Protein AF-0000000086127915 (afdb_homodimer)

Organism: Cryphonectria parasitica (strain ATCC 38755 / EP155) (NCBI:txid660469)

Nearest PDB structures (foldseek):
  8khw-assembly1_A  TM=5.045E-01  e=7.176E-08  Bacteroides intestinalis
  8khv-assembly1_A  TM=4.597E-01  e=1.512E-07  Spirosoma fluviale
  8f6q-assembly1_A  TM=3.453E-01  e=1.208E+00  synthetic construct
  8f6q-assembly1_A  TM=3.223E-01  e=1.026E+00  synthetic construct
  5yfs-assembly1_A  TM=2.475E-01  e=8.303E+00  Pyrococcus horikoshii OT3

Foldseek 3Di:
DPDALLVVADPLLNVLLVQLLVLQVVQDDLVQLFGFDSVPPDPRFGFQLLSLLNLLSLLNRVPDCSLVSSLVNLVLFLVQAACPPVALRFLFGFRTSVDDDADPVHHDDEPPRTDLLSLLSSLLSLVCCCVVRVVSDDPVSNVSSLVSLLRSLLNSPPPPDDLLDLLSLLSQLLSLCLCLVPRPPNPPVSSVSSNVSSQVSLVVQVVQCVVFVEGLQAQAFARVLSNLLSLLVLCVRVDPVGPSNPCSLVNLASSLVVQLVQAQQLQLGGADFGQFALDDGQQAADHNNLLLLSSQPNNVLGSYDPDPHCSRRHPCSSSSSSSSCSSSVVSSVVSHDPVSNVSSRHPPAWDKDWTWHDRPPWFPDIKIKIKIDHDFKIKIAIWTATPWWAHPPGQLGGFGIKMWGQLPDPPRDIKMKTKGGGGNGWDWYDDDQKIKIKDQQDDQFDKTKIWIACDPVRDDDFDQVPSRNKRKDKDWQFAPPKGKWKADCVDIDQHHDGSNGITIMIMTGGDPPDDGRDIIMMMIGMDD/DPDALLVVADPLLNVLLVQLLVLQVVQDDLVQLFGFDSVPPDPRFGFQLLSLLNLLSLLNRVPDCSLVSSLVNLVLFLVQAACPPVALRFLFGFRTSVDDDADDVHHDDEPPRTDLLSLLSSLLSLVCCCPVRVVSDDPVSNVSSLVSLLRSLLNSPPPPDPCLALLSLLSQLLSLCLCLVPRPPNPPVSSVSSNVSSQVSLVVQVVQCVVFVEGLQAQAFASVLSNLLSLLVLCVRVDPVGPSNPCSLVNLASSLVVQLVQAQQLQLGGADFGQFALDDGQQAADHNNLLLLSSQPNNVLGSYDPDPHCSRRHPCSSSSSSSSCSSSVVSSVVSHDPVSNVSSRHPPAWDKDWTWHDRPPWFPDIKIKIKIDHDFKIKIAIWTATPWWAHPPGQLGGFRIKMWGQLPDPPRDIKMKTKGGGGNGWDWYDDDQKIKIKDQQDDQFDKTKIWIACDPVRDDDFDQVPSRNKRKDKDWQFAPPKGKWKADCVDIDQHHDGSPGITIMIMTGGDPPDDGRDIIMMMIGMDD

Radius of gyration: 30.48 Å; Cα contacts (8 Å, |Δi|>4): 2391; chains: 2; bounding box: 66×81×76 Å

Solvent-accessible surface area (backbone atoms only — not comparable to full-atom values): 52820 Å² total; per-residue (Å²): 130,82,79,44,58,52,79,77,47,56,73,32,27,38,50,47,35,51,53,32,46,55,57,50,58,45,32,50,36,80,89,81,39,35,23,34,33,74,74,19,66,46,49,62,34,47,30,35,69,60,29,53,35,47,26,51,37,27,50,37,53,42,51,92,62,21,43,62,49,21,50,48,26,54,53,50,52,56,70,42,39,36,77,50,80,87,42,94,52,28,32,26,52,48,64,22,73,46,55,54,65,67,42,91,25,31,58,84,36,88,77,54,57,35,44,75,56,53,33,27,51,53,45,47,53,51,48,47,45,57,74,75,38,49,91,72,47,54,73,65,52,53,52,51,52,52,53,47,47,47,44,32,53,68,44,65,71,62,64,78,71,76,71,64,40,62,39,46,29,37,26,39,15,41,47,24,43,51,40,52,74,72,38,83,75,38,44,70,63,57,21,48,48,29,27,51,49,12,51,50,38,36,46,51,54,51,50,46,28,71,71,38,72,34,58,60,59,37,70,14,43,60,55,44,49,40,47,48,50,34,31,38,47,22,38,72,72,48,27,80,80,36,71,56,15,56,43,17,50,58,53,50,22,51,53,42,47,51,50,33,71,41,40,36,35,82,75,32,35,69,42,32,33,18,49,44,29,81,57,91,48,50,39,37,38,49,35,37,46,39,52,50,34,15,39,76,64,20,66,88,51,18,33,49,65,93,56,97,41,68,69,31,36,12,55,47,60,50,45,44,52,31,38,59,50,43,74,39,38,70,64,44,54,73,39,50,52,68,68,31,57,50,29,50,71,37,62,88,65,71,47,73,47,76,52,36,30,60,41,66,96,32,45,77,46,75,27,43,34,23,24,21,39,42,93,63,34,31,26,7,6,31,21,44,36,37,83,46,54,14,55,89,75,43,46,76,25,22,31,43,22,27,38,36,30,47,31,77,50,74,92,67,34,72,38,37,38,32,35,58,36,83,48,32,37,36,47,25,46,26,40,88,50,33,42,35,40,30,26,70,77,45,53,83,85,39,68,53,40,35,38,28,52,58,44,77,82,8,64,66,66,81,51,58,90,50,41,66,51,41,49,58,48,76,48,65,62,34,29,84,79,55,49,56,11,26,6,28,92,55,41,38,68,35,50,59,44,49,64,43,36,48,26,33,29,35,40,28,39,49,33,94,82,65,52,92,78,44,60,44,30,42,34,42,38,46,50,114,130,83,78,45,59,52,79,77,47,55,72,33,28,38,51,48,35,51,53,34,48,55,58,52,58,47,31,50,35,80,88,79,39,33,23,34,33,75,74,17,68,43,48,61,36,46,29,36,68,58,28,53,36,47,25,50,37,27,52,36,54,42,52,92,60,21,42,61,50,22,49,49,24,53,52,48,53,56,70,41,40,35,77,50,80,88,44,95,51,27,32,26,51,49,64,21,73,46,55,53,67,68,40,90,25,30,59,83,35,85,77,55,58,36,43,76,56,53,33,26,51,52,46,46,54,52,49,46,46,58,73,76,38,50,93,70,47,54,73,65,54,52,52,52,51,51,54,46,47,46,42,31,53,68,42,67,69,62,62,80,68,74,64,70,38,66,39,44,30,38,27,38,14,39,45,24,43,50,40,49,74,72,39,83,75,39,45,70,63,55,21,48,47,30,26,53,49,13,49,50,38,34,46,52,55,50,49,46,28,70,72,36,72,34,58,58,61,38,70,14,43,60,53,44,49,40,47,49,50,33,31,39,48,22,39,70,74,48,27,80,81,37,70,54,15,55,42,17,51,58,53,51,24,51,51,43,47,51,49,32,71,41,38,37,35,81,76,32,35,69,41,31,32,20,49,43,30,79,56,92,50,52,39,37,39,49,36,38,46,40,50,51,34,17,40,77,63,20,66,88,50,17,33,48,66,92,57,96,42,67,70,30,34,13,57,48,59,50,47,48,53,31,37,60,50,45,76,40,39,70,65,44,55,73,38,48,52,69,68,30,55,49,28,49,69,36,61,88,65,70,48,74,46,76,50,36,31,61,41,67,96,33,45,77,46,73,28,44,34,24,25,21,39,43,94,63,34,30,26,7,5,31,22,43,35,36,82,45,54,14,55,88,76,41,44,77,24,22,30,41,22,27,39,34,31,47,30,77,49,75,92,67,34,71,39,38,37,32,35,59,36,84,48,32,38,36,47,25,46,26,41,88,49,32,44,36,43,29,27,70,76,46,53,82,85,41,68,54,38,35,40,28,53,59,45,76,82,8,65,67,65,80,51,59,90,48,39,65,51,41,50,57,49,76,50,66,62,33,28,85,78,55,50,56,13,26,6,29,92,53,40,37,68,34,50,60,44,49,64,42,36,49,26,32,29,35,41,27,39,49,31,94,82,66,51,92,77,45,58,44,28,44,33,42,36,45,50,114

Sequence (1056 aa):
ASRSLVSSWSPSTQDLFSQGMTFLDSFYDPRAGYLYDLSSAEGLRHESRQTVFYALGLLARNQGQDAVQAAKILYNIVGGQITDPDSGAYGDYQIYPEQPAFGPGYPAEAYGNYYPISRSIMGNAMVVALEEFPHLLSEDLVGTLKSSLELNLKSNFTPTQAPSGTAYSLTTSFLALWGGKNLPNLSNTTGINATAQGAALAKQVIDNFDEYGSIPEYNSAPYLTFTFWPLAMAAKYLGNDTELGQRAPDLIASTWTSLGEWYHADLKNLAAPISRGFGYDLTRYMHSFGLYLWDMAGHENSPFYQLEHVNPIPRVTDFANTMMTALYSSTMNQYVPADVLAEIKQFSGERSVNATAFVAAKDLVTQNLTAWLSDNITIGAVSFSQVAAGGPYTESIYIPGAIQWHTGGLDNEVGYINVYPNEASMHIVASANLLNVSLPDATAGSTIQFQVVAFADGHTFASWDDATGLLVQASGTADMNYTVGFAGSLGGTGGSPIEEFEFWNVTYSMPSDFEAGDVPWIALEVSTASRSLVSSWSPSTQDLFSQGMTFLDSFYDPRAGYLYDLSSAEGLRHESRQTVFYALGLLARNQGQDAVQAAKILYNIVGGQITDPDSGAYGDYQIYPEQPAFGPGYPAEAYGNYYPISRSIMGNAMVVALEEFPHLLSEDLVGTLKSSLELNLKSNFTPTQAPSGTAYSLTTSFLALWGGKNLPNLSNTTGINATAQGAALAKQVIDNFDEYGSIPEYNSAPYLTFTFWPLAMAAKYLGNDTELGQRAPDLIASTWTSLGEWYHADLKNLAAPISRGFGYDLTRYMHSFGLYLWDMAGHENSPFYQLEHVNPIPRVTDFANTMMTALYSSTMNQYVPADVLAEIKQFSGERSVNATAFVAAKDLVTQNLTAWLSDNITIGAVSFSQVAAGGPYTESIYIPGAIQWHTGGLDNEVGYINVYPNEASMHIVASANLLNVSLPDATAGSTIQFQVVAFADGHTFASWDDATGLLVQASGTADMNYTVGFAGSLGGTGGSPIEEFEFWNVTYSMPSDFEAGDVPWIALEVST

Structure (mmCIF, N/CA/C/O backbone):
data_AF-0000000086127915-model_v1
#
loop_
_entity.id
_entity.type
_entity.pdbx_description
1 polymer 'Uncharacterized protein'
#
loop_
_atom_site.group_PDB
_atom_site.id
_atom_site.type_symbol
_atom_site.label_atom_id
_atom_site.label_alt_id
_atom_site.label_comp_id
_atom_site.label_asym_id
_atom_site.label_entity_id
_atom_site.label_seq_id
_atom_site.pdbx_PDB_ins_code
_atom_site.Cartn_x
_atom_site.Cartn_y
_atom_site.Cartn_z
_atom_site.occupancy
_atom_site.B_iso_or_equiv
_atom_site.auth_seq_id
_atom_site.auth_comp_id
_atom_site.auth_asym_id
_atom_site.auth_atom_id
_atom_site.pdbx_PDB_model_num
ATOM 1 N N . ALA A 1 1 ? 13.281 -1.136 -39.688 1 40.72 1 ALA A N 1
ATOM 2 C CA . ALA A 1 1 ? 12.875 -1.293 -38.312 1 40.72 1 ALA A CA 1
ATOM 3 C C . ALA A 1 1 ? 12.094 -2.588 -38.094 1 40.72 1 ALA A C 1
ATOM 5 O O . ALA A 1 1 ? 11.094 -2.832 -38.781 1 40.72 1 ALA A O 1
ATOM 6 N N . SER A 1 2 ? 12.531 -3.744 -37.406 1 57.34 2 SER A N 1
ATOM 7 C CA . SER A 1 2 ? 11.844 -5.012 -37.188 1 57.34 2 SER A CA 1
ATOM 8 C C . SER A 1 2 ? 10.461 -4.793 -36.594 1 57.34 2 SER A C 1
ATOM 10 O O . SER A 1 2 ? 10.242 -3.836 -35.844 1 57.34 2 SER A O 1
ATOM 12 N N . ARG A 1 3 ? 9.273 -5.445 -37.125 1 63.47 3 ARG A N 1
ATOM 13 C CA . ARG A 1 3 ? 7.852 -5.211 -36.906 1 63.47 3 ARG A CA 1
ATOM 14 C C . ARG A 1 3 ? 7.434 -5.629 -35.5 1 63.47 3 ARG A C 1
ATOM 16 O O . ARG A 1 3 ? 8 -6.562 -34.906 1 63.47 3 ARG A O 1
ATOM 23 N N . SER A 1 4 ? 6.695 -4.77 -34.812 1 78.81 4 SER A N 1
ATOM 24 C CA . SER A 1 4 ? 6.066 -5.035 -33.531 1 78.81 4 SER A CA 1
ATOM 25 C C . SER A 1 4 ? 5.27 -6.336 -33.562 1 78.81 4 SER A C 1
ATOM 27 O O . SER A 1 4 ? 4.59 -6.633 -34.531 1 78.81 4 SER A O 1
ATOM 29 N N . LEU A 1 5 ? 5.57 -7.262 -32.594 1 88.25 5 LEU A N 1
ATOM 30 C CA . LEU A 1 5 ? 4.832 -8.508 -32.406 1 88.25 5 LEU A CA 1
ATOM 31 C C . LEU A 1 5 ? 3.373 -8.227 -32.062 1 88.25 5 LEU A C 1
ATOM 33 O O . LEU A 1 5 ? 2.506 -9.078 -32.281 1 88.25 5 LEU A O 1
ATOM 37 N N . VAL A 1 6 ? 3.049 -7.031 -31.703 1 91.81 6 VAL A N 1
ATOM 38 C CA . VAL A 1 6 ? 1.769 -6.668 -31.109 1 91.81 6 VAL A CA 1
ATOM 39 C C . VAL A 1 6 ? 0.67 -6.719 -32.156 1 91.81 6 VAL A C 1
ATOM 41 O O . VAL A 1 6 ? -0.436 -7.199 -31.891 1 91.81 6 VAL A O 1
ATOM 44 N N . SER A 1 7 ? 1.01 -6.344 -33.375 1 90.94 7 SER A N 1
ATOM 45 C CA . SER A 1 7 ? 0.009 -6.238 -34.438 1 90.94 7 SER A CA 1
ATOM 46 C C . SER A 1 7 ? -0.48 -7.613 -34.875 1 90.94 7 SER A C 1
ATOM 48 O O . SER A 1 7 ? -1.524 -7.73 -35.5 1 90.94 7 SER A O 1
ATOM 50 N N . SER A 1 8 ? 0.285 -8.68 -34.531 1 91.62 8 SER A N 1
ATOM 51 C CA . SER A 1 8 ? -0.069 -10.031 -34.938 1 91.62 8 SER A CA 1
ATOM 52 C C . SER A 1 8 ? -1.046 -10.672 -33.969 1 91.62 8 SER A C 1
ATOM 54 O O . SER A 1 8 ? -1.635 -11.711 -34.25 1 91.62 8 SER A O 1
ATOM 56 N N . TRP A 1 9 ? -1.268 -10.039 -32.844 1 95.38 9 TRP A N 1
ATOM 57 C CA . TRP A 1 9 ? -2.105 -10.617 -31.781 1 95.38 9 TRP A CA 1
ATOM 58 C C . TRP A 1 9 ? -3.576 -10.289 -32.031 1 95.38 9 TRP A C 1
ATOM 60 O O . TRP A 1 9 ? -3.902 -9.43 -32.844 1 95.38 9 TRP A O 1
ATOM 70 N N . SER A 1 10 ? -4.516 -11 -31.391 1 95.06 10 SER A N 1
ATOM 71 C CA . SER A 1 10 ? -5.945 -10.695 -31.438 1 95.06 10 SER A CA 1
ATOM 72 C C . SER A 1 10 ? -6.23 -9.32 -30.828 1 95.06 10 SER A C 1
ATOM 74 O O . SER A 1 10 ? -5.418 -8.781 -30.078 1 95.06 10 SER A O 1
ATOM 76 N N . PRO A 1 11 ? -7.375 -8.727 -31.156 1 95.94 11 PRO A N 1
ATOM 77 C CA . PRO A 1 11 ? -7.719 -7.418 -30.594 1 95.94 11 PRO A CA 1
ATOM 78 C C . PRO A 1 11 ? -7.734 -7.414 -29.062 1 95.94 11 PRO A C 1
ATOM 80 O O . PRO A 1 11 ? -7.277 -6.453 -28.438 1 95.94 11 PRO A O 1
ATOM 83 N N . SER A 1 12 ? -8.219 -8.477 -28.469 1 96.25 12 SER A N 1
ATOM 84 C CA . SER A 1 12 ? -8.266 -8.555 -27.016 1 96.25 12 SER A CA 1
ATOM 85 C C . SER A 1 12 ? -6.863 -8.609 -26.422 1 96.25 12 SER A C 1
ATOM 87 O O . SER A 1 12 ? -6.594 -7.98 -25.391 1 96.25 12 SER A O 1
ATOM 89 N N . THR A 1 13 ? -6 -9.352 -27.078 1 97.5 13 THR A N 1
ATOM 90 C CA . THR A 1 13 ? -4.617 -9.438 -26.609 1 97.5 13 THR A CA 1
ATOM 91 C C . THR A 1 13 ? -3.916 -8.094 -26.75 1 97.5 13 THR A C 1
ATOM 93 O O . THR A 1 13 ? -3.146 -7.691 -25.875 1 97.5 13 THR A O 1
ATOM 96 N N . GLN A 1 14 ? -4.184 -7.406 -27.875 1 97.5 14 GLN A N 1
ATOM 97 C CA . GLN A 1 14 ? -3.607 -6.082 -28.094 1 97.5 14 GLN A CA 1
ATOM 98 C C . GLN A 1 14 ? -4.062 -5.102 -27.016 1 97.5 14 GLN A C 1
ATOM 100 O O . GLN A 1 14 ? -3.262 -4.316 -26.5 1 97.5 14 GLN A O 1
ATOM 105 N N . ASP A 1 15 ? -5.359 -5.184 -26.703 1 96.75 15 ASP A N 1
ATOM 106 C CA . ASP A 1 15 ? -5.914 -4.301 -25.688 1 96.75 15 ASP A CA 1
ATOM 107 C C . ASP A 1 15 ? -5.273 -4.566 -24.328 1 96.75 15 ASP A C 1
ATOM 109 O O . ASP A 1 15 ? -4.852 -3.635 -23.641 1 96.75 15 ASP A O 1
ATOM 113 N N . LEU A 1 16 ? -5.215 -5.832 -23.938 1 97.31 16 LEU A N 1
ATOM 114 C CA . LEU A 1 16 ? -4.582 -6.246 -22.688 1 97.31 16 LEU A CA 1
ATOM 115 C C . LEU A 1 16 ? -3.145 -5.742 -22.625 1 97.31 16 LEU A C 1
ATOM 117 O O . LEU A 1 16 ? -2.754 -5.109 -21.641 1 97.31 16 LEU A O 1
ATOM 121 N N . PHE A 1 17 ? -2.383 -5.992 -23.672 1 97.62 17 PHE A N 1
ATOM 122 C CA . PHE A 1 17 ? -0.973 -5.625 -23.734 1 97.62 17 PHE A CA 1
ATOM 123 C C . PHE A 1 17 ? -0.804 -4.109 -23.656 1 97.62 17 PHE A C 1
ATOM 125 O O . PHE A 1 17 ? 0.035 -3.615 -22.891 1 97.62 17 PHE A O 1
ATOM 132 N N . SER A 1 18 ? -1.597 -3.385 -24.406 1 96.75 18 SER A N 1
ATOM 133 C CA . SER A 1 18 ? -1.472 -1.932 -24.469 1 96.75 18 SER A CA 1
ATOM 134 C C . SER A 1 18 ? -1.762 -1.297 -23.109 1 96.75 18 SER A C 1
ATOM 136 O O . SER A 1 18 ? -1.068 -0.367 -22.703 1 96.75 18 SER A O 1
ATOM 138 N N . GLN A 1 19 ? -2.754 -1.77 -22.453 1 95.81 19 GLN A N 1
ATOM 139 C CA . GLN A 1 19 ? -3.076 -1.235 -21.141 1 95.81 19 GLN A CA 1
ATOM 140 C C . GLN A 1 19 ? -1.99 -1.583 -20.125 1 95.81 19 GLN A C 1
ATOM 142 O O . GLN A 1 19 ? -1.644 -0.762 -19.266 1 95.81 19 GLN A O 1
ATOM 147 N N . GLY A 1 20 ? -1.502 -2.832 -20.25 1 96.69 20 GLY A N 1
ATOM 148 C CA . GLY A 1 20 ? -0.393 -3.215 -19.391 1 96.69 20 GLY A CA 1
ATOM 149 C C . GLY A 1 20 ? 0.843 -2.359 -19.594 1 96.69 20 GLY A C 1
ATOM 150 O O . GLY A 1 20 ? 1.454 -1.902 -18.625 1 96.69 20 GLY A O 1
ATOM 151 N N . MET A 1 21 ? 1.162 -2.068 -20.859 1 97.31 21 MET A N 1
ATOM 152 C CA . MET A 1 21 ? 2.33 -1.254 -21.188 1 97.31 21 MET A CA 1
ATOM 153 C C . MET A 1 21 ? 2.15 0.176 -20.688 1 97.31 21 MET A C 1
ATOM 155 O O . MET A 1 21 ? 3.086 0.774 -20.156 1 97.31 21 MET A O 1
ATOM 159 N N . THR A 1 22 ? 0.936 0.676 -20.875 1 94.75 22 THR A N 1
ATOM 160 C CA . THR A 1 22 ? 0.654 2.029 -20.406 1 94.75 22 THR A CA 1
ATOM 161 C C . THR A 1 22 ? 0.865 2.143 -18.906 1 94.75 22 THR A C 1
ATOM 163 O O . THR A 1 22 ? 1.479 3.1 -18.422 1 94.75 22 THR A O 1
ATOM 166 N N . PHE A 1 23 ? 0.369 1.206 -18.156 1 95.12 23 PHE A N 1
ATOM 167 C CA . PHE A 1 23 ? 0.53 1.171 -16.719 1 95.12 23 PHE A CA 1
ATOM 168 C C . PHE A 1 23 ? 2.004 1.084 -16.328 1 95.12 23 PHE A C 1
ATOM 170 O O . PHE A 1 23 ? 2.49 1.878 -15.523 1 95.12 23 PHE A O 1
ATOM 177 N N . LEU A 1 24 ? 2.766 0.175 -16.953 1 97.38 24 LEU A N 1
ATOM 178 C CA . LEU A 1 24 ? 4.16 -0.051 -16.594 1 97.38 24 LEU A CA 1
ATOM 179 C C . LEU A 1 24 ? 5.031 1.121 -17.031 1 97.38 24 LEU A C 1
ATOM 181 O O . LEU A 1 24 ? 6 1.468 -16.344 1 97.38 24 LEU A O 1
ATOM 185 N N . ASP A 1 25 ? 4.699 1.761 -18.172 1 96.88 25 ASP A N 1
ATOM 186 C CA . ASP A 1 25 ? 5.406 2.953 -18.625 1 96.88 25 ASP A CA 1
ATOM 187 C C . ASP A 1 25 ? 5.367 4.051 -17.578 1 96.88 25 ASP A C 1
ATOM 189 O O . ASP A 1 25 ? 6.328 4.809 -17.422 1 96.88 25 ASP A O 1
ATOM 193 N N . SER A 1 26 ? 4.324 4.074 -16.844 1 94.12 26 SER A N 1
ATOM 194 C CA . SER A 1 26 ? 4.141 5.145 -15.875 1 94.12 26 SER A CA 1
ATOM 195 C C . SER A 1 26 ? 4.992 4.914 -14.633 1 94.12 26 SER A C 1
ATOM 197 O O . SER A 1 26 ? 5.117 5.805 -13.781 1 94.12 26 SER A O 1
ATOM 199 N N . PHE A 1 27 ? 5.648 3.742 -14.508 1 96.25 27 PHE A N 1
ATOM 200 C CA . PHE A 1 27 ? 6.469 3.424 -13.352 1 96.25 27 PHE A CA 1
ATOM 201 C C . PHE A 1 27 ? 7.934 3.285 -13.75 1 96.25 27 PHE A C 1
ATOM 203 O O . PHE A 1 27 ? 8.797 3.082 -12.891 1 96.25 27 PHE A O 1
ATOM 210 N N . TYR A 1 28 ? 8.25 3.389 -15.031 1 97 28 TYR A N 1
ATOM 211 C CA . TYR A 1 28 ? 9.602 3.096 -15.492 1 97 28 TYR A CA 1
ATOM 212 C C . TYR A 1 28 ? 10.531 4.281 -15.25 1 97 28 TYR A C 1
ATOM 214 O O . TYR A 1 28 ? 10.172 5.43 -15.531 1 97 28 TYR A O 1
ATOM 222 N N . ASP A 1 29 ? 11.641 4.059 -14.703 1 95.12 29 ASP A N 1
ATOM 223 C CA . ASP A 1 29 ? 12.734 5.012 -14.547 1 95.12 29 ASP A CA 1
ATOM 224 C C . ASP A 1 29 ? 13.836 4.758 -15.578 1 95.12 29 ASP A C 1
ATOM 226 O O . ASP A 1 29 ? 14.711 3.918 -15.367 1 95.12 29 ASP A O 1
ATOM 230 N N . PRO A 1 30 ? 13.859 5.496 -16.641 1 94.19 30 PRO A N 1
ATOM 231 C CA . PRO A 1 30 ? 14.844 5.234 -17.688 1 94.19 30 PRO A CA 1
ATOM 232 C C . PRO A 1 30 ? 16.281 5.52 -17.234 1 94.19 30 PRO A C 1
ATOM 234 O O . PRO A 1 30 ? 17.219 5.012 -17.844 1 94.19 30 PRO A O 1
ATOM 237 N N . ARG A 1 31 ? 16.5 6.316 -16.234 1 92.19 31 ARG A N 1
ATOM 238 C CA . ARG A 1 31 ? 17.844 6.59 -15.734 1 92.19 31 ARG A CA 1
ATOM 239 C C . ARG A 1 31 ? 18.453 5.348 -15.094 1 92.19 31 ARG A C 1
ATOM 241 O O . ARG A 1 31 ? 19.609 5.012 -15.367 1 92.19 31 ARG A O 1
ATOM 248 N N . ALA A 1 32 ? 17.625 4.688 -14.289 1 93.62 32 ALA A N 1
ATOM 249 C CA . ALA A 1 32 ? 18.109 3.518 -13.555 1 93.62 32 ALA A CA 1
ATOM 250 C C . ALA A 1 32 ? 18 2.256 -14.406 1 93.62 32 ALA A C 1
ATOM 252 O O . ALA A 1 32 ? 18.766 1.31 -14.234 1 93.62 32 ALA A O 1
ATOM 253 N N . GLY A 1 33 ? 17.047 2.23 -15.367 1 96.62 33 GLY A N 1
ATOM 254 C CA . GLY A 1 33 ? 16.75 1.013 -16.094 1 96.62 33 GLY A CA 1
ATOM 255 C C . GLY A 1 33 ? 16 -0.015 -15.281 1 96.62 33 GLY A C 1
ATOM 256 O O . GLY A 1 33 ? 16.328 -1.202 -15.305 1 96.62 33 GLY A O 1
ATOM 257 N N . TYR A 1 34 ? 15.078 0.484 -14.43 1 97.44 34 TYR A N 1
ATOM 258 C CA . TYR A 1 34 ? 14.211 -0.332 -13.586 1 97.44 34 TYR A CA 1
ATOM 259 C C . TYR A 1 34 ? 12.828 0.301 -13.445 1 97.44 34 TYR A C 1
ATOM 261 O O . TYR A 1 34 ? 12.672 1.507 -13.648 1 97.44 34 TYR A O 1
ATOM 269 N N . LEU A 1 35 ? 11.812 -0.528 -13.203 1 97.62 35 LEU A N 1
ATOM 270 C CA . LEU A 1 35 ? 10.547 -0.012 -12.688 1 97.62 35 LEU A CA 1
ATOM 271 C C . LEU A 1 35 ? 10.672 0.384 -11.227 1 97.62 35 LEU A C 1
ATOM 273 O O . LEU A 1 35 ? 11.328 -0.313 -10.445 1 97.62 35 LEU A O 1
ATOM 277 N N . TYR A 1 36 ? 10.07 1.518 -10.891 1 96.06 36 TYR A N 1
ATOM 278 C CA . TYR A 1 36 ? 9.812 1.744 -9.469 1 96.06 36 TYR A CA 1
ATOM 279 C C . TYR A 1 36 ? 8.898 0.666 -8.898 1 96.06 36 TYR A C 1
ATOM 281 O O . TYR A 1 36 ? 8.188 -0.013 -9.648 1 96.06 36 TYR A O 1
ATOM 289 N N . ASP A 1 37 ? 9.008 0.503 -7.59 1 94.44 37 ASP A N 1
ATOM 290 C CA . ASP A 1 37 ? 8.086 -0.407 -6.918 1 94.44 37 ASP A CA 1
ATOM 291 C C . ASP A 1 37 ? 6.641 -0.1 -7.293 1 94.44 37 ASP A C 1
ATOM 293 O O . ASP A 1 37 ? 6.184 1.035 -7.148 1 94.44 37 ASP A O 1
ATOM 297 N N . LEU A 1 38 ? 5.887 -1.063 -7.742 1 93.25 38 LEU A N 1
ATOM 298 C CA . LEU A 1 38 ? 4.562 -0.851 -8.32 1 93.25 38 LEU A CA 1
ATOM 299 C C . LEU A 1 38 ? 3.529 -0.599 -7.223 1 93.25 38 LEU A C 1
ATOM 301 O O . LEU A 1 38 ? 2.416 -0.151 -7.508 1 93.25 38 LEU A O 1
ATOM 305 N N . SER A 1 39 ? 3.865 -0.856 -5.953 1 87.25 39 SER A N 1
ATOM 306 C CA . SER A 1 39 ? 2.945 -0.572 -4.859 1 87.25 39 SER A CA 1
ATOM 307 C C . SER A 1 39 ? 3.035 0.888 -4.426 1 87.25 39 SER A C 1
ATOM 309 O O . SER A 1 39 ? 2.174 1.376 -3.689 1 87.25 39 SER A O 1
ATOM 311 N N . SER A 1 40 ? 4.07 1.578 -4.84 1 84.25 40 SER A N 1
ATOM 312 C CA . SER A 1 40 ? 4.336 2.965 -4.473 1 84.25 40 SER A CA 1
ATOM 313 C C . SER A 1 40 ? 4.492 3.115 -2.961 1 84.25 40 SER A C 1
ATOM 315 O O . SER A 1 40 ? 4.047 4.109 -2.383 1 84.25 40 SER A O 1
ATOM 317 N N . ALA A 1 41 ? 5.055 2.092 -2.318 1 78.94 41 ALA A N 1
ATOM 318 C CA . ALA A 1 41 ? 5.148 2.125 -0.861 1 78.94 41 ALA A CA 1
ATOM 319 C C . ALA A 1 41 ? 6.578 1.845 -0.397 1 78.94 41 ALA A C 1
ATOM 321 O O . ALA A 1 41 ? 6.785 1.206 0.637 1 78.94 41 ALA A O 1
ATOM 322 N N . GLU A 1 42 ? 7.633 2.291 -1.243 1 84.75 42 GLU A N 1
ATOM 323 C CA . GLU A 1 42 ? 9 1.938 -0.879 1 84.75 42 GLU A CA 1
ATOM 324 C C . GLU A 1 42 ? 9.953 3.111 -1.095 1 84.75 42 GLU A C 1
ATOM 326 O O . GLU A 1 42 ? 11.086 2.928 -1.548 1 84.75 42 GLU A O 1
ATOM 331 N N . GLY A 1 43 ? 9.602 4.297 -0.787 1 84.75 43 GLY A N 1
ATOM 332 C CA . GLY A 1 43 ? 10.453 5.469 -0.921 1 84.75 43 GLY A CA 1
ATOM 333 C C . GLY A 1 43 ? 11.164 5.543 -2.26 1 84.75 43 GLY A C 1
ATOM 334 O O . GLY A 1 43 ? 12.391 5.684 -2.316 1 84.75 43 GLY A O 1
ATOM 335 N N . LEU A 1 44 ? 10.461 5.262 -3.383 1 90.69 44 LEU A N 1
ATOM 336 C CA . LEU A 1 44 ? 10.898 5.301 -4.773 1 90.69 44 LEU A CA 1
ATOM 337 C C . LEU A 1 44 ? 12.016 4.293 -5.016 1 90.69 44 LEU A C 1
ATOM 339 O O . LEU A 1 44 ? 12.953 4.566 -5.773 1 90.69 44 LEU A O 1
ATOM 343 N N . ARG A 1 45 ? 12.016 3.225 -4.309 1 93.56 45 ARG A N 1
ATOM 344 C CA . ARG A 1 45 ? 12.859 2.088 -4.66 1 93.56 45 ARG A CA 1
ATOM 345 C C . ARG A 1 45 ? 12.344 1.393 -5.918 1 93.56 45 ARG A C 1
ATOM 347 O O . ARG A 1 45 ? 11.195 1.591 -6.316 1 93.56 45 ARG A O 1
ATOM 354 N N . HIS A 1 46 ? 13.195 0.616 -6.477 1 96.06 46 HIS A N 1
ATOM 355 C CA . HIS A 1 46 ? 12.859 -0.087 -7.707 1 96.06 46 HIS A CA 1
ATOM 356 C C . HIS A 1 46 ? 12.539 -1.553 -7.438 1 96.06 46 HIS A C 1
ATOM 358 O O . HIS A 1 46 ? 12.578 -1.998 -6.285 1 96.06 46 HIS A O 1
ATOM 364 N N . GLU A 1 47 ? 12.148 -2.266 -8.461 1 95.56 47 GLU A N 1
ATOM 365 C CA . GLU A 1 47 ? 11.93 -3.703 -8.352 1 95.56 47 GLU A CA 1
ATOM 366 C C . GLU A 1 47 ? 12.508 -4.445 -9.555 1 95.56 47 GLU A C 1
ATOM 368 O O . GLU A 1 47 ? 12.609 -3.887 -10.648 1 95.56 47 GLU A O 1
ATOM 373 N N . SER A 1 48 ? 12.867 -5.695 -9.367 1 96.06 48 SER A N 1
ATOM 374 C CA . SER A 1 48 ? 13.602 -6.453 -10.375 1 96.06 48 SER A CA 1
ATOM 375 C C . SER A 1 48 ? 12.672 -7.34 -11.188 1 96.06 48 SER A C 1
ATOM 377 O O . SER A 1 48 ? 12.664 -7.277 -12.422 1 96.06 48 SER A O 1
ATOM 379 N N . ARG A 1 49 ? 11.812 -8.109 -10.555 1 94.44 49 ARG A N 1
ATOM 380 C CA . ARG A 1 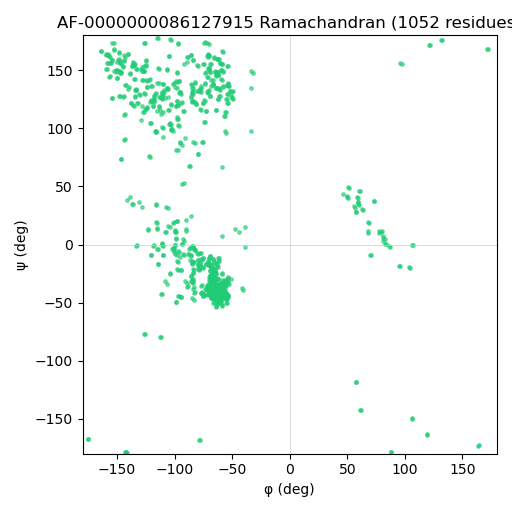49 ? 11.039 -9.141 -11.242 1 94.44 49 ARG A CA 1
ATOM 381 C C . ARG A 1 49 ? 10.109 -8.516 -12.273 1 94.44 49 ARG A C 1
ATOM 383 O O . ARG A 1 49 ? 10.117 -8.906 -13.445 1 94.44 49 ARG A O 1
ATOM 390 N N . GLN A 1 50 ? 9.32 -7.516 -11.852 1 96.56 50 GLN A N 1
ATOM 391 C CA . GLN A 1 50 ? 8.391 -6.879 -12.781 1 96.56 50 GLN A CA 1
ATOM 392 C C . GLN A 1 50 ? 9.133 -6.137 -13.883 1 96.56 50 GLN A C 1
ATOM 394 O O . GLN A 1 50 ? 8.633 -6.012 -15 1 96.56 50 GLN A O 1
ATOM 399 N N . THR A 1 51 ? 10.391 -5.703 -13.57 1 98.06 51 THR A N 1
ATOM 400 C CA . THR A 1 51 ? 11.195 -4.992 -14.555 1 98.06 51 THR A CA 1
ATOM 401 C C . THR A 1 51 ? 11.578 -5.918 -15.703 1 98.06 51 THR A C 1
ATOM 403 O O . THR A 1 51 ? 11.633 -5.492 -16.859 1 98.06 51 THR A O 1
ATOM 406 N N . VAL A 1 52 ? 11.828 -7.188 -15.422 1 97.75 52 VAL A N 1
ATOM 407 C CA . VAL A 1 52 ? 12.156 -8.125 -16.484 1 97.75 52 VAL A CA 1
ATOM 408 C C . VAL A 1 52 ? 10.938 -8.336 -17.375 1 97.75 52 VAL A C 1
ATOM 410 O O . VAL A 1 52 ? 11.062 -8.422 -18.609 1 97.75 52 VAL A O 1
ATOM 413 N N . PHE A 1 53 ? 9.75 -8.453 -16.766 1 97.75 53 PHE A N 1
ATOM 414 C CA . PHE A 1 53 ? 8.531 -8.578 -17.562 1 97.75 53 PHE A CA 1
ATOM 415 C C . PHE A 1 53 ? 8.336 -7.355 -18.453 1 97.75 53 PHE A C 1
ATOM 417 O O . PHE A 1 53 ? 7.961 -7.488 -19.625 1 97.75 53 PHE A O 1
ATOM 424 N N . TYR A 1 54 ? 8.617 -6.215 -17.844 1 98.56 54 TYR A N 1
ATOM 425 C CA . TYR A 1 54 ? 8.516 -4.973 -18.609 1 98.56 54 TYR A CA 1
ATOM 426 C C . TYR A 1 54 ? 9.477 -4.977 -19.781 1 98.56 54 TYR A C 1
ATOM 428 O O . TYR A 1 54 ? 9.125 -4.543 -20.891 1 98.56 54 TYR A O 1
ATOM 436 N N . ALA A 1 55 ? 10.719 -5.441 -19.609 1 98.75 55 ALA A N 1
ATOM 437 C CA . ALA A 1 55 ? 11.688 -5.543 -20.688 1 98.75 55 ALA A CA 1
ATOM 438 C C . ALA A 1 55 ? 11.133 -6.371 -21.844 1 98.75 55 ALA A C 1
ATOM 440 O O . ALA A 1 55 ? 11.328 -6.027 -23.016 1 98.75 55 ALA A O 1
ATOM 441 N N . LEU A 1 56 ? 10.461 -7.453 -21.531 1 98.31 56 LEU A N 1
ATOM 442 C CA . LEU A 1 56 ? 9.852 -8.281 -22.562 1 98.31 56 LEU A CA 1
ATOM 443 C C . LEU A 1 56 ? 8.758 -7.508 -23.312 1 98.31 56 LEU A C 1
ATOM 445 O O . LEU A 1 56 ? 8.617 -7.641 -24.531 1 98.31 56 LEU A O 1
ATOM 449 N N . GLY A 1 57 ? 8 -6.715 -22.531 1 98.5 57 GLY A N 1
ATOM 450 C CA . GLY A 1 57 ? 7.012 -5.852 -23.156 1 98.5 57 GLY A CA 1
ATOM 451 C C . GLY A 1 57 ? 7.625 -4.84 -24.109 1 98.5 57 GLY A C 1
ATOM 452 O O . GLY A 1 57 ? 7.094 -4.598 -25.188 1 98.5 57 GLY A O 1
ATOM 453 N N . LEU A 1 58 ? 8.727 -4.242 -23.688 1 98.56 58 LEU A N 1
ATOM 454 C CA . LEU A 1 58 ? 9.43 -3.293 -24.547 1 98.56 58 LEU A CA 1
ATOM 455 C C . LEU A 1 58 ? 9.891 -3.963 -25.828 1 98.56 58 LEU A C 1
ATOM 457 O O . LEU A 1 58 ? 9.758 -3.389 -26.922 1 98.56 58 LEU A O 1
ATOM 461 N N . LEU A 1 59 ? 10.445 -5.191 -25.75 1 98.31 59 LEU A N 1
ATOM 462 C CA . LEU A 1 59 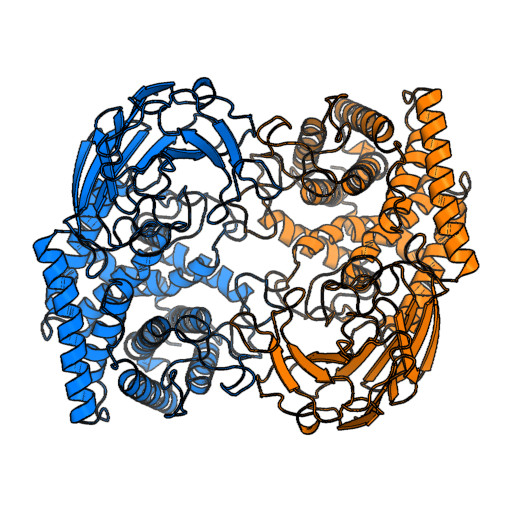? 10.891 -5.922 -26.922 1 98.31 59 LEU A CA 1
ATOM 463 C C . LEU A 1 59 ? 9.727 -6.242 -27.844 1 98.31 59 LEU A C 1
ATOM 465 O O . LEU A 1 59 ? 9.844 -6.145 -29.062 1 98.31 59 LEU A O 1
ATOM 469 N N . ALA A 1 60 ? 8.602 -6.598 -27.266 1 97.75 60 ALA A N 1
ATOM 470 C CA . ALA A 1 60 ? 7.414 -6.914 -28.062 1 97.75 60 ALA A CA 1
ATOM 471 C C . ALA A 1 60 ? 6.879 -5.676 -28.766 1 97.75 60 ALA A C 1
ATOM 473 O O . ALA A 1 60 ? 6.496 -5.734 -29.938 1 97.75 60 ALA A O 1
ATOM 474 N N . ARG A 1 61 ? 6.801 -4.551 -27.953 1 97.38 61 ARG A N 1
ATOM 475 C CA . ARG A 1 61 ? 6.324 -3.295 -28.531 1 97.38 61 ARG A CA 1
ATOM 476 C C . ARG A 1 61 ? 7.305 -2.764 -29.562 1 97.38 61 ARG A C 1
ATOM 478 O O . ARG A 1 61 ? 6.895 -2.326 -30.641 1 97.38 61 ARG A O 1
ATOM 485 N N . ASN A 1 62 ? 8.617 -2.766 -29.297 1 97.19 62 ASN A N 1
ATOM 486 C CA . ASN A 1 62 ? 9.734 -2.459 -30.188 1 97.19 62 ASN A CA 1
ATOM 487 C C . ASN A 1 62 ? 9.531 -1.127 -30.906 1 97.19 62 ASN A C 1
ATOM 489 O O . ASN A 1 62 ? 9.617 -1.056 -32.125 1 97.19 62 ASN A O 1
ATOM 493 N N . GLN A 1 63 ? 9.203 -0.089 -30.203 1 95.81 63 GLN A N 1
ATOM 494 C CA . GLN A 1 63 ? 9.055 1.26 -30.734 1 95.81 63 GLN A CA 1
ATOM 495 C C . GLN A 1 63 ? 10.094 2.205 -30.141 1 95.81 63 GLN A C 1
ATOM 497 O O . GLN A 1 63 ? 10.406 2.125 -28.953 1 95.81 63 GLN A O 1
ATOM 502 N N . GLY A 1 64 ? 10.609 3.029 -31 1 95.44 64 GLY A N 1
ATOM 503 C CA . GLY A 1 64 ? 11.57 4.004 -30.516 1 95.44 64 GLY A CA 1
ATOM 504 C C . GLY A 1 64 ? 12.773 3.371 -29.828 1 95.44 64 GLY A C 1
ATOM 505 O O . GLY A 1 64 ? 13.461 2.543 -30.438 1 95.44 64 GLY A O 1
ATOM 506 N N . GLN A 1 65 ? 12.953 3.678 -28.531 1 96.94 65 GLN A N 1
ATOM 507 C CA . GLN A 1 65 ? 14.109 3.203 -27.781 1 96.94 65 GLN A CA 1
ATOM 508 C C . GLN A 1 65 ? 13.773 1.955 -26.969 1 96.94 65 GLN A C 1
ATOM 510 O O . GLN A 1 65 ? 14.484 1.611 -26.031 1 96.94 65 GLN A O 1
ATOM 515 N N . ASP A 1 66 ? 12.742 1.288 -27.344 1 97.94 66 ASP A N 1
ATOM 516 C CA . ASP A 1 66 ? 12.266 0.146 -26.562 1 97.94 66 ASP A CA 1
ATOM 517 C C . ASP A 1 66 ? 13.352 -0.93 -26.469 1 97.94 66 ASP A C 1
ATOM 519 O O . ASP A 1 66 ? 13.656 -1.405 -25.375 1 97.94 66 ASP A O 1
ATOM 523 N N . ALA A 1 67 ? 13.906 -1.289 -27.578 1 97.88 67 ALA A N 1
ATOM 524 C CA . ALA A 1 67 ? 14.898 -2.359 -27.594 1 97.88 67 ALA A CA 1
ATOM 525 C C . ALA A 1 67 ? 16.141 -1.962 -26.781 1 97.88 67 ALA A C 1
ATOM 527 O O . ALA A 1 67 ? 16.703 -2.785 -26.078 1 97.88 67 ALA A O 1
ATOM 528 N N . VAL A 1 68 ? 16.531 -0.702 -26.891 1 98.25 68 VAL A N 1
ATOM 529 C CA . VAL A 1 68 ? 17.688 -0.193 -26.172 1 98.25 68 VAL A CA 1
ATOM 530 C C . VAL A 1 68 ? 17.422 -0.229 -24.656 1 98.25 68 VAL A C 1
ATOM 532 O O . VAL A 1 68 ? 18.266 -0.661 -23.891 1 98.25 68 VAL A O 1
ATOM 535 N N . GLN A 1 69 ? 16.219 0.172 -24.266 1 98.62 69 GLN A N 1
ATOM 536 C CA . GLN A 1 69 ? 15.859 0.164 -22.859 1 98.62 69 GLN A CA 1
ATOM 537 C C . GLN A 1 69 ? 15.727 -1.263 -22.328 1 98.62 69 GLN A C 1
ATOM 539 O O . GLN A 1 69 ? 16.125 -1.554 -21.203 1 98.62 69 GLN A O 1
ATOM 544 N N . ALA A 1 70 ? 15.172 -2.111 -23.156 1 98.75 70 ALA A N 1
ATOM 545 C CA . ALA A 1 70 ? 15.062 -3.512 -22.75 1 98.75 70 ALA A CA 1
ATOM 546 C C . ALA A 1 70 ? 16.453 -4.113 -22.5 1 98.75 70 ALA A C 1
ATOM 548 O O . ALA A 1 70 ? 16.641 -4.832 -21.516 1 98.75 70 ALA A O 1
ATOM 549 N N . ALA A 1 71 ? 17.375 -3.846 -23.375 1 98.75 71 ALA A N 1
ATOM 550 C CA . ALA A 1 71 ? 18.734 -4.344 -23.219 1 98.75 71 ALA A CA 1
ATOM 551 C C . ALA A 1 71 ? 19.359 -3.826 -21.922 1 98.75 71 ALA A C 1
ATOM 553 O O . ALA A 1 71 ? 19.984 -4.586 -21.172 1 98.75 71 ALA A O 1
ATOM 554 N N . LYS A 1 72 ? 19.172 -2.508 -21.688 1 98.69 72 LYS A N 1
ATOM 555 C CA . LYS A 1 72 ? 19.672 -1.913 -20.453 1 98.69 72 LYS A CA 1
ATOM 556 C C . LYS A 1 72 ? 19.125 -2.654 -19.234 1 98.69 72 LYS A C 1
ATOM 558 O O . LYS A 1 72 ? 19.875 -2.979 -18.312 1 98.69 72 LYS A O 1
ATOM 563 N N . ILE A 1 73 ? 17.844 -2.924 -19.234 1 98.81 73 ILE A N 1
ATOM 564 C CA . ILE A 1 73 ? 17.188 -3.621 -18.125 1 98.81 73 ILE A CA 1
ATOM 565 C C . ILE A 1 73 ? 17.797 -5.012 -17.969 1 98.81 73 ILE A C 1
ATOM 567 O O . ILE A 1 73 ? 18.125 -5.422 -16.844 1 98.81 73 ILE A O 1
ATOM 571 N N . LEU A 1 74 ? 17.938 -5.754 -19.031 1 98.81 74 LEU A N 1
ATOM 572 C CA . LEU A 1 74 ? 18.422 -7.133 -18.969 1 98.81 74 LEU A CA 1
ATOM 573 C C . LEU A 1 74 ? 19.859 -7.184 -18.453 1 98.81 74 LEU A C 1
ATOM 575 O O . LEU A 1 74 ? 20.203 -8.055 -17.656 1 98.81 74 LEU A O 1
ATOM 579 N N . TYR A 1 75 ? 20.734 -6.227 -18.922 1 98.75 75 TYR A N 1
ATOM 580 C CA . TYR A 1 75 ? 22.078 -6.141 -18.375 1 98.75 75 TYR A CA 1
ATOM 581 C C . TYR A 1 75 ? 22.031 -5.867 -16.875 1 98.75 75 TYR A C 1
ATOM 583 O O . TYR A 1 75 ? 22.781 -6.484 -16.094 1 98.75 75 TYR A O 1
ATOM 591 N N . ASN A 1 76 ? 21.156 -4.953 -16.469 1 98.25 76 ASN A N 1
ATOM 592 C CA . ASN A 1 76 ? 21.016 -4.602 -15.062 1 98.25 76 ASN A CA 1
ATOM 593 C C . ASN A 1 76 ? 20.609 -5.801 -14.219 1 98.25 76 ASN A C 1
ATOM 595 O O . ASN A 1 76 ? 21.156 -6.027 -13.133 1 98.25 76 ASN A O 1
ATOM 599 N N . ILE A 1 77 ? 19.625 -6.559 -14.719 1 97.88 77 ILE A N 1
ATOM 600 C CA . ILE A 1 77 ? 19.109 -7.711 -13.992 1 97.88 77 ILE A CA 1
ATOM 601 C C . ILE A 1 77 ? 20.219 -8.742 -13.797 1 97.88 77 ILE A C 1
ATOM 603 O O . ILE A 1 77 ? 20.406 -9.266 -12.695 1 97.88 77 ILE A O 1
ATOM 607 N N . VAL A 1 78 ? 20.953 -9 -14.844 1 97.81 78 VAL A N 1
ATOM 608 C CA . VAL A 1 78 ? 22.047 -9.961 -14.75 1 97.81 78 VAL A CA 1
ATOM 609 C C . VAL A 1 78 ? 23.125 -9.414 -13.82 1 97.81 78 VAL A C 1
ATOM 611 O O . VAL A 1 78 ? 23.719 -10.172 -13.039 1 97.81 78 VAL A O 1
ATOM 614 N N . GLY A 1 79 ? 23.375 -8.102 -13.914 1 96.94 79 GLY A N 1
ATOM 615 C CA . GLY A 1 79 ? 24.328 -7.465 -13.031 1 96.94 79 GLY A CA 1
ATOM 616 C C . GLY A 1 79 ? 23.984 -7.605 -11.562 1 96.94 79 GLY A C 1
ATOM 617 O O . GLY A 1 79 ? 24.859 -7.543 -10.703 1 96.94 79 GLY A O 1
ATOM 618 N N . GLY A 1 80 ? 22.688 -7.797 -11.258 1 95.5 80 GLY A N 1
ATOM 619 C CA . GLY A 1 80 ? 22.203 -7.93 -9.891 1 95.5 80 GLY A CA 1
ATOM 620 C C . GLY A 1 80 ? 22.125 -9.367 -9.43 1 95.5 80 GLY A C 1
ATOM 621 O O . GLY A 1 80 ? 21.578 -9.648 -8.352 1 95.5 80 GLY A O 1
ATOM 622 N N . GLN A 1 81 ? 22.562 -10.367 -10.195 1 95.19 81 GLN A N 1
ATOM 623 C CA . GLN A 1 81 ? 22.594 -11.766 -9.789 1 95.19 81 GLN A CA 1
ATOM 624 C C . GLN A 1 81 ? 23.625 -11.992 -8.68 1 95.19 81 GLN A C 1
ATOM 626 O O . GLN A 1 81 ? 24.719 -11.445 -8.734 1 95.19 81 GLN A O 1
ATOM 631 N N . ILE A 1 82 ? 23.25 -12.766 -7.676 1 93.31 82 ILE A N 1
ATOM 632 C CA . ILE A 1 82 ? 24.125 -13.078 -6.555 1 93.31 82 ILE A CA 1
ATOM 633 C C . ILE A 1 82 ? 25.156 -14.133 -6.973 1 93.31 82 ILE A C 1
ATOM 635 O O . ILE A 1 82 ? 24.797 -15.289 -7.219 1 93.31 82 ILE A O 1
ATOM 639 N N . THR A 1 83 ? 26.406 -13.766 -6.961 1 91.94 83 THR A N 1
ATOM 640 C CA . THR A 1 83 ? 27.438 -14.633 -7.527 1 91.94 83 THR A CA 1
ATOM 641 C C . THR A 1 83 ? 28.344 -15.195 -6.434 1 91.94 83 THR A C 1
ATOM 643 O O . THR A 1 83 ? 29.25 -15.969 -6.711 1 91.94 83 THR A O 1
ATOM 646 N N . ASP A 1 84 ? 28.047 -14.805 -5.199 1 89.62 84 ASP A N 1
ATOM 647 C CA . ASP A 1 84 ? 28.828 -15.344 -4.098 1 89.62 84 ASP A CA 1
ATOM 648 C C . ASP A 1 84 ? 28.469 -16.812 -3.836 1 89.62 84 ASP A C 1
ATOM 650 O O . ASP A 1 84 ? 27.391 -17.109 -3.33 1 89.62 84 ASP A O 1
ATOM 654 N N . PRO A 1 85 ? 29.359 -17.719 -4.027 1 87.19 85 PRO A N 1
ATOM 655 C CA . PRO A 1 85 ? 29.031 -19.141 -3.887 1 87.19 85 PRO A CA 1
ATOM 656 C C . PRO A 1 85 ? 28.766 -19.547 -2.438 1 87.19 85 PRO A C 1
ATOM 658 O O . PRO A 1 85 ? 28.188 -20.609 -2.184 1 87.19 85 PRO A O 1
ATOM 661 N N . ASP A 1 86 ? 29.188 -18.703 -1.536 1 86.62 86 ASP A N 1
ATOM 662 C CA . ASP A 1 86 ? 29 -19.031 -0.125 1 86.62 86 ASP A CA 1
ATOM 663 C C . ASP A 1 86 ? 27.641 -18.547 0.376 1 86.62 86 ASP A C 1
ATOM 665 O O . ASP A 1 86 ? 27.234 -18.875 1.49 1 86.62 86 ASP A O 1
ATOM 669 N N . SER A 1 87 ? 27.031 -17.828 -0.486 1 85.62 87 SER A N 1
ATOM 670 C CA . SER A 1 87 ? 25.703 -17.328 -0.116 1 85.62 87 SER A CA 1
ATOM 671 C C . SER A 1 87 ? 24.625 -18.391 -0.363 1 85.62 87 SER A C 1
ATOM 673 O O . SER A 1 87 ? 24.688 -19.125 -1.359 1 85.62 87 SER A O 1
ATOM 675 N N . GLY A 1 88 ? 23.688 -18.516 0.539 1 81.31 88 GLY A N 1
ATOM 676 C CA . GLY A 1 88 ? 22.531 -19.375 0.306 1 81.31 88 GLY A CA 1
ATOM 677 C C . GLY A 1 88 ? 21.703 -18.938 -0.881 1 81.31 88 GLY A C 1
ATOM 678 O O . GLY A 1 88 ? 20.906 -19.719 -1.411 1 81.31 88 GLY A O 1
ATOM 679 N N . ALA A 1 89 ? 22 -17.734 -1.379 1 88.38 89 ALA A N 1
ATOM 680 C CA . ALA A 1 89 ? 21.219 -17.156 -2.475 1 88.38 89 ALA A CA 1
ATOM 681 C C . ALA A 1 89 ? 22 -17.219 -3.789 1 88.38 89 ALA A C 1
ATOM 683 O O . ALA A 1 89 ? 21.625 -16.578 -4.773 1 88.38 89 ALA A O 1
ATOM 684 N N . TYR A 1 90 ? 23.047 -18.062 -3.781 1 89.25 90 TYR A N 1
ATOM 685 C CA . TYR A 1 90 ? 23.906 -18.156 -4.953 1 89.25 90 TYR A CA 1
ATOM 686 C C . TYR A 1 90 ? 23.094 -18.469 -6.207 1 89.25 90 TYR A C 1
ATOM 688 O O . TYR A 1 90 ? 22.328 -19.422 -6.238 1 89.25 90 TYR A O 1
ATOM 696 N N . GLY A 1 91 ? 23.188 -17.578 -7.211 1 89.38 91 GLY A N 1
ATOM 697 C CA . GLY A 1 91 ? 22.516 -17.75 -8.484 1 89.38 91 GLY A CA 1
ATOM 698 C C . GLY A 1 91 ? 21.188 -17.016 -8.555 1 89.38 91 GLY A C 1
ATOM 699 O O . GLY A 1 91 ? 20.625 -16.844 -9.641 1 89.38 91 GLY A O 1
ATOM 700 N N . ASP A 1 92 ? 20.656 -16.672 -7.375 1 91.44 92 ASP A N 1
ATOM 701 C CA . ASP A 1 92 ? 19.406 -15.898 -7.352 1 91.44 92 ASP A CA 1
ATOM 702 C C . ASP A 1 92 ? 19.641 -14.445 -7.75 1 91.44 92 ASP A C 1
ATOM 704 O O . ASP A 1 92 ? 20.781 -14.055 -8.047 1 91.44 92 ASP A O 1
ATOM 708 N N . TYR A 1 93 ? 18.609 -13.734 -7.875 1 94.5 93 TYR A N 1
ATOM 709 C CA . TYR A 1 93 ? 18.703 -12.336 -8.273 1 94.5 93 TYR A CA 1
ATOM 710 C C . TYR A 1 93 ? 18.234 -11.422 -7.148 1 94.5 93 TYR A C 1
ATOM 712 O O . TYR A 1 93 ? 17.375 -11.805 -6.34 1 94.5 93 TYR A O 1
ATOM 720 N N . GLN A 1 94 ? 18.766 -10.211 -7.113 1 94.31 94 GLN A N 1
ATOM 721 C CA . GLN A 1 94 ? 18.281 -9.211 -6.168 1 94.31 94 GLN A CA 1
ATOM 722 C C . GLN A 1 94 ? 16.781 -8.953 -6.363 1 94.31 94 GLN A C 1
ATOM 724 O O . GLN A 1 94 ? 16.297 -8.898 -7.496 1 94.31 94 GLN A O 1
ATOM 729 N N . ILE A 1 95 ? 16.094 -8.891 -5.281 1 95.19 95 ILE A N 1
ATOM 730 C CA . ILE A 1 95 ? 14.656 -8.617 -5.34 1 95.19 95 ILE A CA 1
ATOM 731 C C . ILE A 1 95 ? 14.422 -7.18 -5.801 1 95.19 95 ILE A C 1
ATOM 733 O O . ILE A 1 95 ? 13.453 -6.898 -6.508 1 95.19 95 ILE A O 1
ATOM 737 N N . TYR A 1 96 ? 15.312 -6.242 -5.469 1 95.88 96 TYR A N 1
ATOM 738 C CA . TYR A 1 96 ? 15.383 -4.863 -5.945 1 95.88 96 TYR A CA 1
ATOM 739 C C . TYR A 1 96 ? 16.828 -4.375 -5.992 1 95.88 96 TYR A C 1
ATOM 741 O O . TYR A 1 96 ? 17.672 -4.855 -5.234 1 95.88 96 TYR A O 1
ATOM 749 N N . PRO A 1 97 ? 17.125 -3.494 -6.914 1 95.81 97 PRO A N 1
ATOM 750 C CA . PRO A 1 97 ? 18.531 -3.182 -7.172 1 95.81 97 PRO A CA 1
ATOM 751 C C . PRO A 1 97 ? 19.219 -2.498 -5.988 1 95.81 97 PRO A C 1
ATOM 753 O O . PRO A 1 97 ? 20.438 -2.58 -5.84 1 95.81 97 PRO A O 1
ATOM 756 N N . GLU A 1 98 ? 18.484 -1.86 -5.07 1 95.56 98 GLU A N 1
ATOM 757 C CA . GLU A 1 98 ? 19.047 -1.15 -3.93 1 95.56 98 GLU A CA 1
ATOM 758 C C . GLU A 1 98 ? 19.312 -2.1 -2.766 1 95.56 98 GLU A C 1
ATOM 760 O O . GLU A 1 98 ? 19.828 -1.688 -1.726 1 95.56 98 GLU A O 1
ATOM 765 N N . GLN A 1 99 ? 18.969 -3.393 -2.92 1 95.56 99 GLN A N 1
ATOM 766 C CA . GLN A 1 99 ? 19.203 -4.398 -1.889 1 95.56 99 GLN A CA 1
ATOM 767 C C . GLN A 1 99 ? 20.688 -4.539 -1.586 1 95.56 99 GLN A C 1
ATOM 769 O O . GLN A 1 99 ? 21.5 -4.738 -2.494 1 95.56 99 GLN A O 1
ATOM 774 N N . PRO A 1 100 ? 21.078 -4.438 -0.301 1 96.12 100 PRO A N 1
ATOM 775 C CA . PRO A 1 100 ? 22.5 -4.602 0.015 1 96.12 100 PRO A CA 1
ATOM 776 C C . PRO A 1 100 ? 22.984 -6.043 -0.163 1 96.12 100 PRO A C 1
ATOM 778 O O . PRO A 1 100 ? 22.172 -6.965 -0.228 1 96.12 100 PRO A O 1
ATOM 781 N N . ALA A 1 101 ? 24.359 -6.188 -0.256 1 95.12 101 ALA A N 1
ATOM 782 C CA . ALA A 1 101 ? 24.938 -7.527 -0.241 1 95.12 101 ALA A CA 1
ATOM 783 C C . ALA A 1 101 ? 24.656 -8.227 1.087 1 95.12 101 ALA A C 1
ATOM 785 O O . ALA A 1 101 ? 24.578 -7.582 2.133 1 95.12 101 ALA A O 1
ATOM 786 N N . PHE A 1 102 ? 24.516 -9.508 1.045 1 95.25 102 PHE A N 1
ATOM 787 C CA . PHE A 1 102 ? 24.297 -10.266 2.268 1 95.25 102 PHE A CA 1
ATOM 788 C C . PHE A 1 102 ? 25.531 -10.219 3.168 1 95.25 102 PHE A C 1
ATOM 790 O O . PHE A 1 102 ? 26.656 -10.266 2.684 1 95.25 102 PHE A O 1
ATOM 797 N N . GLY A 1 103 ? 25.344 -10.062 4.398 1 94.31 103 GLY A N 1
ATOM 798 C CA . GLY A 1 103 ? 26.375 -9.961 5.422 1 94.31 103 GLY A CA 1
ATOM 799 C C . GLY A 1 103 ? 25.812 -9.898 6.828 1 94.31 103 GLY A C 1
ATOM 800 O O . GLY A 1 103 ? 24.625 -10.18 7.043 1 94.31 103 GLY A O 1
ATOM 801 N N . PRO A 1 104 ? 26.594 -9.562 7.758 1 94.62 104 PRO A N 1
ATOM 802 C CA . PRO A 1 104 ? 26.141 -9.562 9.156 1 94.62 104 PRO A CA 1
ATOM 803 C C . PRO A 1 104 ? 24.938 -8.648 9.398 1 94.62 104 PRO A C 1
ATOM 805 O O . PRO A 1 104 ? 24.047 -8.992 10.172 1 94.62 104 PRO A O 1
ATOM 808 N N . GLY A 1 105 ? 24.859 -7.543 8.703 1 96.69 105 GLY A N 1
ATOM 809 C CA . GLY A 1 105 ? 23.766 -6.602 8.898 1 96.69 105 GLY A CA 1
ATOM 810 C C . GLY A 1 105 ? 22.531 -6.949 8.102 1 96.69 105 GLY A C 1
ATOM 811 O O . GLY A 1 105 ? 21.438 -6.445 8.383 1 96.69 105 GLY A O 1
ATOM 812 N N . TYR A 1 106 ? 22.719 -7.77 7.172 1 96.56 106 TYR A N 1
ATOM 813 C CA . TYR A 1 106 ? 21.656 -8.188 6.266 1 96.56 106 TYR A CA 1
ATOM 814 C C . TYR A 1 106 ? 21.844 -9.641 5.84 1 96.56 106 TYR A C 1
ATOM 816 O O . TYR A 1 106 ? 22.172 -9.922 4.684 1 96.56 106 TYR A O 1
ATOM 824 N N . PRO A 1 107 ? 21.562 -10.547 6.75 1 95.06 107 PRO A N 1
ATOM 825 C CA . PRO A 1 107 ? 21.797 -11.961 6.453 1 95.06 107 PRO A CA 1
ATOM 826 C C . PRO A 1 107 ? 20.844 -12.523 5.414 1 95.06 107 PRO A C 1
ATOM 828 O O . PRO A 1 107 ? 19.672 -12.125 5.371 1 95.06 107 PRO A O 1
ATOM 831 N N . ALA A 1 108 ? 21.312 -13.469 4.648 1 92.06 108 ALA A N 1
ATOM 832 C CA . ALA A 1 108 ? 20.469 -14.164 3.674 1 92.06 108 ALA A CA 1
ATOM 833 C C . ALA A 1 108 ? 19.438 -15.039 4.363 1 92.06 108 ALA A C 1
ATOM 835 O O . ALA A 1 108 ? 19.766 -15.797 5.277 1 92.06 108 ALA A O 1
ATOM 836 N N . GLU A 1 109 ? 18.234 -14.82 3.965 1 88.88 109 GLU A N 1
ATOM 837 C CA . GLU A 1 109 ? 17.141 -15.609 4.496 1 88.88 109 GLU A CA 1
ATOM 838 C C . GLU A 1 109 ? 16.234 -16.125 3.375 1 88.88 109 GLU A C 1
ATOM 840 O O . GLU A 1 109 ? 15.562 -15.336 2.703 1 88.88 109 GLU A O 1
ATOM 845 N N . ALA A 1 110 ? 16.094 -17.422 3.299 1 82.44 110 ALA A N 1
ATOM 846 C CA . ALA A 1 110 ? 15.258 -18.016 2.254 1 82.44 110 ALA A CA 1
ATOM 847 C C . ALA A 1 110 ? 13.797 -17.609 2.42 1 82.44 110 ALA A C 1
ATOM 849 O O . ALA A 1 110 ? 13.273 -17.594 3.537 1 82.44 110 ALA A O 1
ATOM 850 N N . TYR A 1 111 ? 13.102 -17.203 1.323 1 77.62 111 TYR A N 1
ATOM 851 C CA . TYR A 1 111 ? 11.703 -16.812 1.258 1 77.62 111 TYR A CA 1
ATOM 852 C C . TYR A 1 111 ? 11.477 -15.508 2.01 1 77.62 111 TYR A C 1
ATOM 854 O O . TYR A 1 111 ? 10.328 -15.133 2.279 1 77.62 111 TYR A O 1
ATOM 862 N N . GLY A 1 112 ? 12.57 -14.922 2.332 1 85.94 112 GLY A N 1
ATOM 863 C CA . GLY A 1 112 ? 12.547 -13.578 2.879 1 85.94 112 GLY A CA 1
ATOM 864 C C . GLY A 1 112 ? 13.156 -12.539 1.952 1 85.94 112 GLY A C 1
ATOM 865 O O . GLY A 1 112 ? 12.453 -11.898 1.176 1 85.94 112 GLY A O 1
ATOM 866 N N . ASN A 1 113 ? 14.5 -12.57 2.016 1 90.81 113 ASN A N 1
ATOM 867 C CA . ASN A 1 113 ? 15.156 -11.555 1.202 1 90.81 113 ASN A CA 1
ATOM 868 C C . ASN A 1 113 ? 15.836 -12.164 -0.02 1 90.81 113 ASN A C 1
ATOM 870 O O . ASN A 1 113 ? 16.562 -11.484 -0.742 1 90.81 113 ASN A O 1
ATOM 874 N N . TYR A 1 114 ? 15.578 -13.414 -0.294 1 86.81 114 TYR A N 1
ATOM 875 C CA . TYR A 1 114 ? 15.703 -14.055 -1.597 1 86.81 114 TYR A CA 1
ATOM 876 C C . TYR A 1 114 ? 14.695 -15.188 -1.751 1 86.81 114 TYR A C 1
ATOM 878 O O . TYR A 1 114 ? 14.195 -15.719 -0.758 1 86.81 114 TYR A O 1
ATOM 886 N N . TYR A 1 115 ? 14.289 -15.414 -2.979 1 78.06 115 TYR A N 1
ATOM 887 C CA . TYR A 1 115 ? 13.219 -16.375 -3.254 1 78.06 115 TYR A CA 1
ATOM 888 C C . TYR A 1 115 ? 13.656 -17.391 -4.305 1 78.06 115 TYR A C 1
ATOM 890 O O . TYR A 1 115 ? 13.742 -17.062 -5.492 1 78.06 115 TYR A O 1
ATOM 898 N N . PRO A 1 116 ? 13.773 -18.578 -3.916 1 71.94 116 PRO A N 1
ATOM 899 C CA . PRO A 1 116 ? 14.195 -19.562 -4.898 1 71.94 116 PRO A CA 1
ATOM 900 C C . PRO A 1 116 ? 13.266 -19.656 -6.102 1 71.94 116 PRO A C 1
ATOM 902 O O . PRO A 1 116 ? 13.727 -19.828 -7.234 1 71.94 116 PRO A O 1
ATOM 905 N N . ILE A 1 117 ? 11.93 -19.422 -5.871 1 75.69 117 ILE A N 1
ATOM 906 C CA . ILE A 1 117 ? 11 -19.469 -6.992 1 75.69 117 ILE A CA 1
ATOM 907 C C . ILE A 1 117 ? 11.234 -18.297 -7.926 1 75.69 117 ILE A C 1
ATOM 909 O O . ILE A 1 117 ? 11.039 -18.406 -9.141 1 75.69 117 ILE A O 1
ATOM 913 N N . SER A 1 118 ? 11.656 -17.234 -7.305 1 79.62 118 SER A N 1
ATOM 914 C CA . SER A 1 118 ? 11.914 -16.047 -8.117 1 79.62 118 SER A CA 1
ATOM 915 C C . SER A 1 118 ? 13.062 -16.281 -9.094 1 79.62 118 SER A C 1
ATOM 917 O O . SER A 1 118 ? 13.062 -15.75 -10.203 1 79.62 118 SER A O 1
ATOM 919 N N . ARG A 1 119 ? 13.945 -17.109 -8.68 1 87.12 119 ARG A N 1
ATOM 920 C CA . ARG A 1 119 ? 15.07 -17.469 -9.539 1 87.12 119 ARG A CA 1
ATOM 921 C C . ARG A 1 119 ? 14.586 -18.125 -10.828 1 87.12 119 ARG A C 1
ATOM 923 O O . ARG A 1 119 ? 15.016 -17.75 -11.922 1 87.12 119 ARG A O 1
ATOM 930 N N . SER A 1 120 ? 13.672 -19.094 -10.672 1 88.88 120 SER A N 1
ATOM 931 C CA . SER A 1 120 ? 13.141 -19.797 -11.844 1 88.88 120 SER A CA 1
ATOM 932 C C . SER A 1 120 ? 12.281 -18.875 -12.695 1 88.88 120 SER A C 1
ATOM 934 O O . SER A 1 120 ? 12.32 -18.953 -13.93 1 88.88 120 SER A O 1
ATOM 936 N N . ILE A 1 121 ? 11.547 -17.984 -12.055 1 91 121 ILE A N 1
ATOM 937 C CA . ILE A 1 121 ? 10.672 -17.062 -12.766 1 91 121 ILE A CA 1
ATOM 938 C C . ILE A 1 121 ? 11.516 -16.094 -13.594 1 91 121 ILE A C 1
ATOM 940 O O . ILE A 1 121 ? 11.219 -15.859 -14.773 1 91 121 ILE A O 1
ATOM 944 N N . MET A 1 122 ? 12.602 -15.625 -12.984 1 93.12 122 MET A N 1
ATOM 945 C CA . MET A 1 122 ? 13.508 -14.711 -13.68 1 93.12 122 MET A CA 1
ATOM 946 C C . MET A 1 122 ? 14.188 -15.414 -14.852 1 93.12 122 MET A C 1
ATOM 948 O O . MET A 1 122 ? 14.328 -14.836 -15.93 1 93.12 122 MET A O 1
ATOM 952 N N . GLY A 1 123 ? 14.602 -16.594 -14.586 1 94.19 123 GLY A N 1
ATOM 953 C CA . GLY A 1 123 ? 15.195 -17.375 -15.656 1 94.19 123 GLY A CA 1
ATOM 954 C C . GLY A 1 123 ? 14.258 -17.609 -16.812 1 94.19 123 GLY A C 1
ATOM 955 O O . GLY A 1 123 ? 14.656 -17.5 -17.984 1 94.19 123 GLY A O 1
ATOM 956 N N . ASN A 1 124 ? 12.984 -17.969 -16.516 1 95.38 124 ASN A N 1
ATOM 957 C CA . ASN A 1 124 ? 11.984 -18.156 -17.562 1 95.38 124 ASN A CA 1
ATOM 958 C C . ASN A 1 124 ? 11.82 -16.906 -18.422 1 95.38 124 ASN A C 1
ATOM 960 O O . ASN A 1 124 ? 11.727 -16.984 -19.641 1 95.38 124 ASN A O 1
ATOM 964 N N . ALA A 1 125 ? 11.812 -15.766 -17.781 1 96.38 125 ALA A N 1
ATOM 965 C CA . ALA A 1 125 ? 11.672 -14.508 -18.5 1 96.38 125 ALA A CA 1
ATOM 966 C C . ALA A 1 125 ? 12.859 -14.281 -19.438 1 96.38 125 ALA A C 1
ATOM 968 O O . ALA A 1 125 ? 12.688 -13.82 -20.562 1 96.38 125 ALA A O 1
ATOM 969 N N . MET A 1 126 ? 14.047 -14.641 -19.016 1 97.5 126 MET A N 1
ATOM 970 C CA . MET A 1 126 ? 15.234 -14.477 -19.859 1 97.5 126 MET A CA 1
ATOM 971 C C . MET A 1 126 ? 15.211 -15.438 -21.031 1 97.5 126 MET A C 1
ATOM 973 O O . MET A 1 126 ? 15.664 -15.094 -22.125 1 97.5 126 MET A O 1
ATOM 977 N N . VAL A 1 127 ? 14.695 -16.625 -20.781 1 97.31 127 VAL A N 1
ATOM 978 C CA . VAL A 1 127 ? 14.531 -17.562 -21.875 1 97.31 127 VAL A CA 1
ATOM 979 C C . VAL A 1 127 ? 13.609 -16.969 -22.938 1 97.31 127 VAL A C 1
ATOM 981 O O . VAL A 1 127 ? 13.859 -17.109 -24.141 1 97.31 127 VAL A O 1
ATOM 984 N N . VAL A 1 128 ? 12.547 -16.297 -22.5 1 97.25 128 VAL A N 1
ATOM 985 C CA . VAL A 1 128 ? 11.617 -15.672 -23.422 1 97.25 128 VAL A CA 1
ATOM 986 C C . VAL A 1 128 ? 12.344 -14.641 -24.281 1 97.25 128 VAL A C 1
ATOM 988 O O . VAL A 1 128 ? 12.141 -14.578 -25.5 1 97.25 128 VAL A O 1
ATOM 991 N N . ALA A 1 129 ? 13.195 -13.852 -23.688 1 98.19 129 ALA A N 1
ATOM 992 C CA . ALA A 1 129 ? 13.969 -12.867 -24.438 1 98.19 129 ALA A CA 1
ATOM 993 C C . ALA A 1 129 ? 14.828 -13.547 -25.5 1 98.19 129 ALA A C 1
ATOM 995 O O . ALA A 1 129 ? 14.875 -13.094 -26.641 1 98.19 129 ALA A O 1
ATOM 996 N N . LEU A 1 130 ? 15.461 -14.633 -25.188 1 98 130 LEU A N 1
ATOM 997 C CA . LEU A 1 130 ? 16.391 -15.336 -26.062 1 98 130 LEU A CA 1
ATOM 998 C C . LEU A 1 130 ? 15.633 -16.031 -27.203 1 98 130 LEU A C 1
ATOM 1000 O O . LEU A 1 130 ? 16.109 -16.062 -28.344 1 98 130 LEU A O 1
ATOM 1004 N N . GLU A 1 131 ? 14.469 -16.594 -26.859 1 97 131 GLU A N 1
ATOM 1005 C CA . GLU A 1 131 ? 13.742 -17.406 -27.828 1 97 131 GLU A CA 1
ATOM 1006 C C . GLU A 1 131 ? 12.898 -16.547 -28.75 1 97 131 GLU A C 1
ATOM 1008 O O . GLU A 1 131 ? 12.781 -16.828 -29.953 1 97 131 GLU A O 1
ATOM 1013 N N . GLU A 1 132 ? 12.305 -15.438 -28.203 1 96.31 132 GLU A N 1
ATOM 1014 C CA . GLU A 1 132 ? 11.305 -14.695 -28.953 1 96.31 132 GLU A CA 1
ATOM 1015 C C . GLU A 1 132 ? 11.922 -13.477 -29.625 1 96.31 132 GLU A C 1
ATOM 1017 O O . GLU A 1 132 ? 11.406 -12.984 -30.641 1 96.31 132 GLU A O 1
ATOM 1022 N N . PHE A 1 133 ? 13.094 -13.016 -29.109 1 97.38 133 PHE A N 1
ATOM 1023 C CA . PHE A 1 133 ? 13.562 -11.727 -29.609 1 97.38 133 PHE A CA 1
ATOM 1024 C C . PHE A 1 133 ? 15.062 -11.773 -29.875 1 97.38 133 PHE A C 1
ATOM 1026 O O . PHE A 1 133 ? 15.773 -10.797 -29.609 1 97.38 133 PHE A O 1
ATOM 1033 N N . PRO A 1 134 ? 15.602 -12.891 -30.312 1 95.44 134 PRO A N 1
ATOM 1034 C CA . PRO A 1 134 ? 17.047 -12.945 -30.547 1 95.44 134 PRO A CA 1
ATOM 1035 C C . PRO A 1 134 ? 17.531 -11.867 -31.516 1 95.44 134 PRO A C 1
ATOM 1037 O O . PRO A 1 134 ? 18.641 -11.367 -31.391 1 95.44 134 PRO A O 1
ATOM 1040 N N . HIS A 1 135 ? 16.75 -11.43 -32.469 1 95.75 135 HIS A N 1
ATOM 1041 C CA . HIS A 1 135 ? 17.109 -10.477 -33.5 1 95.75 135 HIS A CA 1
ATOM 1042 C C . HIS A 1 135 ? 17.234 -9.062 -32.938 1 95.75 135 HIS A C 1
ATOM 1044 O O . HIS A 1 135 ? 17.781 -8.172 -33.594 1 95.75 135 HIS A O 1
ATOM 1050 N N . LEU A 1 136 ? 16.656 -8.836 -31.688 1 97.31 136 LEU A N 1
ATOM 1051 C CA . LEU A 1 136 ? 16.703 -7.512 -31.078 1 97.31 136 LEU A CA 1
ATOM 1052 C C . LEU A 1 136 ? 17.797 -7.441 -30.016 1 97.31 136 LEU A C 1
ATOM 1054 O O . LEU A 1 136 ? 18.047 -6.383 -29.438 1 97.31 136 LEU A O 1
ATOM 1058 N N . LEU A 1 137 ? 18.484 -8.555 -29.75 1 98 137 LEU A N 1
ATOM 1059 C CA . LEU A 1 137 ? 19.531 -8.625 -28.734 1 98 137 LEU A CA 1
ATOM 1060 C C . LEU A 1 137 ? 20.906 -8.688 -29.375 1 98 137 LEU A C 1
ATOM 1062 O O . LEU A 1 137 ? 21.109 -9.383 -30.375 1 98 137 LEU A O 1
ATOM 1066 N N . SER A 1 138 ? 21.875 -7.926 -28.906 1 98.38 138 SER A N 1
ATOM 1067 C CA . SER A 1 138 ? 23.266 -8.047 -29.359 1 98.38 138 SER A CA 1
ATOM 1068 C C . SER A 1 138 ? 23.844 -9.414 -29 1 98.38 138 SER A C 1
ATOM 1070 O O . SER A 1 138 ? 23.375 -10.07 -28.078 1 98.38 138 SER A O 1
ATOM 1072 N N . GLU A 1 139 ? 24.891 -9.805 -29.688 1 97.81 139 GLU A N 1
ATOM 1073 C CA . GLU A 1 139 ? 25.594 -11.055 -29.375 1 97.81 139 GLU A CA 1
ATOM 1074 C C . GLU A 1 139 ? 26.125 -11.047 -27.953 1 97.81 139 GLU A C 1
ATOM 1076 O O . GLU A 1 139 ? 26.078 -12.078 -27.266 1 97.81 139 GLU A O 1
ATOM 1081 N N . ASP A 1 140 ? 26.547 -9.914 -27.547 1 98.25 140 ASP A N 1
ATOM 1082 C CA . ASP A 1 140 ? 27.078 -9.773 -26.203 1 98.25 140 ASP A CA 1
ATOM 1083 C C . ASP A 1 140 ? 25.984 -10.023 -25.156 1 98.25 140 ASP A C 1
ATOM 1085 O O . ASP A 1 140 ? 26.203 -10.727 -24.172 1 98.25 140 ASP A O 1
ATOM 1089 N N . LEU A 1 141 ? 24.844 -9.43 -25.391 1 98.5 141 LEU A N 1
ATOM 1090 C CA . LEU A 1 141 ? 23.734 -9.602 -24.453 1 98.5 141 LEU A CA 1
ATOM 1091 C C . LEU A 1 141 ? 23.266 -11.047 -24.438 1 98.5 141 LEU A C 1
ATOM 1093 O O . LEU A 1 141 ? 22.969 -11.594 -23.375 1 98.5 141 LEU A O 1
ATOM 1097 N N . VAL A 1 142 ? 23.172 -11.672 -25.625 1 97.88 142 VAL A N 1
ATOM 1098 C CA . VAL A 1 142 ? 22.812 -13.078 -25.703 1 97.88 142 VAL A CA 1
ATOM 1099 C C . VAL A 1 142 ? 23.766 -13.914 -24.844 1 97.88 142 VAL A C 1
ATOM 1101 O O . VAL A 1 142 ? 23.328 -14.742 -24.047 1 97.88 142 VAL A O 1
ATOM 1104 N N . GLY A 1 143 ? 25.078 -13.648 -24.984 1 96.5 143 GLY A N 1
ATOM 1105 C CA . GLY A 1 143 ? 26.062 -14.352 -24.188 1 96.5 143 GLY A CA 1
ATOM 1106 C C . GLY A 1 143 ? 25.922 -14.086 -22.703 1 96.5 143 GLY A C 1
ATOM 1107 O O . GLY A 1 143 ? 26.047 -15.008 -21.891 1 96.5 143 GLY A O 1
ATOM 1108 N N . THR A 1 144 ? 25.625 -12.844 -22.359 1 97.69 144 THR A N 1
ATOM 1109 C CA . THR A 1 144 ? 25.438 -12.438 -20.969 1 97.69 144 THR A CA 1
ATOM 1110 C C . THR A 1 144 ? 24.25 -13.156 -20.344 1 97.69 144 THR A C 1
ATOM 1112 O O . THR A 1 144 ? 24.344 -13.664 -19.234 1 97.69 144 THR A O 1
ATOM 1115 N N . LEU A 1 145 ? 23.156 -13.25 -21.078 1 97.94 145 LEU A N 1
ATOM 1116 C CA . LEU A 1 145 ? 21.953 -13.93 -20.578 1 97.94 145 LEU A CA 1
ATOM 1117 C C . LEU A 1 145 ? 22.203 -15.422 -20.406 1 97.94 145 LEU A C 1
ATOM 1119 O O . LEU A 1 145 ? 21.797 -16.016 -19.406 1 97.94 145 LEU A O 1
ATOM 1123 N N . LYS A 1 146 ? 22.891 -16.016 -21.344 1 95.75 146 LYS A N 1
ATOM 1124 C CA . LYS A 1 146 ? 23.172 -17.453 -21.25 1 95.75 146 LYS A CA 1
ATOM 1125 C C . LYS A 1 146 ? 24.078 -17.766 -20.062 1 95.75 146 LYS A C 1
ATOM 1127 O O . LYS A 1 146 ? 23.859 -18.75 -19.344 1 95.75 146 LYS A O 1
ATOM 1132 N N . SER A 1 147 ? 25.062 -16.906 -19.828 1 94.06 147 SER A N 1
ATOM 1133 C CA . SER A 1 147 ? 25.938 -17.094 -18.672 1 94.06 147 SER A CA 1
ATOM 1134 C C . SER A 1 147 ? 25.172 -16.953 -17.359 1 94.06 147 SER A C 1
ATOM 1136 O O . SER A 1 147 ? 25.406 -17.703 -16.406 1 94.06 147 SER A O 1
ATOM 1138 N N . SER A 1 148 ? 24.297 -16.031 -17.312 1 94.94 148 SER A N 1
ATOM 1139 C CA . SER A 1 148 ? 23.453 -15.836 -16.141 1 94.94 148 SER A CA 1
ATOM 1140 C C . SER A 1 148 ? 22.578 -17.062 -15.875 1 94.94 148 SER A C 1
ATOM 1142 O O . SER A 1 148 ? 22.422 -17.484 -14.734 1 94.94 148 SER A O 1
ATOM 1144 N N . LEU A 1 149 ? 22.031 -17.625 -16.922 1 94.5 149 LEU A N 1
ATOM 1145 C CA . LEU A 1 149 ? 21.156 -18.797 -16.797 1 94.5 149 LEU A CA 1
ATOM 1146 C C . LEU A 1 149 ? 21.953 -20.016 -16.344 1 94.5 149 LEU A C 1
ATOM 1148 O O . LEU A 1 149 ? 21.438 -20.859 -15.609 1 94.5 149 LEU A O 1
ATOM 1152 N N . GLU A 1 150 ? 23.172 -20.125 -16.781 1 91.5 150 GLU A N 1
ATOM 1153 C CA . GLU A 1 150 ? 24.016 -21.203 -16.312 1 91.5 150 GLU A CA 1
ATOM 1154 C C . GLU A 1 150 ? 24.25 -21.125 -14.812 1 91.5 150 GLU A C 1
ATOM 1156 O O . GLU A 1 150 ? 24.141 -22.141 -14.109 1 91.5 150 GLU A O 1
ATOM 1161 N N . LEU A 1 151 ? 24.5 -19.922 -14.352 1 90.25 151 LEU A N 1
ATOM 1162 C CA . LEU A 1 151 ? 24.672 -19.734 -12.914 1 90.25 151 LEU A CA 1
ATOM 1163 C C . LEU A 1 151 ? 23.375 -20 -12.172 1 90.25 151 LEU A C 1
ATOM 1165 O O . LEU A 1 151 ? 23.375 -20.578 -11.078 1 90.25 151 LEU A O 1
ATOM 1169 N N . ASN A 1 152 ? 22.312 -19.562 -12.734 1 90.62 152 ASN A N 1
ATOM 1170 C CA . ASN A 1 152 ? 20.969 -19.781 -12.188 1 90.62 152 ASN A CA 1
ATOM 1171 C C . ASN A 1 152 ? 20.719 -21.266 -11.938 1 90.62 152 ASN A C 1
ATOM 1173 O O . ASN A 1 152 ? 20.203 -21.641 -10.875 1 90.62 152 ASN A O 1
ATOM 1177 N N . LEU A 1 153 ? 21.078 -22.109 -12.82 1 87.06 153 LEU A N 1
ATOM 1178 C CA . LEU A 1 153 ? 20.781 -23.531 -12.789 1 87.06 153 LEU A CA 1
ATOM 1179 C C . LEU A 1 153 ? 21.781 -24.281 -11.914 1 87.06 153 LEU A C 1
ATOM 1181 O O . LEU A 1 153 ? 21.516 -25.391 -11.469 1 87.06 153 LEU A O 1
ATOM 1185 N N . LYS A 1 154 ? 22.906 -23.781 -11.68 1 77.44 154 LYS A N 1
ATOM 1186 C CA . LYS A 1 154 ? 23.906 -24.391 -10.805 1 77.44 154 LYS A CA 1
ATOM 1187 C C . LYS A 1 154 ? 23.453 -24.359 -9.352 1 77.44 154 LYS A C 1
ATOM 1189 O O . LYS A 1 154 ? 23.703 -25.297 -8.594 1 77.44 154 LYS A O 1
ATOM 1194 N N . SER A 1 155 ? 22.703 -23.391 -8.898 1 65.69 155 SER A N 1
ATOM 1195 C CA . SER A 1 155 ? 22.375 -23.156 -7.5 1 65.69 155 SER A CA 1
ATOM 1196 C C . SER A 1 155 ? 21.031 -23.766 -7.137 1 65.69 155 SER A C 1
ATOM 1198 O O . SER A 1 155 ? 20.781 -24.109 -5.977 1 65.69 155 SER A O 1
ATOM 1200 N N . ASN A 1 156 ? 19.906 -23.641 -7.969 1 57.28 156 ASN A N 1
ATOM 1201 C CA . ASN A 1 156 ? 18.531 -24.031 -7.68 1 57.28 156 ASN A CA 1
ATOM 1202 C C . ASN A 1 156 ? 18.438 -25.484 -7.23 1 57.28 156 ASN A C 1
ATOM 1204 O O . ASN A 1 156 ? 17.516 -25.859 -6.512 1 57.28 156 ASN A O 1
ATOM 1208 N N . PHE A 1 157 ? 19.344 -26.344 -7.648 1 51.59 157 PHE A N 1
ATOM 1209 C CA . PHE A 1 157 ? 19.062 -27.781 -7.52 1 51.59 157 PHE A CA 1
ATOM 1210 C C . PHE A 1 157 ? 19.469 -28.281 -6.145 1 51.59 157 PHE A C 1
ATOM 1212 O O . PHE A 1 157 ? 19.609 -29.5 -5.941 1 51.59 157 PHE A O 1
ATOM 1219 N N . THR A 1 158 ? 19.484 -27.281 -5.223 1 47.94 158 THR A N 1
ATOM 1220 C CA . THR A 1 158 ? 19.516 -28 -3.955 1 47.94 158 THR A CA 1
ATOM 1221 C C . THR A 1 158 ? 18.094 -28.188 -3.406 1 47.94 158 THR A C 1
ATOM 1223 O O . THR A 1 158 ? 17.453 -27.219 -3.004 1 47.94 158 THR A O 1
ATOM 1226 N N . PRO A 1 159 ? 17.484 -29.266 -3.887 1 44.78 159 PRO A N 1
ATOM 1227 C CA . PRO A 1 159 ? 16.094 -29.641 -3.646 1 44.78 159 PRO A CA 1
ATOM 1228 C C . PRO A 1 159 ? 15.68 -29.484 -2.186 1 44.78 159 PRO A C 1
ATOM 1230 O O . PRO A 1 159 ? 14.766 -30.172 -1.72 1 44.78 159 PRO A O 1
ATOM 1233 N N . THR A 1 160 ? 16.391 -28.891 -1.353 1 40.62 160 THR A N 1
ATOM 1234 C CA . THR A 1 160 ? 15.945 -29.281 -0.023 1 40.62 160 THR A CA 1
ATOM 1235 C C . THR A 1 160 ? 14.438 -29.062 0.119 1 40.62 160 THR A C 1
ATOM 1237 O O . THR A 1 160 ? 13.844 -29.438 1.128 1 40.62 160 THR A O 1
ATOM 1240 N N . GLN A 1 161 ? 13.812 -28.062 -0.48 1 45 161 GLN A N 1
ATOM 1241 C CA . GLN A 1 161 ? 12.445 -27.828 -0.014 1 45 161 GLN A CA 1
ATOM 1242 C C . GLN A 1 161 ? 11.43 -28.484 -0.952 1 45 161 GLN A C 1
ATOM 1244 O O . GLN A 1 161 ? 11.547 -28.375 -2.174 1 45 161 GLN A O 1
ATOM 1249 N N . ALA A 1 162 ? 10.797 -29.531 -0.451 1 44.81 162 ALA A N 1
ATOM 1250 C CA . ALA A 1 162 ? 9.734 -30.328 -1.057 1 44.81 162 ALA A CA 1
ATOM 1251 C C . ALA A 1 162 ? 8.828 -29.453 -1.929 1 44.81 162 ALA A C 1
ATOM 1253 O O . ALA A 1 162 ? 8.617 -28.281 -1.628 1 44.81 162 ALA A O 1
ATOM 1254 N N . PRO A 1 163 ? 8.531 -29.984 -3.148 1 50.12 163 PRO A N 1
ATOM 1255 C CA . PRO A 1 163 ? 7.73 -29.547 -4.285 1 50.12 163 PRO A CA 1
ATOM 1256 C C . PRO A 1 163 ? 6.348 -29.031 -3.871 1 50.12 163 PRO A C 1
ATOM 1258 O O . PRO A 1 163 ? 5.398 -29.109 -4.652 1 50.12 163 PRO A O 1
ATOM 1261 N N . SER A 1 164 ? 6.062 -28.781 -2.705 1 56.31 164 SER A N 1
ATOM 1262 C CA . SER A 1 164 ? 4.645 -28.578 -2.422 1 56.31 164 SER A CA 1
ATOM 1263 C C . SER A 1 164 ? 4.074 -27.438 -3.248 1 56.31 164 SER A C 1
ATOM 1265 O O . SER A 1 164 ? 2.855 -27.25 -3.299 1 56.31 164 SER A O 1
ATOM 1267 N N . GLY A 1 165 ? 4.918 -26.844 -4.266 1 73.19 165 GLY A N 1
ATOM 1268 C CA . GLY A 1 165 ? 4.254 -25.781 -5 1 73.19 165 GLY A CA 1
ATOM 1269 C C . GLY A 1 165 ? 4.352 -25.938 -6.504 1 73.19 165 GLY A C 1
ATOM 1270 O O . GLY A 1 165 ? 5.453 -25.984 -7.059 1 73.19 165 GLY A O 1
ATOM 1271 N N . THR A 1 166 ? 3.133 -26.344 -7.23 1 79.94 166 THR A N 1
ATOM 1272 C CA . THR A 1 166 ? 3.018 -26.531 -8.672 1 79.94 166 THR A CA 1
ATOM 1273 C C . THR A 1 166 ? 3.768 -25.422 -9.414 1 79.94 166 THR A C 1
ATOM 1275 O O . THR A 1 166 ? 4.52 -25.703 -10.352 1 79.94 166 THR A O 1
ATOM 1278 N N . ALA A 1 167 ? 3.738 -24.203 -8.93 1 81.19 167 ALA A N 1
ATOM 1279 C CA . ALA A 1 167 ? 4.367 -23.062 -9.602 1 81.19 167 ALA A CA 1
ATOM 1280 C C . ALA A 1 167 ? 5.887 -23.188 -9.578 1 81.19 167 ALA A C 1
ATOM 1282 O O . ALA A 1 167 ? 6.543 -23.031 -10.617 1 81.19 167 ALA A O 1
ATOM 1283 N N . TYR A 1 168 ? 6.398 -23.547 -8.469 1 82.62 168 TYR A N 1
ATOM 1284 C CA . TYR A 1 168 ? 7.84 -23.719 -8.344 1 82.62 168 TYR A CA 1
ATOM 1285 C C . TYR A 1 168 ? 8.328 -24.875 -9.203 1 82.62 168 TYR A C 1
ATOM 1287 O O . TYR A 1 168 ? 9.32 -24.734 -9.938 1 82.62 168 TYR A O 1
ATOM 1295 N N . SER A 1 169 ? 7.605 -26 -9.133 1 87.44 169 SER A N 1
ATOM 1296 C CA . SER A 1 169 ? 8.016 -27.188 -9.859 1 87.44 169 SER A CA 1
ATOM 1297 C C . SER A 1 169 ? 7.988 -26.969 -11.367 1 87.44 169 SER A C 1
ATOM 1299 O O . SER A 1 169 ? 8.922 -27.359 -12.07 1 87.44 169 SER A O 1
ATOM 1301 N N . LEU A 1 170 ? 6.973 -26.312 -11.812 1 91.88 170 LEU A N 1
ATOM 1302 C CA . LEU A 1 170 ? 6.82 -26.141 -13.25 1 91.88 170 LEU A CA 1
ATOM 1303 C C . LEU A 1 170 ? 7.82 -25.125 -13.781 1 91.88 170 LEU A C 1
ATOM 1305 O O . LEU A 1 170 ? 8.453 -25.344 -14.812 1 91.88 170 LEU A O 1
ATOM 1309 N N . THR A 1 171 ? 8.031 -23.984 -13.086 1 91.06 171 THR A N 1
ATOM 1310 C CA . THR A 1 171 ? 8.953 -22.953 -13.555 1 91.06 171 THR A CA 1
ATOM 1311 C C . THR A 1 171 ? 10.391 -23.469 -13.516 1 91.06 171 THR A C 1
ATOM 1313 O O . THR A 1 171 ? 11.164 -23.219 -14.445 1 91.06 171 THR A O 1
ATOM 1316 N N . THR A 1 172 ? 10.68 -24.25 -12.516 1 89.81 172 THR A N 1
ATOM 1317 C CA . THR A 1 172 ? 12.023 -24.797 -12.359 1 89.81 172 THR A CA 1
ATOM 1318 C C . THR A 1 172 ? 12.266 -25.922 -13.359 1 89.81 172 THR A C 1
ATOM 1320 O O . THR A 1 172 ? 13.344 -26 -13.961 1 89.81 172 THR A O 1
ATOM 1323 N N . SER A 1 173 ? 11.297 -26.812 -13.508 1 91.75 173 SER A N 1
ATOM 1324 C CA . SER A 1 173 ? 11.453 -27.922 -14.438 1 91.75 173 SER A CA 1
ATOM 1325 C C . SER A 1 173 ? 11.648 -27.438 -15.867 1 91.75 173 SER A C 1
ATOM 1327 O O . SER A 1 173 ? 12.523 -27.922 -16.578 1 91.75 173 SER A O 1
ATOM 1329 N N . PHE A 1 174 ? 10.867 -26.5 -16.25 1 94.31 174 PHE A N 1
ATOM 1330 C CA . PHE A 1 174 ? 11.031 -25.969 -17.594 1 94.31 174 PHE A CA 1
ATOM 1331 C C . PHE A 1 174 ? 12.438 -25.406 -17.797 1 94.31 174 PHE A C 1
ATOM 1333 O O . PHE A 1 174 ? 13.102 -25.719 -18.781 1 94.31 174 PHE A O 1
ATOM 1340 N N . LEU A 1 175 ? 12.797 -24.531 -16.859 1 92.81 175 LEU A N 1
ATOM 1341 C CA . LEU A 1 175 ? 14.094 -23.859 -16.984 1 92.81 175 LEU A CA 1
ATOM 1342 C C . LEU A 1 175 ? 15.219 -24.891 -17.078 1 92.81 175 LEU A C 1
ATOM 1344 O O . LEU A 1 175 ? 16.125 -24.75 -17.891 1 92.81 175 LEU A O 1
ATOM 1348 N N . ALA A 1 176 ? 15.164 -25.891 -16.219 1 91.19 176 ALA A N 1
ATOM 1349 C CA . ALA A 1 176 ? 16.203 -26.906 -16.172 1 91.19 176 ALA A CA 1
ATOM 1350 C C . ALA A 1 176 ? 16.234 -27.719 -17.469 1 91.19 176 ALA A C 1
ATOM 1352 O O . ALA A 1 176 ? 17.312 -27.984 -18 1 91.19 176 ALA A O 1
ATOM 1353 N N . LEU A 1 177 ? 15.094 -28.125 -17.969 1 93 177 LEU A N 1
ATOM 1354 C CA . LEU A 1 177 ? 15.016 -28.922 -19.188 1 93 177 LEU A CA 1
ATOM 1355 C C . LEU A 1 177 ? 15.461 -28.094 -20.406 1 93 177 LEU A C 1
ATOM 1357 O O . LEU A 1 177 ? 16.188 -28.594 -21.266 1 93 177 LEU A O 1
ATOM 1361 N N . TRP A 1 178 ? 15.008 -26.875 -20.453 1 94.75 178 TRP A N 1
ATOM 1362 C CA . TRP A 1 178 ? 15.453 -25.984 -21.516 1 94.75 178 TRP A CA 1
ATOM 1363 C C . TRP A 1 178 ? 16.953 -25.766 -21.453 1 94.75 178 TRP A C 1
ATOM 1365 O O . TRP A 1 178 ? 17.641 -25.797 -22.484 1 94.75 178 TRP A O 1
ATOM 1375 N N . GLY A 1 179 ? 17.484 -25.469 -20.25 1 92.25 179 GLY A N 1
ATOM 1376 C CA . GLY A 1 179 ? 18.906 -25.25 -20.062 1 92.25 179 GLY A CA 1
ATOM 1377 C C . GLY A 1 179 ? 19.75 -26.422 -20.5 1 92.25 179 GLY A C 1
ATOM 1378 O O . GLY A 1 179 ? 20.812 -26.234 -21.125 1 92.25 179 GLY A O 1
ATOM 1379 N N . GLY A 1 180 ? 19.359 -27.641 -20.125 1 88.5 180 GLY A N 1
ATOM 1380 C CA . GLY A 1 180 ? 20.078 -28.828 -20.547 1 88.5 180 GLY A CA 1
ATOM 1381 C C . GLY A 1 180 ? 20.234 -28.922 -22.047 1 88.5 180 GLY A C 1
ATOM 1382 O O . GLY A 1 180 ? 21.25 -29.438 -22.547 1 88.5 180 GLY A O 1
ATOM 1383 N N . LYS A 1 181 ? 19.266 -28.453 -22.766 1 88.06 181 LYS A N 1
ATOM 1384 C CA . LYS A 1 181 ? 19.25 -28.531 -24.219 1 88.06 181 LYS A CA 1
ATOM 1385 C C . LYS A 1 181 ? 20.016 -27.375 -24.844 1 88.06 181 LYS A C 1
ATOM 1387 O O . LYS A 1 181 ? 20.656 -27.531 -25.891 1 88.06 181 LYS A O 1
ATOM 1392 N N . ASN A 1 182 ? 20.062 -26.203 -24.219 1 90.69 182 ASN A N 1
ATOM 1393 C CA . ASN A 1 182 ? 20.438 -25 -24.953 1 90.69 182 ASN A CA 1
ATOM 1394 C C . ASN A 1 182 ? 21.672 -24.344 -24.344 1 90.69 182 ASN A C 1
ATOM 1396 O O . ASN A 1 182 ? 22.234 -23.406 -24.922 1 90.69 182 ASN A O 1
ATOM 1400 N N . LEU A 1 183 ? 22.094 -24.828 -23.188 1 90.81 183 LEU A N 1
ATOM 1401 C CA . LEU A 1 183 ? 23.25 -24.219 -22.547 1 90.81 183 LEU A CA 1
ATOM 1402 C C . LEU A 1 183 ? 24.453 -25.156 -22.562 1 90.81 183 LEU A C 1
ATOM 1404 O O . LEU A 1 183 ? 24.594 -26 -21.672 1 90.81 183 LEU A O 1
ATOM 1408 N N . PRO A 1 184 ? 25.344 -25.016 -23.375 1 75.19 184 PRO A N 1
ATOM 1409 C CA . PRO A 1 184 ? 26.453 -25.938 -23.609 1 75.19 184 PRO A CA 1
ATOM 1410 C C . PRO A 1 184 ? 27.438 -25.969 -22.438 1 75.19 184 PRO A C 1
ATOM 1412 O O . PRO A 1 184 ? 28.141 -26.969 -22.25 1 75.19 184 PRO A O 1
ATOM 1415 N N . ASN A 1 185 ? 27.547 -24.906 -21.75 1 73.75 185 ASN A N 1
ATOM 1416 C CA . ASN A 1 185 ? 28.562 -24.812 -20.703 1 73.75 185 ASN A CA 1
ATOM 1417 C C . ASN A 1 185 ? 28.047 -25.406 -19.391 1 73.75 185 ASN A C 1
ATOM 1419 O O . ASN A 1 185 ? 28.781 -25.453 -18.406 1 73.75 185 ASN A O 1
ATOM 1423 N N . LEU A 1 186 ? 26.797 -25.609 -19.344 1 78.31 186 LEU A N 1
ATOM 1424 C CA . LEU A 1 186 ? 26.359 -26.344 -18.156 1 78.31 186 LEU A CA 1
ATOM 1425 C C . LEU A 1 186 ? 27.109 -27.672 -18.031 1 78.31 186 LEU A C 1
ATOM 1427 O O . LEU A 1 186 ? 27.203 -28.438 -18.984 1 78.31 186 LEU A O 1
ATOM 1431 N N . SER A 1 187 ? 28.219 -27.531 -17.172 1 62.66 187 SER A N 1
ATOM 1432 C CA . SER A 1 187 ? 29.016 -28.75 -17.109 1 62.66 187 SER A CA 1
ATOM 1433 C C . SER A 1 187 ? 28.141 -29.984 -17.281 1 62.66 187 SER A C 1
ATOM 1435 O O . SER A 1 187 ? 26.938 -29.953 -17 1 62.66 187 SER A O 1
ATOM 1437 N N . ASN A 1 188 ? 28.719 -30.859 -17.828 1 55.78 188 ASN A N 1
ATOM 1438 C CA . ASN A 1 188 ? 28.031 -32.125 -18.125 1 55.78 188 ASN A CA 1
ATOM 1439 C C . ASN A 1 188 ? 27.391 -32.719 -16.875 1 55.78 188 ASN A C 1
ATOM 1441 O O . ASN A 1 188 ? 26.281 -33.25 -16.953 1 55.78 188 ASN A O 1
ATOM 1445 N N . THR A 1 189 ? 28.062 -32.375 -15.773 1 50.81 189 THR A N 1
ATOM 1446 C CA . THR A 1 189 ? 27.531 -32.969 -14.547 1 50.81 189 THR A CA 1
ATOM 1447 C C . THR A 1 189 ? 26.391 -32.125 -14 1 50.81 189 THR A C 1
ATOM 1449 O O . THR A 1 189 ? 25.328 -32.625 -13.648 1 50.81 189 THR A O 1
ATOM 1452 N N . THR A 1 190 ? 26.703 -30.812 -13.992 1 62.22 190 THR A N 1
ATOM 1453 C CA . THR A 1 190 ? 25.672 -29.922 -13.477 1 62.22 190 THR A CA 1
ATOM 1454 C C . THR A 1 190 ? 24.469 -29.906 -14.406 1 62.22 190 THR A C 1
ATOM 1456 O O . THR A 1 190 ? 23.328 -29.891 -13.945 1 62.22 190 THR A O 1
ATOM 1459 N N . GLY A 1 191 ? 24.828 -29.953 -15.617 1 58.06 191 GLY A N 1
ATOM 1460 C CA . GLY A 1 191 ? 23.766 -29.984 -16.594 1 58.06 191 GLY A CA 1
ATOM 1461 C C . GLY A 1 191 ? 22.922 -31.25 -16.531 1 58.06 191 GLY A C 1
ATOM 1462 O O . GLY A 1 191 ? 21.703 -31.188 -16.578 1 58.06 191 GLY A O 1
ATOM 1463 N N . ILE A 1 192 ? 23.625 -32.281 -16.516 1 57.44 192 ILE A N 1
ATOM 1464 C CA . ILE A 1 192 ? 22.953 -33.562 -16.406 1 57.44 192 ILE A CA 1
ATOM 1465 C C . ILE A 1 192 ? 22.125 -33.594 -15.125 1 57.44 192 ILE A C 1
ATOM 1467 O O . ILE A 1 192 ? 20.969 -34.031 -15.141 1 57.44 192 ILE A O 1
ATOM 1471 N N . ASN A 1 193 ? 22.688 -33.062 -14.25 1 75.38 193 ASN A N 1
ATOM 1472 C CA . ASN A 1 193 ? 22 -33.062 -12.961 1 75.38 193 ASN A CA 1
ATOM 1473 C C . ASN A 1 193 ? 20.781 -32.125 -12.977 1 75.38 193 ASN A C 1
ATOM 1475 O O . ASN A 1 193 ? 19.719 -32.5 -12.484 1 75.38 193 ASN A O 1
ATOM 1479 N N . ALA A 1 194 ? 20.969 -31.062 -13.695 1 79.38 194 ALA A N 1
ATOM 1480 C CA . ALA A 1 194 ? 19.844 -30.125 -13.766 1 79.38 194 ALA A CA 1
ATOM 1481 C C . ALA A 1 194 ? 18.703 -30.703 -14.594 1 79.38 194 ALA A C 1
ATOM 1483 O O . ALA A 1 194 ? 17.531 -30.609 -14.203 1 79.38 194 ALA A O 1
ATOM 1484 N N . THR A 1 195 ? 19.078 -31.312 -15.727 1 86.19 195 THR A N 1
ATOM 1485 C CA . THR A 1 195 ? 18.078 -31.922 -16.594 1 86.19 195 THR A CA 1
ATOM 1486 C C . THR A 1 195 ? 17.328 -33.062 -15.875 1 86.19 195 THR A C 1
ATOM 1488 O O . THR A 1 195 ? 16.109 -33.125 -15.945 1 86.19 195 THR A O 1
ATOM 1491 N N . ALA A 1 196 ? 18.125 -33.812 -15.219 1 87 196 ALA A N 1
ATOM 1492 C CA . ALA A 1 196 ? 17.516 -34.938 -14.492 1 87 196 ALA A CA 1
ATOM 1493 C C . ALA A 1 196 ? 16.594 -34.438 -13.383 1 87 196 ALA A C 1
ATOM 1495 O O . ALA A 1 196 ? 15.516 -34.969 -13.172 1 87 196 ALA A O 1
ATOM 1496 N N . GLN A 1 197 ? 17.078 -33.5 -12.742 1 83.94 197 GLN A N 1
ATOM 1497 C CA . GLN A 1 197 ? 16.281 -32.938 -11.648 1 83.94 197 GLN A CA 1
ATOM 1498 C C . GLN A 1 197 ? 15.016 -32.25 -12.18 1 83.94 197 GLN A C 1
ATOM 1500 O O . GLN A 1 197 ? 13.945 -32.375 -11.578 1 83.94 197 GLN A O 1
ATOM 1505 N N . GLY A 1 198 ? 15.188 -31.516 -13.242 1 88.5 198 GLY A N 1
ATOM 1506 C CA . GLY A 1 198 ? 14.031 -30.906 -13.875 1 88.5 198 GLY A CA 1
ATOM 1507 C C . GLY A 1 198 ? 13 -31.906 -14.344 1 88.5 198 GLY A C 1
ATOM 1508 O O . GLY A 1 198 ? 11.797 -31.703 -14.164 1 88.5 198 GLY A O 1
ATOM 1509 N N . ALA A 1 199 ? 13.469 -32.969 -14.883 1 91.44 199 ALA A N 1
ATOM 1510 C CA . ALA A 1 199 ? 12.57 -34.031 -15.336 1 91.44 199 ALA A CA 1
ATOM 1511 C C . ALA A 1 199 ? 11.836 -34.688 -14.164 1 91.44 199 ALA A C 1
ATOM 1513 O O . ALA A 1 199 ? 10.656 -35 -14.273 1 91.44 199 ALA A O 1
ATOM 1514 N N . ALA A 1 200 ? 12.562 -34.812 -13.109 1 89.25 200 ALA A N 1
ATOM 1515 C CA . ALA A 1 200 ? 11.961 -35.406 -11.922 1 89.25 200 ALA A CA 1
ATOM 1516 C C . ALA A 1 200 ? 10.859 -34.531 -11.352 1 89.25 200 ALA A C 1
ATOM 1518 O O . ALA A 1 200 ? 9.812 -35 -10.93 1 89.25 200 ALA A O 1
ATOM 1519 N N . LEU A 1 201 ? 11.125 -33.25 -11.297 1 88.06 201 LEU A N 1
ATOM 1520 C CA . LEU A 1 201 ? 10.133 -32.312 -10.805 1 88.06 201 LEU A CA 1
ATOM 1521 C C . LEU A 1 201 ? 8.898 -32.281 -11.703 1 88.06 201 LEU A C 1
ATOM 1523 O O . LEU A 1 201 ? 7.766 -32.25 -11.211 1 88.06 201 LEU A O 1
ATOM 1527 N N . ALA A 1 202 ? 9.125 -32.312 -13 1 92.19 202 ALA A N 1
ATOM 1528 C CA . ALA A 1 202 ? 8.016 -32.375 -13.953 1 92.19 202 ALA A CA 1
ATOM 1529 C C . ALA A 1 202 ? 7.184 -33.656 -13.758 1 92.19 202 ALA A C 1
ATOM 1531 O O . ALA A 1 202 ? 5.953 -33.594 -13.773 1 92.19 202 ALA A O 1
ATOM 1532 N N . LYS A 1 203 ? 7.867 -34.688 -13.57 1 92.81 203 LYS A N 1
ATOM 1533 C CA . LYS A 1 203 ? 7.188 -35.969 -13.398 1 92.81 203 LYS A CA 1
ATOM 1534 C C . LYS A 1 203 ? 6.316 -35.969 -12.148 1 92.81 203 LYS A C 1
ATOM 1536 O O . LYS A 1 203 ? 5.219 -36.531 -12.148 1 92.81 203 LYS A O 1
ATOM 1541 N N . GLN A 1 204 ? 6.805 -35.344 -11.133 1 89.81 204 GLN A N 1
ATOM 1542 C CA . GLN A 1 204 ? 6.027 -35.281 -9.898 1 89.81 204 GLN A CA 1
ATOM 1543 C C . GLN A 1 204 ? 4.711 -34.531 -10.133 1 89.81 204 GLN A C 1
ATOM 1545 O O . GLN A 1 204 ? 3.664 -34.938 -9.633 1 89.81 204 GLN A O 1
ATOM 1550 N N . VAL A 1 205 ? 4.766 -33.469 -10.836 1 91.88 205 VAL A N 1
ATOM 1551 C CA . VAL A 1 205 ? 3.568 -32.688 -11.133 1 91.88 205 VAL A CA 1
ATOM 1552 C C . VAL A 1 205 ? 2.621 -33.5 -12 1 91.88 205 VAL A C 1
ATOM 1554 O O . VAL A 1 205 ? 1.416 -33.562 -11.742 1 91.88 205 VAL A O 1
ATOM 1557 N N . ILE A 1 206 ? 3.172 -34.188 -13.031 1 94.94 206 ILE A N 1
ATOM 1558 C CA . ILE A 1 206 ? 2.389 -34.938 -13.992 1 94.94 206 ILE A CA 1
ATOM 1559 C C . ILE A 1 206 ? 1.749 -36.156 -13.289 1 94.94 206 ILE A C 1
ATOM 1561 O O . ILE A 1 206 ? 0.559 -36.406 -13.469 1 94.94 206 ILE A O 1
ATOM 1565 N N . ASP A 1 207 ? 2.553 -36.781 -12.422 1 94.44 207 ASP A N 1
ATOM 1566 C CA . ASP A 1 207 ? 2.031 -37.938 -11.688 1 94.44 207 ASP A CA 1
ATOM 1567 C C . ASP A 1 207 ? 0.893 -37.531 -10.758 1 94.44 207 ASP A C 1
ATOM 1569 O O . ASP A 1 207 ? -0.116 -38.219 -10.648 1 94.44 207 ASP A O 1
ATOM 1573 N N . ASN A 1 208 ? 1.101 -36.469 -10.07 1 92.94 208 ASN A N 1
ATOM 1574 C CA . ASN A 1 208 ? 0.055 -35.938 -9.195 1 92.94 208 ASN A CA 1
ATOM 1575 C C . ASN A 1 208 ? -1.215 -35.625 -9.969 1 92.94 208 ASN A C 1
ATOM 1577 O O . ASN A 1 208 ? -2.316 -35.969 -9.555 1 92.94 208 ASN A O 1
ATOM 1581 N N . PHE A 1 209 ? -1.062 -35 -11.07 1 93.94 209 PHE A N 1
ATOM 1582 C CA . PHE A 1 209 ? -2.193 -34.625 -11.914 1 93.94 209 PHE A CA 1
ATOM 1583 C C . PHE A 1 209 ? -2.91 -35.875 -12.422 1 93.94 209 PHE A C 1
ATOM 1585 O O . PHE A 1 209 ? -4.141 -35.938 -12.438 1 93.94 209 PHE A O 1
ATOM 1592 N N . ASP A 1 210 ? -2.131 -36.844 -12.836 1 95.81 210 ASP A N 1
ATOM 1593 C CA . ASP A 1 210 ? -2.711 -38.062 -13.367 1 95.81 210 ASP A CA 1
ATOM 1594 C C . ASP A 1 210 ? -3.477 -38.812 -12.281 1 95.81 210 ASP A C 1
ATOM 1596 O O . ASP A 1 210 ? -4.484 -39.469 -12.57 1 95.81 210 ASP A O 1
ATOM 1600 N N . GLU A 1 211 ? -2.982 -38.719 -11.148 1 95.25 211 GLU A N 1
ATOM 1601 C CA . GLU A 1 211 ? -3.598 -39.438 -10.047 1 95.25 211 GLU A CA 1
ATOM 1602 C C . GLU A 1 211 ? -4.871 -38.75 -9.562 1 95.25 211 GLU A C 1
ATOM 1604 O O . GLU A 1 211 ? -5.883 -39.406 -9.312 1 95.25 211 GLU A O 1
ATOM 1609 N N . TYR A 1 212 ? -4.879 -37.438 -9.477 1 94.5 212 TYR A N 1
ATOM 1610 C CA . TYR A 1 212 ? -5.953 -36.75 -8.758 1 94.5 212 TYR A CA 1
ATOM 1611 C C . TYR A 1 212 ? -6.801 -35.906 -9.711 1 94.5 212 TYR A C 1
ATOM 1613 O O . TYR A 1 212 ? -7.895 -35.469 -9.352 1 94.5 212 TYR A O 1
ATOM 1621 N N . GLY A 1 213 ? -6.293 -35.656 -10.852 1 91.81 213 GLY A N 1
ATOM 1622 C CA . GLY A 1 213 ? -7.055 -34.938 -11.875 1 91.81 213 GLY A CA 1
ATOM 1623 C C . GLY A 1 213 ? -7.055 -33.438 -11.695 1 91.81 213 GLY A C 1
ATOM 1624 O O . GLY A 1 213 ? -7.82 -32.75 -12.352 1 91.81 213 GLY A O 1
ATOM 1625 N N . SER A 1 214 ? -6.328 -32.969 -10.703 1 90.75 214 SER A N 1
ATOM 1626 C CA . SER A 1 214 ? -6.219 -31.531 -10.43 1 90.75 214 SER A CA 1
ATOM 1627 C C . SER A 1 214 ? -4.816 -31.172 -9.977 1 90.75 214 SER A C 1
ATOM 1629 O O . SER A 1 214 ? -4.023 -32.031 -9.609 1 90.75 214 SER A O 1
ATOM 1631 N N . ILE A 1 215 ? -4.527 -29.875 -10.078 1 88.75 215 ILE A N 1
ATOM 1632 C CA . ILE A 1 215 ? -3.271 -29.391 -9.516 1 88.75 215 ILE A CA 1
ATOM 1633 C C . ILE A 1 215 ? -3.486 -28.984 -8.055 1 88.75 215 ILE A C 1
ATOM 1635 O O . ILE A 1 215 ? -4.59 -28.594 -7.672 1 88.75 215 ILE A O 1
ATOM 1639 N N . PRO A 1 216 ? -2.418 -28.969 -7.254 1 87.62 216 PRO A N 1
ATOM 1640 C CA . PRO A 1 216 ? -2.514 -28.609 -5.84 1 87.62 216 PRO A CA 1
ATOM 1641 C C . PRO A 1 216 ? -3.002 -27.172 -5.637 1 87.62 216 PRO A C 1
ATOM 1643 O O . PRO A 1 216 ? -3.758 -26.906 -4.699 1 87.62 216 PRO A O 1
ATOM 1646 N N . GLU A 1 217 ? -2.668 -26.266 -6.48 1 89.94 217 GLU A N 1
ATOM 1647 C CA . GLU A 1 217 ? -3.096 -24.875 -6.398 1 89.94 217 GLU A CA 1
ATOM 1648 C C . GLU A 1 217 ? -4.375 -24.641 -7.195 1 89.94 217 GLU A C 1
ATOM 1650 O O . GLU A 1 217 ? -4.457 -23.703 -7.988 1 89.94 217 GLU A O 1
ATOM 1655 N N . TYR A 1 218 ? -5.359 -25.5 -6.863 1 92.5 218 TYR A N 1
ATOM 1656 C CA . TYR A 1 218 ? -6.621 -25.438 -7.59 1 92.5 218 TYR A CA 1
ATOM 1657 C C . TYR A 1 218 ? -7.359 -24.141 -7.273 1 92.5 218 TYR A C 1
ATOM 1659 O O . TYR A 1 218 ? -7.277 -23.625 -6.152 1 92.5 218 TYR A O 1
ATOM 1667 N N . ASN A 1 219 ? -8 -23.547 -8.258 1 94.75 219 ASN A N 1
ATOM 1668 C CA . ASN A 1 219 ? -8.852 -22.375 -8.188 1 94.75 219 ASN A CA 1
ATOM 1669 C C . ASN A 1 219 ? -8.109 -21.172 -7.609 1 94.75 219 ASN A C 1
ATOM 1671 O O . ASN A 1 219 ? -8.711 -20.328 -6.938 1 94.75 219 ASN A O 1
ATOM 1675 N N . SER A 1 220 ? -6.746 -21.156 -7.816 1 93.38 220 SER A N 1
ATOM 1676 C CA . SER A 1 220 ? -5.887 -20.094 -7.305 1 93.38 220 SER A CA 1
ATOM 1677 C C . SER A 1 220 ? -5.641 -19.031 -8.359 1 93.38 220 SER A C 1
ATOM 1679 O O . SER A 1 220 ? -4.602 -19.031 -9.023 1 93.38 220 SER A O 1
ATOM 1681 N N . ALA A 1 221 ? -6.504 -18.062 -8.438 1 94.81 221 ALA A N 1
ATOM 1682 C CA . ALA A 1 221 ? -6.578 -17.094 -9.523 1 94.81 221 ALA A CA 1
ATOM 1683 C C . ALA A 1 221 ? -5.242 -16.359 -9.703 1 94.81 221 ALA A C 1
ATOM 1685 O O . ALA A 1 221 ? -4.758 -16.219 -10.828 1 94.81 221 ALA A O 1
ATOM 1686 N N . PRO A 1 222 ? -4.504 -15.977 -8.68 1 91.12 222 PRO A N 1
ATOM 1687 C CA . PRO A 1 222 ? -3.256 -15.234 -8.891 1 91.12 222 PRO A CA 1
ATOM 1688 C C . PRO A 1 222 ? -2.098 -16.141 -9.305 1 91.12 222 PRO A C 1
ATOM 1690 O O . PRO A 1 222 ? -1.138 -15.68 -9.93 1 91.12 222 PRO A O 1
ATOM 1693 N N . TYR A 1 223 ? -2.121 -17.422 -9.039 1 87.81 223 TYR A N 1
ATOM 1694 C CA . TYR A 1 223 ? -0.963 -18.297 -9.211 1 87.81 223 TYR A CA 1
ATOM 1695 C C . TYR A 1 223 ? -1.013 -19.016 -10.555 1 87.81 223 TYR A C 1
ATOM 1697 O O . TYR A 1 223 ? -0.042 -19.672 -10.953 1 87.81 223 TYR A O 1
ATOM 1705 N N . LEU A 1 224 ? -2.082 -18.859 -11.266 1 89.19 224 LEU A N 1
ATOM 1706 C CA . LEU A 1 224 ? -2.266 -19.578 -12.523 1 89.19 224 LEU A CA 1
ATOM 1707 C C . LEU A 1 224 ? -1.227 -19.141 -13.555 1 89.19 224 LEU A C 1
ATOM 1709 O O . LEU A 1 224 ? -0.892 -19.906 -14.461 1 89.19 224 LEU A O 1
ATOM 1713 N N . THR A 1 225 ? -0.692 -17.969 -13.344 1 88.62 225 THR A N 1
ATOM 1714 C CA . THR A 1 225 ? 0.345 -17.5 -14.25 1 88.62 225 THR A CA 1
ATOM 1715 C C . THR A 1 225 ? 1.581 -18.391 -14.172 1 88.62 225 THR A C 1
ATOM 1717 O O . THR A 1 225 ? 2.201 -18.688 -15.195 1 88.62 225 THR A O 1
ATOM 1720 N N . PHE A 1 226 ? 1.901 -18.844 -13.07 1 88.5 226 PHE A N 1
ATOM 1721 C CA . PHE A 1 226 ? 3.111 -19.641 -12.875 1 88.5 226 PHE A CA 1
ATOM 1722 C C . PHE A 1 226 ? 2.852 -21.109 -13.156 1 88.5 226 PHE A C 1
ATOM 1724 O O . PHE A 1 226 ? 3.77 -21.938 -13.094 1 88.5 226 PHE A O 1
ATOM 1731 N N . THR A 1 227 ? 1.635 -21.391 -13.445 1 91.5 227 THR A N 1
ATOM 1732 C CA . THR A 1 227 ? 1.278 -22.703 -13.961 1 91.5 227 THR A CA 1
ATOM 1733 C C . THR A 1 227 ? 1.245 -22.703 -15.484 1 91.5 227 THR A C 1
ATOM 1735 O O . THR A 1 227 ? 1.881 -23.531 -16.125 1 91.5 227 THR A O 1
ATOM 1738 N N . PHE A 1 228 ? 0.648 -21.703 -16.016 1 95.06 228 PHE A N 1
ATOM 1739 C CA . PHE A 1 228 ? 0.349 -21.719 -17.453 1 95.06 228 PHE A CA 1
ATOM 1740 C C . PHE A 1 228 ? 1.55 -21.25 -18.25 1 95.06 228 PHE A C 1
ATOM 1742 O O . PHE A 1 228 ? 1.803 -21.766 -19.359 1 95.06 228 PHE A O 1
ATOM 1749 N N . TRP A 1 229 ? 2.348 -20.359 -17.766 1 93.69 229 TRP A N 1
ATOM 1750 C CA . TRP A 1 229 ? 3.488 -19.859 -18.516 1 93.69 229 TRP A CA 1
ATOM 1751 C C . TRP A 1 229 ? 4.504 -20.953 -18.781 1 93.69 229 TRP A C 1
ATOM 1753 O O . TRP A 1 229 ? 4.871 -21.203 -19.938 1 93.69 229 TRP A O 1
ATOM 1763 N N . PRO A 1 230 ? 4.898 -21.594 -17.766 1 94.56 230 PRO A N 1
ATOM 1764 C CA . PRO A 1 230 ? 5.898 -22.641 -18.031 1 94.56 230 PRO A CA 1
ATOM 1765 C C . PRO A 1 230 ? 5.344 -23.781 -18.875 1 94.56 230 PRO A C 1
ATOM 1767 O O . PRO A 1 230 ? 6.082 -24.391 -19.656 1 94.56 230 PRO A O 1
ATOM 1770 N N . LEU A 1 231 ? 4.027 -24.109 -18.781 1 96.44 231 LEU A N 1
ATOM 1771 C CA . LEU A 1 231 ? 3.432 -25.141 -19.609 1 96.44 231 LEU A CA 1
ATOM 1772 C C . LEU A 1 231 ? 3.391 -24.703 -21.078 1 96.44 231 LEU A C 1
ATOM 1774 O O . LEU A 1 231 ? 3.729 -25.484 -21.969 1 96.44 231 LEU A O 1
ATOM 1778 N N . ALA A 1 232 ? 2.979 -23.484 -21.297 1 96.5 232 ALA A N 1
ATOM 1779 C CA . ALA A 1 232 ? 2.953 -22.969 -22.656 1 96.5 232 ALA A CA 1
ATOM 1780 C C . ALA A 1 232 ? 4.355 -22.922 -23.266 1 96.5 232 ALA A C 1
ATOM 1782 O O . ALA A 1 232 ? 4.547 -23.281 -24.422 1 96.5 232 ALA A O 1
ATOM 1783 N N . MET A 1 233 ? 5.309 -22.531 -22.5 1 96.69 233 MET A N 1
ATOM 1784 C CA . MET A 1 233 ? 6.695 -22.484 -22.953 1 96.69 233 MET A CA 1
ATOM 1785 C C . MET A 1 233 ? 7.219 -23.891 -23.234 1 96.69 233 MET A C 1
ATOM 1787 O O . MET A 1 233 ? 7.926 -24.109 -24.219 1 96.69 233 MET A O 1
ATOM 1791 N N . ALA A 1 234 ? 6.871 -24.828 -22.375 1 96.94 234 ALA A N 1
ATOM 1792 C CA . ALA A 1 234 ? 7.289 -26.219 -22.578 1 96.94 234 ALA A CA 1
ATOM 1793 C C . ALA A 1 234 ? 6.711 -26.766 -23.875 1 96.94 234 ALA A C 1
ATOM 1795 O O . ALA A 1 234 ? 7.414 -27.422 -24.656 1 96.94 234 ALA A O 1
ATOM 1796 N N . ALA A 1 235 ? 5.465 -26.484 -24.094 1 96.62 235 ALA A N 1
ATOM 1797 C CA . ALA A 1 235 ? 4.824 -26.938 -25.328 1 96.62 235 ALA A CA 1
ATOM 1798 C C . ALA A 1 235 ? 5.52 -26.344 -26.547 1 96.62 235 ALA A C 1
ATOM 1800 O O . ALA A 1 235 ? 5.676 -27.016 -27.562 1 96.62 235 ALA A O 1
ATOM 1801 N N . LYS A 1 236 ? 5.934 -25.188 -26.438 1 95.31 236 LYS A N 1
ATOM 1802 C CA . LYS A 1 236 ? 6.492 -24.453 -27.578 1 95.31 236 LYS A CA 1
ATOM 1803 C C . LYS A 1 236 ? 7.957 -24.812 -27.797 1 95.31 236 LYS A C 1
ATOM 1805 O O . LYS A 1 236 ? 8.398 -24.969 -28.938 1 95.31 236 LYS A O 1
ATOM 1810 N N . TYR A 1 237 ? 8.734 -24.938 -26.703 1 96.12 237 TYR A N 1
ATOM 1811 C CA . TYR A 1 237 ? 10.188 -24.969 -26.859 1 96.12 237 TYR A CA 1
ATOM 1812 C C . TYR A 1 237 ? 10.734 -26.359 -26.609 1 96.12 237 TYR A C 1
ATOM 1814 O O . TYR A 1 237 ? 11.836 -26.703 -27.062 1 96.12 237 TYR A O 1
ATOM 1822 N N . LEU A 1 238 ? 10.094 -27.078 -25.75 1 94.94 238 LEU A N 1
ATOM 1823 C CA . LEU A 1 238 ? 10.586 -28.422 -25.422 1 94.94 238 LEU A CA 1
ATOM 1824 C C . LEU A 1 238 ? 9.992 -29.453 -26.359 1 94.94 238 LEU A C 1
ATOM 1826 O O . LEU A 1 238 ? 10.688 -30.375 -26.797 1 94.94 238 LEU A O 1
ATOM 1830 N N . GLY A 1 239 ? 8.758 -29.266 -26.719 1 85.38 239 GLY A N 1
ATOM 1831 C CA . GLY A 1 239 ? 8.086 -30.172 -27.641 1 85.38 239 GLY A CA 1
ATOM 1832 C C . GLY A 1 239 ? 7.984 -31.578 -27.109 1 85.38 239 GLY A C 1
ATOM 1833 O O . GLY A 1 239 ? 7.746 -31.797 -25.906 1 85.38 239 GLY A O 1
ATOM 1834 N N . ASN A 1 240 ? 8.148 -32.562 -28.016 1 88.25 240 ASN A N 1
ATOM 1835 C CA . ASN A 1 240 ? 7.93 -33.969 -27.672 1 88.25 240 ASN A CA 1
ATOM 1836 C C . ASN A 1 240 ? 9.211 -34.625 -27.172 1 88.25 240 ASN A C 1
ATOM 1838 O O . ASN A 1 240 ? 9.227 -35.812 -26.891 1 88.25 240 ASN A O 1
ATOM 1842 N N . ASP A 1 241 ? 10.266 -33.875 -26.844 1 87.5 241 ASP A N 1
ATOM 1843 C CA . ASP A 1 241 ? 11.562 -34.375 -26.422 1 87.5 241 ASP A CA 1
ATOM 1844 C C . ASP A 1 241 ? 11.57 -34.688 -24.922 1 87.5 241 ASP A C 1
ATOM 1846 O O . ASP A 1 241 ? 12.445 -35.406 -24.438 1 87.5 241 ASP A O 1
ATOM 1850 N N . THR A 1 242 ? 10.672 -34 -24.234 1 93.62 242 THR A N 1
ATOM 1851 C CA . THR A 1 242 ? 10.555 -34.188 -22.797 1 93.62 242 THR A CA 1
ATOM 1852 C C . THR A 1 242 ? 9.125 -34.562 -22.406 1 93.62 242 THR A C 1
ATOM 1854 O O . THR A 1 242 ? 8.18 -34.25 -23.125 1 93.62 242 THR A O 1
ATOM 1857 N N . GLU A 1 243 ? 9.016 -35.219 -21.312 1 95.94 243 GLU A N 1
ATOM 1858 C CA . GLU A 1 243 ? 7.676 -35.531 -20.828 1 95.94 243 GLU A CA 1
ATOM 1859 C C . GLU A 1 243 ? 6.867 -34.25 -20.562 1 95.94 243 GLU A C 1
ATOM 1861 O O . GLU A 1 243 ? 5.668 -34.219 -20.859 1 95.94 243 GLU A O 1
ATOM 1866 N N . LEU A 1 244 ? 7.527 -33.281 -20.016 1 96.56 244 LEU A N 1
ATOM 1867 C CA . LEU A 1 244 ? 6.836 -32.031 -19.734 1 96.56 244 LEU A CA 1
ATOM 1868 C C . LEU A 1 244 ? 6.316 -31.406 -21.031 1 96.56 244 LEU A C 1
ATOM 1870 O O . LEU A 1 244 ? 5.172 -30.969 -21.094 1 96.56 244 LEU A O 1
ATOM 1874 N N . GLY A 1 245 ? 7.141 -31.359 -22.031 1 96.56 245 GLY A N 1
ATOM 1875 C CA . GLY A 1 245 ? 6.715 -30.844 -23.328 1 96.56 245 GLY A CA 1
ATOM 1876 C C . GLY A 1 245 ? 5.57 -31.625 -23.938 1 96.56 245 GLY A C 1
ATOM 1877 O O . GLY A 1 245 ? 4.645 -31.047 -24.5 1 96.56 245 GLY A O 1
ATOM 1878 N N . GLN A 1 246 ? 5.641 -32.938 -23.781 1 96.75 246 GLN A N 1
ATOM 1879 C CA . GLN A 1 246 ? 4.621 -33.812 -24.344 1 96.75 246 GLN A CA 1
ATOM 1880 C C . GLN A 1 246 ? 3.285 -33.625 -23.625 1 96.75 246 GLN A C 1
ATOM 1882 O O . GLN A 1 246 ? 2.227 -33.688 -24.25 1 96.75 246 GLN A O 1
ATOM 1887 N N . ARG A 1 247 ? 3.365 -33.375 -22.344 1 97 247 ARG A N 1
ATOM 1888 C CA . ARG A 1 247 ? 2.162 -33.406 -21.516 1 97 247 ARG A CA 1
ATOM 1889 C C . ARG A 1 247 ? 1.613 -32 -21.312 1 97 247 ARG A C 1
ATOM 1891 O O . ARG A 1 247 ? 0.475 -31.828 -20.875 1 97 247 ARG A O 1
ATOM 1898 N N . ALA A 1 248 ? 2.365 -30.969 -21.734 1 97.12 248 ALA A N 1
ATOM 1899 C CA . ALA A 1 248 ? 1.98 -29.594 -21.484 1 97.12 248 ALA A CA 1
ATOM 1900 C C . ALA A 1 248 ? 0.627 -29.281 -22.125 1 97.12 248 ALA A C 1
ATOM 1902 O O . ALA A 1 248 ? -0.262 -28.734 -21.453 1 97.12 248 ALA A O 1
ATOM 1903 N N . PRO A 1 249 ? 0.355 -29.672 -23.391 1 96.56 249 PRO A N 1
ATOM 1904 C CA . PRO A 1 249 ? -0.949 -29.375 -23.984 1 96.56 249 PRO A CA 1
ATOM 1905 C C . PRO A 1 249 ? -2.109 -29.969 -23.188 1 96.56 249 PRO A C 1
ATOM 1907 O O . PRO A 1 249 ? -3.104 -29.281 -22.938 1 96.56 249 PRO A O 1
ATOM 1910 N N . ASP A 1 250 ? -1.982 -31.203 -22.75 1 95.94 250 ASP A N 1
ATOM 1911 C CA . ASP A 1 250 ? -3.053 -31.875 -22.031 1 95.94 250 ASP A CA 1
ATOM 1912 C C . ASP A 1 250 ? -3.244 -31.266 -20.641 1 95.94 250 ASP A C 1
ATOM 1914 O O . ASP A 1 250 ? -4.371 -31.141 -20.156 1 95.94 250 ASP A O 1
ATOM 1918 N N . LEU A 1 251 ? -2.168 -30.891 -19.969 1 96.06 251 LEU A N 1
ATOM 1919 C CA . LEU A 1 251 ? -2.248 -30.25 -18.656 1 96.06 251 LEU A CA 1
ATOM 1920 C C . LEU A 1 251 ? -2.947 -28.906 -18.75 1 96.06 251 LEU A C 1
ATOM 1922 O O . LEU A 1 251 ? -3.76 -28.562 -17.891 1 96.06 251 LEU A O 1
ATOM 1926 N N . ILE A 1 252 ? -2.594 -28.109 -19.828 1 96.62 252 ILE A N 1
ATOM 1927 C CA . ILE A 1 252 ? -3.246 -26.828 -20.047 1 96.62 252 ILE A CA 1
ATOM 1928 C C . ILE A 1 252 ? -4.742 -27.031 -20.281 1 96.62 252 ILE A C 1
ATOM 1930 O O . ILE A 1 252 ? -5.57 -26.438 -19.594 1 96.62 252 ILE A O 1
ATOM 1934 N N . ALA A 1 253 ? -5.09 -27.938 -21.172 1 97.38 253 ALA A N 1
ATOM 1935 C CA . ALA A 1 253 ? -6.48 -28.188 -21.547 1 97.38 253 ALA A CA 1
ATOM 1936 C C . ALA A 1 253 ? -7.293 -28.672 -20.344 1 97.38 253 ALA A C 1
ATOM 1938 O O . ALA A 1 253 ? -8.398 -28.188 -20.094 1 97.38 253 ALA A O 1
ATOM 1939 N N . SER A 1 254 ? -6.727 -29.578 -19.609 1 96.31 254 SER A N 1
ATOM 1940 C CA . SER A 1 254 ? -7.438 -30.188 -18.5 1 96.31 254 SER A CA 1
ATOM 1941 C C . SER A 1 254 ? -7.633 -29.188 -17.359 1 96.31 254 SER A C 1
ATOM 1943 O O . SER A 1 254 ? -8.688 -29.156 -16.719 1 96.31 254 SER A O 1
ATOM 1945 N N . THR A 1 255 ? -6.621 -28.406 -17.062 1 95.75 255 THR A N 1
ATOM 1946 C CA . THR A 1 255 ? -6.73 -27.406 -16.016 1 95.75 255 THR A CA 1
ATOM 1947 C C . THR A 1 255 ? -7.773 -26.344 -16.375 1 95.75 255 THR A C 1
ATOM 1949 O O . THR A 1 255 ? -8.594 -25.969 -15.547 1 95.75 255 THR A O 1
ATOM 1952 N N . TRP A 1 256 ? -7.785 -25.953 -17.641 1 96.88 256 TRP A N 1
ATOM 1953 C CA . TRP A 1 256 ? -8.781 -24.984 -18.078 1 96.88 256 TRP A CA 1
ATOM 1954 C C . TRP A 1 256 ? -10.18 -25.578 -18.047 1 96.88 256 TRP A C 1
ATOM 1956 O O . TRP A 1 256 ? -11.148 -24.891 -17.703 1 96.88 256 TRP A O 1
ATOM 1966 N N . THR A 1 257 ? -10.305 -26.812 -18.469 1 96.81 257 THR A N 1
ATOM 1967 C CA . THR A 1 257 ? -11.602 -27.484 -18.375 1 96.81 257 THR A CA 1
ATOM 1968 C C . THR A 1 257 ? -12.125 -27.453 -16.938 1 96.81 257 THR A C 1
ATOM 1970 O O . THR A 1 257 ? -13.281 -27.109 -16.703 1 96.81 257 THR A O 1
ATOM 1973 N N . SER A 1 258 ? -11.242 -27.766 -16.047 1 95.94 258 SER A N 1
ATOM 1974 C CA . SER A 1 258 ? -11.625 -27.703 -14.641 1 95.94 258 SER A CA 1
ATOM 1975 C C . SER A 1 258 ? -12.031 -26.297 -14.227 1 95.94 258 SER A C 1
ATOM 1977 O O . SER A 1 258 ? -13.062 -26.109 -13.586 1 95.94 258 SER A O 1
ATOM 1979 N N . LEU A 1 259 ? -11.266 -25.297 -14.57 1 96.56 259 LEU A N 1
ATOM 1980 C CA . LEU A 1 259 ? -11.57 -23.906 -14.234 1 96.56 259 LEU A CA 1
ATOM 1981 C C . LEU A 1 259 ? -12.93 -23.5 -14.797 1 96.56 259 LEU A C 1
ATOM 1983 O O . LEU A 1 259 ? -13.688 -22.797 -14.141 1 96.56 259 LEU A O 1
ATOM 1987 N N . GLY A 1 260 ? -13.203 -23.953 -16.016 1 96.44 260 GLY A N 1
ATOM 1988 C CA . GLY A 1 260 ? -14.5 -23.672 -16.625 1 96.44 260 GLY A CA 1
ATOM 1989 C C . GLY A 1 260 ? -15.656 -24.25 -15.828 1 96.44 260 GLY A C 1
ATOM 1990 O O . GLY A 1 260 ? -16.703 -23.625 -15.711 1 96.44 260 GLY A O 1
ATOM 1991 N N . GLU A 1 261 ? -15.422 -25.422 -15.258 1 96.38 261 GLU A N 1
ATOM 1992 C CA . GLU A 1 261 ? -16.453 -26.078 -14.477 1 96.38 261 GLU A CA 1
ATOM 1993 C C . GLU A 1 261 ? -16.719 -25.344 -13.164 1 96.38 261 GLU A C 1
ATOM 1995 O O . GLU A 1 261 ? -17.844 -25.312 -12.664 1 96.38 261 GLU A O 1
ATOM 2000 N N . TRP A 1 262 ? -15.719 -24.688 -12.688 1 97.25 262 TRP A N 1
ATOM 2001 C CA . TRP A 1 262 ? -15.797 -24.062 -11.375 1 97.25 262 TRP A CA 1
ATOM 2002 C C . TRP A 1 262 ? -16.156 -22.578 -11.5 1 97.25 262 TRP A C 1
ATOM 2004 O O . TRP A 1 262 ? -16.453 -21.922 -10.5 1 97.25 262 TRP A O 1
ATOM 2014 N N . TYR A 1 263 ? -16.047 -22.016 -12.672 1 97.75 263 TYR A N 1
ATOM 2015 C CA . TYR A 1 263 ? -16.266 -20.594 -12.883 1 97.75 263 TYR A CA 1
ATOM 2016 C C . TYR A 1 263 ? -17.75 -20.281 -13.07 1 97.75 263 TYR A C 1
ATOM 2018 O O . TYR A 1 263 ? -18.453 -21.016 -13.766 1 97.75 263 TYR A O 1
ATOM 2026 N N . HIS A 1 264 ? -18.25 -19.312 -12.406 1 97.81 264 HIS A N 1
ATOM 2027 C CA . HIS A 1 264 ? -19.594 -18.781 -12.594 1 97.81 264 HIS A CA 1
ATOM 2028 C C . HIS A 1 264 ? -19.562 -17.453 -13.344 1 97.81 264 HIS A C 1
ATOM 2030 O O . HIS A 1 264 ? -19.359 -16.406 -12.734 1 97.81 264 HIS A O 1
ATOM 2036 N N . ALA A 1 265 ? -19.906 -17.438 -14.57 1 96.44 265 ALA A N 1
ATOM 2037 C CA . ALA A 1 265 ? -19.703 -16.312 -15.469 1 96.44 265 ALA A CA 1
ATOM 2038 C C . ALA A 1 265 ? -20.547 -15.109 -15.039 1 96.44 265 ALA A C 1
ATOM 2040 O O . ALA A 1 265 ? -20.172 -13.961 -15.266 1 96.44 265 ALA A O 1
ATOM 2041 N N . ASP A 1 266 ? -21.672 -15.328 -14.375 1 94.75 266 ASP A N 1
ATOM 2042 C CA . ASP A 1 266 ? -22.516 -14.227 -13.914 1 94.75 266 ASP A CA 1
ATOM 2043 C C . ASP A 1 266 ? -21.922 -13.57 -12.672 1 94.75 266 ASP A C 1
ATOM 2045 O O . ASP A 1 266 ? -21.953 -12.344 -12.539 1 94.75 266 ASP A O 1
ATOM 2049 N N . LEU A 1 267 ? -21.438 -14.391 -11.797 1 96.31 267 LEU A N 1
ATOM 2050 C CA . LEU A 1 267 ? -20.828 -13.867 -10.578 1 96.31 267 LEU A CA 1
ATOM 2051 C C . LEU A 1 267 ? -19.406 -13.391 -10.852 1 96.31 267 LEU A C 1
ATOM 2053 O O . LEU A 1 267 ? -18.828 -12.656 -10.039 1 96.31 267 LEU A O 1
ATOM 2057 N N . LYS A 1 268 ? -18.844 -13.898 -11.938 1 96.31 268 LYS A N 1
ATOM 2058 C CA . LYS A 1 268 ? -17.453 -13.633 -12.328 1 96.31 268 LYS A CA 1
ATOM 2059 C C . LYS A 1 268 ? -16.484 -14.07 -11.234 1 96.31 268 LYS A C 1
ATOM 2061 O O . LYS A 1 268 ? -15.57 -13.32 -10.875 1 96.31 268 LYS A O 1
ATOM 2066 N N . ASN A 1 269 ? -16.75 -15.164 -10.664 1 97.5 269 ASN A N 1
ATOM 2067 C CA . ASN A 1 269 ? -15.914 -15.758 -9.633 1 97.5 269 ASN A CA 1
ATOM 2068 C C . ASN A 1 269 ? -15.727 -17.25 -9.852 1 97.5 269 ASN A C 1
ATOM 2070 O O . ASN A 1 269 ? -16.547 -17.891 -10.508 1 97.5 269 ASN A O 1
ATOM 2074 N N . LEU A 1 270 ? -14.617 -17.734 -9.328 1 97.75 270 LEU A N 1
ATOM 2075 C CA . LEU A 1 270 ? -14.438 -19.172 -9.164 1 97.75 270 LEU A CA 1
ATOM 2076 C C . LEU A 1 270 ? -15.07 -19.656 -7.855 1 97.75 270 LEU A C 1
ATOM 2078 O O . LEU A 1 270 ? -14.93 -19 -6.82 1 97.75 270 LEU A O 1
ATOM 2082 N N . ALA A 1 271 ? -15.781 -20.75 -7.949 1 97.81 271 ALA A N 1
ATOM 2083 C CA . ALA A 1 271 ? -16.312 -21.344 -6.73 1 97.81 271 ALA A CA 1
ATOM 2084 C C . ALA A 1 271 ? -15.188 -21.812 -5.809 1 97.81 271 ALA A C 1
ATOM 2086 O O . ALA A 1 271 ? -14.117 -22.203 -6.277 1 97.81 271 ALA A O 1
ATOM 2087 N N . ALA A 1 272 ? -15.438 -21.688 -4.473 1 97.56 272 ALA A N 1
ATOM 2088 C CA . ALA A 1 272 ? -14.562 -22.375 -3.541 1 97.56 272 ALA A CA 1
ATOM 2089 C C . ALA A 1 272 ? -14.562 -23.891 -3.805 1 97.56 272 ALA A C 1
ATOM 2091 O O . ALA A 1 272 ? -15.469 -24.406 -4.461 1 97.56 272 ALA A O 1
ATOM 2092 N N . PRO A 1 273 ? -13.633 -24.672 -3.246 1 97.69 273 PRO A N 1
ATOM 2093 C CA . PRO A 1 273 ? -12.531 -24.203 -2.4 1 97.69 273 PRO A CA 1
ATOM 2094 C C . PRO A 1 273 ? -11.43 -23.516 -3.195 1 97.69 273 PRO A C 1
ATOM 2096 O O . PRO A 1 273 ? -11.344 -23.688 -4.414 1 97.69 273 PRO A O 1
ATOM 2099 N N . ILE A 1 274 ? -10.688 -22.656 -2.584 1 96.44 274 ILE A N 1
ATOM 2100 C CA . ILE A 1 274 ? -9.539 -21.969 -3.15 1 96.44 274 ILE A CA 1
ATOM 2101 C C . ILE A 1 274 ? -8.281 -22.312 -2.354 1 96.44 274 ILE A C 1
ATOM 2103 O O . ILE A 1 274 ? -8.203 -22.031 -1.154 1 96.44 274 ILE A O 1
ATOM 2107 N N . SER A 1 275 ? -7.348 -22.875 -2.977 1 92.81 275 SER A N 1
ATOM 2108 C CA . SER A 1 275 ? -6.156 -23.328 -2.277 1 92.81 275 SER A CA 1
ATOM 2109 C C . SER A 1 275 ? -5.223 -22.172 -1.941 1 92.81 275 SER A C 1
ATOM 2111 O O . SER A 1 275 ? -4.539 -22.203 -0.917 1 92.81 275 SER A O 1
ATOM 2113 N N . ARG A 1 276 ? -5.129 -21.172 -2.814 1 90.19 276 ARG A N 1
ATOM 2114 C CA . ARG A 1 276 ? -4.32 -19.984 -2.604 1 90.19 276 ARG A CA 1
ATOM 2115 C C . ARG A 1 276 ? -5.012 -18.75 -3.164 1 90.19 276 ARG A C 1
ATOM 2117 O O . ARG A 1 276 ? -4.773 -18.359 -4.312 1 90.19 276 ARG A O 1
ATOM 2124 N N . GLY A 1 277 ? -5.754 -18.172 -2.264 1 87.75 277 GLY A N 1
ATOM 2125 C CA . GLY A 1 277 ? -6.512 -17 -2.689 1 87.75 277 GLY A CA 1
ATOM 2126 C C . GLY A 1 277 ? -5.988 -15.703 -2.107 1 87.75 277 GLY A C 1
ATOM 2127 O O . GLY A 1 277 ? -5.508 -15.672 -0.973 1 87.75 277 GLY A O 1
ATOM 2128 N N . PHE A 1 278 ? -5.77 -14.562 -2.885 1 88.25 278 PHE A N 1
ATOM 2129 C CA . PHE A 1 278 ? -5.336 -13.258 -2.396 1 88.25 278 PHE A CA 1
ATOM 2130 C C . PHE A 1 278 ? -6.484 -12.258 -2.434 1 88.25 278 PHE A C 1
ATOM 2132 O O . PHE A 1 278 ? -6.273 -11.07 -2.682 1 88.25 278 PHE A O 1
ATOM 2139 N N . GLY A 1 279 ? -7.703 -12.789 -2.225 1 90.94 279 GLY A N 1
ATOM 2140 C CA . GLY A 1 279 ? -8.93 -12.008 -2.201 1 90.94 279 GLY A CA 1
ATOM 2141 C C . GLY A 1 279 ? -10.18 -12.867 -2.162 1 90.94 279 GLY A C 1
ATOM 2142 O O . GLY A 1 279 ? -10.109 -14.078 -2.387 1 90.94 279 GLY A O 1
ATOM 2143 N N . TYR A 1 280 ? -11.297 -12.242 -1.893 1 93.56 280 TYR A N 1
ATOM 2144 C CA . TYR A 1 280 ? -12.523 -12.984 -1.668 1 93.56 280 TYR A CA 1
ATOM 2145 C C . TYR A 1 280 ? -13.508 -12.773 -2.812 1 93.56 280 TYR A C 1
ATOM 2147 O O . TYR A 1 280 ? -14.516 -13.477 -2.914 1 93.56 280 TYR A O 1
ATOM 2155 N N . ASP A 1 281 ? -13.188 -11.852 -3.672 1 95.56 281 ASP A N 1
ATOM 2156 C CA . ASP A 1 281 ? -14.008 -11.5 -4.828 1 95.56 281 ASP A CA 1
ATOM 2157 C C . ASP A 1 281 ? -13.133 -11.156 -6.031 1 95.56 281 ASP A C 1
ATOM 2159 O O . ASP A 1 281 ? -12.477 -10.117 -6.055 1 95.56 281 ASP A O 1
ATOM 2163 N N . LEU A 1 282 ? -13.164 -11.945 -7.027 1 96.25 282 LEU A N 1
ATOM 2164 C CA . LEU A 1 282 ? -12.281 -11.812 -8.18 1 96.25 282 LEU A CA 1
ATOM 2165 C C . LEU A 1 282 ? -12.547 -10.516 -8.922 1 96.25 282 LEU A C 1
ATOM 2167 O O . LEU A 1 282 ? -11.727 -10.07 -9.727 1 96.25 282 LEU A O 1
ATOM 2171 N N . THR A 1 283 ? -13.656 -9.898 -8.68 1 95.19 283 THR A N 1
ATOM 2172 C CA . THR A 1 283 ? -13.984 -8.672 -9.398 1 95.19 283 THR A CA 1
ATOM 2173 C C . THR A 1 283 ? -13.266 -7.477 -8.789 1 95.19 283 THR A C 1
ATOM 2175 O O . THR A 1 283 ? -13.211 -6.402 -9.398 1 95.19 283 THR A O 1
ATOM 2178 N N . ARG A 1 284 ? -12.594 -7.691 -7.629 1 94.12 284 ARG A N 1
ATOM 2179 C CA . ARG A 1 284 ? -12.195 -6.52 -6.855 1 94.12 284 ARG A CA 1
ATOM 2180 C C . ARG A 1 284 ? -10.688 -6.504 -6.621 1 94.12 284 ARG A C 1
ATOM 2182 O O . ARG A 1 284 ? -10.188 -5.711 -5.82 1 94.12 284 ARG A O 1
ATOM 2189 N N . TYR A 1 285 ? -9.953 -7.301 -7.289 1 94.69 285 TYR A N 1
ATOM 2190 C CA . TYR A 1 285 ? -8.5 -7.242 -7.195 1 94.69 285 TYR A CA 1
ATOM 2191 C C . TYR A 1 285 ? -7.852 -7.812 -8.453 1 94.69 285 TYR A C 1
ATOM 2193 O O . TYR A 1 285 ? -8.477 -8.578 -9.188 1 94.69 285 TYR A O 1
ATOM 2201 N N . MET A 1 286 ? -6.668 -7.422 -8.727 1 95.5 286 MET A N 1
ATOM 2202 C CA . MET A 1 286 ? -5.941 -7.844 -9.922 1 95.5 286 MET A CA 1
ATOM 2203 C C . MET A 1 286 ? -5.379 -9.25 -9.75 1 95.5 286 MET A C 1
ATOM 2205 O O . MET A 1 286 ? -4.848 -9.586 -8.688 1 95.5 286 MET A O 1
ATOM 2209 N N . HIS A 1 287 ? -5.562 -10.109 -10.758 1 96.25 287 HIS A N 1
ATOM 2210 C CA . HIS A 1 287 ? -5.066 -11.477 -10.711 1 96.25 287 HIS A CA 1
ATOM 2211 C C . HIS A 1 287 ? -4.91 -12.055 -12.109 1 96.25 287 HIS A C 1
ATOM 2213 O O . HIS A 1 287 ? -5.551 -11.586 -13.055 1 96.25 287 HIS A O 1
ATOM 2219 N N . SER A 1 288 ? -4.172 -13.109 -12.219 1 95.75 288 SER A N 1
ATOM 2220 C CA . SER A 1 288 ? -3.775 -13.672 -13.508 1 95.75 288 SER A CA 1
ATOM 2221 C C . SER A 1 288 ? -4.961 -14.32 -14.211 1 95.75 288 SER A C 1
ATOM 2223 O O . SER A 1 288 ? -5.062 -14.266 -15.438 1 95.75 288 SER A O 1
ATOM 2225 N N . PHE A 1 289 ? -5.852 -15.023 -13.469 1 97 289 PHE A N 1
ATOM 2226 C CA . PHE A 1 289 ? -7.02 -15.641 -14.078 1 97 289 PHE A CA 1
ATOM 2227 C C . PHE A 1 289 ? -7.824 -14.625 -14.875 1 97 289 PHE A C 1
ATOM 2229 O O . PHE A 1 289 ? -8.203 -14.883 -16.016 1 97 289 PHE A O 1
ATOM 2236 N N . GLY A 1 290 ? -8.023 -13.43 -14.273 1 97.19 290 GLY A N 1
ATOM 2237 C CA . GLY A 1 290 ? -8.719 -12.359 -14.977 1 97.19 290 GLY A CA 1
ATOM 2238 C C . GLY A 1 290 ? -7.977 -11.875 -16.203 1 97.19 290 GLY A C 1
ATOM 2239 O O . GLY A 1 290 ? -8.602 -11.531 -17.219 1 97.19 290 GLY A O 1
ATOM 2240 N N . LEU A 1 291 ? -6.645 -11.859 -16.188 1 97.56 291 LEU A N 1
ATOM 2241 C CA . LEU A 1 291 ? -5.848 -11.453 -17.344 1 97.56 291 LEU A CA 1
ATOM 2242 C C . LEU A 1 291 ? -5.996 -12.445 -18.484 1 97.56 291 LEU A C 1
ATOM 2244 O O . LEU A 1 291 ? -6.078 -12.055 -19.656 1 97.56 291 LEU A O 1
ATOM 2248 N N . TYR A 1 292 ? -6.059 -13.719 -18.156 1 97.19 292 TYR A N 1
ATOM 2249 C CA . TYR A 1 292 ? -6.27 -14.727 -19.188 1 97.19 292 TYR A CA 1
ATOM 2250 C C . TYR A 1 292 ? -7.652 -14.586 -19.812 1 97.19 292 TYR A C 1
ATOM 2252 O O . TYR A 1 292 ? -7.805 -14.703 -21.031 1 97.19 292 TYR A O 1
ATOM 2260 N N . LEU A 1 293 ? -8.641 -14.352 -18.953 1 97.44 293 LEU A N 1
ATOM 2261 C CA . LEU A 1 293 ? -9.977 -14.172 -19.484 1 97.44 293 LEU A CA 1
ATOM 2262 C C . LEU A 1 293 ? -10.055 -12.93 -20.375 1 97.44 293 LEU A C 1
ATOM 2264 O O . LEU A 1 293 ? -10.695 -12.938 -21.422 1 97.44 293 LEU A O 1
ATOM 2268 N N . TRP A 1 294 ? -9.406 -11.852 -19.891 1 97 294 TRP A N 1
ATOM 2269 C CA . TRP A 1 294 ? -9.289 -10.633 -20.688 1 97 294 TRP A CA 1
ATOM 2270 C C . TRP A 1 294 ? -8.656 -10.93 -22.047 1 97 294 TRP A C 1
ATOM 2272 O O . TRP A 1 294 ? -9.18 -10.531 -23.078 1 97 294 TRP A O 1
ATOM 2282 N N . ASP A 1 295 ? -7.648 -11.703 -22.078 1 96.81 295 ASP A N 1
ATOM 2283 C CA . ASP A 1 295 ? -6.91 -12.07 -23.281 1 96.81 295 ASP A CA 1
ATOM 2284 C C . ASP A 1 295 ? -7.777 -12.906 -24.234 1 96.81 295 ASP A C 1
ATOM 2286 O O . ASP A 1 295 ? -7.852 -12.625 -25.422 1 96.81 295 ASP A O 1
ATOM 2290 N N . MET A 1 296 ? -8.477 -13.867 -23.656 1 95.5 296 MET A N 1
ATOM 2291 C CA . MET A 1 296 ? -9.18 -14.859 -24.469 1 95.5 296 MET A CA 1
ATOM 2292 C C . MET A 1 296 ? -10.539 -14.344 -24.906 1 95.5 296 MET A C 1
ATOM 2294 O O . MET A 1 296 ? -11.023 -14.695 -25.984 1 95.5 296 MET A O 1
ATOM 2298 N N . ALA A 1 297 ? -11.125 -13.477 -24.062 1 95.06 297 ALA A N 1
ATOM 2299 C CA . ALA A 1 297 ? -12.539 -13.195 -24.312 1 95.06 297 ALA A CA 1
ATOM 2300 C C . ALA A 1 297 ? -12.812 -11.695 -24.266 1 95.06 297 ALA A C 1
ATOM 2302 O O . ALA A 1 297 ? -13.945 -11.25 -24.484 1 95.06 297 ALA A O 1
ATOM 2303 N N . GLY A 1 298 ? -11.828 -10.898 -24 1 95.62 298 GLY A N 1
ATOM 2304 C CA . GLY A 1 298 ? -12.016 -9.461 -23.938 1 95.62 298 GLY A CA 1
ATOM 2305 C C . GLY A 1 298 ? -12.211 -8.938 -22.531 1 95.62 298 GLY A C 1
ATOM 2306 O O . GLY A 1 298 ? -12.672 -9.664 -21.656 1 95.62 298 GLY A O 1
ATOM 2307 N N . HIS A 1 299 ? -11.875 -7.656 -22.391 1 95.31 299 HIS A N 1
ATOM 2308 C CA . HIS A 1 299 ? -11.938 -6.984 -21.094 1 95.31 299 HIS A CA 1
ATOM 2309 C C . HIS A 1 299 ? -13.336 -7.078 -20.484 1 95.31 299 HIS A C 1
ATOM 2311 O O . HIS A 1 299 ? -13.492 -7.281 -19.281 1 95.31 299 HIS A O 1
ATOM 2317 N N . GLU A 1 300 ? -14.391 -7.035 -21.266 1 93.25 300 GLU A N 1
ATOM 2318 C CA . GLU A 1 300 ? -15.773 -7.023 -20.797 1 93.25 300 GLU A CA 1
ATOM 2319 C C . GLU A 1 300 ? -16.156 -8.367 -20.188 1 93.25 300 GLU A C 1
ATOM 2321 O O . GLU A 1 300 ? -17.094 -8.445 -19.391 1 93.25 300 GLU A O 1
ATOM 2326 N N . ASN A 1 301 ? -15.398 -9.391 -20.594 1 94.44 301 ASN A N 1
ATOM 2327 C CA . ASN A 1 301 ? -15.695 -10.727 -20.094 1 94.44 301 ASN A CA 1
ATOM 2328 C C . ASN A 1 301 ? -14.758 -11.117 -18.953 1 94.44 301 ASN A C 1
ATOM 2330 O O . ASN A 1 301 ? -14.914 -12.18 -18.359 1 94.44 301 ASN A O 1
ATOM 2334 N N . SER A 1 302 ? -13.742 -10.297 -18.703 1 95.62 302 SER A N 1
ATOM 2335 C CA . SER A 1 302 ? -12.906 -10.531 -17.531 1 95.62 302 SER A CA 1
ATOM 2336 C C . SER A 1 302 ? -13.648 -10.203 -16.234 1 95.62 302 SER A C 1
ATOM 2338 O O . SER A 1 302 ? -14.664 -9.508 -16.266 1 95.62 302 SER A O 1
ATOM 2340 N N . PRO A 1 303 ? -13.195 -10.688 -15.117 1 95.69 303 PRO A N 1
ATOM 2341 C CA . PRO A 1 303 ? -13.906 -10.414 -13.867 1 95.69 303 PRO A CA 1
ATOM 2342 C C . PRO A 1 303 ? -13.68 -8.992 -13.367 1 95.69 303 PRO A C 1
ATOM 2344 O O . PRO A 1 303 ? -14.422 -8.516 -12.5 1 95.69 303 PRO A O 1
ATOM 2347 N N . PHE A 1 304 ? -12.766 -8.258 -13.891 1 93.81 304 PHE A N 1
ATOM 2348 C CA . PHE A 1 304 ? -12.367 -6.977 -13.32 1 93.81 304 PHE A CA 1
ATOM 2349 C C . PHE A 1 304 ? -13.461 -5.934 -13.516 1 93.81 304 PHE A C 1
ATOM 2351 O O . PHE A 1 304 ? -14.109 -5.898 -14.562 1 93.81 304 PHE A O 1
ATOM 2358 N N . TYR A 1 305 ? -13.594 -5.078 -12.516 1 88.69 305 TYR A N 1
ATOM 2359 C CA . TYR A 1 305 ? -14.414 -3.893 -12.719 1 88.69 305 TYR A CA 1
ATOM 2360 C C . TYR A 1 305 ? -13.969 -3.125 -13.961 1 88.69 305 TYR A C 1
ATOM 2362 O O . TYR A 1 305 ? -12.766 -2.988 -14.219 1 88.69 305 TYR A O 1
ATOM 2370 N N . GLN A 1 306 ? -14.938 -2.66 -14.695 1 87.75 306 GLN A N 1
ATOM 2371 C CA . GLN A 1 306 ? -14.656 -1.931 -15.93 1 87.75 306 GLN A CA 1
ATOM 2372 C C . GLN A 1 306 ? -14.273 -0.482 -15.633 1 87.75 306 GLN A C 1
ATOM 2374 O O . GLN A 1 306 ? -15.078 0.429 -15.828 1 87.75 306 GLN A O 1
ATOM 2379 N N . LEU A 1 307 ? -13.055 -0.311 -15.211 1 88.38 307 LEU A N 1
ATOM 2380 C CA . LEU A 1 307 ? -12.531 1.012 -14.898 1 88.38 307 LEU A CA 1
ATOM 2381 C C . LEU A 1 307 ? -11.719 1.569 -16.062 1 88.38 307 LEU A C 1
ATOM 2383 O O . LEU A 1 307 ? -11.117 0.809 -16.828 1 88.38 307 LEU A O 1
ATOM 2387 N N . GLU A 1 308 ? -11.781 2.873 -16.172 1 84.44 308 GLU A N 1
ATOM 2388 C CA . GLU A 1 308 ? -10.953 3.52 -17.188 1 84.44 308 GLU A CA 1
ATOM 2389 C C . GLU A 1 308 ? -9.469 3.33 -16.891 1 84.44 308 GLU A C 1
ATOM 2391 O O . GLU A 1 308 ? -8.656 3.199 -17.797 1 84.44 308 GLU A O 1
ATOM 2396 N N . HIS A 1 309 ? -9.18 3.338 -15.609 1 87.19 309 HIS A N 1
ATOM 2397 C CA . HIS A 1 309 ? -7.809 3.125 -15.148 1 87.19 309 HIS A CA 1
ATOM 2398 C C . HIS A 1 309 ? -7.75 2.02 -14.094 1 87.19 309 HIS A C 1
ATOM 2400 O O . HIS A 1 309 ? -8.617 1.934 -13.227 1 87.19 309 HIS A O 1
ATOM 2406 N N . VAL A 1 310 ? -6.703 1.213 -14.156 1 90.31 310 VAL A N 1
ATOM 2407 C CA . VAL A 1 310 ? -6.609 0.054 -13.273 1 90.31 310 VAL A CA 1
ATOM 2408 C C . VAL A 1 310 ? -6.027 0.476 -11.93 1 90.31 310 VAL A C 1
ATOM 2410 O O . VAL A 1 310 ? -6 -0.314 -10.984 1 90.31 310 VAL A O 1
ATOM 2413 N N . ASN A 1 311 ? -5.676 1.752 -11.781 1 89.38 311 ASN A N 1
ATOM 2414 C CA . ASN A 1 311 ? -4.914 2.264 -10.648 1 89.38 311 ASN A CA 1
ATOM 2415 C C . ASN A 1 311 ? -5.594 1.933 -9.32 1 89.38 311 ASN A C 1
ATOM 2417 O O . ASN A 1 311 ? -4.926 1.588 -8.344 1 89.38 311 ASN A O 1
ATOM 2421 N N . PRO A 1 312 ? -6.949 1.946 -9.281 1 93.06 312 PRO A N 1
ATOM 2422 C CA . PRO A 1 312 ? -7.586 1.72 -7.984 1 93.06 312 PRO A CA 1
ATOM 2423 C C . PRO A 1 312 ? -7.629 0.243 -7.598 1 93.06 312 PRO A C 1
ATOM 2425 O O . PRO A 1 312 ? -7.957 -0.091 -6.457 1 93.06 312 PRO A O 1
ATOM 2428 N N . ILE A 1 313 ? -7.367 -0.651 -8.516 1 93.56 313 ILE A N 1
ATOM 2429 C CA . ILE A 1 313 ? -7.543 -2.076 -8.266 1 93.56 313 ILE A CA 1
ATOM 2430 C C . ILE A 1 313 ? -6.402 -2.59 -7.387 1 93.56 313 ILE A C 1
ATOM 2432 O O . ILE A 1 313 ? -5.23 -2.469 -7.746 1 93.56 313 ILE A O 1
ATOM 2436 N N . PRO A 1 314 ? -6.742 -3.158 -6.227 1 93.19 314 PRO A N 1
ATOM 2437 C CA . PRO A 1 314 ? -5.688 -3.725 -5.383 1 93.19 314 PRO A CA 1
ATOM 2438 C C . PRO A 1 314 ? -4.891 -4.82 -6.086 1 93.19 314 PRO A C 1
ATOM 2440 O O . PRO A 1 314 ? -5.383 -5.43 -7.039 1 93.19 314 PRO A O 1
ATOM 2443 N N . ARG A 1 315 ? -3.627 -5.008 -5.605 1 93 315 ARG A N 1
ATOM 2444 C CA . ARG A 1 315 ? -2.695 -5.973 -6.18 1 93 315 ARG A CA 1
ATOM 2445 C C . ARG A 1 315 ? -2.434 -5.672 -7.652 1 93 315 ARG A C 1
ATOM 2447 O O . ARG A 1 315 ? -2.301 -6.586 -8.469 1 93 315 ARG A O 1
ATOM 2454 N N . VAL A 1 316 ? -2.381 -4.41 -7.961 1 92.19 316 VAL A N 1
ATOM 2455 C CA . VAL A 1 316 ? -2.199 -3.979 -9.344 1 92.19 316 VAL A CA 1
ATOM 2456 C C . VAL A 1 316 ? -0.815 -4.395 -9.836 1 92.19 316 VAL A C 1
ATOM 2458 O O . VAL A 1 316 ? -0.577 -4.469 -11.047 1 92.19 316 VAL A O 1
ATOM 2461 N N . THR A 1 317 ? 0.094 -4.766 -8.93 1 91.88 317 THR A N 1
ATOM 2462 C CA . THR A 1 317 ? 1.417 -5.262 -9.297 1 91.88 317 THR A CA 1
ATOM 2463 C C . THR A 1 317 ? 1.308 -6.461 -10.234 1 91.88 317 THR A C 1
ATOM 2465 O O . THR A 1 317 ? 2.152 -6.648 -11.109 1 91.88 317 THR A O 1
ATOM 2468 N N . ASP A 1 318 ? 0.243 -7.219 -10.055 1 93.5 318 ASP A N 1
ATOM 2469 C CA . ASP A 1 318 ? 0.035 -8.398 -10.883 1 93.5 318 ASP A CA 1
ATOM 2470 C C . ASP A 1 318 ? -0.29 -8.008 -12.32 1 93.5 318 ASP A C 1
ATOM 2472 O O . ASP A 1 318 ? -0.238 -8.844 -13.227 1 93.5 318 ASP A O 1
ATOM 2476 N N . PHE A 1 319 ? -0.535 -6.73 -12.547 1 95.25 319 PHE A N 1
ATOM 2477 C CA . PHE A 1 319 ? -0.8 -6.289 -13.906 1 95.25 319 PHE A CA 1
ATOM 2478 C C . PHE A 1 319 ? 0.449 -6.418 -14.773 1 95.25 319 PHE A C 1
ATOM 2480 O O . PHE A 1 319 ? 0.36 -6.453 -16 1 95.25 319 PHE A O 1
ATOM 2487 N N . ALA A 1 320 ? 1.633 -6.547 -14.172 1 96.31 320 ALA A N 1
ATOM 2488 C CA . ALA A 1 320 ? 2.871 -6.777 -14.906 1 96.31 320 ALA A CA 1
ATOM 2489 C C . ALA A 1 320 ? 2.846 -8.133 -15.617 1 96.31 320 ALA A C 1
ATOM 2491 O O . ALA A 1 320 ? 3.537 -8.328 -16.609 1 96.31 320 ALA A O 1
ATOM 2492 N N . ASN A 1 321 ? 2.025 -9.07 -15.117 1 95.88 321 ASN A N 1
ATOM 2493 C CA . ASN A 1 321 ? 1.913 -10.391 -15.719 1 95.88 321 ASN A CA 1
ATOM 2494 C C . ASN A 1 321 ? 1.279 -10.328 -17.109 1 95.88 321 ASN A C 1
ATOM 2496 O O . ASN A 1 321 ? 1.341 -11.289 -17.875 1 95.88 321 ASN A O 1
ATOM 2500 N N . THR A 1 322 ? 0.691 -9.148 -17.453 1 96.44 322 THR A N 1
ATOM 2501 C CA . THR A 1 322 ? 0.087 -8.969 -18.781 1 96.44 322 THR A CA 1
ATOM 2502 C C . THR A 1 322 ? 1.115 -9.203 -19.875 1 96.44 322 THR A C 1
ATOM 2504 O O . THR A 1 322 ? 0.771 -9.68 -20.969 1 96.44 322 THR A O 1
ATOM 2507 N N . MET A 1 323 ? 2.4 -8.875 -19.641 1 96.81 323 MET A N 1
ATOM 2508 C CA . MET A 1 323 ? 3.441 -9.023 -20.656 1 96.81 323 MET A CA 1
ATOM 2509 C C . MET A 1 323 ? 3.602 -10.484 -21.062 1 96.81 323 MET A C 1
ATOM 2511 O O . MET A 1 323 ? 3.535 -10.812 -22.25 1 96.81 323 MET A O 1
ATOM 2515 N N . MET A 1 324 ? 3.682 -11.336 -20.047 1 95.19 324 MET A N 1
ATOM 2516 C CA . MET A 1 324 ? 3.854 -12.758 -20.344 1 95.19 324 MET A CA 1
ATOM 2517 C C . MET A 1 324 ? 2.559 -13.367 -20.875 1 95.19 324 MET A C 1
ATOM 2519 O O . MET A 1 324 ? 2.59 -14.227 -21.75 1 95.19 324 MET A O 1
ATOM 2523 N N . THR A 1 325 ? 1.408 -12.938 -20.312 1 96.25 325 THR A N 1
ATOM 2524 C CA . THR A 1 325 ? 0.119 -13.43 -20.781 1 96.25 325 THR A CA 1
ATOM 2525 C C . THR A 1 325 ? -0.069 -13.125 -22.266 1 96.25 325 THR A C 1
ATOM 2527 O O . THR A 1 325 ? -0.469 -14 -23.031 1 96.25 325 THR A O 1
ATOM 2530 N N . ALA A 1 326 ? 0.28 -11.93 -22.656 1 96.5 326 ALA A N 1
ATOM 2531 C CA . ALA A 1 326 ? 0.129 -11.531 -24.047 1 96.5 326 ALA A CA 1
ATOM 2532 C C . ALA A 1 326 ? 1.1 -12.289 -24.953 1 96.5 326 ALA A C 1
ATOM 2534 O O . ALA A 1 326 ? 0.719 -12.766 -26.031 1 96.5 326 ALA A O 1
ATOM 2535 N N . LEU A 1 327 ? 2.318 -12.453 -24.562 1 95.62 327 LEU A N 1
ATOM 2536 C CA . LEU A 1 327 ? 3.363 -13.078 -25.359 1 95.62 327 LEU A CA 1
ATOM 2537 C C . LEU A 1 327 ? 3.016 -14.531 -25.656 1 95.62 327 LEU A C 1
ATOM 2539 O O . LEU A 1 327 ? 3.326 -15.039 -26.734 1 95.62 327 LEU A O 1
ATOM 2543 N N . TYR A 1 328 ? 2.264 -15.188 -24.75 1 94.06 328 TYR A N 1
ATOM 2544 C CA . TYR A 1 328 ? 2.018 -16.609 -24.953 1 94.06 328 TYR A CA 1
ATOM 2545 C C . TYR A 1 328 ? 0.537 -16.875 -25.188 1 94.06 328 TYR A C 1
ATOM 2547 O O . TYR A 1 328 ? 0.083 -18.016 -25.094 1 94.06 328 TYR A O 1
ATOM 2555 N N . SER A 1 329 ? -0.152 -15.828 -25.453 1 92.44 329 SER A N 1
ATOM 2556 C CA . SER A 1 329 ? -1.588 -15.93 -25.688 1 92.44 329 SER A CA 1
ATOM 2557 C C . SER A 1 329 ? -1.894 -16.922 -26.797 1 92.44 329 SER A C 1
ATOM 2559 O O . SER A 1 329 ? -2.719 -17.828 -26.625 1 92.44 329 SER A O 1
ATOM 2561 N N . SER A 1 330 ? -1.137 -16.844 -27.969 1 91.44 330 SER A N 1
ATOM 2562 C CA . SER A 1 330 ? -1.398 -17.688 -29.109 1 91.44 330 SER A CA 1
ATOM 2563 C C . SER A 1 330 ? -1.135 -19.156 -28.797 1 91.44 330 SER A C 1
ATOM 2565 O O . SER A 1 330 ? -1.925 -20.031 -29.156 1 91.44 330 SER A O 1
ATOM 2567 N N . THR A 1 331 ? -0.042 -19.406 -28.109 1 92.31 331 THR A N 1
ATOM 2568 C CA . THR A 1 331 ? 0.306 -20.766 -27.734 1 92.31 331 THR A CA 1
ATOM 2569 C C . THR A 1 331 ? -0.688 -21.312 -26.719 1 92.31 331 THR A C 1
ATOM 2571 O O . THR A 1 331 ? -1.166 -22.453 -26.859 1 92.31 331 THR A O 1
ATOM 2574 N N . MET A 1 332 ? -0.995 -20.562 -25.75 1 92.31 332 MET A N 1
ATOM 2575 C CA . MET A 1 332 ? -1.9 -20.969 -24.672 1 92.31 332 MET A CA 1
ATOM 2576 C C . MET A 1 332 ? -3.303 -21.219 -25.219 1 92.31 332 MET A C 1
ATOM 2578 O O . MET A 1 332 ? -3.912 -22.25 -24.922 1 92.31 332 MET A O 1
ATOM 2582 N N . ASN A 1 333 ? -3.801 -20.344 -26 1 92.56 333 ASN A N 1
ATOM 2583 C CA . ASN A 1 333 ? -5.199 -20.344 -26.422 1 92.56 333 ASN A CA 1
ATOM 2584 C C . ASN A 1 333 ? -5.504 -21.516 -27.344 1 92.56 333 ASN A C 1
ATOM 2586 O O . ASN A 1 333 ? -6.641 -21.984 -27.406 1 92.56 333 ASN A O 1
ATOM 2590 N N . GLN A 1 334 ? -4.484 -22 -28.031 1 93.88 334 GLN A N 1
ATOM 2591 C CA . GLN A 1 334 ? -4.719 -23.109 -28.953 1 93.88 334 GLN A CA 1
ATOM 2592 C C . GLN A 1 334 ? -5.059 -24.391 -28.188 1 93.88 334 GLN A C 1
ATOM 2594 O O . GLN A 1 334 ? -5.672 -25.312 -28.734 1 93.88 334 GLN A O 1
ATOM 2599 N N . TYR A 1 335 ? -4.691 -24.422 -26.906 1 95.62 335 TYR A N 1
ATOM 2600 C CA . TYR A 1 335 ? -4.918 -25.641 -26.125 1 95.62 335 TYR A CA 1
ATOM 2601 C C . TYR A 1 335 ? -6.145 -25.484 -25.234 1 95.62 335 TYR A C 1
ATOM 2603 O O . TYR A 1 335 ? -6.531 -26.438 -24.547 1 95.62 335 TYR A O 1
ATOM 2611 N N . VAL A 1 336 ? -6.805 -24.375 -25.172 1 96.31 336 VAL A N 1
ATOM 2612 C CA . VAL A 1 336 ? -8.008 -24.156 -24.375 1 96.31 336 VAL A CA 1
ATOM 2613 C C . VAL A 1 336 ? -9.227 -24.688 -25.125 1 96.31 336 VAL A C 1
ATOM 2615 O O . VAL A 1 336 ? -9.531 -24.234 -26.234 1 96.31 336 VAL A O 1
ATOM 2618 N N . PRO A 1 337 ? -9.945 -25.625 -24.531 1 96.31 337 PRO A N 1
ATOM 2619 C CA . PRO A 1 337 ? -11.117 -26.172 -25.219 1 96.31 337 PRO A CA 1
ATOM 2620 C C . PRO A 1 337 ? -12.195 -25.125 -25.469 1 96.31 337 PRO A C 1
ATOM 2622 O O . PRO A 1 337 ? -12.414 -24.25 -24.625 1 96.31 337 PRO A O 1
ATOM 2625 N N . ALA A 1 338 ? -12.922 -25.25 -26.547 1 94.5 338 ALA A N 1
ATOM 2626 C CA . ALA A 1 338 ? -13.953 -24.312 -26.969 1 94.5 338 ALA A CA 1
ATOM 2627 C C . ALA A 1 338 ? -15.07 -24.219 -25.938 1 94.5 338 ALA A C 1
ATOM 2629 O O . ALA A 1 338 ? -15.641 -23.141 -25.719 1 94.5 338 ALA A O 1
ATOM 2630 N N . ASP A 1 339 ? -15.367 -25.297 -25.312 1 94.56 339 ASP A N 1
ATOM 2631 C CA . ASP A 1 339 ? -16.422 -25.312 -24.312 1 94.56 339 ASP A CA 1
ATOM 2632 C C . ASP A 1 339 ? -16.078 -24.438 -23.109 1 94.56 339 ASP A C 1
ATOM 2634 O O . ASP A 1 339 ? -16.953 -23.844 -22.5 1 94.56 339 ASP A O 1
ATOM 2638 N N . VAL A 1 340 ? -14.836 -24.406 -22.812 1 95.62 340 VAL A N 1
ATOM 2639 C CA . VAL A 1 340 ? -14.375 -23.547 -21.719 1 95.62 340 VAL A CA 1
ATOM 2640 C C . VAL A 1 340 ? -14.625 -22.078 -22.062 1 95.62 340 VAL A C 1
ATOM 2642 O O . VAL A 1 340 ? -15.094 -21.328 -21.219 1 95.62 340 VAL A O 1
ATOM 2645 N N . LEU A 1 341 ? -14.305 -21.672 -23.25 1 94.5 341 LEU A N 1
ATOM 2646 C CA . LEU A 1 341 ? -14.523 -20.297 -23.703 1 94.5 341 LEU A CA 1
ATOM 2647 C C . LEU A 1 341 ? -16 -19.922 -23.609 1 94.5 341 LEU A C 1
ATOM 2649 O O . LEU A 1 341 ? -16.344 -18.797 -23.234 1 94.5 341 LEU A O 1
ATOM 2653 N N . ALA A 1 342 ? -16.844 -20.844 -23.969 1 95.25 342 ALA A N 1
ATOM 2654 C CA . ALA A 1 342 ? -18.281 -20.609 -23.875 1 95.25 342 ALA A CA 1
ATOM 2655 C C . ALA A 1 342 ? -18.703 -20.406 -22.422 1 95.25 342 ALA A C 1
ATOM 2657 O O . ALA A 1 342 ? -19.5 -19.516 -22.125 1 95.25 342 ALA A O 1
ATOM 2658 N N . GLU A 1 343 ? -18.141 -21.219 -21.547 1 94.25 343 GLU A N 1
ATOM 2659 C CA . GLU A 1 343 ? -18.469 -21.141 -20.125 1 94.25 343 GLU A CA 1
ATOM 2660 C C . GLU A 1 343 ? -18 -19.828 -19.531 1 94.25 343 GLU A C 1
ATOM 2662 O O . GLU A 1 343 ? -18.641 -19.297 -18.609 1 94.25 343 GLU A O 1
ATOM 2667 N N . ILE A 1 344 ? -16.891 -19.328 -19.984 1 93.69 344 ILE A N 1
ATOM 2668 C CA . ILE A 1 344 ? -16.312 -18.062 -19.5 1 93.69 344 ILE A CA 1
ATOM 2669 C C . ILE A 1 344 ? -17.203 -16.906 -19.891 1 93.69 344 ILE A C 1
ATOM 2671 O O . ILE A 1 344 ? -17.375 -15.953 -19.125 1 93.69 344 ILE A O 1
ATOM 2675 N N . LYS A 1 345 ? -17.875 -17.016 -20.969 1 95 345 LYS A N 1
ATOM 2676 C CA . LYS A 1 345 ? -18.656 -15.898 -21.5 1 95 345 LYS A CA 1
ATOM 2677 C C . LYS A 1 345 ? -20.078 -15.914 -20.969 1 95 345 LYS A C 1
ATOM 2679 O O . LYS A 1 345 ? -20.703 -14.867 -20.828 1 95 345 LYS A O 1
ATOM 2684 N N . GLN A 1 346 ? -20.531 -17.172 -20.734 1 95.44 346 GLN A N 1
ATOM 2685 C CA . GLN A 1 346 ? -21.922 -17.297 -20.312 1 95.44 346 GLN A CA 1
ATOM 2686 C C . GLN A 1 346 ? -22.109 -18.484 -19.359 1 95.44 346 GLN A C 1
ATOM 2688 O O . GLN A 1 346 ? -21.656 -19.594 -19.672 1 95.44 346 GLN A O 1
ATOM 2693 N N . PHE A 1 347 ? -22.719 -18.188 -18.25 1 95.88 347 PHE A N 1
ATOM 2694 C CA . PHE A 1 347 ? -23.047 -19.281 -17.344 1 95.88 347 PHE A CA 1
ATOM 2695 C C . PHE A 1 347 ? -24.016 -20.266 -18 1 95.88 347 PHE A C 1
ATOM 2697 O O . PHE A 1 347 ? -25.078 -19.875 -18.453 1 95.88 347 PHE A O 1
ATOM 2704 N N . SER A 1 348 ? -23.688 -21.531 -18.047 1 94.62 348 SER A N 1
ATOM 2705 C CA . SER A 1 348 ? -24.422 -22.5 -18.875 1 94.62 348 SER A CA 1
ATOM 2706 C C . SER A 1 348 ? -25.531 -23.172 -18.062 1 94.62 348 SER A C 1
ATOM 2708 O O . SER A 1 348 ? -26.297 -23.969 -18.609 1 94.62 348 SER A O 1
ATOM 2710 N N . GLY A 1 349 ? -25.625 -22.984 -16.734 1 95.5 349 GLY A N 1
ATOM 2711 C CA . GLY A 1 349 ? -26.734 -23.531 -15.977 1 95.5 349 GLY A CA 1
ATOM 2712 C C . GLY A 1 349 ? -26.297 -24.266 -14.727 1 95.5 349 GLY A C 1
ATOM 2713 O O . GLY A 1 349 ? -25.094 -24.438 -14.492 1 95.5 349 GLY A O 1
ATOM 2714 N N . GLU A 1 350 ? -27.281 -24.703 -13.984 1 97.69 350 GLU A N 1
ATOM 2715 C CA . GLU A 1 350 ? -27.062 -25.359 -12.695 1 97.69 350 GLU A CA 1
ATOM 2716 C C . GLU A 1 350 ? -26.25 -26.641 -12.852 1 97.69 350 GLU A C 1
ATOM 2718 O O . GLU A 1 350 ? -26.516 -27.438 -13.766 1 97.69 350 GLU A O 1
ATOM 2723 N N . ARG A 1 351 ? -25.25 -26.828 -11.984 1 98 351 ARG A N 1
ATOM 2724 C CA . ARG A 1 351 ? -24.438 -28.031 -12.031 1 98 351 ARG A CA 1
ATOM 2725 C C . ARG A 1 351 ? -23.75 -28.281 -10.695 1 98 351 ARG A C 1
ATOM 2727 O O . ARG A 1 351 ? -23.594 -27.375 -9.891 1 98 351 ARG A O 1
ATOM 2734 N N . SER A 1 352 ? -23.406 -29.484 -10.453 1 98.31 352 SER A N 1
ATOM 2735 C CA . SER A 1 352 ? -22.547 -29.906 -9.367 1 98.31 352 SER A CA 1
ATOM 2736 C C . SER A 1 352 ? -21.188 -30.391 -9.891 1 98.31 352 SER A C 1
ATOM 2738 O O . SER A 1 352 ? -21.125 -31.047 -10.938 1 98.31 352 SER A O 1
ATOM 2740 N N . VAL A 1 353 ? -20.203 -30.016 -9.211 1 97.88 353 VAL A N 1
ATOM 2741 C CA . VAL A 1 353 ? -18.844 -30.391 -9.609 1 97.88 353 VAL A CA 1
ATOM 2742 C C . VAL A 1 353 ? -18.156 -31.109 -8.469 1 97.88 353 VAL A C 1
ATOM 2744 O O . VAL A 1 353 ? -18.297 -30.734 -7.301 1 97.88 353 VAL A O 1
ATOM 2747 N N . ASN A 1 354 ? -17.484 -32.188 -8.758 1 97.94 354 ASN A N 1
ATOM 2748 C CA . ASN A 1 354 ? -16.641 -32.938 -7.824 1 97.94 354 ASN A CA 1
ATOM 2749 C C . ASN A 1 354 ? -15.219 -33.094 -8.352 1 97.94 354 ASN A C 1
ATOM 2751 O O . ASN A 1 354 ? -15.016 -33.25 -9.562 1 97.94 354 ASN A O 1
ATOM 2755 N N . ALA A 1 355 ? -14.297 -33 -7.512 1 97.75 355 ALA A N 1
ATOM 2756 C CA . ALA A 1 355 ? -12.891 -33.188 -7.855 1 97.75 355 ALA A CA 1
ATOM 2757 C C . ALA A 1 355 ? -12.094 -33.688 -6.645 1 97.75 355 ALA A C 1
ATOM 2759 O O . ALA A 1 355 ? -12.633 -33.781 -5.539 1 97.75 355 ALA A O 1
ATOM 2760 N N . THR A 1 356 ? -10.883 -34.125 -6.875 1 97.56 356 THR A N 1
ATOM 2761 C CA . THR A 1 356 ? -9.945 -34.5 -5.824 1 97.56 356 THR A CA 1
ATOM 2762 C C . THR A 1 356 ? -8.609 -33.781 -6.016 1 97.56 356 THR A C 1
ATOM 2764 O O . THR A 1 356 ? -8.297 -33.312 -7.121 1 97.56 356 THR A O 1
ATOM 2767 N N . ALA A 1 357 ? -7.957 -33.594 -4.988 1 95.12 357 ALA A N 1
ATOM 2768 C CA . ALA A 1 357 ? -6.621 -33 -5.016 1 95.12 357 ALA A CA 1
ATOM 2769 C C . ALA A 1 357 ? -5.754 -33.562 -3.887 1 95.12 357 ALA A C 1
ATOM 2771 O O . ALA A 1 357 ? -6.262 -34.188 -2.963 1 95.12 357 ALA A O 1
ATOM 2772 N N . PHE A 1 358 ? -4.488 -33.312 -4.008 1 93.62 358 PHE A N 1
ATOM 2773 C CA . PHE A 1 358 ? -3.557 -33.75 -2.977 1 93.62 358 PHE A CA 1
ATOM 2774 C C . PHE A 1 358 ? -2.311 -32.875 -2.963 1 93.62 358 PHE A C 1
ATOM 2776 O O . PHE A 1 358 ? -1.685 -32.656 -4.004 1 93.62 358 PHE A O 1
ATOM 2783 N N . VAL A 1 359 ? -2.016 -32.344 -1.83 1 90.31 359 VAL A N 1
ATOM 2784 C CA . VAL A 1 359 ? -0.791 -31.578 -1.63 1 90.31 359 VAL A CA 1
ATOM 2785 C C . VAL A 1 359 ? 0.216 -32.406 -0.839 1 90.31 359 VAL A C 1
ATOM 2787 O O . VAL A 1 359 ? 0.078 -32.562 0.375 1 90.31 359 VAL A O 1
ATOM 2790 N N . ALA A 1 360 ? 1.247 -32.688 -1.472 1 84.25 360 ALA A N 1
ATOM 2791 C CA . ALA A 1 360 ? 2.26 -33.531 -0.862 1 84.25 360 ALA A CA 1
ATOM 2792 C C . ALA A 1 360 ? 2.85 -32.906 0.387 1 84.25 360 ALA A C 1
ATOM 2794 O O . ALA A 1 360 ? 3.021 -31.672 0.437 1 84.25 360 ALA A O 1
ATOM 2795 N N . ALA A 1 361 ? 3.199 -33.625 1.354 1 83.12 361 ALA A N 1
ATOM 2796 C CA . ALA A 1 361 ? 3.844 -33.25 2.611 1 83.12 361 ALA A CA 1
ATOM 2797 C C . ALA A 1 361 ? 2.885 -32.469 3.508 1 83.12 361 ALA A C 1
ATOM 2799 O O . ALA A 1 361 ? 3.207 -32.156 4.66 1 83.12 361 ALA A O 1
ATOM 2800 N N . LYS A 1 362 ? 1.74 -32.094 2.988 1 89.81 362 LYS A N 1
ATOM 2801 C CA . LYS A 1 362 ? 0.785 -31.328 3.793 1 89.81 362 LYS A CA 1
ATOM 2802 C C . LYS A 1 362 ? -0.456 -32.156 4.102 1 89.81 362 LYS A C 1
ATOM 2804 O O . LYS A 1 362 ? -0.923 -32.188 5.242 1 89.81 362 LYS A O 1
ATOM 2809 N N . ASP A 1 363 ? -0.952 -32.875 3.133 1 93.56 363 ASP A N 1
ATOM 2810 C CA . ASP A 1 363 ? -2.197 -33.625 3.268 1 93.56 363 ASP A CA 1
ATOM 2811 C C . ASP A 1 363 ? -1.944 -35 3.873 1 93.56 363 ASP A C 1
ATOM 2813 O O . ASP A 1 363 ? -0.958 -35.656 3.535 1 93.56 363 ASP A O 1
ATOM 2817 N N . LEU A 1 364 ? -2.777 -35.375 4.742 1 95.75 364 LEU A N 1
ATOM 2818 C CA . LEU A 1 364 ? -2.732 -36.719 5.309 1 95.75 364 LEU A CA 1
ATOM 2819 C C . LEU A 1 364 ? -3.674 -37.656 4.562 1 95.75 364 LEU A C 1
ATOM 2821 O O . LEU A 1 364 ? -3.537 -38.875 4.652 1 95.75 364 LEU A O 1
ATOM 2825 N N . VAL A 1 365 ? -4.652 -37.094 3.893 1 95.69 365 VAL A N 1
ATOM 2826 C CA . VAL A 1 365 ? -5.602 -37.812 3.066 1 95.69 365 VAL A CA 1
ATOM 2827 C C . VAL A 1 365 ? -5.91 -37.031 1.799 1 95.69 365 VAL A C 1
ATOM 2829 O O . VAL A 1 365 ? -5.594 -35.844 1.709 1 95.69 365 VAL A O 1
ATOM 2832 N N . THR A 1 366 ? -6.488 -37.719 0.839 1 96.56 366 THR A N 1
ATOM 2833 C CA . THR A 1 366 ? -6.953 -37.062 -0.372 1 96.56 366 THR A CA 1
ATOM 2834 C C . THR A 1 366 ? -8.016 -36 -0.04 1 96.56 366 THR A C 1
ATOM 2836 O O . THR A 1 366 ? -8.914 -36.25 0.758 1 96.56 366 THR A O 1
ATOM 2839 N N . GLN A 1 367 ? -7.859 -34.812 -0.623 1 97.25 367 GLN A N 1
ATOM 2840 C CA . GLN A 1 367 ? -8.883 -33.812 -0.498 1 97.25 367 GLN A CA 1
ATOM 2841 C C . GLN A 1 367 ? -10.07 -34.094 -1.41 1 97.25 367 GLN A C 1
ATOM 2843 O O . GLN A 1 367 ? -9.891 -34.469 -2.574 1 97.25 367 GLN A O 1
ATOM 2848 N N . ASN A 1 368 ? -11.258 -33.938 -0.915 1 98.25 368 ASN A N 1
ATOM 2849 C CA . ASN A 1 368 ? -12.477 -34.094 -1.706 1 98.25 368 ASN A CA 1
ATOM 2850 C C . ASN A 1 368 ? -13.188 -32.781 -1.896 1 98.25 368 ASN A C 1
ATOM 2852 O O . ASN A 1 368 ? -13.695 -32.188 -0.935 1 98.25 368 ASN A O 1
ATOM 2856 N N . LEU A 1 369 ? -13.219 -32.281 -3.119 1 98.5 369 LEU A N 1
ATOM 2857 C CA . LEU A 1 369 ? -13.797 -31 -3.461 1 98.5 369 LEU A CA 1
ATOM 2858 C C . LEU A 1 369 ? -15.211 -31.156 -4.004 1 98.5 369 LEU A C 1
ATOM 2860 O O . LEU A 1 369 ? -15.477 -32.062 -4.797 1 98.5 369 LEU A O 1
ATOM 2864 N N . THR A 1 370 ? -16.125 -30.344 -3.545 1 98.81 370 THR A N 1
ATOM 2865 C CA . THR A 1 370 ? -17.5 -30.312 -4.027 1 98.81 370 THR A CA 1
ATOM 2866 C C . THR A 1 370 ? -17.969 -28.875 -4.27 1 98.81 370 THR A C 1
ATOM 2868 O O . THR A 1 370 ? -17.609 -27.969 -3.518 1 98.81 370 THR A O 1
ATOM 2871 N N . ALA A 1 371 ? -18.75 -28.703 -5.324 1 98.75 371 ALA A N 1
ATOM 2872 C CA . ALA A 1 371 ? -19.359 -27.406 -5.551 1 98.75 371 ALA A CA 1
ATOM 2873 C C . ALA A 1 371 ? -20.734 -27.547 -6.199 1 98.75 371 ALA A C 1
ATOM 2875 O O . ALA A 1 371 ? -21.016 -28.547 -6.844 1 98.75 371 ALA A O 1
ATOM 2876 N N . TRP A 1 372 ? -21.547 -26.656 -5.891 1 98.88 372 TRP A N 1
ATOM 2877 C CA . TRP A 1 372 ? -22.859 -26.469 -6.508 1 98.88 372 TRP A CA 1
ATOM 2878 C C . TRP A 1 372 ? -23.016 -25.047 -7.031 1 98.88 372 TRP A C 1
ATOM 2880 O O . TRP A 1 372 ? -22.844 -24.094 -6.285 1 98.88 372 TRP A O 1
ATOM 2890 N N . LEU A 1 373 ? -23.172 -24.906 -8.359 1 98.62 373 LEU A N 1
ATOM 2891 C CA . LEU A 1 373 ? -23.391 -23.625 -9.008 1 98.62 373 LEU A CA 1
ATOM 2892 C C . LEU A 1 373 ? -24.797 -23.516 -9.562 1 98.62 373 LEU A C 1
ATOM 2894 O O . LEU A 1 373 ? -25.281 -24.453 -10.219 1 98.62 373 LEU A O 1
ATOM 2898 N N . SER A 1 374 ? -25.438 -22.484 -9.273 1 97.81 374 SER A N 1
ATOM 2899 C CA . SER A 1 374 ? -26.781 -22.203 -9.758 1 97.81 374 SER A CA 1
ATOM 2900 C C . SER A 1 374 ? -26.969 -20.719 -10.07 1 97.81 374 SER A C 1
ATOM 2902 O O . SER A 1 374 ? -26 -19.953 -10.062 1 97.81 374 SER A O 1
ATOM 2904 N N . ASP A 1 375 ? -28.234 -20.406 -10.492 1 94.19 375 ASP A N 1
ATOM 2905 C CA . ASP A 1 375 ? -28.5 -19.016 -10.852 1 94.19 375 ASP A CA 1
ATOM 2906 C C . ASP A 1 375 ? -28.188 -18.078 -9.68 1 94.19 375 ASP A C 1
ATOM 2908 O O . ASP A 1 375 ? -28.844 -18.172 -8.633 1 94.19 375 ASP A O 1
ATOM 2912 N N . ASN A 1 376 ? -27.172 -17.281 -9.789 1 91.19 376 ASN A N 1
ATOM 2913 C CA . ASN A 1 376 ? -26.812 -16.172 -8.914 1 91.19 376 ASN A CA 1
ATOM 2914 C C . ASN A 1 376 ? -26.156 -16.656 -7.629 1 91.19 376 ASN A C 1
ATOM 2916 O O . ASN A 1 376 ? -26.078 -15.93 -6.641 1 91.19 376 ASN A O 1
ATOM 2920 N N . ILE A 1 377 ? -25.797 -17.953 -7.531 1 97.31 377 ILE A N 1
ATOM 2921 C CA . ILE A 1 377 ? -25.203 -18.438 -6.297 1 97.31 377 ILE A CA 1
ATOM 2922 C C . ILE A 1 377 ? -24.25 -19.594 -6.609 1 97.31 377 ILE A C 1
ATOM 2924 O O . ILE A 1 377 ? -24.453 -20.344 -7.559 1 97.31 377 ILE A O 1
ATOM 2928 N N . THR A 1 378 ? -23.203 -19.641 -5.891 1 98.38 378 THR A N 1
ATOM 2929 C CA . THR A 1 378 ? -22.25 -20.75 -5.91 1 98.38 378 THR A CA 1
ATOM 2930 C C . THR A 1 378 ? -21.875 -21.172 -4.492 1 98.38 378 THR A C 1
ATOM 2932 O O . THR A 1 378 ? -21.672 -20.328 -3.617 1 98.38 378 THR A O 1
ATOM 2935 N N . ILE A 1 379 ? -21.891 -22.453 -4.184 1 98.88 379 ILE A N 1
ATOM 2936 C CA . ILE A 1 379 ? -21.406 -23.031 -2.939 1 98.88 379 ILE A CA 1
ATOM 2937 C C . ILE A 1 379 ? -20.297 -24.031 -3.24 1 98.88 379 ILE A C 1
ATOM 2939 O O . ILE A 1 379 ? -20.453 -24.891 -4.109 1 98.88 379 ILE A O 1
ATOM 2943 N N . GLY A 1 380 ? -19.172 -23.875 -2.695 1 98.81 380 GLY A N 1
ATOM 2944 C CA . GLY A 1 380 ? -18.062 -24.797 -2.887 1 98.81 380 GLY A CA 1
ATOM 2945 C C . GLY A 1 380 ? -17.344 -25.125 -1.598 1 98.81 380 GLY A C 1
ATOM 2946 O O . GLY A 1 380 ? -17.375 -24.344 -0.638 1 98.81 380 GLY A O 1
ATOM 2947 N N . ALA A 1 381 ? -16.656 -26.266 -1.555 1 98.75 381 ALA A N 1
ATOM 2948 C CA . ALA A 1 381 ? -16.062 -26.719 -0.308 1 98.75 381 ALA A CA 1
ATOM 2949 C C . ALA A 1 381 ? -15.016 -27.812 -0.57 1 98.75 381 ALA A C 1
ATOM 2951 O O . ALA A 1 381 ? -14.922 -28.312 -1.687 1 98.75 381 ALA A O 1
ATOM 2952 N N . VAL A 1 382 ? -14.25 -28.062 0.464 1 98.5 382 VAL A N 1
ATOM 2953 C CA . VAL A 1 382 ? -13.32 -29.172 0.426 1 98.5 382 VAL A CA 1
ATOM 2954 C C . VAL A 1 382 ? -13.25 -29.844 1.802 1 98.5 382 VAL A C 1
ATOM 2956 O O . VAL A 1 382 ? -13.297 -29.156 2.828 1 98.5 382 VAL A O 1
ATOM 2959 N N . SER A 1 383 ? -13.242 -31.156 1.833 1 98.31 383 SER A N 1
ATOM 2960 C CA . SER A 1 383 ? -12.875 -31.906 3.023 1 98.31 383 SER A CA 1
ATOM 2961 C C . SER A 1 383 ? -11.406 -32.312 3.008 1 98.31 383 SER A C 1
ATOM 2963 O O . SER A 1 383 ? -10.898 -32.812 2.008 1 98.31 383 SER A O 1
ATOM 2965 N N . PHE A 1 384 ? -10.758 -32.031 4.125 1 97.56 384 PHE A N 1
ATOM 2966 C CA . PHE A 1 384 ? -9.312 -32.25 4.148 1 97.56 384 PHE A CA 1
ATOM 2967 C C . PHE A 1 384 ? -8.844 -32.625 5.547 1 97.56 384 PHE A C 1
ATOM 2969 O O . PHE A 1 384 ? -9.586 -32.469 6.523 1 97.56 384 PHE A O 1
ATOM 2976 N N . SER A 1 385 ? -7.723 -33.25 5.66 1 97.38 385 SER A N 1
ATOM 2977 C CA . SER A 1 385 ? -6.926 -33.469 6.859 1 97.38 385 SER A CA 1
ATOM 2978 C C . SER A 1 385 ? -5.445 -33.219 6.598 1 97.38 385 SER A C 1
ATOM 2980 O O . SER A 1 385 ? -4.844 -33.844 5.723 1 97.38 385 SER A O 1
ATOM 2982 N N . GLN A 1 386 ? -4.863 -32.25 7.332 1 95.31 386 GLN A N 1
ATOM 2983 C CA . GLN A 1 386 ? -3.502 -31.797 7.07 1 95.31 386 GLN A CA 1
ATOM 2984 C C . GLN A 1 386 ? -2.648 -31.859 8.336 1 95.31 386 GLN A C 1
ATOM 2986 O O . GLN A 1 386 ? -3.164 -32.094 9.43 1 95.31 386 GLN A O 1
ATOM 2991 N N . VAL A 1 387 ? -1.415 -31.609 8.188 1 93.62 387 VAL A N 1
ATOM 2992 C CA . VAL A 1 387 ? -0.453 -31.766 9.266 1 93.62 387 VAL A CA 1
ATOM 2993 C C . VAL A 1 387 ? -0.589 -30.609 10.258 1 93.62 387 VAL A C 1
ATOM 2995 O O . VAL A 1 387 ? -0.163 -30.719 11.406 1 93.62 387 VAL A O 1
ATOM 2998 N N . ALA A 1 388 ? -1.191 -29.516 9.812 1 90.81 388 ALA A N 1
ATOM 2999 C CA . ALA A 1 388 ? -1.416 -28.359 10.664 1 90.81 388 ALA A CA 1
ATOM 3000 C C . ALA A 1 388 ? -2.584 -27.516 10.156 1 90.81 388 ALA A C 1
ATOM 3002 O O . ALA A 1 388 ? -2.998 -27.656 9 1 90.81 388 ALA A O 1
ATOM 3003 N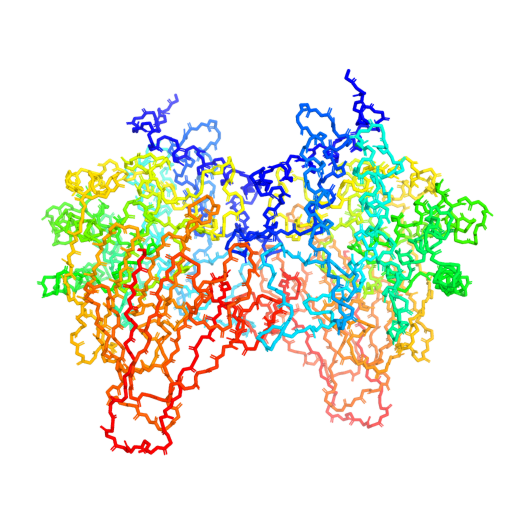 N . ALA A 1 389 ? -3.09 -26.688 11.055 1 88 389 ALA A N 1
ATOM 3004 C CA . ALA A 1 389 ? -4.18 -25.797 10.672 1 88 389 ALA A CA 1
ATOM 3005 C C . ALA A 1 389 ? -3.699 -24.719 9.688 1 88 389 ALA A C 1
ATOM 3007 O O . ALA A 1 389 ? -2.508 -24.406 9.641 1 88 389 ALA A O 1
ATOM 3008 N N . GLY A 1 390 ? -4.672 -24.219 8.922 1 84.94 390 GLY A N 1
ATOM 3009 C CA . GLY A 1 390 ? -4.363 -23.062 8.102 1 84.94 390 GLY A CA 1
ATOM 3010 C C . GLY A 1 390 ? -4.223 -23.391 6.625 1 84.94 390 GLY A C 1
ATOM 3011 O O . GLY A 1 390 ? -3.977 -22.5 5.809 1 84.94 390 GLY A O 1
ATOM 3012 N N . GLY A 1 391 ? -4.383 -24.625 6.27 1 81.25 391 GLY A N 1
ATOM 3013 C CA . GLY A 1 391 ? -4.266 -25 4.867 1 81.25 391 GLY A CA 1
ATOM 3014 C C . GLY A 1 391 ? -2.842 -25.328 4.457 1 81.25 391 GLY A C 1
ATOM 3015 O O . GLY A 1 391 ? -1.928 -25.297 5.281 1 81.25 391 GLY A O 1
ATOM 3016 N N . PRO A 1 392 ? -2.668 -25.641 3.211 1 78.31 392 PRO A N 1
ATOM 3017 C CA . PRO A 1 392 ? -1.353 -26.078 2.748 1 78.31 392 PRO A CA 1
ATOM 3018 C C . PRO A 1 392 ? -0.326 -24.953 2.709 1 78.31 392 PRO A C 1
ATOM 3020 O O . PRO A 1 392 ? 0.88 -25.219 2.684 1 78.31 392 PRO A O 1
ATOM 3023 N N . TYR A 1 393 ? -0.748 -23.75 2.797 1 80.44 393 TYR A N 1
ATOM 3024 C CA . TYR A 1 393 ? 0.171 -22.625 2.682 1 80.44 393 TYR A CA 1
ATOM 3025 C C . TYR A 1 393 ? 0.044 -21.688 3.881 1 80.44 393 TYR A C 1
ATOM 3027 O O . TYR A 1 393 ? 0.85 -21.75 4.812 1 80.44 393 TYR A O 1
ATOM 3035 N N . THR A 1 394 ? -1.056 -20.844 3.873 1 82.75 394 THR A N 1
ATOM 3036 C CA . THR A 1 394 ? -1.349 -20.031 5.051 1 82.75 394 THR A CA 1
ATOM 3037 C C . THR A 1 394 ? -2.854 -19.828 5.207 1 82.75 394 THR A C 1
ATOM 3039 O O . THR A 1 394 ? -3.605 -19.969 4.238 1 82.75 394 THR A O 1
ATOM 3042 N N . GLU A 1 395 ? -3.203 -19.531 6.391 1 86.06 395 GLU A N 1
ATOM 3043 C CA . GLU A 1 395 ? -4.613 -19.375 6.73 1 86.06 395 GLU A CA 1
ATOM 3044 C C . GLU A 1 395 ? -5.238 -18.203 5.965 1 86.06 395 GLU A C 1
ATOM 3046 O O . GLU A 1 395 ? -6.418 -18.25 5.609 1 86.06 395 GLU A O 1
ATOM 3051 N N . SER A 1 396 ? -4.496 -17.266 5.645 1 89.5 396 SER A N 1
ATOM 3052 C CA . SER A 1 396 ? -5.051 -16.047 5.078 1 89.5 396 SER A CA 1
ATOM 3053 C C . SER A 1 396 ? -5.418 -16.234 3.611 1 89.5 396 SER A C 1
ATOM 3055 O O . SER A 1 396 ? -6.242 -15.484 3.074 1 89.5 396 SER A O 1
ATOM 3057 N N . ILE A 1 397 ? -4.844 -17.266 3 1 93.06 397 ILE A N 1
ATOM 3058 C CA . ILE A 1 397 ? -5.07 -17.344 1.561 1 93.06 397 ILE A CA 1
ATOM 3059 C C . ILE A 1 397 ? -5.801 -18.641 1.225 1 93.06 397 ILE A C 1
ATOM 3061 O O . ILE A 1 397 ? -6.094 -18.906 0.058 1 93.06 397 ILE A O 1
ATOM 3065 N N . TYR A 1 398 ? -6.09 -19.469 2.232 1 95.56 398 TYR A N 1
ATOM 3066 C CA . TYR A 1 398 ? -6.801 -20.719 2.031 1 95.56 398 TYR A CA 1
ATOM 3067 C C . TYR A 1 398 ? -8.281 -20.578 2.352 1 95.56 398 TYR A C 1
ATOM 3069 O O . TYR A 1 398 ? -8.648 -20.203 3.471 1 95.56 398 TYR A O 1
ATOM 3077 N N . ILE A 1 399 ? -9.188 -20.828 1.331 1 97.31 399 ILE A N 1
ATOM 3078 C CA . ILE A 1 399 ? -10.641 -20.781 1.522 1 97.31 399 ILE A CA 1
ATOM 3079 C C . ILE A 1 399 ? -11.227 -22.172 1.285 1 97.31 399 ILE A C 1
ATOM 3081 O O . ILE A 1 399 ? -11.555 -22.531 0.151 1 97.31 399 ILE A O 1
ATOM 3085 N N . PRO A 1 400 ? -11.453 -22.922 2.334 1 98.12 400 PRO A N 1
ATOM 3086 C CA . PRO A 1 400 ? -11.883 -24.297 2.156 1 98.12 400 PRO A CA 1
ATOM 3087 C C . PRO A 1 400 ? -13.375 -24.422 1.852 1 98.12 400 PRO A C 1
ATOM 3089 O O . PRO A 1 400 ? -13.828 -25.469 1.399 1 98.12 400 PRO A O 1
ATOM 3092 N N . GLY A 1 401 ? -14.133 -23.422 2.107 1 98.62 401 GLY A N 1
ATOM 3093 C CA . GLY A 1 401 ? -15.555 -23.375 1.808 1 98.62 401 GLY A CA 1
ATOM 3094 C C . GLY A 1 401 ? -16.094 -21.969 1.665 1 98.62 401 GLY A C 1
ATOM 3095 O O . GLY A 1 401 ? -15.648 -21.047 2.369 1 98.62 401 GLY A O 1
ATOM 3096 N N . ALA A 1 402 ? -17.047 -21.859 0.761 1 98.75 402 ALA A N 1
ATOM 3097 C CA . ALA A 1 402 ? -17.625 -20.516 0.612 1 98.75 402 ALA A CA 1
ATOM 3098 C C . ALA A 1 402 ? -19 -20.594 -0.045 1 98.75 402 ALA A C 1
ATOM 3100 O O . ALA A 1 402 ? -19.297 -21.547 -0.781 1 98.75 402 ALA A O 1
ATOM 3101 N N . ILE A 1 403 ? -19.828 -19.672 0.274 1 98.88 403 ILE A N 1
ATOM 3102 C CA . ILE A 1 403 ? -21.031 -19.328 -0.461 1 98.88 403 ILE A CA 1
ATOM 3103 C C . ILE A 1 403 ? -20.859 -17.953 -1.102 1 98.88 403 ILE A C 1
ATOM 3105 O O . ILE A 1 403 ? -20.5 -16.984 -0.424 1 98.88 403 ILE A O 1
ATOM 3109 N N . GLN A 1 404 ? -21.062 -17.859 -2.385 1 98.44 404 GLN A N 1
ATOM 3110 C CA . GLN A 1 404 ? -21.031 -16.578 -3.084 1 98.44 404 GLN A CA 1
ATOM 3111 C C . GLN A 1 404 ? -22.359 -16.328 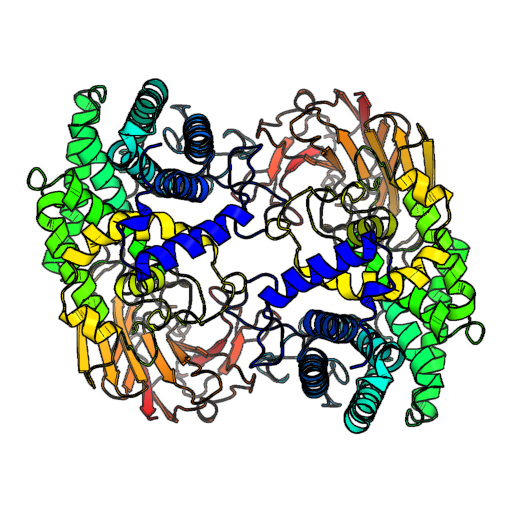-3.807 1 98.44 404 GLN A C 1
ATOM 3113 O O . GLN A 1 404 ? -22.953 -17.25 -4.363 1 98.44 404 GLN A O 1
ATOM 3118 N N . TRP A 1 405 ? -22.828 -15.078 -3.807 1 98.06 405 TRP A N 1
ATOM 3119 C CA . TRP A 1 405 ? -24.109 -14.758 -4.457 1 98.06 405 TRP A CA 1
ATOM 3120 C C . TRP A 1 405 ? -24.141 -13.297 -4.895 1 98.06 405 TRP A C 1
ATOM 3122 O O . TRP A 1 405 ? -23.297 -12.5 -4.48 1 98.06 405 TRP A O 1
ATOM 3132 N N . HIS A 1 406 ? -24.984 -12.992 -5.824 1 96 406 HIS A N 1
ATOM 3133 C CA . HIS A 1 406 ? -25.281 -11.594 -6.102 1 96 406 HIS A CA 1
ATOM 3134 C C . HIS A 1 406 ? -26.172 -11 -5.008 1 96 406 HIS A C 1
ATOM 3136 O O . HIS A 1 406 ? -27.25 -11.523 -4.723 1 96 406 HIS A O 1
ATOM 3142 N N . THR A 1 407 ? -25.734 -9.938 -4.414 1 95.06 407 THR A N 1
ATOM 3143 C CA . THR A 1 407 ? -26.453 -9.367 -3.285 1 95.06 407 THR A CA 1
ATOM 3144 C C . THR A 1 407 ? -27.672 -8.578 -3.768 1 95.06 407 THR A C 1
ATOM 3146 O O . THR A 1 407 ? -28.562 -8.281 -2.982 1 95.06 407 THR A O 1
ATOM 3149 N N . GLY A 1 408 ? -27.688 -8.258 -5.055 1 88.31 408 GLY A N 1
ATOM 3150 C CA . GLY A 1 408 ? -28.719 -7.383 -5.598 1 88.31 408 GLY A CA 1
ATOM 3151 C C . GLY A 1 408 ? -28.406 -5.91 -5.418 1 88.31 408 GLY A C 1
ATOM 3152 O O . GLY A 1 408 ? -29.188 -5.047 -5.805 1 88.31 408 GLY A O 1
ATOM 3153 N N . GLY A 1 409 ? -27.25 -5.645 -4.801 1 79.12 409 GLY A N 1
ATOM 3154 C CA . GLY A 1 409 ? -26.844 -4.266 -4.609 1 79.12 409 GLY A CA 1
ATOM 3155 C C . GLY A 1 409 ? -26.25 -3.643 -5.859 1 79.12 409 GLY A C 1
ATOM 3156 O O . GLY A 1 409 ? -26.406 -4.172 -6.961 1 79.12 409 GLY A O 1
ATOM 3157 N N . LEU A 1 410 ? -25.672 -2.51 -5.648 1 70 410 LEU A N 1
ATOM 3158 C CA . LEU A 1 410 ? -25.094 -1.747 -6.754 1 70 410 LEU A CA 1
ATOM 3159 C C . LEU A 1 410 ? -24.016 -2.551 -7.469 1 70 410 LEU A C 1
ATOM 3161 O O . LEU A 1 410 ? -23.344 -3.389 -6.855 1 70 410 LEU A O 1
ATOM 3165 N N . ASP A 1 411 ? -23.938 -2.434 -8.828 1 72.19 411 ASP A N 1
ATOM 3166 C CA . ASP A 1 411 ? -22.906 -2.936 -9.734 1 72.19 411 ASP A CA 1
ATOM 3167 C C . ASP A 1 411 ? -22.734 -4.445 -9.578 1 72.19 411 ASP A C 1
ATOM 3169 O O . ASP A 1 411 ? -21.594 -4.945 -9.586 1 72.19 411 ASP A O 1
ATOM 3173 N N . ASN A 1 412 ? -23.781 -5.125 -9.258 1 81.12 412 ASN A N 1
ATOM 3174 C CA . ASN A 1 412 ? -23.734 -6.582 -9.164 1 81.12 412 ASN A CA 1
ATOM 3175 C C . ASN A 1 412 ? -22.75 -7.047 -8.102 1 81.12 412 ASN A C 1
ATOM 3177 O O . ASN A 1 412 ? -21.938 -7.93 -8.359 1 81.12 412 ASN A O 1
ATOM 3181 N N . GLU A 1 413 ? -22.875 -6.379 -6.969 1 89.38 413 GLU A N 1
ATOM 3182 C CA . GLU A 1 413 ? -22.031 -6.738 -5.824 1 89.38 413 GLU A CA 1
ATOM 3183 C C . GLU A 1 413 ? -22.109 -8.234 -5.535 1 89.38 413 GLU A C 1
ATOM 3185 O O . GLU A 1 413 ? -23.188 -8.82 -5.539 1 89.38 413 GLU A O 1
ATOM 3190 N N . VAL A 1 414 ? -20.938 -8.844 -5.359 1 95.5 414 VAL A N 1
ATOM 3191 C CA . VAL A 1 414 ? -20.875 -10.25 -4.984 1 95.5 414 VAL A CA 1
ATOM 3192 C C . VAL A 1 414 ? -20.688 -10.375 -3.477 1 95.5 414 VAL A C 1
ATOM 3194 O O . VAL A 1 414 ? -19.75 -9.797 -2.91 1 95.5 414 VAL A O 1
ATOM 3197 N N . GLY A 1 415 ? -21.656 -11.039 -2.816 1 96.88 415 GLY A N 1
ATOM 3198 C CA . GLY A 1 415 ? -21.484 -11.422 -1.425 1 96.88 415 GLY A CA 1
ATOM 3199 C C . GLY A 1 415 ? -20.734 -12.727 -1.254 1 96.88 415 GLY A C 1
ATOM 3200 O O . GLY A 1 415 ? -20.625 -13.516 -2.193 1 96.88 415 GLY A O 1
ATOM 3201 N N . TYR A 1 416 ? -20.172 -12.914 -0.081 1 98.06 416 TYR A N 1
ATOM 3202 C CA . TYR A 1 416 ? -19.516 -14.188 0.204 1 98.06 416 TYR A CA 1
ATOM 3203 C C . TYR A 1 416 ? -19.641 -14.547 1.681 1 98.06 416 TYR A C 1
ATOM 3205 O O . TYR A 1 416 ? -19.781 -13.664 2.531 1 98.06 416 TYR A O 1
ATOM 3213 N N . ILE A 1 417 ? -19.719 -15.734 1.992 1 98.81 417 ILE A N 1
ATOM 3214 C CA . ILE A 1 417 ? -19.531 -16.375 3.287 1 98.81 417 ILE A CA 1
ATOM 3215 C C . ILE A 1 417 ? -18.391 -17.406 3.197 1 98.81 417 ILE A C 1
ATOM 3217 O O . ILE A 1 417 ? -18.562 -18.469 2.602 1 98.81 417 ILE A O 1
ATOM 3221 N N . ASN A 1 418 ? -17.281 -17.062 3.73 1 98.5 418 ASN A N 1
ATOM 3222 C CA . ASN A 1 418 ? -16.141 -17.953 3.689 1 98.5 418 ASN A CA 1
ATOM 3223 C C . ASN A 1 418 ? -15.984 -18.734 4.988 1 98.5 418 ASN A C 1
ATOM 3225 O O . ASN A 1 418 ? -16.203 -18.203 6.074 1 98.5 418 ASN A O 1
ATOM 3229 N N . VAL A 1 419 ? -15.625 -19.953 4.852 1 98.5 419 VAL A N 1
ATOM 3230 C CA . VAL A 1 419 ? -15.242 -20.734 6.023 1 98.5 419 VAL A CA 1
ATOM 3231 C C . VAL A 1 419 ? -13.781 -20.469 6.363 1 98.5 419 VAL A C 1
ATOM 3233 O O . VAL A 1 419 ? -12.906 -20.578 5.504 1 98.5 419 VAL A O 1
ATOM 3236 N N . TYR A 1 420 ? -13.539 -20.031 7.609 1 97.62 420 TYR A N 1
ATOM 3237 C CA . TYR A 1 420 ? -12.172 -19.797 8.039 1 97.62 420 TYR A CA 1
ATOM 3238 C C . TYR A 1 420 ? -11.461 -21.109 8.383 1 97.62 420 TYR A C 1
ATOM 3240 O O . TYR A 1 420 ? -12.016 -21.953 9.094 1 97.62 420 TYR A O 1
ATOM 3248 N N . PRO A 1 421 ? -10.273 -21.312 7.887 1 96.94 421 PRO A N 1
ATOM 3249 C CA . PRO A 1 421 ? -9.586 -22.594 8.039 1 96.94 421 PRO A CA 1
ATOM 3250 C C . PRO A 1 421 ? -8.781 -22.688 9.336 1 96.94 421 PRO A C 1
ATOM 3252 O O . PRO A 1 421 ? -7.566 -22.875 9.297 1 96.94 421 PRO A O 1
ATOM 3255 N N . ASN A 1 422 ? -9.383 -22.719 10.461 1 95.62 422 ASN A N 1
ATOM 3256 C CA . ASN A 1 422 ? -8.672 -22.625 11.734 1 95.62 422 ASN A CA 1
ATOM 3257 C C . ASN A 1 422 ? -8.469 -24 12.367 1 95.62 422 ASN A C 1
ATOM 3259 O O . ASN A 1 422 ? -8.156 -24.094 13.555 1 95.62 422 ASN A O 1
ATOM 3263 N N . GLU A 1 423 ? -8.742 -25.156 11.625 1 96.38 423 GLU A N 1
ATOM 3264 C CA . GLU A 1 423 ? -8.5 -26.516 12.078 1 96.38 423 GLU A CA 1
ATOM 3265 C C . GLU A 1 423 ? -7.656 -27.281 11.062 1 96.38 423 GLU A C 1
ATOM 3267 O O . GLU A 1 423 ? -7.746 -27.031 9.859 1 96.38 423 GLU A O 1
ATOM 3272 N N . ALA A 1 424 ? -6.867 -28.219 11.562 1 96.38 424 ALA A N 1
ATOM 3273 C CA . ALA A 1 424 ? -6.031 -29.031 10.68 1 96.38 424 ALA A CA 1
ATOM 3274 C C . ALA A 1 424 ? -6.883 -29.984 9.836 1 96.38 424 ALA A C 1
ATOM 3276 O O . ALA A 1 424 ? -6.461 -30.406 8.758 1 96.38 424 ALA A O 1
ATOM 3277 N N . SER A 1 425 ? -8.008 -30.297 10.367 1 97.06 425 SER A N 1
ATOM 3278 C CA . SER A 1 425 ? -8.938 -31.172 9.664 1 97.06 425 SER A CA 1
ATOM 3279 C C . SER A 1 425 ? -10.359 -30.625 9.711 1 97.06 425 SER A C 1
ATOM 3281 O O . SER A 1 425 ? -10.875 -30.297 10.781 1 97.06 425 SER A O 1
ATOM 3283 N N . MET A 1 426 ? -10.953 -30.516 8.562 1 98.19 426 MET A N 1
ATOM 3284 C CA . MET A 1 426 ? -12.344 -30.094 8.438 1 98.19 426 MET A CA 1
ATOM 3285 C C . MET A 1 426 ? -13.062 -30.891 7.363 1 98.19 426 MET A C 1
ATOM 3287 O O . MET A 1 426 ? -12.484 -31.203 6.316 1 98.19 426 MET A O 1
ATOM 3291 N N . HIS A 1 427 ? -14.227 -31.328 7.699 1 98.5 427 HIS A N 1
ATOM 3292 C CA . HIS A 1 427 ? -15.109 -31.969 6.734 1 98.5 427 HIS A CA 1
ATOM 3293 C C . HIS A 1 427 ? -16.188 -31.016 6.246 1 98.5 427 HIS A C 1
ATOM 3295 O O . HIS A 1 427 ? -17.234 -30.859 6.898 1 98.5 427 HIS A O 1
ATOM 3301 N N . ILE A 1 428 ? -15.992 -30.406 5.113 1 98.88 428 ILE A N 1
ATOM 3302 C CA . ILE A 1 428 ? -16.906 -29.422 4.543 1 98.88 428 ILE A CA 1
ATOM 3303 C C . ILE A 1 428 ? -17.469 -29.938 3.221 1 98.88 428 ILE A C 1
ATOM 3305 O O . ILE A 1 428 ? -16.719 -30.359 2.34 1 98.88 428 ILE A O 1
ATOM 3309 N N . VAL A 1 429 ? -18.719 -29.875 3.074 1 98.81 429 VAL A N 1
ATOM 3310 C CA . VAL A 1 429 ? -19.359 -30.422 1.881 1 98.81 429 VAL A CA 1
ATOM 3311 C C . VAL A 1 429 ? -20.375 -29.422 1.349 1 98.81 429 VAL A C 1
ATOM 3313 O O . VAL A 1 429 ? -21.156 -28.844 2.119 1 98.81 429 VAL A O 1
ATOM 3316 N N . ALA A 1 430 ? -20.328 -29.203 0.058 1 98.88 430 ALA A N 1
ATOM 3317 C CA . ALA A 1 430 ? -21.297 -28.344 -0.63 1 98.88 430 ALA A CA 1
ATOM 3318 C C . ALA A 1 430 ? -22.281 -29.172 -1.441 1 98.88 430 ALA A C 1
ATOM 3320 O O . ALA A 1 430 ? -21.906 -30.172 -2.072 1 98.88 430 ALA A O 1
ATOM 3321 N N . SER A 1 431 ? -23.469 -28.922 -1.372 1 98.56 431 SER A N 1
ATOM 3322 C CA . SER A 1 431 ? -24.531 -29.453 -2.203 1 98.56 431 SER A CA 1
ATOM 3323 C C . SER A 1 431 ? -25.578 -28.391 -2.508 1 98.56 431 SER A C 1
ATOM 3325 O O . SER A 1 431 ? -25.406 -27.219 -2.17 1 98.56 431 SER A O 1
ATOM 3327 N N . ALA A 1 432 ? -26.625 -28.734 -3.236 1 98.56 432 ALA A N 1
ATOM 3328 C CA . ALA A 1 432 ? -27.641 -27.75 -3.633 1 98.56 432 ALA A CA 1
ATOM 3329 C C . ALA A 1 432 ? -28.203 -27.031 -2.416 1 98.56 432 ALA A C 1
ATOM 3331 O O . ALA A 1 432 ? -28.797 -27.656 -1.535 1 98.56 432 ALA A O 1
ATOM 3332 N N . ASN A 1 433 ? -27.969 -25.734 -2.285 1 98.62 433 ASN A N 1
ATOM 3333 C CA . ASN A 1 433 ? -28.484 -24.812 -1.289 1 98.62 433 ASN A CA 1
ATOM 3334 C C . ASN A 1 433 ? -27.922 -25.109 0.101 1 98.62 433 ASN A C 1
ATOM 3336 O O . ASN A 1 433 ? -28.484 -24.672 1.106 1 98.62 433 ASN A O 1
ATOM 3340 N N . LEU A 1 434 ? -26.812 -25.844 0.119 1 98.81 434 LEU A N 1
ATOM 3341 C CA . LEU A 1 434 ? -26.406 -26.281 1.446 1 98.81 434 LEU A CA 1
ATOM 3342 C C . LEU A 1 434 ? -24.875 -26.312 1.558 1 98.81 434 LEU A C 1
ATOM 3344 O O . LEU A 1 434 ? -24.203 -26.891 0.704 1 98.81 434 LEU A O 1
ATOM 3348 N N . LEU A 1 435 ? -24.312 -25.672 2.549 1 98.94 435 LEU A N 1
ATOM 3349 C CA . LEU A 1 435 ? -22.938 -25.797 2.992 1 98.94 435 LEU A CA 1
ATOM 3350 C C . LEU A 1 435 ? -22.859 -26.422 4.383 1 98.94 435 LEU A C 1
ATOM 3352 O O . LEU A 1 435 ? -23.422 -25.875 5.34 1 98.94 435 LEU A O 1
ATOM 3356 N N . ASN A 1 436 ? -22.234 -27.547 4.492 1 98.88 436 ASN A N 1
ATOM 3357 C CA . ASN A 1 436 ? -22.109 -28.234 5.773 1 98.88 436 ASN A CA 1
ATOM 3358 C C . ASN A 1 436 ? -20.656 -28.25 6.246 1 98.88 436 ASN A C 1
ATOM 3360 O O . ASN A 1 436 ? -19.766 -28.688 5.516 1 98.88 436 ASN A O 1
ATOM 3364 N N . VAL A 1 437 ? -20.406 -27.797 7.465 1 98.88 437 VAL A N 1
ATOM 3365 C CA . VAL A 1 437 ? -19.062 -27.766 8.055 1 98.88 437 VAL A CA 1
ATOM 3366 C C . VAL A 1 437 ? -19.031 -28.641 9.305 1 98.88 437 VAL A C 1
ATOM 3368 O O . VAL A 1 437 ? -19.812 -28.422 10.242 1 98.88 437 VAL A O 1
ATOM 3371 N N . SER A 1 438 ? -18.188 -29.578 9.375 1 98.56 438 SER A N 1
ATOM 3372 C CA . SER A 1 438 ? -18 -30.422 10.555 1 98.56 438 SER A CA 1
ATOM 3373 C C . SER A 1 438 ? -16.531 -30.484 10.961 1 98.56 438 SER A C 1
ATOM 3375 O O . SER A 1 438 ? -15.641 -30.391 10.117 1 98.56 438 SER A O 1
ATOM 3377 N N . LEU A 1 439 ? -16.297 -30.672 12.25 1 98.25 439 LEU A N 1
ATOM 3378 C CA . LEU A 1 439 ? -14.953 -30.719 12.805 1 98.25 439 LEU A CA 1
ATOM 3379 C C . LEU A 1 439 ? -14.672 -32.094 13.414 1 98.25 439 LEU A C 1
ATOM 3381 O O . LEU A 1 439 ? -14.922 -32.312 14.602 1 98.25 439 LEU A O 1
ATOM 3385 N N . PRO A 1 440 ? -14.023 -32.906 12.648 1 97.25 440 PRO A N 1
ATOM 3386 C CA . PRO A 1 440 ? -13.82 -34.281 13.133 1 97.25 440 PRO A CA 1
ATOM 3387 C C . PRO A 1 440 ? -12.883 -34.344 14.336 1 97.25 440 PRO A C 1
ATOM 3389 O O . PRO A 1 440 ? -12.984 -35.281 15.148 1 97.25 440 PRO A O 1
ATOM 3392 N N . ASP A 1 441 ? -11.961 -33.375 14.461 1 96.5 441 ASP A N 1
ATOM 3393 C CA . ASP A 1 441 ? -10.961 -33.406 15.523 1 96.5 441 ASP A CA 1
ATOM 3394 C C . ASP A 1 441 ? -11.133 -32.219 16.484 1 96.5 441 ASP A C 1
ATOM 3396 O O . ASP A 1 441 ? -10.156 -31.656 16.969 1 96.5 441 ASP A O 1
ATOM 3400 N N . ALA A 1 442 ? -12.336 -31.844 16.688 1 97.19 442 ALA A N 1
ATOM 3401 C CA . ALA A 1 442 ? -12.641 -30.672 17.516 1 97.19 442 ALA A CA 1
ATOM 3402 C C . ALA A 1 442 ? -12.18 -30.875 18.953 1 97.19 442 ALA A C 1
ATOM 3404 O O . ALA A 1 442 ? -12.117 -32 19.438 1 97.19 442 ALA A O 1
ATOM 3405 N N . THR A 1 443 ? -11.773 -29.844 19.625 1 97.06 443 THR A N 1
ATOM 3406 C CA . THR A 1 443 ? -11.57 -29.734 21.062 1 97.06 443 THR A CA 1
ATOM 3407 C C . THR A 1 443 ? -12.555 -28.734 21.672 1 97.06 443 THR A C 1
ATOM 3409 O O . THR A 1 443 ? -13.328 -28.109 20.953 1 97.06 443 THR A O 1
ATOM 3412 N N . ALA A 1 444 ? -12.461 -28.625 22.953 1 96.56 444 ALA A N 1
ATOM 3413 C CA . ALA A 1 444 ? -13.375 -27.719 23.656 1 96.56 444 ALA A CA 1
ATOM 3414 C C . ALA A 1 444 ? -13.133 -26.266 23.234 1 96.56 444 ALA A C 1
ATOM 3416 O O . ALA A 1 444 ? -14.031 -25.422 23.344 1 96.56 444 ALA A O 1
ATOM 3417 N N . GLY A 1 445 ? -11.906 -25.969 22.766 1 96.75 445 GLY A N 1
ATOM 3418 C CA . GLY A 1 445 ? -11.547 -24.609 22.375 1 96.75 445 GLY A CA 1
ATOM 3419 C C . GLY A 1 445 ? -11.75 -24.344 20.891 1 96.75 445 GLY A C 1
ATOM 3420 O O . GLY A 1 445 ? -11.516 -23.234 20.422 1 96.75 445 GLY A O 1
ATOM 3421 N N . SER A 1 446 ? -12.242 -25.359 20.109 1 97.62 446 SER A N 1
ATOM 3422 C CA . SER A 1 446 ? -12.445 -25.188 18.672 1 97.62 446 SER A CA 1
ATOM 3423 C C . SER A 1 446 ? -13.602 -24.234 18.391 1 97.62 446 SER A C 1
ATOM 3425 O O . SER A 1 446 ? -14.5 -24.078 19.219 1 97.62 446 SER A O 1
ATOM 3427 N N . THR A 1 447 ? -13.531 -23.562 17.281 1 98.19 447 THR A N 1
ATOM 3428 C CA . THR A 1 447 ? -14.625 -22.734 16.781 1 98.19 447 THR A CA 1
ATOM 3429 C C . THR A 1 447 ? -14.883 -23 15.297 1 98.19 447 THR A C 1
ATOM 3431 O O . THR A 1 447 ? -14 -23.5 14.594 1 98.19 447 THR A O 1
ATOM 3434 N N . ILE A 1 448 ? -16.094 -22.828 14.859 1 98.56 448 ILE A N 1
ATOM 3435 C CA . ILE A 1 448 ? -16.438 -22.703 13.453 1 98.56 448 ILE A CA 1
ATOM 3436 C C . ILE A 1 448 ? -16.719 -21.234 13.109 1 98.56 448 ILE A C 1
ATOM 3438 O O . ILE A 1 448 ? -17.594 -20.625 13.695 1 98.56 448 ILE A O 1
ATOM 3442 N N . GLN A 1 449 ? -15.953 -20.719 12.195 1 98.5 449 GLN A N 1
ATOM 3443 C CA . GLN A 1 449 ? -16.031 -19.297 11.883 1 98.5 449 GLN A CA 1
ATOM 3444 C C . GLN A 1 449 ? -16.422 -19.078 10.422 1 98.5 449 GLN A C 1
ATOM 3446 O O . GLN A 1 449 ? -15.906 -19.766 9.531 1 98.5 449 GLN A O 1
ATOM 3451 N N . PHE A 1 450 ? -17.297 -18.172 10.188 1 98.81 450 PHE A N 1
ATOM 3452 C CA . PHE A 1 450 ? -17.703 -17.719 8.867 1 98.81 450 PHE A CA 1
ATOM 3453 C C . PHE A 1 450 ? -17.391 -16.25 8.672 1 98.81 450 PHE A C 1
ATOM 3455 O O . PHE A 1 450 ? -17.766 -15.414 9.492 1 98.81 450 PHE A O 1
ATOM 3462 N N . GLN A 1 451 ? -16.719 -15.938 7.605 1 98.44 451 GLN A N 1
ATOM 3463 C CA . GLN A 1 451 ? -16.422 -14.555 7.23 1 98.44 451 GLN A CA 1
ATOM 3464 C C . GLN A 1 451 ? -17.422 -14.039 6.199 1 98.44 451 GLN A C 1
ATOM 3466 O O . GLN A 1 451 ? -17.375 -14.438 5.035 1 98.44 451 GLN A O 1
ATOM 3471 N N . VAL A 1 452 ? -18.266 -13.18 6.633 1 98.62 452 VAL A N 1
ATOM 3472 C CA . VAL A 1 452 ? -19.328 -12.664 5.789 1 98.62 452 VAL A CA 1
ATOM 3473 C C . VAL A 1 452 ? -18.906 -11.328 5.172 1 98.62 452 VAL A C 1
ATOM 3475 O O . VAL A 1 452 ? -18.328 -10.477 5.855 1 98.62 452 VAL A O 1
ATOM 3478 N N . VAL A 1 453 ? -19.25 -11.141 3.967 1 97.19 453 VAL A N 1
ATOM 3479 C CA . VAL A 1 453 ? -18.859 -9.969 3.197 1 97.19 453 VAL A CA 1
ATOM 3480 C C . VAL A 1 453 ? -19.234 -8.695 3.965 1 97.19 453 VAL A C 1
ATOM 3482 O O . VAL A 1 453 ? -20.281 -8.641 4.605 1 97.19 453 VAL A O 1
ATOM 3485 N N . ALA A 1 454 ? -18.328 -7.734 3.994 1 96.5 454 ALA A N 1
ATOM 3486 C CA . ALA A 1 454 ? -18.703 -6.363 4.32 1 96.5 454 ALA A CA 1
ATOM 3487 C C . ALA A 1 454 ? -19.453 -5.711 3.156 1 96.5 454 ALA A C 1
ATOM 3489 O O . ALA A 1 454 ? -18.844 -5.348 2.148 1 96.5 454 ALA A O 1
ATOM 3490 N N . PHE A 1 455 ? -20.719 -5.574 3.299 1 94.94 455 PHE A N 1
ATOM 3491 C CA . PHE A 1 455 ? -21.562 -5.141 2.199 1 94.94 455 PHE A CA 1
ATOM 3492 C C . PHE A 1 455 ? -21.219 -3.717 1.779 1 94.94 455 PHE A C 1
ATOM 3494 O O . PHE A 1 455 ? -20.891 -2.877 2.621 1 94.94 455 PHE A O 1
ATOM 3501 N N . ALA A 1 456 ? -21.391 -3.41 0.524 1 92.19 456 ALA A N 1
ATOM 3502 C CA . ALA A 1 456 ? -20.984 -2.146 -0.08 1 92.19 456 ALA A CA 1
ATOM 3503 C C . ALA A 1 456 ? -21.781 -0.978 0.489 1 92.19 456 ALA A C 1
ATOM 3505 O O . ALA A 1 456 ? -21.281 0.153 0.538 1 92.19 456 ALA A O 1
ATOM 3506 N N . ASP A 1 457 ? -23.031 -1.279 0.911 1 92.38 457 ASP A N 1
ATOM 3507 C CA . ASP A 1 457 ? -23.844 -0.193 1.436 1 92.38 457 ASP A CA 1
ATOM 3508 C C . ASP A 1 457 ? -23.531 0.074 2.906 1 92.38 457 ASP A C 1
ATOM 3510 O O . ASP A 1 457 ? -24.125 0.961 3.523 1 92.38 457 ASP A O 1
ATOM 3514 N N . GLY A 1 458 ? -22.656 -0.75 3.504 1 92.88 458 GLY A N 1
ATOM 3515 C CA . GLY A 1 458 ? -22.109 -0.498 4.828 1 92.88 458 GLY A CA 1
ATOM 3516 C C . GLY A 1 458 ? -23.047 -0.893 5.949 1 92.88 458 GLY A C 1
ATOM 3517 O O . GLY A 1 458 ? -22.812 -0.555 7.109 1 92.88 458 GLY A O 1
ATOM 3518 N N . HIS A 1 459 ? -24.141 -1.631 5.652 1 94 459 HIS A N 1
ATOM 3519 C CA . HIS A 1 459 ? -25.047 -1.963 6.742 1 94 459 HIS A CA 1
ATOM 3520 C C . HIS A 1 459 ? -24.438 -2.98 7.691 1 94 459 HIS A C 1
ATOM 3522 O O . HIS A 1 459 ? -23.578 -3.777 7.289 1 94 459 HIS A O 1
ATOM 3528 N N . THR A 1 460 ? -24.859 -2.914 8.898 1 96.88 460 THR A N 1
ATOM 3529 C CA . THR A 1 460 ? -24.375 -3.809 9.945 1 96.88 460 THR A CA 1
ATOM 3530 C C . THR A 1 460 ? -24.906 -5.227 9.734 1 96.88 460 THR A C 1
ATOM 3532 O O . THR A 1 460 ? -26.078 -5.414 9.438 1 96.88 460 THR A O 1
ATOM 3535 N N . PHE A 1 461 ? -24.047 -6.133 9.789 1 98.06 461 PHE A N 1
ATOM 3536 C CA . PHE A 1 461 ? -24.422 -7.543 9.859 1 98.06 461 PHE A CA 1
ATOM 3537 C C . PHE A 1 461 ? -24.406 -8.023 11.305 1 98.06 461 PHE A C 1
ATOM 3539 O O . PHE A 1 461 ? -23.344 -8.281 11.875 1 98.06 461 PHE A O 1
ATOM 3546 N N . ALA A 1 462 ? -25.594 -8.148 11.914 1 97 462 ALA A N 1
ATOM 3547 C CA . ALA A 1 462 ? -25.703 -8.562 13.312 1 97 462 ALA A CA 1
ATOM 3548 C C . ALA A 1 462 ? -26.141 -10.016 13.422 1 97 462 ALA A C 1
ATOM 3550 O O . ALA A 1 462 ? -25.922 -10.664 14.438 1 97 462 ALA A O 1
ATOM 3551 N N . SER A 1 463 ? -26.828 -10.484 12.398 1 97.75 463 SER A N 1
ATOM 3552 C CA . SER A 1 463 ? -27.328 -11.852 12.344 1 97.75 463 SER A CA 1
ATOM 3553 C C . SER A 1 463 ? -27.469 -12.336 10.898 1 97.75 463 SER A C 1
ATOM 3555 O O . SER A 1 463 ? -27.328 -11.547 9.961 1 97.75 463 SER A O 1
ATOM 3557 N N . TRP A 1 464 ? -27.781 -13.555 10.734 1 98.44 464 TRP A N 1
ATOM 3558 C CA . TRP A 1 464 ? -27.922 -14.148 9.414 1 98.44 464 TRP A CA 1
ATOM 3559 C C . TRP A 1 464 ? -29.062 -13.492 8.641 1 98.44 464 TRP A C 1
ATOM 3561 O O . TRP A 1 464 ? -29.109 -13.562 7.414 1 98.44 464 TRP A O 1
ATOM 3571 N N . ASP A 1 465 ? -30 -12.789 9.328 1 97.69 465 ASP A N 1
ATOM 3572 C CA . ASP A 1 465 ? -31.109 -12.086 8.688 1 97.69 465 ASP A CA 1
ATOM 3573 C C . ASP A 1 465 ? -30.609 -10.867 7.91 1 97.69 465 ASP A C 1
ATOM 3575 O O . ASP A 1 465 ? -31.344 -10.312 7.094 1 97.69 465 ASP A O 1
ATOM 3579 N N . ASP A 1 466 ? -29.359 -10.523 8.141 1 97.69 466 ASP A N 1
ATOM 3580 C CA . ASP A 1 466 ? -28.812 -9.297 7.551 1 97.69 466 ASP A CA 1
ATOM 3581 C C . ASP A 1 466 ? -28.016 -9.609 6.289 1 97.69 466 ASP A C 1
ATOM 3583 O O . ASP A 1 466 ? -27.359 -8.727 5.73 1 97.69 466 ASP A O 1
ATOM 3587 N N . ALA A 1 467 ? -27.984 -10.859 5.809 1 97.5 467 ALA A N 1
ATOM 3588 C CA . ALA A 1 467 ? -27.297 -11.242 4.578 1 97.5 467 ALA A CA 1
ATOM 3589 C C . ALA A 1 467 ? -28.094 -10.812 3.35 1 97.5 467 ALA A C 1
ATOM 3591 O O . ALA A 1 467 ? -28.828 -11.617 2.775 1 97.5 467 ALA A O 1
ATOM 3592 N N . THR A 1 468 ? -27.828 -9.609 2.947 1 95.31 468 THR A N 1
ATOM 3593 C CA . THR A 1 468 ? -28.594 -9.016 1.853 1 95.31 468 THR A CA 1
ATOM 3594 C C . THR A 1 468 ? -28.547 -9.914 0.619 1 95.31 468 THR A C 1
ATOM 3596 O O . THR A 1 468 ? -27.469 -10.32 0.176 1 95.31 468 THR A O 1
ATOM 3599 N N . GLY A 1 469 ? -29.703 -10.266 0.109 1 95.88 469 GLY A N 1
ATOM 3600 C CA . GLY A 1 469 ? -29.828 -11.047 -1.113 1 95.88 469 GLY A CA 1
ATOM 3601 C C . GLY A 1 469 ? -29.766 -12.539 -0.875 1 95.88 469 GLY A C 1
ATOM 3602 O O . GLY A 1 469 ? -29.859 -13.328 -1.818 1 95.88 469 GLY A O 1
ATOM 3603 N N . LEU A 1 470 ? -29.578 -12.984 0.409 1 97.88 470 LEU A N 1
ATOM 3604 C CA . LEU A 1 470 ? -29.438 -14.398 0.748 1 97.88 470 LEU A CA 1
ATOM 3605 C C . LEU A 1 470 ? -30.219 -14.734 2.016 1 97.88 470 LEU A C 1
ATOM 3607 O O . LEU A 1 470 ? -30.016 -14.109 3.059 1 97.88 470 LEU A O 1
ATOM 3611 N N . LEU A 1 471 ? -31.156 -15.664 1.952 1 98.06 471 LEU A N 1
ATOM 3612 C CA . LEU A 1 471 ? -31.797 -16.234 3.137 1 98.06 471 LEU A CA 1
ATOM 3613 C C . LEU A 1 471 ? -30.953 -17.375 3.705 1 98.06 471 LEU A C 1
ATOM 3615 O O . LEU A 1 471 ? -30.641 -18.328 2.994 1 98.06 471 LEU A O 1
ATOM 3619 N N . VAL A 1 472 ? -30.594 -17.266 4.938 1 98.75 472 VAL A N 1
ATOM 3620 C CA . VAL A 1 472 ? -29.719 -18.25 5.559 1 98.75 472 VAL A CA 1
ATOM 3621 C C . VAL A 1 472 ? -30.438 -18.891 6.754 1 98.75 472 VAL A C 1
ATOM 3623 O O . VAL A 1 472 ? -30.906 -18.188 7.645 1 98.75 472 VAL A O 1
ATOM 3626 N N . GLN A 1 473 ? -30.531 -20.125 6.758 1 98.5 473 GLN A N 1
ATOM 3627 C CA . GLN A 1 473 ? -30.984 -20.906 7.91 1 98.5 473 GLN A CA 1
ATOM 3628 C C . GLN A 1 473 ? -29.859 -21.797 8.445 1 98.5 473 GLN A C 1
ATOM 3630 O O . GLN A 1 473 ? -29.422 -22.734 7.773 1 98.5 473 GLN A O 1
ATOM 3635 N N . ALA A 1 474 ? -29.453 -21.5 9.648 1 98.56 474 ALA A N 1
ATOM 3636 C CA . ALA A 1 474 ? -28.359 -22.266 10.25 1 98.56 474 ALA A CA 1
ATOM 3637 C C . ALA A 1 474 ? -28.891 -23.312 11.227 1 98.56 474 ALA A C 1
ATOM 3639 O O . ALA A 1 474 ? -29.859 -23.062 11.953 1 98.56 474 ALA A O 1
ATOM 3640 N N . SER A 1 475 ? -28.328 -24.453 11.195 1 98.56 475 SER A N 1
ATOM 3641 C CA . SER A 1 475 ? -28.578 -25.531 12.156 1 98.56 475 SER A CA 1
ATOM 3642 C C . SER A 1 475 ? -27.312 -26.312 12.461 1 98.56 475 SER A C 1
ATOM 3644 O O . SER A 1 475 ? -26.328 -26.219 11.742 1 98.56 475 SER A O 1
ATOM 3646 N N . GLY A 1 476 ? -27.266 -27.016 13.594 1 98.19 476 GLY A N 1
ATOM 3647 C CA . GLY A 1 476 ? -26.078 -27.812 13.914 1 98.19 476 GLY A CA 1
ATOM 3648 C C . GLY A 1 476 ? -26.016 -28.219 15.367 1 98.19 476 GLY A C 1
ATOM 3649 O O . GLY A 1 476 ? -27 -28.078 16.094 1 98.19 476 GLY A O 1
ATOM 3650 N N . THR A 1 477 ? -24.906 -28.812 15.727 1 98.06 477 THR A N 1
ATOM 3651 C CA . THR A 1 477 ? -24.719 -29.312 17.078 1 98.06 477 THR A CA 1
ATOM 3652 C C . THR A 1 477 ? -23.688 -28.469 17.828 1 98.06 477 THR A C 1
ATOM 3654 O O . THR A 1 477 ? -23.375 -28.734 18.984 1 98.06 477 THR A O 1
ATOM 3657 N N . ALA A 1 478 ? -23.109 -27.469 17.172 1 97.62 478 ALA A N 1
ATOM 3658 C CA . ALA A 1 478 ? -22.328 -26.469 17.891 1 97.62 478 ALA A CA 1
ATOM 3659 C C . ALA A 1 478 ? -23.234 -25.578 18.75 1 97.62 478 ALA A C 1
ATOM 3661 O O . ALA A 1 478 ? -24.453 -25.734 18.766 1 97.62 478 ALA A O 1
ATOM 3662 N N . ASP A 1 479 ? -22.594 -24.734 19.562 1 97.56 479 ASP A N 1
ATOM 3663 C CA . ASP A 1 479 ? -23.391 -23.719 20.25 1 97.56 479 ASP A CA 1
ATOM 3664 C C . ASP A 1 479 ? -24.016 -22.75 19.25 1 97.56 479 ASP A C 1
ATOM 3666 O O . ASP A 1 479 ? -23.312 -21.984 18.578 1 97.56 479 ASP A O 1
ATOM 3670 N N . MET A 1 480 ? -25.281 -22.719 19.156 1 97.56 480 MET A N 1
ATOM 3671 C CA . MET A 1 480 ? -25.969 -21.969 18.109 1 97.56 480 MET A CA 1
ATOM 3672 C C . MET A 1 480 ? -26.094 -20.5 18.484 1 97.56 480 MET A C 1
ATOM 3674 O O . MET A 1 480 ? -26.562 -19.688 17.688 1 97.56 480 MET A O 1
ATOM 3678 N N . ASN A 1 481 ? -25.656 -20.156 19.734 1 96.88 481 ASN A N 1
ATOM 3679 C CA . ASN A 1 481 ? -25.5 -18.75 20.109 1 96.88 481 ASN A CA 1
ATOM 3680 C C . ASN A 1 481 ? -24.156 -18.203 19.656 1 96.88 481 ASN A C 1
ATOM 3682 O O . ASN A 1 481 ? -23.219 -18.109 20.438 1 96.88 481 ASN A O 1
ATOM 3686 N N . TYR A 1 482 ? -24.109 -17.719 18.484 1 97.75 482 TYR A N 1
ATOM 3687 C CA . TYR A 1 482 ? -22.859 -17.266 17.891 1 97.75 482 TYR A CA 1
ATOM 3688 C C . TYR A 1 482 ? -22.609 -15.797 18.219 1 97.75 482 TYR A C 1
ATOM 3690 O O . TYR A 1 482 ? -23.5 -15.094 18.688 1 97.75 482 TYR A O 1
ATOM 3698 N N . THR A 1 483 ? -21.359 -15.336 18.078 1 98 483 THR A N 1
ATOM 3699 C CA . THR A 1 483 ? -20.953 -13.938 18.172 1 98 483 THR A CA 1
ATOM 3700 C C . THR A 1 483 ? -20.625 -13.367 16.797 1 98 483 THR A C 1
ATOM 3702 O O . THR A 1 483 ? -20.281 -14.109 15.883 1 98 483 THR A O 1
ATOM 3705 N N . VAL A 1 484 ? -20.812 -12.094 16.641 1 98.38 484 VAL A N 1
ATOM 3706 C CA . VAL A 1 484 ? -20.5 -11.391 15.414 1 98.38 484 VAL A CA 1
ATOM 3707 C C . VAL A 1 484 ? -19.594 -10.203 15.711 1 98.38 484 VAL A C 1
ATOM 3709 O O . VAL A 1 484 ? -19.828 -9.461 16.672 1 98.38 484 VAL A O 1
ATOM 3712 N N . GLY A 1 485 ? -18.5 -10.094 14.961 1 98.56 485 GLY A N 1
ATOM 3713 C CA . GLY A 1 485 ? -17.609 -8.945 15.023 1 98.56 485 GLY A CA 1
ATOM 3714 C C . GLY A 1 485 ? -17.125 -8.492 13.664 1 98.56 485 GLY A C 1
ATOM 3715 O O . GLY A 1 485 ? -16.953 -9.305 12.758 1 98.56 485 GLY A O 1
ATOM 3716 N N . PHE A 1 486 ? -16.922 -7.195 13.531 1 98.44 486 PHE A N 1
ATOM 3717 C CA . PHE A 1 486 ? -16.422 -6.625 12.281 1 98.44 486 PHE A CA 1
ATOM 3718 C C . PHE A 1 486 ? -14.898 -6.676 12.242 1 98.44 486 PHE A C 1
ATOM 3720 O O . PHE A 1 486 ? -14.234 -6.297 13.203 1 98.44 486 PHE A O 1
ATOM 3727 N N . ALA A 1 487 ? -14.367 -7.219 11.203 1 98 487 ALA A N 1
ATOM 3728 C CA . ALA A 1 487 ? -12.938 -7.18 10.914 1 98 487 ALA A CA 1
ATOM 3729 C C . ALA A 1 487 ? -12.609 -6.078 9.906 1 98 487 ALA A C 1
ATOM 3731 O O . ALA A 1 487 ? -12.438 -6.348 8.719 1 98 487 ALA A O 1
ATOM 3732 N N . GLY A 1 488 ? -12.508 -4.898 10.438 1 96.69 488 GLY A N 1
ATOM 3733 C CA . GLY A 1 488 ? -12.32 -3.732 9.594 1 96.69 488 GLY A CA 1
ATOM 3734 C C . GLY A 1 488 ? -10.898 -3.193 9.617 1 96.69 488 GLY A C 1
ATOM 3735 O O . GLY A 1 488 ? -10.133 -3.498 10.539 1 96.69 488 GLY A O 1
ATOM 3736 N N . SER A 1 489 ? -10.57 -2.383 8.602 1 94.94 489 SER A N 1
ATOM 3737 C CA . SER A 1 489 ? -9.258 -1.741 8.5 1 94.94 489 SER A CA 1
ATOM 3738 C C . SER A 1 489 ? -9.055 -0.723 9.617 1 94.94 489 SER A C 1
ATOM 3740 O O . SER A 1 489 ? -7.918 -0.393 9.961 1 94.94 489 SER A O 1
ATOM 3742 N N . LEU A 1 490 ? -10.125 -0.257 10.227 1 94.75 490 LEU A N 1
ATOM 3743 C CA . LEU A 1 490 ? -10.039 0.729 11.297 1 94.75 490 LEU A CA 1
ATOM 3744 C C . LEU A 1 490 ? -10.531 0.146 12.617 1 94.75 490 LEU A C 1
ATOM 3746 O O . LEU A 1 490 ? -10.969 0.885 13.5 1 94.75 490 LEU A O 1
ATOM 3750 N N . GLY A 1 491 ? -10.555 -1.161 12.625 1 95.31 491 GLY A N 1
ATOM 3751 C CA . GLY A 1 491 ? -10.898 -1.819 13.875 1 95.31 491 GLY A CA 1
ATOM 3752 C C . GLY A 1 491 ? -12.148 -2.666 13.773 1 95.31 491 GLY A C 1
ATOM 3753 O O . GLY A 1 491 ? -12.602 -2.99 12.68 1 95.31 491 GLY A O 1
ATOM 3754 N N . GLY A 1 492 ? -12.695 -2.988 14.938 1 97 492 GLY A N 1
ATOM 3755 C CA . GLY A 1 492 ? -13.797 -3.922 15.133 1 97 492 GLY A CA 1
ATOM 3756 C C . GLY A 1 492 ? -13.438 -5.086 16.031 1 97 492 GLY A C 1
ATOM 3757 O O . GLY A 1 492 ? -12.281 -5.25 16.422 1 97 492 GLY A O 1
ATOM 3758 N N . THR A 1 493 ? -14.406 -5.832 16.359 1 98.06 493 THR A N 1
ATOM 3759 C CA . THR A 1 493 ? -14.195 -6.867 17.359 1 98.06 493 THR A CA 1
ATOM 3760 C C . THR A 1 493 ? -13.992 -8.227 16.703 1 98.06 493 THR A C 1
ATOM 3762 O O . THR A 1 493 ? -13.789 -9.234 17.391 1 98.06 493 THR A O 1
ATOM 3765 N N . GLY A 1 494 ? -14.055 -8.211 15.352 1 97.75 494 GLY A N 1
ATOM 3766 C CA . GLY A 1 494 ? -14.008 -9.477 14.641 1 97.75 494 GLY A CA 1
ATOM 3767 C C . GLY A 1 494 ? -12.633 -9.797 14.078 1 97.75 494 GLY A C 1
ATOM 3768 O O . GLY A 1 494 ? -12.492 -10.688 13.242 1 97.75 494 GLY A O 1
ATOM 3769 N N . GLY A 1 495 ? -11.641 -9.078 14.477 1 96.25 495 GLY A N 1
ATOM 3770 C CA . GLY A 1 495 ? -10.312 -9.266 13.914 1 96.25 495 GLY A CA 1
ATOM 3771 C C . GLY A 1 495 ? -9.906 -8.164 12.961 1 96.25 495 GLY A C 1
ATOM 3772 O O . GLY A 1 495 ? -10.258 -6.996 13.164 1 96.25 495 GLY A O 1
ATOM 3773 N N . SER A 1 496 ? -9.078 -8.508 11.977 1 96.06 496 SER A N 1
ATOM 3774 C CA . SER A 1 496 ? -8.578 -7.578 10.969 1 96.06 496 SER A CA 1
ATOM 3775 C C . SER A 1 496 ? -8.875 -8.078 9.555 1 96.06 496 SER A C 1
ATOM 3777 O O . SER A 1 496 ? -9.141 -9.266 9.359 1 96.06 496 SER A O 1
ATOM 3779 N N . PRO A 1 497 ? -8.875 -7.148 8.625 1 95.81 497 PRO A N 1
ATOM 3780 C CA . PRO A 1 497 ? -9.086 -7.594 7.242 1 95.81 497 PRO A CA 1
ATOM 3781 C C . PRO A 1 497 ? -8.109 -8.68 6.816 1 95.81 497 PRO A C 1
ATOM 3783 O O . PRO A 1 497 ? -7.016 -8.789 7.379 1 95.81 497 PRO A O 1
ATOM 3786 N N . ILE A 1 498 ? -8.484 -9.484 5.887 1 94.56 498 ILE A N 1
ATOM 3787 C CA . ILE A 1 498 ? -7.629 -10.5 5.281 1 94.56 498 ILE A CA 1
ATOM 3788 C C . ILE A 1 498 ? -7.453 -10.203 3.795 1 94.56 498 ILE A C 1
ATOM 3790 O O . ILE A 1 498 ? -8.438 -10.031 3.068 1 94.56 498 ILE A O 1
ATOM 3794 N N . GLU A 1 499 ? -6.246 -10.094 3.377 1 91.75 499 GLU A N 1
ATOM 3795 C CA . GLU A 1 499 ? -5.922 -9.781 1.989 1 91.75 499 GLU A CA 1
ATOM 3796 C C . GLU A 1 499 ? -6.703 -8.57 1.498 1 91.75 499 GLU A C 1
ATOM 3798 O O . GLU A 1 499 ? -7.328 -8.617 0.438 1 91.75 499 GLU A O 1
ATOM 3803 N N . GLU A 1 500 ? -6.828 -7.566 2.314 1 89.5 500 GLU A N 1
ATOM 3804 C CA . GLU A 1 500 ? -7.363 -6.242 2.01 1 89.5 500 GLU A CA 1
ATOM 3805 C C . GLU A 1 500 ? -8.891 -6.25 2.023 1 89.5 500 GLU A C 1
ATOM 3807 O O . GLU A 1 500 ? -9.523 -5.238 1.727 1 89.5 500 GLU A O 1
ATOM 3812 N N . PHE A 1 501 ? -9.477 -7.375 2.404 1 95.75 501 PHE A N 1
ATOM 3813 C CA . PHE A 1 501 ? -10.93 -7.457 2.42 1 95.75 501 PHE A CA 1
ATOM 3814 C C . PHE A 1 501 ? -11.461 -7.414 3.848 1 95.75 501 PHE A C 1
ATOM 3816 O O . PHE A 1 501 ? -11.008 -8.172 4.707 1 95.75 501 PHE A O 1
ATOM 3823 N N . GLU A 1 502 ? -12.336 -6.539 4.078 1 96.94 502 GLU A N 1
ATOM 3824 C CA . GLU A 1 502 ? -13.07 -6.492 5.336 1 96.94 502 GLU A CA 1
ATOM 3825 C C . GLU A 1 502 ? -14.219 -7.5 5.348 1 96.94 502 GLU A C 1
ATOM 3827 O O . GLU A 1 502 ? -14.711 -7.895 4.289 1 96.94 502 GLU A O 1
ATOM 3832 N N . PHE A 1 503 ? -14.602 -7.922 6.531 1 98 503 PHE A N 1
ATOM 3833 C CA . PHE A 1 503 ? -15.688 -8.891 6.637 1 98 503 PHE A CA 1
ATOM 3834 C C . PHE A 1 503 ? -16.297 -8.875 8.031 1 98 503 PHE A C 1
ATOM 3836 O O . PHE A 1 503 ? -15.727 -8.273 8.953 1 98 503 PHE A O 1
ATOM 3843 N N . TRP A 1 504 ? -17.453 -9.414 8.18 1 98.69 504 TRP A N 1
ATOM 3844 C CA . TRP A 1 504 ? -18.062 -9.734 9.469 1 98.69 504 TRP A CA 1
ATOM 3845 C C . TRP A 1 504 ? -17.766 -11.18 9.859 1 98.69 504 TRP A C 1
ATOM 3847 O O . TRP A 1 504 ? -18.078 -12.109 9.125 1 98.69 504 TRP A O 1
ATOM 3857 N N . ASN A 1 505 ? -17.156 -11.328 11.016 1 98.75 505 ASN A N 1
ATOM 3858 C CA . ASN A 1 505 ? -16.781 -12.656 11.5 1 98.75 505 ASN A CA 1
ATOM 3859 C C . ASN A 1 505 ? -17.875 -13.25 12.391 1 98.75 505 ASN A C 1
ATOM 3861 O O . ASN A 1 505 ? -18.172 -12.711 13.453 1 98.75 505 ASN A O 1
ATOM 3865 N N . VAL A 1 506 ? -18.484 -14.312 11.953 1 98.81 506 VAL A N 1
ATOM 3866 C CA . VAL A 1 506 ? -19.453 -15.07 12.734 1 98.81 506 VAL A CA 1
ATOM 3867 C C . VAL A 1 506 ? -18.781 -16.281 13.367 1 98.81 506 VAL A C 1
ATOM 3869 O O . VAL A 1 506 ? -18.234 -17.141 12.656 1 98.81 506 VAL A O 1
ATOM 3872 N N . THR A 1 507 ? -18.859 -16.406 14.68 1 98.75 507 THR A N 1
ATOM 3873 C CA . THR A 1 507 ? -18.109 -17.453 15.359 1 98.75 507 THR A CA 1
ATOM 3874 C C . THR A 1 507 ? -19.031 -18.328 16.188 1 98.75 507 THR A C 1
ATOM 3876 O O . THR A 1 507 ? -19.719 -17.844 17.094 1 98.75 507 THR A O 1
ATOM 3879 N N . TYR A 1 508 ? -19.109 -19.609 15.867 1 98.69 508 TYR A N 1
ATOM 3880 C CA . TYR A 1 508 ? -19.781 -20.625 16.672 1 98.69 508 TYR A CA 1
ATOM 3881 C C . TYR A 1 508 ? -18.766 -21.359 17.562 1 98.69 508 TYR A C 1
ATOM 3883 O O . TYR A 1 508 ? -17.734 -21.812 17.094 1 98.69 508 TYR A O 1
ATOM 3891 N N . SER A 1 509 ? -19.078 -21.453 18.812 1 98.31 509 SER A N 1
ATOM 3892 C CA . SER A 1 509 ? -18.25 -22.188 19.75 1 98.31 509 SER A CA 1
ATOM 3893 C C . SER A 1 509 ? -18.766 -23.609 19.969 1 98.31 509 SER A C 1
ATOM 3895 O O . SER A 1 509 ? -19.812 -23.969 19.438 1 98.31 509 SER A O 1
ATOM 3897 N N . MET A 1 510 ? -17.969 -24.344 20.688 1 98 510 MET A N 1
ATOM 3898 C CA . MET A 1 510 ? -18.438 -25.688 21.031 1 98 510 MET A CA 1
ATOM 3899 C C . MET A 1 510 ? -19.547 -25.625 22.078 1 98 510 MET A C 1
ATOM 3901 O O . MET A 1 510 ? -19.578 -24.719 22.906 1 98 510 MET A O 1
ATOM 3905 N N . PRO A 1 511 ? -20.453 -26.578 22 1 96.56 511 PRO A N 1
ATOM 3906 C CA . PRO A 1 511 ? -21.516 -26.578 23 1 96.56 511 PRO A CA 1
ATOM 3907 C C . PRO A 1 511 ? -21 -26.844 24.422 1 96.56 511 PRO A C 1
ATOM 3909 O O . PRO A 1 511 ? -19.906 -27.422 24.578 1 96.56 511 PRO A O 1
ATOM 3912 N N . SER A 1 512 ? -21.766 -26.484 25.391 1 95.5 512 SER A N 1
ATOM 3913 C CA . SER A 1 512 ? -21.344 -26.594 26.781 1 95.5 512 SER A CA 1
ATOM 3914 C C . SER A 1 512 ? -21.125 -28.047 27.188 1 95.5 512 SER A C 1
ATOM 3916 O O . SER A 1 512 ? -20.359 -28.344 28.094 1 95.5 512 SER A O 1
ATOM 3918 N N . ASP A 1 513 ? -21.766 -28.984 26.547 1 95.94 513 ASP A N 1
ATOM 3919 C CA . ASP A 1 513 ? -21.672 -30.406 26.906 1 95.94 513 ASP A CA 1
ATOM 3920 C C . ASP A 1 513 ? -20.734 -31.141 25.969 1 95.94 513 ASP A C 1
ATOM 3922 O O . ASP A 1 513 ? -20.828 -32.375 25.812 1 95.94 513 ASP A O 1
ATOM 3926 N N . PHE A 1 514 ? -19.922 -30.359 25.312 1 97.31 514 PHE A N 1
ATOM 3927 C CA . PHE A 1 514 ? -18.969 -30.953 24.391 1 97.31 514 PHE A CA 1
ATOM 3928 C C . PHE A 1 514 ? -18.125 -32 25.094 1 97.31 514 PHE A C 1
ATOM 3930 O O . PHE A 1 514 ? -17.656 -31.781 26.219 1 97.31 514 PHE A O 1
ATOM 3937 N N . GLU A 1 515 ? -17.875 -33.156 24.469 1 96.44 515 GLU A N 1
ATOM 3938 C CA . GLU A 1 515 ? -16.984 -34.219 24.938 1 96.44 515 GLU A CA 1
ATOM 3939 C C . GLU A 1 515 ? -15.977 -34.625 23.859 1 96.44 515 GLU A C 1
ATOM 3941 O O . GLU A 1 515 ? -16.281 -34.562 22.672 1 96.44 515 GLU A O 1
ATOM 3946 N N . ALA A 1 516 ? -14.859 -35.031 24.406 1 93.69 516 ALA A N 1
ATOM 3947 C CA . ALA A 1 516 ? -13.844 -35.531 23.469 1 93.69 516 ALA A CA 1
ATOM 3948 C C . ALA A 1 516 ? -14.414 -36.625 22.562 1 93.69 516 ALA A C 1
ATOM 3950 O O . ALA A 1 516 ? -15.078 -37.531 23.031 1 93.69 516 ALA A O 1
ATOM 3951 N N . GLY A 1 517 ? -14.195 -36.438 21.266 1 94.56 517 GLY A N 1
ATOM 3952 C CA . GLY A 1 517 ? -14.719 -37.375 20.312 1 94.56 517 GLY A CA 1
ATOM 3953 C C . GLY A 1 517 ? -15.945 -36.875 19.578 1 94.56 517 GLY A C 1
ATOM 3954 O O . GLY A 1 517 ? -16.312 -37.406 18.516 1 94.56 517 GLY A O 1
ATOM 3955 N N . ASP A 1 518 ? -16.609 -35.875 20.141 1 96.56 518 ASP A N 1
ATOM 3956 C CA . ASP A 1 518 ? -17.734 -35.25 19.438 1 96.56 518 ASP A CA 1
ATOM 3957 C C . ASP A 1 518 ? -17.266 -34.656 18.109 1 96.56 518 ASP A C 1
ATOM 3959 O O . ASP A 1 518 ? -16.109 -34.25 17.969 1 96.56 518 ASP A O 1
ATOM 3963 N N . VAL A 1 519 ? -18.172 -34.625 17.141 1 98.06 519 VAL A N 1
ATOM 3964 C CA . VAL A 1 519 ? -17.922 -34 15.844 1 98.06 519 VAL A CA 1
ATOM 3965 C C . VAL A 1 519 ? -18.953 -32.906 15.594 1 98.06 519 VAL A C 1
ATOM 3967 O O . VAL A 1 519 ? -19.922 -33.125 14.852 1 98.06 519 VAL A O 1
ATOM 3970 N N . PRO A 1 520 ? -18.781 -31.781 16.266 1 98.12 520 PRO A N 1
ATOM 3971 C CA . PRO A 1 520 ? -19.734 -30.688 16.062 1 98.12 520 PRO A CA 1
ATOM 3972 C C . PRO A 1 520 ? -19.812 -30.234 14.602 1 98.12 520 PRO A C 1
ATOM 3974 O O . PRO A 1 520 ? -18.828 -30.328 13.867 1 98.12 520 PRO A O 1
ATOM 3977 N N . TRP A 1 521 ? -20.953 -29.766 14.203 1 98.5 521 TRP A N 1
ATOM 3978 C CA . TRP A 1 521 ? -21.141 -29.344 12.82 1 98.5 521 TRP A CA 1
ATOM 3979 C C . TRP A 1 521 ? -22.125 -28.172 12.742 1 98.5 521 TRP A C 1
ATOM 3981 O O . TRP A 1 521 ? -22.875 -27.922 13.688 1 98.5 521 TRP A O 1
ATOM 3991 N N . ILE A 1 522 ? -22.062 -27.375 11.719 1 98.75 522 ILE A N 1
ATOM 3992 C CA . ILE A 1 522 ? -23 -26.312 11.344 1 98.75 522 ILE A CA 1
ATOM 3993 C C . ILE A 1 522 ? -23.375 -26.453 9.875 1 98.75 522 ILE A C 1
ATOM 3995 O O . ILE A 1 522 ? -22.516 -26.609 9.016 1 98.75 522 ILE A O 1
ATOM 3999 N N . ALA A 1 523 ? -24.609 -26.438 9.586 1 98.81 523 ALA A N 1
ATOM 4000 C CA . ALA A 1 523 ? -25.125 -26.422 8.219 1 98.81 523 ALA A CA 1
ATOM 4001 C C . ALA A 1 523 ? -25.781 -25.078 7.91 1 98.81 523 ALA A C 1
ATOM 4003 O O . ALA A 1 523 ? -26.578 -24.562 8.703 1 98.81 523 ALA A O 1
ATOM 4004 N N . LEU A 1 524 ? -25.406 -24.469 6.844 1 98.88 524 LEU A N 1
ATOM 4005 C CA . LEU A 1 524 ? -26.078 -23.281 6.32 1 98.88 524 LEU A CA 1
ATOM 4006 C C . LEU A 1 524 ? -26.938 -23.625 5.109 1 98.88 524 LEU A C 1
ATOM 4008 O O . LEU A 1 524 ? -26.406 -23.891 4.027 1 98.88 524 LEU A O 1
ATOM 4012 N N . GLU A 1 525 ? -28.188 -23.688 5.316 1 98.81 525 GLU A N 1
ATOM 4013 C CA . GLU A 1 525 ? -29.141 -23.781 4.207 1 98.81 525 GLU A CA 1
ATOM 4014 C C . GLU A 1 525 ? -29.469 -22.406 3.652 1 98.81 525 GLU A C 1
ATOM 4016 O O . GLU A 1 525 ? -29.828 -21.5 4.406 1 98.81 525 GLU A O 1
ATOM 4021 N N . VAL A 1 526 ? -29.344 -22.297 2.293 1 98.62 526 VAL A N 1
ATOM 4022 C CA . VAL A 1 526 ? -29.438 -20.938 1.762 1 98.62 526 VAL A CA 1
ATOM 4023 C C . VAL A 1 526 ? -30.359 -20.938 0.543 1 98.62 526 VAL A C 1
ATOM 4025 O O . VAL A 1 526 ? -30.547 -21.969 -0.106 1 98.62 526 VAL A O 1
ATOM 4028 N N . SER A 1 527 ? -30.938 -19.797 0.266 1 95.88 527 SER A N 1
ATOM 4029 C CA . SER A 1 527 ? -31.719 -19.547 -0.939 1 95.88 527 SER A CA 1
ATOM 4030 C C . SER A 1 527 ? -31.688 -18.062 -1.326 1 95.88 527 SER A C 1
ATOM 4032 O O . SER A 1 527 ? -31.453 -17.203 -0.477 1 95.88 527 SER A O 1
ATOM 4034 N N . THR A 1 528 ? -31.781 -17.812 -2.594 1 92.94 528 THR A N 1
ATOM 4035 C CA . THR A 1 528 ? -31.781 -16.453 -3.098 1 92.94 528 THR A CA 1
ATOM 4036 C C . THR A 1 528 ? -33.156 -16.031 -3.58 1 92.94 528 THR A C 1
ATOM 4038 O O . THR A 1 528 ? -33.969 -16.891 -3.971 1 92.94 528 THR A O 1
ATOM 4041 N N . ALA B 1 1 ? -22.453 29.172 -19.547 1 40.38 1 ALA B N 1
ATOM 4042 C CA . ALA B 1 1 ? -21.672 28.25 -18.719 1 40.38 1 ALA B CA 1
ATOM 4043 C C . ALA B 1 1 ? -20.688 29.016 -17.828 1 40.38 1 ALA B C 1
ATOM 4045 O O . ALA B 1 1 ? -19.875 29.812 -18.328 1 40.38 1 ALA B O 1
ATOM 4046 N N . SER B 1 2 ? -20.797 29.234 -16.438 1 56.41 2 SER B N 1
ATOM 4047 C CA . SER B 1 2 ? -19.906 29.953 -15.523 1 56.41 2 SER B CA 1
ATOM 4048 C C . SER B 1 2 ? -18.453 29.516 -15.703 1 56.41 2 SER B C 1
ATOM 4050 O O . SER B 1 2 ? -18.188 28.359 -16.031 1 56.41 2 SER B O 1
ATOM 4052 N N . ARG B 1 3 ? -17.375 30.438 -15.836 1 62.88 3 ARG B N 1
ATOM 4053 C CA . ARG B 1 3 ? -15.984 30.297 -16.25 1 62.88 3 ARG B CA 1
ATOM 4054 C C . ARG B 1 3 ? -15.164 29.562 -15.203 1 62.88 3 ARG B C 1
ATOM 4056 O O . ARG B 1 3 ? -15.445 29.656 -14.008 1 62.88 3 ARG B O 1
ATOM 4063 N N . SER B 1 4 ? -14.391 28.578 -15.633 1 78.06 4 SER B N 1
ATOM 4064 C CA . SER B 1 4 ? -13.414 27.859 -14.828 1 78.06 4 SER B CA 1
ATOM 4065 C C . SER B 1 4 ? -12.508 28.812 -14.062 1 78.06 4 SER B C 1
ATOM 4067 O O . SER B 1 4 ? -12.086 29.844 -14.609 1 78.06 4 SER B O 1
ATOM 4069 N N . LEU B 1 5 ? -12.438 28.641 -12.719 1 88.12 5 LEU B N 1
ATOM 4070 C CA . LEU B 1 5 ? -11.531 29.406 -11.859 1 88.12 5 LEU B CA 1
ATOM 4071 C C . LEU B 1 5 ? -10.078 29.141 -12.234 1 88.12 5 LEU B C 1
ATOM 4073 O O . LEU B 1 5 ? -9.195 29.953 -11.945 1 88.12 5 LEU B O 1
ATOM 4077 N N . VAL B 1 6 ? -9.812 28.125 -13 1 91.81 6 VAL B N 1
ATOM 4078 C CA . VAL B 1 6 ? -8.469 27.594 -13.242 1 91.81 6 VAL B CA 1
ATOM 4079 C C . VAL B 1 6 ? -7.688 28.578 -14.125 1 91.81 6 VAL B C 1
ATOM 4081 O O . VAL B 1 6 ? -6.5 28.812 -13.891 1 91.81 6 VAL B O 1
ATOM 4084 N N . SER B 1 7 ? -8.367 29.203 -15.047 1 90.88 7 SER B N 1
ATOM 4085 C CA . SER B 1 7 ? -7.695 30.062 -16.016 1 90.88 7 SER B CA 1
ATOM 4086 C C . SER B 1 7 ? -7.164 31.328 -15.367 1 90.88 7 SER B C 1
ATOM 4088 O O . SER B 1 7 ? -6.312 32.031 -15.938 1 90.88 7 SER B O 1
ATOM 4090 N N . SER B 1 8 ? -7.676 31.672 -14.148 1 91.5 8 SER B N 1
ATOM 4091 C CA . SER B 1 8 ? -7.273 32.906 -13.469 1 91.5 8 SER B CA 1
ATOM 4092 C C . SER B 1 8 ? -6.008 32.688 -12.648 1 91.5 8 SER B C 1
ATOM 4094 O O . SER B 1 8 ? -5.391 33.656 -12.188 1 91.5 8 SER B O 1
ATOM 4096 N N . TRP B 1 9 ? -5.582 31.438 -12.516 1 95.38 9 TRP B N 1
ATOM 4097 C CA . TRP B 1 9 ? -4.441 31.125 -11.664 1 95.38 9 TRP B CA 1
ATOM 4098 C C . TRP B 1 9 ? -3.133 31.281 -12.43 1 95.38 9 TRP B C 1
ATOM 4100 O O . TRP B 1 9 ? -3.133 31.391 -13.656 1 95.38 9 TRP B O 1
ATOM 4110 N N . SER B 1 10 ? -1.979 31.375 -11.758 1 95.06 10 SER B N 1
ATOM 4111 C CA . SER B 1 10 ? -0.658 31.375 -12.375 1 95.06 10 SER B CA 1
ATOM 4112 C C . SER B 1 10 ? -0.394 30.078 -13.125 1 95.06 10 SER B C 1
ATOM 4114 O O . SER B 1 10 ? -1.051 29.062 -12.875 1 95.06 10 SER B O 1
ATOM 4116 N N . PRO B 1 11 ? 0.538 30.062 -14.062 1 96 11 PRO B N 1
ATOM 4117 C CA . PRO B 1 11 ? 0.853 28.844 -14.805 1 96 11 PRO B CA 1
ATOM 4118 C C . PRO B 1 11 ? 1.255 27.688 -13.891 1 96 11 PRO B C 1
ATOM 4120 O O . PRO B 1 11 ? 0.857 26.547 -14.125 1 96 11 PRO B O 1
ATOM 4123 N N . SER B 1 12 ? 2 27.969 -12.844 1 96.25 12 SER B N 1
ATOM 4124 C CA . SER B 1 12 ? 2.428 26.922 -11.93 1 96.25 12 SER B CA 1
ATOM 4125 C C . SER B 1 12 ? 1.241 26.344 -11.164 1 96.25 12 SER B C 1
ATOM 4127 O O . SER B 1 12 ? 1.169 25.125 -10.953 1 96.25 12 SER B O 1
ATOM 4129 N N . THR B 1 13 ? 0.34 27.203 -10.781 1 97.5 13 THR B N 1
ATOM 4130 C CA . THR B 1 13 ? -0.855 26.75 -10.078 1 97.5 13 THR B CA 1
ATOM 4131 C C . THR B 1 13 ? -1.729 25.906 -11.008 1 97.5 13 THR B C 1
ATOM 4133 O O . THR B 1 13 ? -2.289 24.891 -10.586 1 97.5 13 THR B O 1
ATOM 4136 N N . GLN B 1 14 ? -1.846 26.359 -12.266 1 97.5 14 GLN B N 1
ATOM 4137 C CA . GLN B 1 14 ? -2.615 25.594 -13.25 1 97.5 14 GLN B CA 1
ATOM 4138 C C . GLN B 1 14 ? -2.021 24.203 -13.453 1 97.5 14 GLN B C 1
ATOM 4140 O O . GLN B 1 14 ? -2.754 23.219 -13.539 1 97.5 14 GLN B O 1
ATOM 4145 N N . ASP B 1 15 ? -0.692 24.188 -13.547 1 96.75 15 ASP B N 1
ATOM 4146 C CA . ASP B 1 15 ? -0.005 22.906 -13.742 1 96.75 15 ASP B CA 1
ATOM 4147 C C . ASP B 1 15 ? -0.24 21.969 -12.562 1 96.75 15 ASP B C 1
ATOM 4149 O O . ASP B 1 15 ? -0.581 20.797 -12.742 1 96.75 15 ASP B O 1
ATOM 4153 N N . LEU B 1 16 ? -0.039 22.484 -11.352 1 97.31 16 LEU B N 1
ATOM 4154 C CA . LEU B 1 16 ? -0.274 21.734 -10.125 1 97.31 16 LEU B CA 1
ATOM 4155 C C . LEU B 1 16 ? -1.695 21.172 -10.094 1 97.31 16 LEU B C 1
ATOM 4157 O O . LEU B 1 16 ? -1.896 19.984 -9.883 1 97.31 16 LEU B O 1
ATOM 4161 N N . PHE B 1 17 ? -2.666 22.047 -10.344 1 97.62 17 PHE B N 1
ATOM 4162 C CA . PHE B 1 17 ? -4.078 21.688 -10.297 1 97.62 17 PHE B CA 1
ATOM 4163 C C . PHE B 1 17 ? -4.402 20.625 -11.352 1 97.62 17 PHE B C 1
ATOM 4165 O O . PHE B 1 17 ? -5.074 19.641 -11.055 1 97.62 17 PHE B O 1
ATOM 4172 N N . SER B 1 18 ? -3.928 20.828 -12.562 1 96.75 18 SER B N 1
ATOM 4173 C CA . SER B 1 18 ? -4.238 19.938 -13.664 1 96.75 18 SER B CA 1
ATOM 4174 C C . SER B 1 18 ? -3.689 18.531 -13.406 1 96.75 18 SER B C 1
ATOM 4176 O O . SER B 1 18 ? -4.359 17.531 -13.688 1 96.75 18 SER B O 1
ATOM 4178 N N . GLN B 1 19 ? -2.514 18.453 -12.914 1 95.88 19 GLN B N 1
ATOM 4179 C CA . GLN B 1 19 ? -1.93 17.156 -12.617 1 95.88 19 GLN B CA 1
ATOM 4180 C C . GLN B 1 19 ? -2.666 16.469 -11.461 1 95.88 19 GLN B C 1
ATOM 4182 O O . GLN B 1 19 ? -2.877 15.258 -11.484 1 95.88 19 GLN B O 1
ATOM 4187 N N . GLY B 1 20 ? -3.006 17.312 -10.469 1 96.69 20 GLY B N 1
ATOM 4188 C CA . GLY B 1 20 ? -3.799 16.766 -9.375 1 96.69 20 GLY B CA 1
ATOM 4189 C C . GLY B 1 20 ? -5.141 16.219 -9.828 1 96.69 20 GLY B C 1
ATOM 4190 O O . GLY B 1 20 ? -5.535 15.117 -9.438 1 96.69 20 GLY B O 1
ATOM 4191 N N . MET B 1 21 ? -5.816 16.953 -10.719 1 97.31 21 MET B N 1
ATOM 4192 C CA . MET B 1 21 ? -7.117 16.531 -11.227 1 97.31 21 MET B CA 1
ATOM 4193 C C . MET B 1 21 ? -6.996 15.266 -12.055 1 97.31 21 MET B C 1
ATOM 4195 O O . MET B 1 21 ? -7.828 14.367 -11.953 1 97.31 21 MET B O 1
ATOM 4199 N N . THR B 1 22 ? -5.938 15.234 -12.867 1 94.81 22 THR B N 1
ATOM 4200 C CA . THR B 1 22 ? -5.719 14.055 -13.688 1 94.81 22 THR B CA 1
ATOM 4201 C C . THR B 1 22 ? -5.543 12.812 -12.82 1 94.81 22 THR B C 1
ATOM 4203 O O . THR B 1 22 ? -6.125 11.766 -13.102 1 94.81 22 THR B O 1
ATOM 4206 N N . PHE B 1 23 ? -4.766 12.914 -11.797 1 95.12 23 PHE B N 1
ATOM 4207 C CA . PHE B 1 23 ? -4.543 11.82 -10.859 1 95.12 23 PHE B CA 1
ATOM 4208 C C . PHE B 1 23 ? -5.844 11.414 -10.188 1 95.12 23 PHE B C 1
ATOM 4210 O O . PHE B 1 23 ? -6.203 10.234 -10.18 1 95.12 23 PHE B O 1
ATOM 4217 N N . LEU B 1 24 ? -6.613 12.359 -9.664 1 97.44 24 LEU B N 1
ATOM 4218 C CA . LEU B 1 24 ? -7.832 12.062 -8.914 1 97.44 24 LEU B CA 1
ATOM 4219 C C . LEU B 1 24 ? -8.922 11.531 -9.844 1 97.44 24 LEU B C 1
ATOM 4221 O O . LEU B 1 24 ? -9.719 10.68 -9.445 1 97.44 24 LEU B O 1
ATOM 4225 N N . ASP B 1 25 ? -8.977 12.039 -11.102 1 96.94 25 ASP B N 1
ATOM 4226 C CA . ASP B 1 25 ? -9.922 11.531 -12.086 1 96.94 25 ASP B CA 1
ATOM 4227 C C . ASP B 1 25 ? -9.742 10.031 -12.297 1 96.94 25 ASP B C 1
ATOM 4229 O O . ASP B 1 25 ? -10.719 9.312 -12.523 1 96.94 25 ASP B O 1
ATOM 4233 N N . SER B 1 26 ? -8.562 9.594 -12.156 1 94.25 26 SER B N 1
ATOM 4234 C CA . SER B 1 26 ? -8.266 8.188 -12.43 1 94.25 26 SER B CA 1
ATOM 4235 C C . SER B 1 26 ? -8.734 7.289 -11.289 1 94.25 26 SER B C 1
ATOM 4237 O O . SER B 1 26 ? -8.75 6.066 -11.422 1 94.25 26 SER B O 1
ATOM 4239 N N . PHE B 1 27 ? -9.188 7.863 -10.164 1 96.38 27 PHE B N 1
ATOM 4240 C CA . PHE B 1 27 ? -9.641 7.09 -9.008 1 96.38 27 PHE B CA 1
ATOM 4241 C C . PHE B 1 27 ? -11.133 7.305 -8.766 1 96.38 27 PHE B C 1
ATOM 4243 O O . PHE B 1 27 ? -11.719 6.688 -7.875 1 96.38 27 PHE B O 1
ATOM 4250 N N . TYR B 1 28 ? -11.781 8.18 -9.531 1 97 28 TYR B N 1
ATOM 4251 C CA . TYR B 1 28 ? -13.164 8.547 -9.242 1 97 28 TYR B CA 1
ATOM 4252 C C . TYR B 1 28 ? -14.133 7.492 -9.75 1 97 28 TYR B C 1
ATOM 4254 O O . TYR B 1 28 ? -13.992 7.008 -10.875 1 97 28 TYR B O 1
ATOM 4262 N N . ASP B 1 29 ? -15.031 7.098 -8.969 1 95.19 29 ASP B N 1
ATOM 4263 C CA . ASP B 1 29 ? -16.156 6.234 -9.312 1 95.19 29 ASP B CA 1
ATOM 4264 C C . ASP B 1 29 ? -17.438 7.047 -9.453 1 95.19 29 ASP B C 1
ATOM 4266 O O . ASP B 1 29 ? -18.125 7.316 -8.461 1 95.19 29 ASP B O 1
ATOM 4270 N N . PRO B 1 30 ? -17.828 7.359 -10.641 1 94.25 30 PRO B N 1
ATOM 4271 C CA . PRO B 1 30 ? -19.016 8.203 -10.82 1 94.25 30 PRO B CA 1
ATOM 4272 C C . PRO B 1 30 ? -20.297 7.512 -10.391 1 94.25 30 PRO B C 1
ATOM 4274 O O . PRO B 1 30 ? -21.312 8.18 -10.117 1 94.25 30 PRO B O 1
ATOM 4277 N N . ARG B 1 31 ? -20.375 6.211 -10.336 1 92.25 31 ARG B N 1
ATOM 4278 C CA . ARG B 1 31 ? -21.562 5.492 -9.898 1 92.25 31 ARG B CA 1
ATOM 4279 C C . ARG B 1 31 ? -21.828 5.73 -8.414 1 92.25 31 ARG B C 1
ATOM 4281 O O . ARG B 1 31 ? -22.969 6.012 -8.023 1 92.25 31 ARG B O 1
ATOM 4288 N N . ALA B 1 32 ? -20.75 5.645 -7.645 1 93.69 32 ALA B N 1
ATOM 4289 C CA . ALA B 1 32 ? -20.875 5.785 -6.195 1 93.69 32 ALA B CA 1
ATOM 4290 C C . ALA B 1 32 ? -20.828 7.25 -5.777 1 93.69 32 ALA B C 1
ATOM 4292 O O . ALA B 1 32 ? -21.406 7.629 -4.754 1 93.69 32 ALA B O 1
ATOM 4293 N N . GLY B 1 33 ? -20.156 8.109 -6.59 1 96.69 33 GLY B N 1
ATOM 4294 C CA . GLY B 1 33 ? -19.922 9.484 -6.184 1 96.69 33 GLY B CA 1
ATOM 4295 C C . GLY B 1 33 ? -18.859 9.609 -5.105 1 96.69 33 GLY B C 1
ATOM 4296 O O . GLY B 1 33 ? -19.031 10.352 -4.137 1 96.69 33 GLY B O 1
ATOM 4297 N N . TYR B 1 34 ? -17.812 8.758 -5.207 1 97.5 34 TYR B N 1
ATOM 4298 C CA . TYR B 1 34 ? -16.672 8.75 -4.309 1 97.5 34 TYR B CA 1
ATOM 4299 C C . TYR B 1 34 ? -15.391 8.406 -5.062 1 97.5 34 TYR B C 1
ATOM 4301 O O . TYR B 1 34 ? -15.438 7.812 -6.141 1 97.5 34 TYR B O 1
ATOM 4309 N N . LEU B 1 35 ? -14.242 8.875 -4.547 1 97.75 35 LEU B N 1
ATOM 4310 C CA . LEU B 1 35 ? -12.961 8.305 -4.961 1 97.75 35 LEU B CA 1
ATOM 4311 C C . LEU B 1 35 ? -12.758 6.926 -4.348 1 97.75 35 LEU B C 1
ATOM 4313 O O . LEU B 1 35 ? -13.094 6.703 -3.182 1 97.75 35 LEU B O 1
ATOM 4317 N N . TYR B 1 36 ? -12.227 6.008 -5.164 1 96.25 36 TYR B N 1
ATOM 4318 C CA . TYR B 1 36 ? -11.641 4.824 -4.551 1 96.25 36 TYR B CA 1
ATOM 4319 C C . TYR B 1 36 ? -10.484 5.203 -3.631 1 96.25 36 TYR B C 1
ATOM 4321 O O . TYR B 1 36 ? -9.922 6.289 -3.75 1 96.25 36 TYR B O 1
ATOM 4329 N N . ASP B 1 37 ? -10.234 4.301 -2.695 1 94.69 37 ASP B N 1
ATOM 4330 C CA . ASP B 1 37 ? -9.07 4.496 -1.838 1 94.69 37 ASP B CA 1
ATOM 4331 C C . ASP B 1 37 ? -7.816 4.754 -2.666 1 94.69 37 ASP B C 1
ATOM 4333 O O . ASP B 1 37 ? -7.477 3.963 -3.549 1 94.69 37 ASP B O 1
ATOM 4337 N N . LEU B 1 38 ? -7.09 5.809 -2.4 1 93.5 38 LEU B N 1
ATOM 4338 C CA . LEU B 1 38 ? -5.992 6.266 -3.246 1 93.5 38 LEU B CA 1
ATOM 4339 C C . LEU B 1 38 ? -4.754 5.395 -3.049 1 93.5 38 LEU B C 1
ATOM 4341 O O . LEU B 1 38 ? -3.814 5.457 -3.842 1 93.5 38 LEU B O 1
ATOM 4345 N N . SER B 1 39 ? -4.719 4.562 -2.012 1 87.62 39 SER B N 1
ATOM 4346 C CA . SER B 1 39 ? -3.596 3.654 -1.81 1 87.62 39 SER B CA 1
ATOM 4347 C C . SER B 1 39 ? -3.75 2.387 -2.643 1 87.62 39 SER B C 1
ATOM 4349 O O . SER B 1 39 ? -2.799 1.62 -2.801 1 87.62 39 SER B O 1
ATOM 4351 N N . SER B 1 40 ? -4.934 2.139 -3.146 1 85.81 40 SER B N 1
ATOM 4352 C CA . SER B 1 40 ? -5.266 0.941 -3.91 1 85.81 40 SER B CA 1
ATOM 4353 C C . SER B 1 40 ? -5.035 -0.322 -3.088 1 85.81 40 SER B C 1
ATOM 4355 O O . SER B 1 40 ? -4.566 -1.335 -3.613 1 85.81 40 SER B O 1
ATOM 4357 N N . ALA B 1 41 ? -5.285 -0.228 -1.794 1 83.19 41 ALA B N 1
ATOM 4358 C CA . ALA B 1 41 ? -5.004 -1.371 -0.929 1 83.19 41 ALA B CA 1
ATOM 4359 C C . ALA B 1 41 ? -6.195 -1.685 -0.029 1 83.19 41 ALA B C 1
ATOM 4361 O O . ALA B 1 41 ? -6.023 -2.035 1.142 1 83.19 41 ALA B O 1
ATOM 4362 N N . GLU B 1 42 ? -7.469 -1.504 -0.614 1 86.5 42 GLU B N 1
ATOM 4363 C CA . GLU B 1 42 ? -8.641 -1.69 0.238 1 86.5 42 GLU B CA 1
ATOM 4364 C C . GLU B 1 42 ? -9.766 -2.393 -0.516 1 86.5 42 GLU B C 1
ATOM 4366 O O . GLU B 1 42 ? -10.93 -2.025 -0.38 1 86.5 42 GLU B O 1
ATOM 4371 N N . GLY B 1 43 ? -9.492 -3.342 -1.356 1 86.81 43 GLY B N 1
ATOM 4372 C CA . GLY B 1 43 ? -10.508 -4.105 -2.062 1 86.81 43 GLY B CA 1
ATOM 4373 C C . GLY B 1 43 ? -11.539 -3.232 -2.752 1 86.81 43 GLY B C 1
ATOM 4374 O O . GLY B 1 43 ? -12.742 -3.43 -2.578 1 86.81 43 GLY B O 1
ATOM 4375 N N . LEU B 1 44 ? -11.109 -2.094 -3.381 1 91.38 44 LEU B N 1
ATOM 4376 C CA . LEU B 1 44 ? -11.898 -1.128 -4.137 1 91.38 44 LEU B CA 1
ATOM 4377 C C . LEU B 1 44 ? -12.914 -0.434 -3.234 1 91.38 44 LEU B C 1
ATOM 4379 O O . LEU B 1 44 ? -14.031 -0.129 -3.668 1 91.38 44 LEU B O 1
ATOM 4383 N N . ARG B 1 45 ? -12.602 -0.301 -2 1 93.94 45 ARG B N 1
ATOM 4384 C CA . ARG B 1 45 ? -13.367 0.593 -1.137 1 93.94 45 ARG B CA 1
ATOM 4385 C C . ARG B 1 45 ? -13.109 2.053 -1.494 1 93.94 45 ARG B C 1
ATOM 4387 O O . ARG B 1 45 ? -12.148 2.365 -2.193 1 93.94 45 ARG B O 1
ATOM 4394 N N . HIS B 1 46 ? -13.961 2.875 -1.018 1 96.25 46 HIS B N 1
ATOM 4395 C CA . HIS B 1 46 ? -13.867 4.301 -1.313 1 96.25 46 HIS B CA 1
ATOM 4396 C C . HIS B 1 46 ? -13.312 5.074 -0.123 1 96.25 46 HIS B C 1
ATOM 4398 O O . HIS B 1 46 ? -12.984 4.484 0.911 1 96.25 46 HIS B O 1
ATOM 4404 N N . GLU B 1 47 ? -13.125 6.363 -0.304 1 95.69 47 GLU B N 1
ATOM 4405 C CA . GLU B 1 47 ? -12.711 7.23 0.794 1 95.69 47 GLU B CA 1
ATOM 4406 C C . GLU B 1 47 ? -13.484 8.547 0.783 1 95.69 47 GLU B C 1
ATOM 4408 O O . GLU B 1 47 ? -13.93 9 -0.274 1 95.69 47 GLU B O 1
ATOM 4413 N N . SER B 1 48 ? -13.633 9.164 1.928 1 96.12 48 SER B N 1
ATOM 4414 C CA . SER B 1 48 ? -14.508 10.32 2.084 1 96.12 48 SER B CA 1
ATOM 4415 C C . SER B 1 48 ? -13.719 11.625 2.027 1 96.12 48 SER B C 1
ATOM 4417 O O . SER B 1 48 ? -14.039 12.523 1.245 1 96.12 48 SER B O 1
ATOM 4419 N N . ARG B 1 49 ? -12.641 11.727 2.777 1 94.56 49 ARG B N 1
ATOM 4420 C CA . ARG B 1 49 ? -11.945 13 2.939 1 94.56 49 ARG B CA 1
ATOM 4421 C C . ARG B 1 49 ? -11.391 13.5 1.607 1 94.56 49 ARG B C 1
ATOM 4423 O O . ARG B 1 49 ? -11.648 14.633 1.205 1 94.56 49 ARG B O 1
ATOM 4430 N N . GLN B 1 50 ? -10.656 12.625 0.903 1 96.62 50 GLN B N 1
ATOM 4431 C CA . GLN B 1 50 ? -10.078 13.031 -0.376 1 96.62 50 GLN B CA 1
ATOM 4432 C C . GLN B 1 50 ? -11.172 13.297 -1.41 1 96.62 50 GLN B C 1
ATOM 4434 O O . GLN B 1 50 ? -10.992 14.133 -2.303 1 96.62 50 GLN B O 1
ATOM 4439 N N . THR B 1 51 ? -12.336 12.633 -1.226 1 98.12 51 THR B N 1
ATOM 4440 C CA . THR B 1 51 ? -13.453 12.828 -2.148 1 98.12 51 THR B CA 1
ATOM 4441 C C . THR B 1 51 ? -14 14.242 -2.037 1 98.12 51 THR B C 1
ATOM 4443 O O . THR B 1 51 ? -14.406 14.844 -3.039 1 98.12 51 THR B O 1
ATOM 4446 N N . VAL B 1 52 ? -14.016 14.805 -0.837 1 97.81 52 VAL B N 1
ATOM 4447 C CA . VAL B 1 52 ? -14.492 16.172 -0.685 1 97.81 52 VAL B CA 1
ATOM 4448 C C . VAL B 1 52 ? -13.531 17.141 -1.369 1 97.81 52 VAL B C 1
ATOM 4450 O O . VAL B 1 52 ? -13.953 18.109 -2.01 1 97.81 52 VAL B O 1
ATOM 4453 N N . PHE B 1 53 ? -12.219 16.891 -1.22 1 97.75 53 PHE B N 1
ATOM 4454 C CA . PHE B 1 53 ? -11.234 17.719 -1.911 1 97.75 53 PHE B CA 1
ATOM 4455 C C . PHE B 1 53 ? -11.422 17.641 -3.422 1 97.75 53 PHE B C 1
ATOM 4457 O O . PHE B 1 53 ? -11.352 18.656 -4.117 1 97.75 53 PHE B O 1
ATOM 4464 N N . TYR B 1 54 ? -11.68 16.422 -3.855 1 98.56 54 TYR B N 1
ATOM 4465 C CA . TYR B 1 54 ? -11.93 16.219 -5.277 1 98.56 54 TYR B CA 1
ATOM 4466 C C . TYR B 1 54 ? -13.156 17 -5.734 1 98.56 54 TYR B C 1
ATOM 4468 O O . TYR B 1 54 ? -13.148 17.594 -6.812 1 98.56 54 TYR B O 1
ATOM 4476 N N . ALA B 1 55 ? -14.234 17 -4.953 1 98.75 55 ALA B N 1
ATOM 4477 C CA . ALA B 1 55 ? -15.438 17.781 -5.277 1 98.75 55 ALA B CA 1
ATOM 4478 C C . ALA B 1 55 ? -15.102 19.25 -5.48 1 98.75 55 ALA B C 1
ATOM 4480 O O . ALA B 1 55 ? -15.625 19.891 -6.391 1 98.75 55 ALA B O 1
ATOM 4481 N N . LEU B 1 56 ? -14.25 19.797 -4.645 1 98.31 56 LEU B N 1
ATOM 4482 C CA . LEU B 1 56 ? -13.828 21.172 -4.797 1 98.31 56 LEU B CA 1
ATOM 4483 C C . LEU B 1 56 ? -13.07 21.375 -6.105 1 98.31 56 LEU B C 1
ATOM 4485 O O . LEU B 1 56 ? -13.227 22.406 -6.77 1 98.31 56 LEU B O 1
ATOM 4489 N N . GLY B 1 57 ? -12.227 20.359 -6.434 1 98.5 57 GLY B N 1
ATOM 4490 C CA . GLY B 1 57 ? -11.555 20.406 -7.719 1 98.5 57 GLY B CA 1
ATOM 4491 C C . GLY B 1 57 ? -12.508 20.406 -8.898 1 98.5 57 GLY B C 1
ATOM 4492 O O . GLY B 1 57 ? -12.305 21.141 -9.867 1 98.5 57 GLY B O 1
ATOM 4493 N N . LEU B 1 58 ? -13.523 19.578 -8.828 1 98.56 58 LEU B N 1
ATOM 4494 C CA . LEU B 1 58 ? -14.539 19.531 -9.875 1 98.56 58 LEU B CA 1
ATOM 4495 C C . LEU B 1 58 ? -15.234 20.875 -10.023 1 98.56 58 LEU B C 1
ATOM 4497 O O . LEU B 1 58 ? -15.461 21.344 -11.141 1 98.56 58 LEU B O 1
ATOM 4501 N N . LEU B 1 59 ? -15.586 21.531 -8.898 1 98.25 59 LEU B N 1
ATOM 4502 C CA . LEU B 1 59 ? -16.234 22.828 -8.93 1 98.25 59 LEU B CA 1
ATOM 4503 C C . LEU B 1 59 ? -15.312 23.891 -9.547 1 98.25 59 LEU B C 1
ATOM 4505 O O . LEU B 1 59 ? -15.758 24.734 -10.32 1 98.25 59 LEU B O 1
ATOM 4509 N N . ALA B 1 60 ? -14.039 23.812 -9.211 1 97.81 60 ALA B N 1
ATOM 4510 C CA . ALA B 1 60 ? -13.07 24.75 -9.75 1 97.81 60 ALA B CA 1
ATOM 4511 C C . ALA B 1 60 ? -12.891 24.562 -11.25 1 97.81 60 ALA B C 1
ATOM 4513 O O . ALA B 1 60 ? -12.812 25.531 -12.008 1 97.81 60 ALA B O 1
ATOM 4514 N N . ARG B 1 61 ? -12.734 23.234 -11.641 1 97.38 61 ARG B N 1
ATOM 4515 C CA . ARG B 1 61 ? -12.586 22.922 -13.055 1 97.38 61 ARG B CA 1
ATOM 4516 C C . ARG B 1 61 ? -13.859 23.25 -13.836 1 97.38 61 ARG B C 1
ATOM 4518 O O . ARG B 1 61 ? -13.797 23.828 -14.914 1 97.38 61 ARG B O 1
ATOM 4525 N N . ASN B 1 62 ? -15.039 22.875 -13.328 1 97.19 62 ASN B N 1
ATOM 4526 C CA . ASN B 1 62 ? -16.375 23.219 -13.805 1 97.19 62 ASN B CA 1
ATOM 4527 C C . ASN B 1 62 ? -16.531 22.938 -15.297 1 97.19 62 ASN B C 1
ATOM 4529 O O . ASN B 1 62 ? -16.938 23.812 -16.062 1 97.19 62 ASN B O 1
ATOM 4533 N N . GLN B 1 63 ? -16.156 21.797 -15.766 1 95.81 63 GLN B N 1
ATOM 4534 C CA . GLN B 1 63 ? -16.312 21.344 -17.141 1 95.81 63 GLN B CA 1
ATOM 4535 C C . GLN B 1 63 ? -17.281 20.172 -17.234 1 95.81 63 GLN B C 1
ATOM 4537 O O . GLN B 1 63 ? -17.25 19.281 -16.391 1 95.81 63 GLN B O 1
ATOM 4542 N N . GLY B 1 64 ? -18.094 20.219 -18.234 1 95.44 64 GLY B N 1
ATOM 4543 C CA . GLY B 1 64 ? -19.016 19.109 -18.438 1 95.44 64 GLY B CA 1
ATOM 4544 C C . GLY B 1 64 ? -19.906 18.859 -17.234 1 95.44 64 GLY B C 1
ATOM 4545 O O . GLY B 1 64 ? -20.625 19.766 -16.797 1 95.44 64 GLY B O 1
ATOM 4546 N N . GLN B 1 65 ? -19.797 17.656 -16.641 1 96.94 65 GLN B N 1
ATOM 4547 C CA . GLN B 1 65 ? -20.656 17.25 -15.539 1 96.94 65 GLN B CA 1
ATOM 4548 C C . GLN B 1 65 ? -19.969 17.469 -14.195 1 96.94 65 GLN B C 1
ATOM 4550 O O . GLN B 1 65 ? -20.375 16.891 -13.18 1 96.94 65 GLN B O 1
ATOM 4555 N N . ASP B 1 66 ? -18.984 18.312 -14.18 1 98 66 ASP B N 1
ATOM 4556 C CA . ASP B 1 66 ? -18.203 18.5 -12.961 1 98 66 ASP B CA 1
ATOM 4557 C C . ASP B 1 66 ? -19.078 18.984 -11.812 1 98 66 ASP B C 1
ATOM 4559 O O . ASP B 1 66 ? -19.031 18.422 -10.719 1 98 66 ASP B O 1
ATOM 4563 N N . ALA B 1 67 ? -19.859 20 -12.062 1 97.94 67 ALA B N 1
ATOM 4564 C CA . ALA B 1 67 ? -20.688 20.562 -11 1 97.94 67 ALA B CA 1
ATOM 4565 C C . ALA B 1 67 ? -21.703 19.547 -10.5 1 97.94 67 ALA B C 1
ATOM 4567 O O . ALA B 1 67 ? -21.969 19.469 -9.297 1 97.94 67 ALA B O 1
ATOM 4568 N N . VAL B 1 68 ? -22.266 18.781 -11.43 1 98.25 68 VAL B N 1
ATOM 4569 C CA . VAL B 1 68 ? -23.25 17.766 -11.086 1 98.25 68 VAL B CA 1
ATOM 4570 C C . VAL B 1 68 ? -22.609 16.672 -10.219 1 98.25 68 VAL B C 1
ATOM 4572 O O . VAL B 1 68 ? -23.172 16.266 -9.211 1 98.25 68 VAL B O 1
ATOM 4575 N N . GLN B 1 69 ? -21.406 16.266 -10.586 1 98.62 69 GLN B N 1
ATOM 4576 C CA . GLN B 1 69 ? -20.688 15.25 -9.828 1 98.62 69 GLN B CA 1
ATOM 4577 C C . GLN B 1 69 ? -20.25 15.781 -8.469 1 98.62 69 GLN B C 1
ATOM 4579 O O . GLN B 1 69 ? -20.312 15.062 -7.469 1 98.62 69 GLN B O 1
ATOM 4584 N N . ALA B 1 70 ? -19.828 17.016 -8.453 1 98.75 70 ALA B N 1
ATOM 4585 C CA . ALA B 1 70 ? -19.453 17.609 -7.18 1 98.75 70 ALA B CA 1
ATOM 4586 C C . ALA B 1 70 ? -20.641 17.641 -6.219 1 98.75 70 ALA B C 1
ATOM 4588 O O . ALA B 1 70 ? -20.5 17.344 -5.031 1 98.75 70 ALA B O 1
ATOM 4589 N N . ALA B 1 71 ? -21.797 18.016 -6.711 1 98.75 71 ALA B N 1
ATOM 4590 C CA . ALA B 1 71 ? -23 18.047 -5.883 1 98.75 71 ALA B CA 1
ATOM 4591 C C . ALA B 1 71 ? -23.328 16.656 -5.34 1 98.75 71 ALA B C 1
ATOM 4593 O O . ALA B 1 71 ? -23.641 16.516 -4.156 1 98.75 71 ALA B O 1
ATOM 4594 N N . LYS B 1 72 ? -23.25 15.672 -6.246 1 98.69 72 LYS B N 1
ATOM 4595 C CA . LYS B 1 72 ? -23.484 14.289 -5.828 1 98.69 72 LYS B CA 1
ATOM 4596 C C . LYS B 1 72 ? -22.547 13.914 -4.676 1 98.69 72 LYS B C 1
ATOM 4598 O O . LYS B 1 72 ? -23 13.328 -3.682 1 98.69 72 LYS B O 1
ATOM 4603 N N . ILE B 1 73 ? -21.281 14.227 -4.797 1 98.81 73 ILE B N 1
ATOM 4604 C CA . ILE B 1 73 ? -20.281 13.93 -3.779 1 98.81 73 ILE B CA 1
ATOM 4605 C C . ILE B 1 73 ? -20.656 14.617 -2.469 1 98.81 73 ILE B C 1
ATOM 4607 O O . ILE B 1 73 ? -20.641 13.992 -1.403 1 98.81 73 ILE B O 1
ATOM 4611 N N . LEU B 1 74 ? -20.984 15.891 -2.512 1 98.81 74 LEU B N 1
ATOM 4612 C CA . LEU B 1 74 ? -21.25 16.656 -1.306 1 98.81 74 LEU B CA 1
ATOM 4613 C C . LEU B 1 74 ? -22.484 16.141 -0.585 1 98.81 74 LEU B C 1
ATOM 4615 O O . LEU B 1 74 ? -22.5 16.047 0.645 1 98.81 74 LEU B O 1
ATOM 4619 N N . TYR B 1 75 ? -23.562 15.766 -1.366 1 98.75 75 TYR B N 1
ATOM 4620 C CA . TYR B 1 75 ? -24.719 15.133 -0.75 1 98.75 75 TYR B CA 1
ATOM 4621 C C . TYR B 1 75 ? -24.328 13.828 -0.069 1 98.75 75 TYR B C 1
ATOM 4623 O O . TYR B 1 75 ? -24.766 13.547 1.051 1 98.75 75 TYR B O 1
ATOM 4631 N N . ASN B 1 76 ? -23.5 13.047 -0.746 1 98.19 76 ASN B N 1
ATOM 4632 C CA . ASN B 1 76 ? -23.047 11.766 -0.202 1 98.19 76 ASN B CA 1
ATOM 4633 C C . ASN B 1 76 ? -22.281 11.953 1.105 1 98.19 76 ASN B C 1
ATOM 4635 O O . ASN B 1 76 ? -22.5 11.211 2.066 1 98.19 76 ASN B O 1
ATOM 4639 N N . ILE B 1 77 ? -21.391 12.938 1.128 1 97.88 77 ILE B N 1
ATOM 4640 C CA . ILE B 1 77 ? -20.562 13.188 2.301 1 97.88 77 ILE B CA 1
ATOM 4641 C C . ILE B 1 77 ? -21.438 13.57 3.486 1 97.88 77 ILE B C 1
ATOM 4643 O O . ILE B 1 77 ? -21.281 13.039 4.59 1 97.88 77 ILE B O 1
ATOM 4647 N N . VAL B 1 78 ? -22.391 14.43 3.242 1 97.88 78 VAL B N 1
ATOM 4648 C CA . VAL B 1 78 ? -23.297 14.844 4.309 1 97.88 78 VAL B CA 1
ATOM 4649 C C . VAL B 1 78 ? -24.156 13.656 4.738 1 97.88 78 VAL B C 1
ATOM 4651 O O . VAL B 1 78 ? -24.438 13.477 5.926 1 97.88 78 VAL B O 1
ATOM 4654 N N . GLY B 1 79 ? -24.578 12.859 3.736 1 96.88 79 GLY B N 1
ATOM 4655 C CA . GLY B 1 79 ? -25.344 11.664 4.035 1 96.88 79 GLY B CA 1
ATOM 4656 C C . GLY B 1 79 ? -24.609 10.68 4.93 1 96.88 79 GLY B C 1
ATOM 4657 O O . GLY B 1 79 ? -25.234 9.875 5.625 1 96.88 79 GLY B O 1
ATOM 4658 N N . GLY B 1 80 ? -23.266 10.727 4.922 1 95.5 80 GLY B N 1
ATOM 4659 C CA . GLY B 1 80 ? -22.422 9.836 5.715 1 95.5 80 GLY B CA 1
ATOM 4660 C C . GLY B 1 80 ? -22.062 10.414 7.07 1 95.5 80 GLY B C 1
ATOM 4661 O O . GLY B 1 80 ? -21.234 9.844 7.789 1 95.5 80 GLY B O 1
ATOM 4662 N N . GLN B 1 81 ? -22.547 11.586 7.473 1 95.19 81 GLN B N 1
ATOM 4663 C CA . GLN B 1 81 ? -22.312 12.164 8.789 1 95.19 81 GLN B CA 1
ATOM 4664 C C . GLN B 1 81 ? -22.984 11.344 9.883 1 95.19 81 GLN B C 1
ATOM 4666 O O . GLN B 1 81 ? -24.125 10.898 9.719 1 95.19 81 GLN B O 1
ATOM 4671 N N . ILE B 1 82 ? -22.297 11.133 10.984 1 93.31 82 ILE B N 1
ATOM 4672 C CA . ILE B 1 82 ? -22.812 10.375 12.117 1 93.31 82 ILE B CA 1
ATOM 4673 C C . ILE B 1 82 ? -23.766 11.242 12.93 1 93.31 82 ILE B C 1
ATOM 4675 O O . ILE B 1 82 ? -23.344 12.211 13.562 1 93.31 82 ILE B O 1
ATOM 4679 N N . THR B 1 83 ? -25 10.844 12.977 1 92 83 THR B N 1
ATOM 4680 C CA . THR B 1 83 ? -26.031 11.703 13.562 1 92 83 THR B CA 1
ATOM 4681 C C . THR B 1 83 ? -26.547 11.125 14.875 1 92 83 THR B C 1
ATOM 4683 O O . THR B 1 83 ? -27.406 11.727 15.531 1 92 83 THR B O 1
ATOM 4686 N N . ASP B 1 84 ? -25.984 9.977 15.25 1 89.75 84 ASP B N 1
ATOM 4687 C CA . ASP B 1 84 ? -26.391 9.391 16.531 1 89.75 84 ASP B CA 1
ATOM 4688 C C . ASP B 1 84 ? -25.812 10.18 17.703 1 89.75 84 ASP B C 1
ATOM 4690 O O . ASP B 1 84 ? -24.609 10.117 17.953 1 89.75 84 ASP B O 1
ATOM 4694 N N . PRO B 1 85 ? -26.609 10.797 18.5 1 87.19 85 PRO B N 1
ATOM 4695 C CA . PRO B 1 85 ? -26.078 11.648 19.578 1 87.19 85 PRO B CA 1
ATOM 4696 C C . PRO B 1 85 ? -25.406 10.844 20.688 1 87.19 85 PRO B C 1
ATOM 4698 O O . PRO B 1 85 ? -24.656 11.398 21.484 1 87.19 85 PRO B O 1
ATOM 4701 N N . ASP B 1 86 ? -25.672 9.562 20.703 1 86.62 86 ASP B N 1
ATOM 4702 C CA . ASP B 1 86 ? -25.094 8.727 21.75 1 86.62 86 ASP B CA 1
ATOM 4703 C C . ASP B 1 86 ? -23.719 8.211 21.328 1 86.62 86 ASP B C 1
ATOM 4705 O O . ASP B 1 86 ? -23 7.633 22.156 1 86.62 86 ASP B O 1
ATOM 4709 N N . SER B 1 87 ? -23.438 8.477 20.109 1 85.81 87 SER B N 1
ATOM 4710 C CA . SER B 1 87 ? -22.125 8.039 19.609 1 85.81 87 SER B CA 1
ATOM 4711 C C . SER B 1 87 ? -21.031 9.039 20 1 85.81 87 SER B C 1
ATOM 4713 O O . SER B 1 87 ? -21.25 10.25 19.953 1 85.81 87 SER B O 1
ATOM 4715 N N . GLY B 1 88 ? -19.891 8.547 20.375 1 81.62 88 GLY B N 1
ATOM 4716 C CA . GLY B 1 88 ? -18.734 9.406 20.594 1 81.62 88 GLY B CA 1
ATOM 4717 C C . GLY B 1 88 ? -18.297 10.125 19.328 1 81.62 88 GLY B C 1
ATOM 4718 O O . GLY B 1 88 ? -17.562 11.125 19.406 1 81.62 88 GLY B O 1
ATOM 4719 N N . ALA B 1 89 ? -18.844 9.695 18.188 1 88.5 89 ALA B N 1
ATOM 4720 C CA . ALA B 1 89 ? -18.469 10.25 16.891 1 88.5 89 ALA B CA 1
ATOM 4721 C C . ALA B 1 89 ? -19.531 11.195 16.359 1 88.5 89 ALA B C 1
ATOM 4723 O O . ALA B 1 89 ? -19.516 11.562 15.188 1 88.5 89 ALA B O 1
ATOM 4724 N N . TYR B 1 90 ? -20.438 11.602 17.281 1 89.31 90 TYR B N 1
ATOM 4725 C CA . TYR B 1 90 ? -21.562 12.445 16.875 1 89.31 90 TYR B CA 1
ATOM 4726 C C . TYR B 1 90 ? -21.062 13.688 16.141 1 89.31 90 TYR B C 1
ATOM 4728 O O . TYR B 1 90 ? -20.219 14.43 16.656 1 89.31 90 TYR B O 1
ATOM 4736 N N . GLY B 1 91 ? -21.531 13.867 14.891 1 89.38 91 GLY B N 1
ATOM 4737 C CA . GLY B 1 91 ? -21.188 15.023 14.086 1 89.38 91 GLY B CA 1
ATOM 4738 C C . 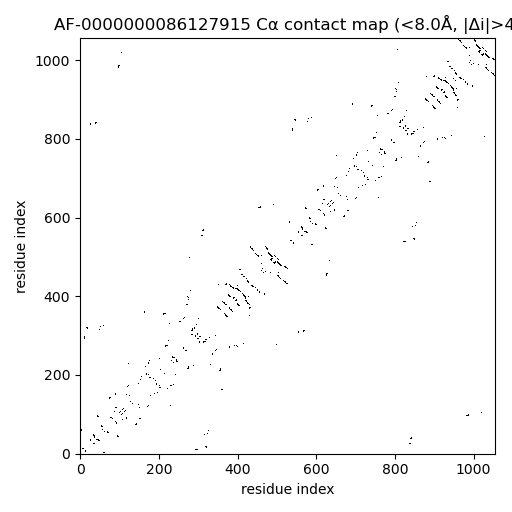GLY B 1 91 ? -20.016 14.781 13.148 1 89.38 91 GLY B C 1
ATOM 4739 O O . GLY B 1 91 ? -19.797 15.547 12.219 1 89.38 91 GLY B O 1
ATOM 4740 N N . ASP B 1 92 ? -19.25 13.727 13.453 1 91.62 92 ASP B N 1
ATOM 4741 C CA . ASP B 1 92 ? -18.141 13.367 12.57 1 91.62 92 ASP B CA 1
ATOM 4742 C C . ASP B 1 92 ? -18.641 12.711 11.289 1 91.62 92 ASP B C 1
ATOM 4744 O O . ASP B 1 92 ? -19.859 12.547 11.109 1 91.62 92 ASP B O 1
ATOM 4748 N N . TYR B 1 93 ? -17.781 12.484 10.406 1 94.56 93 TYR B N 1
ATOM 4749 C CA . TYR B 1 93 ? -18.125 11.875 9.125 1 94.56 93 TYR B CA 1
ATOM 4750 C C . TYR B 1 93 ? -17.5 10.5 8.984 1 94.56 93 TYR B C 1
ATOM 4752 O O . TYR B 1 93 ? -16.438 10.234 9.547 1 94.56 93 TYR B O 1
ATOM 4760 N N . GLN B 1 94 ? -18.141 9.625 8.234 1 94.31 94 GLN B N 1
ATOM 4761 C CA . GLN B 1 94 ? -17.547 8.328 7.918 1 94.31 94 GLN B CA 1
ATOM 4762 C C . GLN B 1 94 ? -16.203 8.5 7.219 1 94.31 94 GLN B C 1
ATOM 4764 O O . GLN B 1 94 ? -16.047 9.375 6.371 1 94.31 94 GLN B O 1
ATOM 4769 N N . ILE B 1 95 ? -15.266 7.727 7.637 1 95.25 95 ILE B N 1
ATOM 4770 C CA . ILE B 1 95 ? -13.945 7.77 7.023 1 95.25 95 ILE B CA 1
ATOM 4771 C C . ILE B 1 95 ? -14.016 7.227 5.598 1 95.25 95 ILE B C 1
ATOM 4773 O O . ILE B 1 95 ? -13.305 7.703 4.711 1 95.25 95 ILE B O 1
ATOM 4777 N N . TYR B 1 96 ? -14.898 6.258 5.32 1 95.94 96 TYR B N 1
ATOM 4778 C CA . TYR B 1 96 ? -15.258 5.727 4.008 1 95.94 96 TYR B CA 1
ATOM 4779 C C . TYR B 1 96 ? -16.703 5.27 3.984 1 95.94 96 TYR B C 1
ATOM 4781 O O . TYR B 1 96 ? -17.266 4.91 5.02 1 95.94 96 TYR B O 1
ATOM 4789 N N . PRO B 1 97 ? -17.344 5.363 2.848 1 95.88 97 PRO B N 1
ATOM 4790 C CA . PRO B 1 97 ? -18.812 5.188 2.82 1 95.88 97 PRO B CA 1
ATOM 4791 C C . PRO B 1 97 ? -19.234 3.768 3.186 1 95.88 97 PRO B C 1
ATOM 4793 O O . PRO B 1 97 ? -20.359 3.559 3.646 1 95.88 97 PRO B O 1
ATOM 4796 N N . GLU B 1 98 ? -18.375 2.76 3.061 1 95.69 98 GLU B N 1
ATOM 4797 C CA . GLU B 1 98 ? -18.719 1.371 3.355 1 95.69 98 GLU B CA 1
ATOM 4798 C C . GLU B 1 98 ? -18.547 1.068 4.844 1 95.69 98 GLU B C 1
ATOM 4800 O O . GLU B 1 98 ? -18.844 -0.045 5.289 1 95.69 98 GLU B O 1
ATOM 4805 N N . GLN B 1 99 ? -18.094 2.059 5.633 1 95.69 99 GLN B N 1
ATOM 4806 C CA . GLN B 1 99 ? -17.938 1.892 7.074 1 95.69 99 GLN B CA 1
ATOM 4807 C C . GLN B 1 99 ? -19.266 1.566 7.746 1 95.69 99 GLN B C 1
ATOM 4809 O O . GLN B 1 99 ? -20.25 2.283 7.562 1 95.69 99 GLN B O 1
ATOM 4814 N N . PRO B 1 100 ? -19.328 0.489 8.539 1 96.06 100 PRO B N 1
ATOM 4815 C CA . PRO B 1 100 ? -20.594 0.181 9.219 1 96.06 100 PRO B CA 1
ATOM 4816 C C . PRO B 1 100 ? -20.922 1.178 10.328 1 96.06 100 PRO B C 1
ATOM 4818 O O . PRO B 1 100 ? -20.047 1.92 10.781 1 96.06 100 PRO B O 1
ATOM 4821 N N . ALA B 1 101 ? -22.234 1.166 10.734 1 95.12 101 ALA B N 1
ATOM 4822 C CA . ALA B 1 101 ? -22.625 1.941 11.906 1 95.12 101 ALA B CA 1
ATOM 4823 C C . ALA B 1 101 ? -21.938 1.416 13.164 1 95.12 101 ALA B C 1
ATOM 4825 O O . ALA B 1 101 ? -21.672 0.218 13.281 1 95.12 101 ALA B O 1
ATOM 4826 N N . PHE B 1 102 ? -21.656 2.279 14.07 1 95.25 102 PHE B N 1
ATOM 4827 C CA . PHE B 1 102 ? -21.031 1.867 15.328 1 95.25 102 PHE B CA 1
ATOM 4828 C C . PHE B 1 102 ? -21.984 1.004 16.141 1 95.25 102 PHE B C 1
ATOM 4830 O O . PHE B 1 102 ? -23.188 1.269 16.188 1 95.25 102 PHE B O 1
ATOM 4837 N N . GLY B 1 103 ? -21.516 0.001 16.719 1 94.31 103 GLY B N 1
ATOM 4838 C CA . GLY B 1 103 ? -22.25 -0.964 17.531 1 94.31 103 GLY B CA 1
ATOM 4839 C C . GLY B 1 103 ? -21.359 -2.004 18.172 1 94.31 103 GLY B C 1
ATOM 4840 O O . GLY B 1 103 ? -20.141 -1.845 18.203 1 94.31 103 GLY B O 1
ATOM 4841 N N . PRO B 1 104 ? -21.906 -3.014 18.688 1 94.5 104 PRO B N 1
ATOM 4842 C CA . PRO B 1 104 ? -21.125 -4.016 19.406 1 94.5 104 PRO B CA 1
ATOM 4843 C C . PRO B 1 104 ? -20.031 -4.641 18.562 1 94.5 104 PRO B C 1
ATOM 4845 O O . PRO B 1 104 ? -18.922 -4.898 19.062 1 94.5 104 PRO B O 1
ATOM 4848 N N . GLY B 1 105 ? -20.25 -4.824 17.281 1 96.69 105 GLY B N 1
ATOM 4849 C CA . GLY B 1 105 ? -19.266 -5.445 16.406 1 96.69 105 GLY B CA 1
ATOM 4850 C C . GLY B 1 105 ? -18.25 -4.465 15.875 1 96.69 105 GLY B C 1
ATOM 4851 O O . GLY B 1 105 ? -17.188 -4.871 15.391 1 96.69 105 GLY B O 1
ATOM 4852 N N . TYR B 1 106 ? -18.578 -3.252 15.992 1 96.56 106 TYR B N 1
ATOM 4853 C CA . TYR B 1 106 ? -17.734 -2.166 15.492 1 96.56 106 TYR B CA 1
ATOM 4854 C C . TYR B 1 106 ? -17.844 -0.936 16.375 1 96.56 106 TYR B C 1
ATOM 4856 O O . TYR B 1 106 ? -18.422 0.081 15.977 1 96.56 106 TYR B O 1
ATOM 4864 N N . PRO B 1 107 ? -17.234 -1.008 17.547 1 95.12 107 PRO B N 1
ATOM 4865 C CA . PRO B 1 107 ? -17.359 0.094 18.516 1 95.12 107 PRO B CA 1
ATOM 4866 C C . PRO B 1 107 ? -16.641 1.359 18.062 1 95.12 107 PRO B C 1
ATOM 4868 O O . PRO B 1 107 ? -15.578 1.277 17.438 1 95.12 107 PRO B O 1
ATOM 4871 N N . ALA B 1 108 ? -17.172 2.488 18.438 1 92.19 108 ALA B N 1
ATOM 4872 C CA . ALA B 1 108 ? -16.531 3.773 18.156 1 92.19 108 ALA B CA 1
ATOM 4873 C C . ALA B 1 108 ? -15.258 3.941 18.969 1 92.19 108 ALA B C 1
ATOM 4875 O O . ALA B 1 108 ? -15.25 3.705 20.172 1 92.19 108 ALA B O 1
ATOM 4876 N N . GLU B 1 109 ? -14.234 4.25 18.266 1 89.12 109 GLU B N 1
ATOM 4877 C CA . GLU B 1 109 ? -12.945 4.492 18.906 1 89.12 109 GLU B CA 1
ATOM 4878 C C . GLU B 1 109 ? -12.305 5.781 18.375 1 89.12 109 GLU B C 1
ATOM 4880 O O . GLU B 1 109 ? -11.93 5.863 17.219 1 89.12 109 GLU B O 1
ATOM 4885 N N . ALA B 1 110 ? -12.039 6.68 19.266 1 82.81 110 ALA B N 1
ATOM 4886 C CA . ALA B 1 110 ? -11.438 7.949 18.875 1 82.81 110 ALA B CA 1
ATOM 4887 C C . ALA B 1 110 ? -10.039 7.742 18.297 1 82.81 110 ALA B C 1
ATOM 4889 O O . ALA B 1 110 ? -9.25 6.949 18.828 1 82.81 110 ALA B O 1
ATOM 4890 N N . TYR B 1 111 ? -9.695 8.398 17.156 1 77.81 111 TYR B N 1
ATOM 4891 C CA . TYR B 1 111 ? -8.414 8.352 16.469 1 77.81 111 TYR B CA 1
ATOM 4892 C C . TYR B 1 111 ? -8.164 6.977 15.867 1 77.81 111 TYR B C 1
ATOM 4894 O O . TYR B 1 111 ? -7.039 6.668 15.461 1 77.81 111 TYR B O 1
ATOM 4902 N N . GLY B 1 112 ? -9.203 6.223 15.906 1 86.12 112 GLY B N 1
ATOM 4903 C CA . GLY B 1 112 ? -9.203 4.945 15.211 1 86.12 112 GLY B CA 1
ATOM 4904 C C . GLY B 1 112 ? -10.148 4.91 14.023 1 86.12 112 GLY B C 1
ATOM 4905 O O . GLY B 1 112 ? -9.75 5.176 12.891 1 86.12 112 GLY B O 1
ATOM 4906 N N . ASN B 1 113 ? -11.422 4.719 14.422 1 91 113 ASN B N 1
ATOM 4907 C CA . ASN B 1 113 ? -12.383 4.605 13.328 1 91 113 ASN B CA 1
ATOM 4908 C C . ASN B 1 113 ? -13.266 5.848 13.227 1 91 113 ASN B C 1
ATOM 4910 O O . ASN B 1 113 ? -14.234 5.867 12.461 1 91 113 ASN B O 1
ATOM 4914 N N . TYR B 1 114 ? -12.93 6.887 13.938 1 87.06 114 TYR B N 1
ATOM 4915 C CA . TYR B 1 114 ? -13.312 8.266 13.672 1 87.06 114 TYR B CA 1
ATOM 4916 C C . TYR B 1 114 ? -12.25 9.234 14.18 1 87.06 114 TYR B C 1
ATOM 4918 O O . TYR B 1 114 ? -11.453 8.891 15.062 1 87.06 114 TYR B O 1
ATOM 4926 N N . TYR B 1 115 ? -12.141 10.352 13.516 1 78.06 115 TYR B N 1
ATOM 4927 C CA . TYR B 1 115 ? -11.086 11.312 13.812 1 78.06 115 TYR B CA 1
ATOM 4928 C C . TYR B 1 115 ? -11.664 12.703 14.062 1 78.06 115 TYR B C 1
ATOM 4930 O O . TYR B 1 115 ? -12.109 13.375 13.133 1 78.06 115 TYR B O 1
ATOM 4938 N N . PRO B 1 116 ? -11.531 13.141 15.219 1 72.19 116 PRO B N 1
ATOM 4939 C CA . PRO B 1 116 ? -12.078 14.469 15.5 1 72.19 116 PRO B CA 1
ATOM 4940 C C . PRO B 1 116 ? -11.5 15.555 14.594 1 72.19 116 PRO B C 1
ATOM 4942 O O . PRO B 1 116 ? -12.219 16.469 14.172 1 72.19 116 PRO B O 1
ATOM 4945 N N . ILE B 1 117 ? -10.203 15.398 14.211 1 76.19 117 ILE B N 1
ATOM 4946 C CA . ILE B 1 117 ? -9.602 16.406 13.344 1 76.19 117 ILE B CA 1
ATOM 4947 C C . ILE B 1 117 ? -10.211 16.328 11.945 1 76.19 117 ILE B C 1
ATOM 4949 O O . ILE B 1 117 ? -10.32 17.328 11.242 1 76.19 117 ILE B O 1
ATOM 4953 N N . SER B 1 118 ? -10.594 15.133 11.617 1 80.06 118 SER B N 1
ATOM 4954 C CA . SER B 1 118 ? -11.195 14.953 10.305 1 80.06 118 SER B CA 1
ATOM 4955 C C . SER B 1 118 ? -12.516 15.711 10.195 1 80.06 118 SER B C 1
ATOM 4957 O O . SER B 1 118 ? -12.867 16.203 9.125 1 80.06 118 SER B O 1
ATOM 4959 N N . ARG B 1 119 ? -13.148 15.82 11.289 1 87.19 119 ARG B N 1
ATOM 4960 C CA . ARG B 1 119 ? -14.398 16.578 11.336 1 87.19 119 ARG B CA 1
ATOM 4961 C C . ARG B 1 119 ? -14.18 18.031 10.938 1 87.19 119 ARG B C 1
ATOM 4963 O O . ARG B 1 119 ? -14.914 18.578 10.117 1 87.19 119 ARG B O 1
ATOM 4970 N N . SER B 1 120 ? -13.125 18.641 11.523 1 89.06 120 SER B N 1
ATOM 4971 C CA . SER B 1 120 ? -12.828 20.031 11.219 1 89.06 120 SER B CA 1
ATOM 4972 C C . SER B 1 120 ? -12.336 20.188 9.781 1 89.06 120 SER B C 1
ATOM 4974 O O . SER B 1 120 ? -12.68 21.156 9.102 1 89.06 120 SER B O 1
ATOM 4976 N N . ILE B 1 121 ? -11.586 19.219 9.305 1 91.19 121 ILE B N 1
ATOM 4977 C CA . ILE B 1 121 ? -11.047 19.266 7.949 1 91.19 121 ILE B CA 1
ATOM 4978 C C . ILE B 1 121 ? -12.18 19.172 6.934 1 91.19 121 ILE B C 1
ATOM 4980 O O . ILE B 1 121 ? -12.227 19.938 5.973 1 91.19 121 ILE B O 1
ATOM 4984 N N . MET B 1 122 ? -13.133 18.266 7.234 1 93.31 122 MET B N 1
ATOM 4985 C CA . MET B 1 122 ? -14.297 18.109 6.363 1 93.31 122 MET B CA 1
ATOM 4986 C C . MET B 1 122 ? -15.156 19.359 6.363 1 93.31 122 MET B C 1
ATOM 4988 O O . MET B 1 122 ? -15.641 19.797 5.316 1 93.31 122 MET B O 1
ATOM 4992 N N . GLY B 1 123 ? -15.336 19.875 7.512 1 94.31 123 GLY B N 1
ATOM 4993 C CA . GLY B 1 123 ? -16.078 21.125 7.629 1 94.31 123 GLY B CA 1
ATOM 4994 C C . GLY B 1 123 ? -15.438 22.266 6.863 1 94.31 123 GLY B C 1
ATOM 4995 O O . GLY B 1 123 ? -16.141 23.031 6.18 1 94.31 123 GLY B O 1
ATOM 4996 N N . ASN B 1 124 ? -14.102 22.422 6.977 1 95.5 124 ASN B N 1
ATOM 4997 C CA . ASN B 1 124 ? -13.391 23.453 6.234 1 95.5 124 ASN B CA 1
ATOM 4998 C C . ASN B 1 124 ? -13.609 23.312 4.73 1 95.5 124 ASN B C 1
ATOM 5000 O O . ASN B 1 124 ? -13.82 24.297 4.039 1 95.5 124 ASN B O 1
ATOM 5004 N N . ALA B 1 125 ? -13.578 22.094 4.25 1 96.44 125 ALA B N 1
ATOM 5005 C CA . ALA B 1 125 ? -13.789 21.859 2.822 1 96.44 125 ALA B CA 1
ATOM 5006 C C . ALA B 1 125 ? -15.188 22.281 2.398 1 96.44 125 ALA B C 1
ATOM 5008 O O . ALA B 1 125 ? -15.367 22.859 1.323 1 96.44 125 ALA B O 1
ATOM 5009 N N . MET B 1 126 ? -16.172 22.047 3.234 1 97.56 126 MET B N 1
ATOM 5010 C CA . MET B 1 126 ? -17.547 22.438 2.914 1 97.56 126 MET B CA 1
ATOM 5011 C C . MET B 1 126 ? -17.703 23.953 2.926 1 97.56 126 MET B C 1
ATOM 5013 O O . MET B 1 126 ? -18.469 24.5 2.131 1 97.56 126 MET B O 1
ATOM 5017 N N . VAL B 1 127 ? -17.016 24.578 3.84 1 97.38 127 VAL B N 1
ATOM 5018 C CA . VAL B 1 127 ? -17.016 26.031 3.859 1 97.38 127 VAL B CA 1
ATOM 5019 C C . VAL B 1 127 ? -16.469 26.578 2.535 1 97.38 127 VAL B C 1
ATOM 5021 O O . VAL B 1 127 ? -17 27.547 1.985 1 97.38 127 VAL B O 1
ATOM 5024 N N . VAL B 1 128 ? -15.422 25.938 2.016 1 97.38 128 VAL B N 1
ATOM 5025 C CA . VAL B 1 128 ? -14.844 26.359 0.744 1 97.38 128 VAL B CA 1
ATOM 5026 C C . VAL B 1 128 ? -15.883 26.25 -0.363 1 97.38 128 VAL B C 1
ATOM 5028 O O . VAL B 1 128 ? -16.016 27.141 -1.194 1 97.38 128 VAL B O 1
ATOM 5031 N N . ALA B 1 129 ? -16.656 25.172 -0.381 1 98.19 129 ALA B N 1
ATOM 5032 C CA . ALA B 1 129 ? -17.703 25.016 -1.378 1 98.19 129 ALA B CA 1
ATOM 5033 C C . ALA B 1 129 ? -18.719 26.156 -1.286 1 98.19 129 ALA B C 1
ATOM 5035 O O . ALA B 1 129 ? -19.125 26.719 -2.305 1 98.19 129 ALA B O 1
ATOM 5036 N N . LEU B 1 130 ? -19.109 26.531 -0.11 1 98 130 LEU B N 1
ATOM 5037 C CA . LEU B 1 130 ? -20.141 27.547 0.133 1 98 130 LEU B CA 1
ATOM 5038 C C . LEU B 1 130 ? -19.641 28.938 -0.216 1 98 130 LEU B C 1
ATOM 5040 O O . LEU B 1 130 ? -20.375 29.75 -0.75 1 98 130 LEU B O 1
ATOM 5044 N N . GLU B 1 131 ? -18.359 29.172 0.11 1 97 131 GLU B N 1
ATOM 5045 C CA . GLU B 1 131 ? -17.812 30.531 -0.037 1 97 131 GLU B CA 1
ATOM 5046 C C . GLU B 1 131 ? -17.359 30.781 -1.468 1 97 131 GLU B C 1
ATOM 5048 O O . GLU B 1 131 ? -17.516 31.891 -1.989 1 97 131 GLU B O 1
ATOM 5053 N N . GLU B 1 132 ? -16.766 29.734 -2.115 1 96.38 132 GLU B N 1
ATOM 5054 C CA . GLU B 1 132 ? -16.094 29.953 -3.393 1 96.38 132 GLU B CA 1
ATOM 5055 C C . GLU B 1 132 ? -17.016 29.609 -4.562 1 96.38 132 GLU B C 1
ATOM 5057 O O . GLU B 1 132 ? -16.828 30.109 -5.672 1 96.38 132 GLU B O 1
ATOM 5062 N N . PHE B 1 133 ? -18.047 28.766 -4.301 1 97.38 133 PHE B N 1
ATOM 5063 C CA . PHE B 1 133 ? -18.797 28.266 -5.449 1 97.38 133 PHE B CA 1
ATOM 5064 C C . PHE B 1 133 ? -20.297 28.297 -5.191 1 97.38 133 PHE B C 1
ATOM 5066 O O . PHE B 1 133 ? -21.016 27.391 -5.59 1 97.38 133 PHE B O 1
ATOM 5073 N N . PRO B 1 134 ? -20.781 29.281 -4.461 1 95.38 134 PRO B N 1
ATOM 5074 C CA . PRO B 1 134 ? -22.219 29.328 -4.191 1 95.38 134 PRO B CA 1
ATOM 5075 C C . PRO B 1 134 ? -23.062 29.312 -5.469 1 95.38 134 PRO B C 1
ATOM 5077 O O . PRO B 1 134 ? -24.156 28.75 -5.48 1 95.38 134 PRO B O 1
ATOM 5080 N N . HIS B 1 135 ? -22.609 29.844 -6.57 1 95.75 135 HIS B N 1
ATOM 5081 C CA . HIS B 1 135 ? -23.328 29.969 -7.828 1 95.75 135 HIS B CA 1
ATOM 5082 C C . HIS B 1 135 ? -23.469 28.625 -8.531 1 95.75 135 HIS B C 1
ATOM 5084 O O . HIS B 1 135 ? -24.281 28.469 -9.445 1 95.75 135 HIS B O 1
ATOM 5090 N N . LEU B 1 136 ? -22.641 27.594 -8.117 1 97.31 136 LEU B N 1
ATOM 5091 C CA . LEU B 1 136 ? -22.672 26.281 -8.734 1 97.31 136 LEU B CA 1
ATOM 5092 C C . LEU B 1 136 ? -23.469 25.297 -7.871 1 97.31 136 LEU B C 1
ATOM 5094 O O . LEU B 1 136 ? -23.672 24.156 -8.258 1 97.31 136 LEU B O 1
ATOM 5098 N N . LEU B 1 137 ? -23.922 25.734 -6.684 1 98 137 LEU B N 1
ATOM 5099 C CA . LEU B 1 137 ? -24.641 24.875 -5.754 1 98 137 LEU B CA 1
ATOM 5100 C C . LEU B 1 137 ? -26.125 25.234 -5.734 1 98 137 LEU B C 1
ATOM 5102 O O . LEU B 1 137 ? -26.484 26.406 -5.766 1 98 137 LEU B O 1
ATOM 5106 N N . SER B 1 138 ? -27.047 24.281 -5.785 1 98.38 138 SER B N 1
ATOM 5107 C CA . SER B 1 138 ? -28.469 24.531 -5.613 1 98.38 138 SER B CA 1
ATOM 5108 C C . SER B 1 138 ? -28.766 25.062 -4.215 1 98.38 138 SER B C 1
ATOM 5110 O O . SER B 1 138 ? -27.984 24.844 -3.283 1 98.38 138 SER B O 1
ATOM 5112 N N . GLU B 1 139 ? -29.906 25.703 -4.055 1 97.81 139 GLU B N 1
ATOM 5113 C CA . GLU B 1 139 ? -30.328 26.188 -2.744 1 97.81 139 GLU B CA 1
ATOM 5114 C C . GLU B 1 139 ? -30.484 25.047 -1.752 1 97.81 139 GLU B C 1
ATOM 5116 O O . GLU B 1 139 ? -30.156 25.188 -0.574 1 97.81 139 GLU B O 1
ATOM 5121 N N . ASP B 1 140 ? -30.922 23.953 -2.26 1 98.25 140 ASP B N 1
ATOM 5122 C CA . ASP B 1 140 ? -31.094 22.781 -1.419 1 98.25 140 ASP B CA 1
ATOM 5123 C C . ASP B 1 140 ? -29.75 22.281 -0.889 1 98.25 140 ASP B C 1
ATOM 5125 O O . ASP B 1 140 ? -29.625 21.953 0.294 1 98.25 140 ASP B O 1
ATOM 5129 N N . LEU B 1 141 ? -28.797 22.203 -1.769 1 98.5 141 LEU B N 1
ATOM 5130 C CA . LEU B 1 141 ? -27.469 21.75 -1.358 1 98.5 141 LEU B CA 1
ATOM 5131 C C . LEU B 1 141 ? -26.828 22.719 -0.371 1 98.5 141 LEU B C 1
ATOM 5133 O O . LEU B 1 141 ? -26.203 22.297 0.604 1 98.5 141 LEU B O 1
ATOM 5137 N N . VAL B 1 142 ? -26.984 24.031 -0.636 1 97.88 142 VAL B N 1
ATOM 5138 C CA . VAL B 1 142 ? -26.484 25.031 0.292 1 97.88 142 VAL B CA 1
ATOM 5139 C C . VAL B 1 142 ? -27.078 24.812 1.677 1 97.88 142 VAL B C 1
ATOM 5141 O O . VAL B 1 142 ? -26.359 24.797 2.678 1 97.88 142 VAL B O 1
ATOM 5144 N N . GLY B 1 143 ? -28.406 24.578 1.732 1 96.5 143 GLY B N 1
ATOM 5145 C CA . GLY B 1 143 ? -29.062 24.297 3 1 96.5 143 GLY B CA 1
ATOM 5146 C C . GLY B 1 143 ? -28.578 23.031 3.658 1 96.5 143 GLY B C 1
ATOM 5147 O O . GLY B 1 143 ? -28.359 22.984 4.871 1 96.5 143 GLY B O 1
ATOM 5148 N N . THR B 1 144 ? -28.344 22.016 2.848 1 97.62 144 THR B N 1
ATOM 5149 C CA . THR B 1 144 ? -27.859 20.719 3.324 1 97.62 144 THR B CA 1
ATOM 5150 C C . THR B 1 144 ? -26.469 20.859 3.939 1 97.62 144 THR B C 1
ATOM 5152 O O . THR B 1 144 ? -26.219 20.328 5.02 1 97.62 144 THR B O 1
ATOM 5155 N N . LEU B 1 145 ? -25.594 21.594 3.293 1 97.94 145 LEU B N 1
ATOM 5156 C CA . LEU B 1 145 ? -24.234 21.812 3.791 1 97.94 145 LEU B CA 1
ATOM 5157 C C . LEU B 1 145 ? -24.25 22.594 5.094 1 97.94 145 LEU B C 1
ATOM 5159 O O . LEU B 1 145 ? -23.531 22.266 6.035 1 97.94 145 LEU B O 1
ATOM 5163 N N . LYS B 1 146 ? -25.078 23.609 5.156 1 95.69 146 LYS B N 1
ATOM 5164 C CA . LYS B 1 146 ? -25.156 24.422 6.363 1 95.69 146 LYS B CA 1
ATOM 5165 C C . LYS B 1 146 ? -25.672 23.625 7.547 1 95.69 146 LYS B C 1
ATOM 5167 O O . LYS B 1 146 ? -25.156 23.734 8.656 1 95.69 146 LYS B O 1
ATOM 5172 N N . SER B 1 147 ? -26.656 22.766 7.309 1 94 147 SER B N 1
ATOM 5173 C CA . SER B 1 147 ? -27.172 21.906 8.359 1 94 147 SER B CA 1
ATOM 5174 C C . SER B 1 147 ? -26.125 20.922 8.852 1 94 147 SER B C 1
ATOM 5176 O O . SER B 1 147 ? -26.016 20.641 10.047 1 94 147 SER B O 1
ATOM 5178 N N . SER B 1 148 ? -25.391 20.391 7.945 1 94.94 148 SER B N 1
ATOM 5179 C CA . SER B 1 148 ? -24.297 19.484 8.289 1 94.94 148 SER B CA 1
ATOM 5180 C C . SER B 1 148 ? -23.25 20.172 9.148 1 94.94 148 SER B C 1
ATOM 5182 O O . SER B 1 148 ? -22.75 19.594 10.117 1 94.94 148 SER B O 1
ATOM 5184 N N . LEU B 1 149 ? -22.906 21.406 8.812 1 94.56 149 LEU B N 1
ATOM 5185 C CA . LEU B 1 149 ? -21.906 22.172 9.547 1 94.56 149 LEU B CA 1
ATOM 5186 C C . LEU B 1 149 ? -22.406 22.5 10.945 1 94.56 149 LEU B C 1
ATOM 5188 O O . LEU B 1 149 ? -21.625 22.547 11.891 1 94.56 149 LEU B O 1
ATOM 5192 N N . GLU B 1 150 ? -23.672 22.75 11.078 1 91.56 150 GLU B N 1
ATOM 5193 C CA . GLU B 1 150 ? -24.25 23 12.398 1 91.56 150 GLU B CA 1
ATOM 5194 C C . GLU B 1 150 ? -24.094 21.781 13.305 1 91.56 150 GLU B C 1
ATOM 5196 O O . GLU B 1 150 ? -23.688 21.906 14.461 1 91.56 150 GLU B O 1
ATOM 5201 N N . LEU B 1 151 ? -24.359 20.625 12.727 1 90.25 151 LEU B N 1
ATOM 5202 C CA . LEU B 1 151 ? -24.172 19.391 13.492 1 90.25 151 LEU B CA 1
ATOM 5203 C C . LEU B 1 151 ? -22.703 19.156 13.805 1 90.25 151 LEU B C 1
ATOM 5205 O O . LEU B 1 151 ? -22.359 18.703 14.898 1 90.25 151 LEU B O 1
ATOM 5209 N N . ASN B 1 152 ? -21.875 19.438 12.859 1 90.62 152 ASN B N 1
ATOM 5210 C CA . ASN B 1 152 ? -20.438 19.328 13.016 1 90.62 152 ASN B CA 1
ATOM 5211 C C . ASN B 1 152 ? -19.938 20.125 14.227 1 90.62 152 ASN B C 1
ATOM 5213 O O . ASN B 1 152 ? -19.141 19.625 15.016 1 90.62 152 ASN B O 1
ATOM 5217 N N . LEU B 1 153 ? -20.422 21.297 14.422 1 87.12 153 LEU B N 1
ATOM 5218 C CA . LEU B 1 153 ? -19.953 22.219 15.445 1 87.12 153 LEU B CA 1
ATOM 5219 C C . LEU B 1 153 ? -20.609 21.922 16.797 1 87.12 153 LEU B C 1
ATOM 5221 O O . LEU B 1 153 ? -20.094 22.344 17.844 1 87.12 153 LEU B O 1
ATOM 5225 N N . LYS B 1 154 ? -21.688 21.281 16.844 1 77.25 154 LYS B N 1
ATOM 5226 C CA . LYS B 1 154 ? -22.344 20.906 18.094 1 77.25 154 LYS B CA 1
ATOM 5227 C C . LYS B 1 154 ? -21.531 19.828 18.828 1 77.25 154 LYS B C 1
ATOM 5229 O O . LYS B 1 154 ? -21.469 19.844 20.062 1 77.25 154 LYS B O 1
ATOM 5234 N N . SER B 1 155 ? -20.812 18.969 18.188 1 65.31 155 SER B N 1
ATOM 5235 C CA . SER B 1 155 ? -20.156 17.797 18.766 1 65.31 155 SER B CA 1
ATOM 5236 C C . SER B 1 155 ? -18.688 18.078 19.078 1 65.31 155 SER B C 1
ATOM 5238 O O . SER B 1 155 ? -18.109 17.453 19.969 1 65.31 155 SER B O 1
ATOM 5240 N N . ASN B 1 156 ? -17.859 18.75 18.172 1 57.09 156 ASN B N 1
ATOM 5241 C CA . ASN B 1 156 ? -16.422 18.969 18.266 1 57.09 156 ASN B CA 1
ATOM 5242 C C . ASN B 1 156 ? -16.031 19.547 19.609 1 57.09 156 ASN B C 1
ATOM 5244 O O . ASN B 1 156 ? -14.906 19.359 20.078 1 57.09 156 ASN B O 1
ATOM 5248 N N . PHE B 1 157 ? -16.906 20.312 20.266 1 51.59 157 PHE B N 1
ATOM 5249 C CA . PHE B 1 157 ? -16.453 21.156 21.375 1 51.59 157 PHE B CA 1
ATOM 5250 C C . PHE B 1 157 ? -16.531 20.391 22.688 1 51.59 157 PHE B C 1
ATOM 5252 O O . PHE B 1 157 ? -16.438 20.984 23.766 1 51.59 157 PHE B O 1
ATOM 5259 N N . THR B 1 158 ? -16.547 19.094 22.469 1 47.31 158 THR B N 1
ATOM 5260 C CA . THR B 1 158 ? -16.281 18.578 23.812 1 47.31 158 THR B CA 1
ATOM 5261 C C . THR B 1 158 ? -14.773 18.391 24.016 1 47.31 158 THR B C 1
ATOM 5263 O O . THR B 1 158 ? -14.133 17.609 23.312 1 47.31 158 THR B O 1
ATOM 5266 N N . PRO B 1 159 ? -14.18 19.5 24.547 1 44.06 159 PRO B N 1
ATOM 5267 C CA . PRO B 1 159 ? -12.75 19.734 24.797 1 44.06 159 PRO B CA 1
ATOM 5268 C C . PRO B 1 159 ? -12.031 18.5 25.312 1 44.06 159 PRO B C 1
ATOM 5270 O O . PRO B 1 159 ? -10.93 18.609 25.859 1 44.06 159 PRO B O 1
ATOM 5273 N N . THR B 1 160 ? -12.641 17.453 25.516 1 40.94 160 THR B N 1
ATOM 5274 C CA . THR B 1 160 ? -11.836 16.656 26.422 1 40.94 160 THR B CA 1
ATOM 5275 C C . THR B 1 160 ? -10.414 16.484 25.891 1 40.94 160 THR B C 1
ATOM 5277 O O . THR B 1 160 ? -9.523 16.047 26.625 1 40.94 160 THR B O 1
ATOM 5280 N N . GLN B 1 161 ? -10.117 16.422 24.641 1 44.88 161 GLN B N 1
ATOM 5281 C CA . GLN B 1 161 ? -8.734 16.062 24.375 1 44.88 161 GLN B CA 1
ATOM 5282 C C . GLN B 1 161 ? -7.957 17.25 23.812 1 44.88 161 GLN B C 1
ATOM 5284 O O . GLN B 1 161 ? -8.391 17.891 22.844 1 44.88 161 GLN B O 1
ATOM 5289 N N . ALA B 1 162 ? -7.312 18 24.75 1 44.16 162 ALA B N 1
ATOM 5290 C CA . ALA B 1 162 ? -6.418 19.109 24.422 1 44.16 162 ALA B CA 1
ATOM 5291 C C . ALA B 1 162 ? -5.66 18.844 23.125 1 44.16 162 ALA B C 1
ATOM 5293 O O . ALA B 1 162 ? -5.004 17.812 22.984 1 44.16 162 ALA B O 1
ATOM 5294 N N . PRO B 1 163 ? -6.102 19.359 22.047 1 49.66 163 PRO B N 1
ATOM 5295 C CA . PRO B 1 163 ? -5.367 19.125 20.812 1 49.66 163 PRO B CA 1
ATOM 5296 C C . PRO B 1 163 ? -3.922 19.609 20.875 1 49.66 163 PRO B C 1
ATOM 5298 O O . PRO B 1 163 ? -3.678 20.828 20.953 1 49.66 163 PRO B O 1
ATOM 5301 N N . SER B 1 164 ? -3.041 19.094 21.625 1 56.44 164 SER B N 1
ATOM 5302 C CA . SER B 1 164 ? -1.614 19.391 21.547 1 56.44 164 SER B CA 1
ATOM 5303 C C . SER B 1 164 ? -1.156 19.547 20.109 1 56.44 164 SER B C 1
ATOM 5305 O O . SER B 1 164 ? 0.009 19.859 19.844 1 56.44 164 SER B O 1
ATOM 5307 N N . GLY B 1 165 ? -2.246 19.734 19.016 1 73.62 165 GLY B N 1
ATOM 5308 C CA . GLY B 1 165 ? -1.705 19.812 17.672 1 73.62 165 GLY B CA 1
ATOM 5309 C C . GLY B 1 165 ? -2.203 21.031 16.906 1 73.62 165 GLY B C 1
ATOM 5310 O O . GLY B 1 165 ? -3.396 21.344 16.922 1 73.62 165 GLY B O 1
ATOM 5311 N N . THR B 1 166 ? -1.233 22 16.453 1 80.25 166 THR B N 1
ATOM 5312 C CA . THR B 1 166 ? -1.475 23.219 15.68 1 80.25 166 THR B CA 1
ATOM 5313 C C . THR B 1 166 ? -2.518 22.969 14.594 1 80.25 166 THR B C 1
ATOM 5315 O O . THR B 1 166 ? -3.449 23.75 14.43 1 80.25 166 THR B O 1
ATOM 5318 N N . ALA B 1 167 ? -2.527 21.844 13.938 1 81.31 167 ALA B N 1
ATOM 5319 C CA . ALA B 1 167 ? -3.438 21.547 12.836 1 81.31 167 ALA B CA 1
ATOM 5320 C C . ALA B 1 167 ? -4.875 21.422 13.336 1 81.31 167 ALA B C 1
ATOM 5322 O O . ALA B 1 167 ? -5.789 22.016 12.758 1 81.31 167 ALA B O 1
ATOM 5323 N N . TYR B 1 168 ? -5.055 20.719 14.391 1 82.81 168 TYR B N 1
ATOM 5324 C CA . TYR B 1 168 ? -6.383 20.562 14.969 1 82.81 168 TYR B CA 1
ATOM 5325 C C . TYR B 1 168 ? -6.934 21.906 15.445 1 82.81 168 TYR B C 1
ATOM 5327 O O . TYR B 1 168 ? -8.086 22.25 15.156 1 82.81 168 TYR B O 1
ATOM 5335 N N . SER B 1 169 ? -6.09 22.656 16.156 1 87.5 169 SER B N 1
ATOM 5336 C CA . SER B 1 169 ? -6.52 23.922 16.719 1 87.5 169 SER B CA 1
ATOM 5337 C C . SER B 1 169 ? -6.91 24.922 15.641 1 87.5 169 SER B C 1
ATOM 5339 O O . SER B 1 169 ? -7.941 25.594 15.742 1 87.5 169 SER B O 1
ATOM 5341 N N . LEU B 1 170 ? -6.125 24.953 14.609 1 91.94 170 LEU B N 1
ATOM 5342 C CA . LEU B 1 170 ? -6.375 25.953 13.57 1 91.94 170 LEU B CA 1
ATOM 5343 C C . LEU B 1 170 ? -7.59 25.578 12.734 1 91.94 170 LEU B C 1
ATOM 5345 O O . LEU B 1 170 ? -8.438 26.422 12.445 1 91.94 170 LEU B O 1
ATOM 5349 N N . THR B 1 171 ? -7.746 24.281 12.344 1 91.31 171 THR B N 1
ATOM 5350 C CA . THR B 1 171 ? -8.875 23.859 11.531 1 91.31 171 THR B CA 1
ATOM 5351 C C . THR B 1 171 ? -10.18 24 12.305 1 91.31 171 THR B C 1
ATOM 5353 O O . THR B 1 171 ? -11.195 24.438 11.758 1 91.31 171 THR B O 1
ATOM 5356 N N . THR B 1 172 ? -10.102 23.703 13.578 1 89.94 172 THR B N 1
ATOM 5357 C CA . THR B 1 172 ? -11.289 23.766 14.422 1 89.94 172 THR B CA 1
ATOM 5358 C C . THR B 1 172 ? -11.648 25.219 14.742 1 89.94 172 THR B C 1
ATOM 5360 O O . THR B 1 172 ? -12.82 25.594 14.719 1 89.94 172 THR B O 1
ATOM 5363 N N . SER B 1 173 ? -10.648 26.031 15.078 1 91.81 173 SER B N 1
ATOM 5364 C CA . SER B 1 173 ? -10.898 27.422 15.398 1 91.81 173 SER B CA 1
ATOM 5365 C C . SER B 1 173 ? -11.516 28.172 14.219 1 91.81 173 SER B C 1
ATOM 5367 O O . SER B 1 173 ? -12.484 28.906 14.383 1 91.81 173 SER B O 1
ATOM 5369 N N . PHE B 1 174 ? -10.977 27.953 13.078 1 94.38 174 PHE B N 1
ATOM 5370 C CA . PHE B 1 174 ? -11.539 28.609 11.906 1 94.38 174 PHE B CA 1
ATOM 5371 C C . PHE B 1 174 ? -13 28.234 11.719 1 94.38 174 PHE B C 1
ATOM 5373 O O . PHE B 1 174 ? -13.859 29.094 11.539 1 94.38 174 PHE B O 1
ATOM 5380 N N . LEU B 1 175 ? -13.219 26.906 11.711 1 93 175 LEU B N 1
ATOM 5381 C CA . LEU B 1 175 ? -14.57 26.422 11.461 1 93 175 LEU B CA 1
ATOM 5382 C C . LEU B 1 175 ? -15.555 27 12.477 1 93 175 LEU B C 1
ATOM 5384 O O . LEU B 1 175 ? -16.656 27.422 12.117 1 93 175 LEU B O 1
ATOM 5388 N N . ALA B 1 176 ? -15.156 27 13.734 1 91.25 176 ALA B N 1
ATOM 5389 C CA . ALA B 1 176 ? -16.016 27.5 14.812 1 91.25 176 ALA B CA 1
ATOM 5390 C C . ALA B 1 176 ? -16.281 29 14.641 1 91.25 176 ALA B C 1
ATOM 5392 O O . ALA B 1 176 ? -17.422 29.453 14.82 1 91.25 176 ALA B O 1
ATOM 5393 N N . LEU B 1 177 ? -15.273 29.781 14.359 1 93 177 LEU B N 1
ATOM 5394 C CA . LEU B 1 177 ? -15.414 31.234 14.195 1 93 177 LEU B CA 1
ATOM 5395 C C . LEU B 1 177 ? -16.25 31.562 12.969 1 93 177 LEU B C 1
ATOM 5397 O O . LEU B 1 177 ? -17.109 32.438 13.016 1 93 177 LEU B O 1
ATOM 5401 N N . TRP B 1 178 ? -15.984 30.859 11.898 1 94.75 178 TRP B N 1
ATOM 5402 C CA . TRP B 1 178 ? -16.797 31.047 10.695 1 94.75 178 TRP B CA 1
ATOM 5403 C C . TRP B 1 178 ? -18.25 30.672 10.953 1 94.75 178 TRP B C 1
ATOM 5405 O O . TRP B 1 178 ? -19.156 31.375 10.531 1 94.75 178 TRP B O 1
ATOM 5415 N N . GLY B 1 179 ? -18.469 29.516 11.586 1 92.31 179 GLY B N 1
ATOM 5416 C CA . GLY B 1 179 ? -19.812 29.047 11.898 1 92.31 179 GLY B CA 1
ATOM 5417 C C . GLY B 1 179 ? -20.594 30.031 12.742 1 92.31 179 GLY B C 1
ATOM 5418 O O . GLY B 1 179 ? -21.797 30.25 12.5 1 92.31 179 GLY B O 1
ATOM 5419 N N . GLY B 1 180 ? -19.969 30.578 13.789 1 88.5 180 GLY B N 1
ATOM 5420 C CA . GLY B 1 180 ? -20.625 31.562 14.617 1 88.5 180 GLY B CA 1
ATOM 5421 C C . GLY B 1 180 ? -21.156 32.75 13.836 1 88.5 180 GLY B C 1
ATOM 5422 O O . GLY B 1 180 ? -22.188 33.344 14.18 1 88.5 180 GLY B O 1
ATOM 5423 N N . LYS B 1 181 ? -20.469 33.094 12.789 1 88 181 LYS B N 1
ATOM 5424 C CA . LYS B 1 181 ? -20.812 34.25 11.977 1 88 181 LYS B CA 1
ATOM 5425 C C . LYS B 1 181 ? -21.859 33.875 10.914 1 88 181 LYS B C 1
ATOM 5427 O O . LYS B 1 181 ? -22.703 34.719 10.57 1 88 181 LYS B O 1
ATOM 5432 N N . ASN B 1 182 ? -21.875 32.656 10.414 1 90.62 182 ASN B N 1
ATOM 5433 C CA . ASN B 1 182 ? -22.562 32.406 9.156 1 90.62 182 ASN B CA 1
ATOM 5434 C C . ASN B 1 182 ? -23.688 31.375 9.336 1 90.62 182 ASN B C 1
ATOM 5436 O O . ASN B 1 182 ? -24.484 31.141 8.422 1 90.62 182 ASN B O 1
ATOM 5440 N N . LEU B 1 183 ? -23.734 30.75 10.508 1 90.94 183 LEU B N 1
ATOM 5441 C CA . LEU B 1 183 ? -24.75 29.734 10.711 1 90.94 183 LEU B CA 1
ATOM 5442 C C . LEU B 1 183 ? -25.797 30.188 11.703 1 90.94 183 LEU B C 1
ATOM 5444 O O . LEU B 1 183 ? -25.609 30.078 12.914 1 90.94 183 LEU B O 1
ATOM 5448 N N . PRO B 1 184 ? -26.875 30.609 11.32 1 75 184 PRO B N 1
ATOM 5449 C CA . PRO B 1 184 ? -27.922 31.25 12.141 1 75 184 PRO B CA 1
ATOM 5450 C C . PRO B 1 184 ? -28.562 30.281 13.133 1 75 184 PRO B C 1
ATOM 5452 O O . PRO B 1 184 ? -29.078 30.703 14.172 1 75 184 PRO B O 1
ATOM 5455 N N . ASN B 1 185 ? -28.578 29.047 12.773 1 73.44 185 ASN B N 1
ATOM 5456 C CA . ASN B 1 185 ? -29.297 28.078 13.609 1 73.44 185 ASN B CA 1
ATOM 5457 C C . ASN B 1 185 ? -28.406 27.547 14.727 1 73.44 185 ASN B C 1
ATOM 5459 O O . ASN B 1 185 ? -28.859 26.734 15.547 1 73.44 185 ASN B O 1
ATOM 5463 N N . LEU B 1 186 ? -27.188 27.797 14.602 1 78.44 186 LEU B N 1
ATOM 5464 C CA . LEU B 1 186 ? -26.375 27.438 15.758 1 78.44 186 LEU B CA 1
ATOM 5465 C C . LEU B 1 186 ? -26.906 28.125 17.016 1 78.44 186 LEU B C 1
ATOM 5467 O O . LEU B 1 186 ? -27.141 29.328 17.016 1 78.44 186 LEU B O 1
ATOM 5471 N N . SER B 1 187 ? -27.719 27.25 17.75 1 62.41 187 SER B N 1
ATOM 5472 C CA . SER B 1 187 ? -28.312 27.922 18.906 1 62.41 187 SER B CA 1
ATOM 5473 C C . SER B 1 187 ? -27.359 28.969 19.484 1 62.41 187 SER B C 1
ATOM 5475 O O . SER B 1 187 ? -26.141 28.875 19.312 1 62.41 187 SER B O 1
ATOM 5477 N N . ASN B 1 188 ? -27.953 29.828 19.953 1 55.06 188 ASN B N 1
ATOM 5478 C CA . ASN B 1 188 ? -27.219 30.938 20.547 1 55.06 188 ASN B CA 1
ATOM 5479 C C . ASN B 1 188 ? -26.203 30.438 21.594 1 55.06 188 ASN B C 1
ATOM 5481 O O . ASN B 1 188 ? -25.094 30.969 21.672 1 55.06 188 ASN B O 1
ATOM 5485 N N . THR B 1 189 ? -26.625 29.328 22.172 1 51.19 189 THR B N 1
ATOM 5486 C CA . THR B 1 189 ? -25.734 28.812 23.219 1 51.19 189 THR B CA 1
ATOM 5487 C C . THR B 1 189 ? -24.594 27.984 22.609 1 51.19 189 THR B C 1
ATOM 5489 O O . THR B 1 189 ? -23.438 28.188 22.938 1 51.19 189 THR B O 1
ATOM 5492 N N . THR B 1 190 ? -25.078 27.125 21.719 1 62.69 190 THR B N 1
ATOM 5493 C CA . THR B 1 190 ? -24.062 26.281 21.078 1 62.69 190 THR B CA 1
ATOM 5494 C C . THR B 1 190 ? -23.141 27.109 20.203 1 62.69 190 THR B C 1
ATOM 5496 O O . THR B 1 190 ? -21.922 26.891 20.188 1 62.69 190 THR B O 1
ATOM 5499 N N . GLY B 1 191 ? -23.781 28.031 19.625 1 58.38 191 GLY B N 1
ATOM 5500 C CA . GLY B 1 191 ? -23 28.938 18.781 1 58.38 191 GLY B CA 1
ATOM 5501 C C . GLY B 1 191 ? -22.031 29.781 19.562 1 58.38 191 GLY B C 1
ATOM 5502 O O . GLY B 1 191 ? -20.859 29.922 19.172 1 58.38 191 GLY B O 1
ATOM 5503 N N . ILE B 1 192 ? -22.578 30.344 20.531 1 57 192 ILE B N 1
ATOM 5504 C CA . ILE B 1 192 ? -21.734 31.156 21.406 1 57 192 ILE B CA 1
ATOM 5505 C C . ILE B 1 192 ? -20.609 30.297 21.984 1 57 192 ILE B C 1
ATOM 5507 O O . ILE B 1 192 ? -19.453 30.719 22.016 1 57 192 ILE B O 1
ATOM 5511 N N . ASN B 1 193 ? -21 29.203 22.266 1 75.38 193 ASN B N 1
ATOM 5512 C CA . ASN B 1 193 ? -20.016 28.297 22.844 1 75.38 193 ASN B CA 1
ATOM 5513 C C . ASN B 1 193 ? -18.969 27.875 21.828 1 75.38 193 ASN B C 1
ATOM 5515 O O . ASN B 1 193 ? -17.766 27.875 22.141 1 75.38 193 ASN B O 1
ATOM 5519 N N . ALA B 1 194 ? -19.453 27.719 20.641 1 79.62 194 ALA B N 1
ATOM 5520 C CA . ALA B 1 194 ? -18.516 27.312 19.609 1 79.62 194 ALA B CA 1
ATOM 5521 C C . ALA B 1 194 ? -17.547 28.438 19.25 1 79.62 194 ALA B C 1
ATOM 5523 O O . ALA B 1 194 ? -16.344 28.219 19.109 1 79.62 194 ALA B O 1
ATOM 5524 N N . THR B 1 195 ? -18.125 29.641 19.141 1 86.19 195 THR B N 1
ATOM 5525 C CA . THR B 1 195 ? -17.312 30.812 18.812 1 86.19 195 THR B CA 1
ATOM 5526 C C . THR B 1 195 ? -16.281 31.078 19.906 1 86.19 195 THR B C 1
ATOM 5528 O O . THR B 1 195 ? -15.117 31.344 19.625 1 86.19 195 THR B O 1
ATOM 5531 N N . ALA B 1 196 ? -16.781 30.984 21.109 1 87.25 196 ALA B N 1
ATOM 5532 C CA . ALA B 1 196 ? -15.875 31.219 22.234 1 87.25 196 ALA B CA 1
ATOM 5533 C C . ALA B 1 196 ? -14.773 30.172 22.281 1 87.25 196 ALA B C 1
ATOM 5535 O O . ALA B 1 196 ? -13.609 30.484 22.547 1 87.25 196 ALA B O 1
ATOM 5536 N N . GLN B 1 197 ? -15.164 29.016 22.078 1 84 197 GLN B N 1
ATOM 5537 C CA . GLN B 1 197 ? -14.195 27.938 22.094 1 84 197 GLN B CA 1
ATOM 5538 C C . GLN B 1 197 ? -13.203 28.047 20.938 1 84 197 GLN B C 1
ATOM 5540 O O . GLN B 1 197 ? -12.008 27.812 21.109 1 84 197 GLN B O 1
ATOM 5545 N N . GLY B 1 198 ? -13.727 28.359 19.781 1 88.69 198 GLY B N 1
ATOM 5546 C CA . GLY B 1 198 ? -12.859 28.594 18.625 1 88.69 198 GLY B CA 1
ATOM 5547 C C . GLY B 1 198 ? -11.867 29.719 18.859 1 88.69 198 GLY B C 1
ATOM 5548 O O . GLY B 1 198 ? -10.695 29.594 18.484 1 88.69 198 GLY B O 1
ATOM 5549 N N . ALA B 1 199 ? -12.328 30.75 19.453 1 91.44 199 ALA B N 1
ATOM 5550 C CA . ALA B 1 199 ? -11.461 31.875 19.766 1 91.44 199 ALA B CA 1
ATOM 5551 C C . ALA B 1 199 ? -10.375 31.5 20.766 1 91.44 199 ALA B C 1
ATOM 5553 O O . ALA B 1 199 ? -9.234 31.938 20.656 1 91.44 199 ALA B O 1
ATOM 5554 N N . ALA B 1 200 ? -10.781 30.688 21.688 1 89.31 200 ALA B N 1
ATOM 5555 C CA . ALA B 1 200 ? -9.828 30.25 22.703 1 89.31 200 ALA B CA 1
ATOM 5556 C C . ALA B 1 200 ? -8.734 29.375 22.094 1 89.31 200 ALA B C 1
ATOM 5558 O O . ALA B 1 200 ? -7.562 29.5 22.453 1 89.31 200 ALA B O 1
ATOM 5559 N N . LEU B 1 201 ? -9.125 28.5 21.219 1 88.25 201 LEU B N 1
ATOM 5560 C CA . LEU B 1 201 ? -8.164 27.641 20.547 1 88.25 201 LEU B CA 1
ATOM 5561 C C . LEU B 1 201 ? -7.211 28.469 19.688 1 88.25 201 LEU B C 1
ATOM 5563 O O . LEU B 1 201 ? -6.008 28.219 19.672 1 88.25 201 LEU B O 1
ATOM 5567 N N . ALA B 1 202 ? -7.762 29.438 18.984 1 92.25 202 ALA B N 1
ATOM 5568 C CA . ALA B 1 202 ? -6.938 30.328 18.172 1 92.25 202 ALA B CA 1
ATOM 5569 C C . ALA B 1 202 ? -5.938 31.094 19.031 1 92.25 202 ALA B C 1
ATOM 5571 O O . ALA B 1 202 ? -4.77 31.234 18.656 1 92.25 202 ALA B O 1
ATOM 5572 N N . LYS B 1 203 ? -6.41 31.531 20.125 1 92.94 203 LYS B N 1
ATOM 5573 C CA . LYS B 1 203 ? -5.562 32.312 21.016 1 92.94 203 LYS B CA 1
ATOM 5574 C C . LYS B 1 203 ? -4.402 31.469 21.547 1 92.94 203 LYS B C 1
ATOM 5576 O O . LYS B 1 203 ? -3.285 31.969 21.688 1 92.94 203 LYS B O 1
ATOM 5581 N N . GLN B 1 204 ? -4.684 30.25 21.812 1 89.88 204 GLN B N 1
ATOM 5582 C CA . GLN B 1 204 ? -3.629 29.359 22.281 1 89.88 204 GLN B CA 1
ATOM 5583 C C . GLN B 1 204 ? -2.518 29.219 21.234 1 89.88 204 GLN B C 1
ATOM 5585 O O . GLN B 1 204 ? -1.333 29.234 21.594 1 89.88 204 GLN B O 1
ATOM 5590 N N . VAL B 1 205 ? -2.877 29.062 20.016 1 91.94 205 VAL B N 1
ATOM 5591 C CA . VAL B 1 205 ? -1.898 28.938 18.938 1 91.94 205 VAL B CA 1
ATOM 5592 C C . VAL B 1 205 ? -1.116 30.25 18.797 1 91.94 205 VAL B C 1
ATOM 5594 O O . VAL B 1 205 ? 0.112 30.234 18.688 1 91.94 205 VAL B O 1
ATOM 5597 N N . ILE B 1 206 ? -1.837 31.375 18.828 1 94.88 206 ILE B N 1
ATOM 5598 C CA . ILE B 1 206 ? -1.24 32.688 18.641 1 94.88 206 ILE B CA 1
ATOM 5599 C C . ILE B 1 206 ? -0.298 33 19.812 1 94.88 206 ILE B C 1
ATOM 5601 O O . ILE B 1 206 ? 0.829 33.469 19.594 1 94.88 206 ILE B O 1
ATOM 5605 N N . ASP B 1 207 ? -0.764 32.688 21.031 1 94.62 207 ASP B N 1
ATOM 5606 C CA . ASP B 1 207 ? 0.066 32.906 22.203 1 94.62 207 ASP B CA 1
ATOM 5607 C C . ASP B 1 207 ? 1.346 32.094 22.156 1 94.62 207 ASP B C 1
ATOM 5609 O O . ASP B 1 207 ? 2.426 32.562 22.484 1 94.62 207 ASP B O 1
ATOM 5613 N N . ASN B 1 208 ? 1.195 30.859 21.812 1 93.19 208 ASN B N 1
ATOM 5614 C CA . ASN B 1 208 ? 2.361 29.984 21.672 1 93.19 208 ASN B CA 1
ATOM 5615 C C . ASN B 1 208 ? 3.338 30.516 20.625 1 93.19 208 ASN B C 1
ATOM 5617 O O . ASN B 1 208 ? 4.547 30.562 20.875 1 93.19 208 ASN B O 1
ATOM 5621 N N . PHE B 1 209 ? 2.83 30.938 19.531 1 94.12 209 PHE B N 1
ATOM 5622 C CA . PHE B 1 209 ? 3.652 31.484 18.469 1 94.12 209 PHE B CA 1
ATOM 5623 C C . PHE B 1 209 ? 4.359 32.75 18.922 1 94.12 209 PHE B C 1
ATOM 5625 O O . PHE B 1 209 ? 5.543 32.969 18.625 1 94.12 209 PHE B O 1
ATOM 5632 N N . ASP B 1 210 ? 3.627 33.594 19.594 1 95.69 210 ASP B N 1
ATOM 5633 C CA . ASP B 1 210 ? 4.195 34.844 20.062 1 95.69 210 ASP B CA 1
ATOM 5634 C C . ASP B 1 210 ? 5.297 34.594 21.094 1 95.69 210 ASP B C 1
ATOM 5636 O O . ASP B 1 210 ? 6.273 35.375 21.156 1 95.69 210 ASP B O 1
ATOM 5640 N N . GLU B 1 211 ? 5.102 33.625 21.812 1 95.31 211 GLU B N 1
ATOM 5641 C CA . GLU B 1 211 ? 6.062 33.312 22.875 1 95.31 211 GLU B CA 1
ATOM 5642 C C . GLU B 1 211 ? 7.324 32.688 22.312 1 95.31 211 GLU B C 1
ATOM 5644 O O . GLU B 1 211 ? 8.438 33.031 22.703 1 95.31 211 GLU B O 1
ATOM 5649 N N . TYR B 1 212 ? 7.203 31.766 21.359 1 94.69 212 TYR B N 1
ATOM 5650 C CA . TYR B 1 212 ? 8.336 30.922 21 1 94.69 212 TYR B CA 1
ATOM 5651 C C . TYR B 1 212 ? 8.805 31.203 19.578 1 94.69 212 TYR B C 1
ATOM 5653 O O . TYR B 1 212 ? 9.891 30.797 19.188 1 94.69 212 TYR B O 1
ATOM 5661 N N . GLY B 1 213 ? 7.988 31.844 18.812 1 91.88 213 GLY B N 1
ATOM 5662 C CA . GLY B 1 213 ? 8.367 32.281 17.484 1 91.88 213 GLY B CA 1
ATOM 5663 C C . GLY B 1 213 ? 8.234 31.172 16.453 1 91.88 213 GLY B C 1
ATOM 5664 O O . GLY B 1 213 ? 8.719 31.312 15.32 1 91.88 213 GLY B O 1
ATOM 5665 N N . SER B 1 214 ? 7.719 30.031 16.859 1 90.94 214 SER B N 1
ATOM 5666 C CA . SER B 1 214 ? 7.516 28.906 15.969 1 90.94 214 SER B CA 1
ATOM 5667 C C . SER B 1 214 ? 6.238 28.141 16.328 1 90.94 214 SER B C 1
ATOM 5669 O O . SER B 1 214 ? 5.672 28.344 17.406 1 90.94 214 SER B O 1
ATOM 5671 N N . ILE B 1 215 ? 5.801 27.328 15.375 1 89.12 215 ILE B N 1
ATOM 5672 C CA . ILE B 1 215 ? 4.684 26.438 15.664 1 89.12 215 ILE B CA 1
ATOM 5673 C C . ILE B 1 215 ? 5.215 25.094 16.172 1 89.12 215 ILE B C 1
ATOM 5675 O O . ILE B 1 215 ? 6.324 24.688 15.82 1 89.12 215 ILE B O 1
ATOM 5679 N N . PRO B 1 216 ? 4.406 24.359 16.938 1 88.12 216 PRO B N 1
ATOM 5680 C CA . PRO B 1 216 ? 4.816 23.062 17.469 1 88.12 216 PRO B CA 1
ATOM 5681 C C . PRO B 1 216 ? 5.156 22.047 16.391 1 88.12 216 PRO B C 1
ATOM 5683 O O . PRO B 1 216 ? 6.078 21.25 16.547 1 88.12 216 PRO B O 1
ATOM 5686 N N . GLU B 1 217 ? 4.504 22.078 15.258 1 90.25 217 GLU B N 1
ATOM 5687 C CA . GLU B 1 217 ? 4.754 21.156 14.148 1 90.25 217 GLU B CA 1
ATOM 5688 C C . GLU B 1 217 ? 5.746 21.766 13.156 1 90.25 217 GLU B C 1
ATOM 5690 O O . GLU B 1 217 ? 5.504 21.766 11.945 1 90.25 217 GLU B O 1
ATOM 5695 N N . TYR B 1 218 ? 6.875 22.203 13.758 1 92.62 218 TYR B N 1
ATOM 5696 C CA . TYR B 1 218 ? 7.895 22.859 12.938 1 92.62 218 TYR B CA 1
ATOM 5697 C C . TYR B 1 218 ? 8.523 21.875 11.961 1 92.62 218 TYR B C 1
ATOM 5699 O O . TYR B 1 218 ? 8.664 20.688 12.273 1 92.62 218 TYR B O 1
ATOM 5707 N N . ASN B 1 219 ? 8.812 22.312 10.75 1 95 219 ASN B N 1
ATOM 5708 C CA . ASN B 1 219 ? 9.508 21.609 9.68 1 95 219 ASN B CA 1
ATOM 5709 C C . ASN B 1 219 ? 8.797 20.312 9.312 1 95 219 ASN B C 1
ATOM 5711 O O . ASN B 1 219 ? 9.445 19.328 8.93 1 95 219 ASN B O 1
ATOM 5715 N N . SER B 1 220 ? 7.43 20.297 9.531 1 93.5 220 SER B N 1
ATOM 5716 C CA . SER B 1 220 ? 6.609 19.125 9.25 1 93.5 220 SER B CA 1
ATOM 5717 C C . SER B 1 220 ? 5.973 19.203 7.867 1 93.5 220 SER B C 1
ATOM 5719 O O . SER B 1 220 ? 4.805 19.578 7.738 1 93.5 220 SER B O 1
ATOM 5721 N N . ALA B 1 221 ? 6.668 18.734 6.875 1 94.88 221 ALA B N 1
ATOM 5722 C CA . ALA B 1 221 ? 6.344 18.953 5.469 1 94.88 221 ALA B CA 1
ATOM 5723 C C . ALA B 1 221 ? 4.934 18.453 5.152 1 94.88 221 ALA B C 1
ATOM 5725 O O . ALA B 1 221 ? 4.16 19.141 4.492 1 94.88 221 ALA B O 1
ATOM 5726 N N . PRO B 1 222 ? 4.445 17.344 5.648 1 91.31 222 PRO B N 1
ATOM 5727 C CA . PRO B 1 222 ? 3.107 16.875 5.281 1 91.31 222 PRO B CA 1
ATOM 5728 C C . PRO B 1 222 ? 1.997 17.609 6.023 1 91.31 222 PRO B C 1
ATOM 5730 O O . PRO B 1 222 ? 0.858 17.656 5.551 1 91.31 222 PRO B O 1
ATOM 5733 N N . TYR B 1 223 ? 2.244 18.234 7.156 1 88.06 223 TYR B N 1
ATOM 5734 C CA . TYR B 1 223 ? 1.194 18.766 8.023 1 88.06 223 TYR B CA 1
ATOM 5735 C C . TYR B 1 223 ? 0.974 20.25 7.758 1 88.06 223 TYR B C 1
ATOM 5737 O O . TYR B 1 223 ? 0.018 20.844 8.266 1 88.06 223 TYR B O 1
ATOM 5745 N N . LEU B 1 224 ? 1.787 20.828 6.93 1 89.5 224 LEU B N 1
ATOM 5746 C CA . LEU B 1 224 ? 1.723 22.266 6.684 1 89.5 224 LEU B CA 1
ATOM 5747 C C . LEU B 1 224 ? 0.405 22.656 6.012 1 89.5 224 LEU B C 1
ATOM 5749 O O . LEU B 1 224 ? -0.058 23.781 6.141 1 89.5 224 LEU B O 1
ATOM 5753 N N . THR B 1 225 ? -0.206 21.672 5.398 1 89.12 225 THR B N 1
ATOM 5754 C CA . THR B 1 225 ? -1.495 21.938 4.766 1 89.12 225 THR B CA 1
ATOM 5755 C C . THR B 1 225 ? -2.549 22.297 5.809 1 89.12 225 THR B C 1
ATOM 5757 O O . THR B 1 225 ? -3.383 23.172 5.578 1 89.12 225 THR B O 1
ATOM 5760 N N . PHE B 1 226 ? -2.502 21.734 6.906 1 88.75 226 PHE B N 1
ATOM 5761 C CA . PHE B 1 226 ? -3.51 21.938 7.941 1 88.75 226 PHE B CA 1
ATOM 5762 C C . PHE B 1 226 ? -3.154 23.125 8.812 1 88.75 226 PHE B C 1
ATOM 5764 O O . PHE B 1 226 ? -3.922 23.5 9.703 1 88.75 226 PHE B O 1
ATOM 5771 N N . THR B 1 227 ? -2.025 23.672 8.531 1 91.75 227 THR B N 1
ATOM 5772 C CA . THR B 1 227 ? -1.656 24.953 9.125 1 91.75 227 THR B CA 1
ATOM 5773 C C . THR B 1 227 ? -2.023 26.109 8.188 1 91.75 227 THR B C 1
ATOM 5775 O O . THR B 1 227 ? -2.689 27.062 8.602 1 91.75 227 THR B O 1
ATOM 5778 N N . PHE B 1 228 ? -1.713 25.938 6.953 1 95.25 228 PHE B N 1
ATOM 5779 C CA . PHE B 1 228 ? -1.795 27.062 6.031 1 95.25 228 PHE B CA 1
ATOM 5780 C C . PHE B 1 228 ? -3.213 27.219 5.496 1 95.25 228 PHE B C 1
ATOM 5782 O O . PHE B 1 228 ? -3.678 28.344 5.277 1 95.25 228 PHE B O 1
ATOM 5789 N N . TRP B 1 229 ? -3.957 26.172 5.328 1 93.88 229 TRP B N 1
ATOM 5790 C CA . TRP B 1 229 ? -5.309 26.266 4.789 1 93.88 229 TRP B CA 1
ATOM 5791 C C . TRP B 1 229 ? -6.211 27.062 5.723 1 93.88 229 TRP B C 1
ATOM 5793 O O . TRP B 1 229 ? -6.812 28.062 5.312 1 93.88 229 TRP B O 1
ATOM 5803 N N . PRO B 1 230 ? -6.25 26.672 6.934 1 94.75 230 PRO B N 1
ATOM 5804 C CA . PRO B 1 230 ? -7.148 27.438 7.812 1 94.75 230 PRO B CA 1
ATOM 5805 C C . PRO B 1 230 ? -6.695 28.875 8.023 1 94.75 230 PRO B C 1
ATOM 5807 O O . PRO B 1 230 ? -7.527 29.766 8.203 1 94.75 230 PRO B O 1
ATOM 5810 N N . LEU B 1 231 ? -5.367 29.156 7.988 1 96.44 231 LEU B N 1
ATOM 5811 C CA . LEU B 1 231 ? -4.883 30.531 8.117 1 96.44 231 LEU B CA 1
ATOM 5812 C C . LEU B 1 231 ? -5.27 31.359 6.898 1 96.44 231 LEU B C 1
ATOM 5814 O O . LEU B 1 231 ? -5.73 32.5 7.039 1 96.44 231 LEU B O 1
ATOM 5818 N N . ALA B 1 232 ? -5.086 30.781 5.727 1 96.5 232 ALA B N 1
ATOM 5819 C CA . ALA B 1 232 ? -5.473 31.484 4.512 1 96.5 232 ALA B CA 1
ATOM 5820 C C . ALA B 1 232 ? -6.977 31.75 4.48 1 96.5 232 ALA B C 1
ATOM 5822 O O . ALA B 1 232 ? -7.418 32.844 4.094 1 96.5 232 ALA B O 1
ATOM 5823 N N . MET B 1 233 ? -7.742 30.812 4.875 1 96.75 233 MET B N 1
ATOM 5824 C CA . MET B 1 233 ? -9.195 30.953 4.926 1 96.75 233 MET B CA 1
ATOM 5825 C C . MET B 1 233 ? -9.602 32 5.953 1 96.75 233 MET B C 1
ATOM 5827 O O . MET B 1 233 ? -10.508 32.812 5.703 1 96.75 233 MET B O 1
ATOM 5831 N N . ALA B 1 234 ? -8.938 32 7.09 1 96.94 234 ALA B N 1
ATOM 5832 C CA . ALA B 1 234 ? -9.227 33 8.117 1 96.94 234 ALA B CA 1
ATOM 5833 C C . ALA B 1 234 ? -8.938 34.406 7.609 1 96.94 234 ALA B C 1
ATOM 5835 O O . ALA B 1 234 ? -9.727 35.312 7.82 1 96.94 234 ALA B O 1
ATOM 5836 N N . ALA B 1 235 ? -7.816 34.531 6.957 1 96.62 235 ALA B N 1
ATOM 5837 C CA . ALA B 1 235 ? -7.461 35.844 6.391 1 96.62 235 ALA B CA 1
ATOM 5838 C C . ALA B 1 235 ? -8.516 36.281 5.387 1 96.62 235 ALA B C 1
ATOM 5840 O O . ALA B 1 235 ? -8.836 37.5 5.324 1 96.62 235 ALA B O 1
ATOM 5841 N N . LYS B 1 236 ? -9.031 35.406 4.684 1 95.38 236 LYS B N 1
ATOM 5842 C CA . LYS B 1 236 ? -9.945 35.75 3.592 1 95.38 236 LYS B CA 1
ATOM 5843 C C . LYS B 1 236 ? -11.367 35.969 4.113 1 95.38 236 LYS B C 1
ATOM 5845 O O . LYS B 1 236 ? -12.055 36.875 3.67 1 95.38 236 LYS B O 1
ATOM 5850 N N . TYR B 1 237 ? -11.82 35.125 5.039 1 96.19 237 TYR B N 1
ATOM 5851 C CA . TYR B 1 237 ? -13.25 35.062 5.34 1 96.19 237 TYR B CA 1
ATOM 5852 C C . TYR B 1 237 ? -13.547 35.719 6.688 1 96.19 237 TYR B C 1
ATOM 5854 O O . TYR B 1 237 ? -14.672 36.156 6.945 1 96.19 237 TYR B O 1
ATOM 5862 N N . LEU B 1 238 ? -12.617 35.594 7.594 1 95 238 LEU B N 1
ATOM 5863 C CA . LEU B 1 238 ? -12.852 36.156 8.922 1 95 238 LEU B CA 1
ATOM 5864 C C . LEU B 1 238 ? -12.391 37.625 8.992 1 95 238 LEU B C 1
ATOM 5866 O O . LEU B 1 238 ? -13.07 38.438 9.594 1 95 238 LEU B O 1
ATOM 5870 N N . GLY B 1 239 ? -11.328 37.906 8.305 1 85.19 239 GLY B N 1
ATOM 5871 C CA . GLY B 1 239 ? -10.805 39.281 8.273 1 85.19 239 GLY B CA 1
ATOM 5872 C C . GLY B 1 239 ? -10.398 39.781 9.641 1 85.19 239 GLY B C 1
ATOM 5873 O O . GLY B 1 239 ? -9.828 39.062 10.445 1 85.19 239 GLY B O 1
ATOM 5874 N N . ASN B 1 240 ? -10.672 41.062 9.867 1 88.19 240 ASN B N 1
ATOM 5875 C CA . ASN B 1 240 ? -10.195 41.75 11.078 1 88.19 240 ASN B CA 1
ATOM 5876 C C . ASN B 1 240 ? -11.211 41.625 12.211 1 88.19 240 ASN B C 1
ATOM 5878 O O . ASN B 1 240 ? -11.008 42.188 13.289 1 88.19 240 ASN B O 1
ATOM 5882 N N . ASP B 1 241 ? -12.227 40.781 12.117 1 87.56 241 ASP B N 1
ATOM 5883 C CA . ASP B 1 241 ? -13.305 40.625 13.102 1 87.56 241 ASP B CA 1
ATOM 5884 C C . ASP B 1 241 ? -12.891 39.688 14.234 1 87.56 241 ASP B C 1
ATOM 5886 O O . ASP B 1 241 ? -13.508 39.688 15.297 1 87.56 241 ASP B O 1
ATOM 5890 N N . THR B 1 242 ? -11.945 38.844 13.891 1 93.69 242 THR B N 1
ATOM 5891 C CA . THR B 1 242 ? -11.438 37.875 14.859 1 93.69 242 THR B CA 1
ATOM 5892 C C . THR B 1 242 ? -9.922 38 15.008 1 93.69 242 THR B C 1
ATOM 5894 O O . THR B 1 242 ? -9.242 38.469 14.094 1 93.69 242 THR B O 1
ATOM 5897 N N . GLU B 1 243 ? -9.453 37.625 16.141 1 95.88 243 GLU B N 1
ATOM 5898 C CA . GLU B 1 243 ? -8.008 37.625 16.328 1 95.88 243 GLU B CA 1
ATOM 5899 C C . GLU B 1 243 ? -7.316 36.688 15.32 1 95.88 243 GLU B C 1
ATOM 5901 O O . GLU B 1 243 ? -6.246 37.031 14.805 1 95.88 243 GLU B O 1
ATOM 5906 N N . LEU B 1 244 ? -7.922 35.562 15.086 1 96.56 244 LEU B N 1
ATOM 5907 C CA . LEU B 1 244 ? -7.34 34.656 14.125 1 96.56 244 LEU B CA 1
ATOM 5908 C C . LEU B 1 244 ? -7.254 35.281 12.742 1 96.56 244 LEU B C 1
ATOM 5910 O O . LEU B 1 244 ? -6.223 35.188 12.07 1 96.56 244 LEU B O 1
ATOM 5914 N N . GLY B 1 245 ? -8.312 35.906 12.312 1 96.56 245 GLY B N 1
ATOM 5915 C CA . GLY B 1 245 ? -8.297 36.594 11.031 1 96.56 245 GLY B CA 1
ATOM 5916 C C . GLY B 1 245 ? -7.262 37.719 10.969 1 96.56 245 GLY B C 1
ATOM 5917 O O . GLY B 1 245 ? -6.598 37.875 9.945 1 96.56 245 GLY B O 1
ATOM 5918 N N . GLN B 1 246 ? -7.133 38.406 12.062 1 96.69 246 GLN B N 1
ATOM 5919 C CA . GLN B 1 246 ? -6.191 39.531 12.133 1 96.69 246 GLN B CA 1
ATOM 5920 C C . GLN B 1 246 ? -4.75 39.031 12.078 1 96.69 246 GLN B C 1
ATOM 5922 O O . GLN B 1 246 ? -3.891 39.656 11.469 1 96.69 246 GLN B O 1
ATOM 5927 N N . ARG B 1 247 ? -4.516 37.906 12.68 1 97 247 ARG B N 1
ATOM 5928 C CA . ARG B 1 247 ? -3.15 37.406 12.883 1 97 247 ARG B CA 1
ATOM 5929 C C . ARG B 1 247 ? -2.748 36.438 11.797 1 97 247 ARG B C 1
ATOM 5931 O O . ARG B 1 247 ? -1.566 36.125 11.641 1 97 247 ARG B O 1
ATOM 5938 N N . ALA B 1 248 ? -3.701 36 10.977 1 97.12 248 ALA B N 1
ATOM 5939 C CA . ALA B 1 248 ? -3.438 34.969 9.969 1 97.12 248 ALA B CA 1
ATOM 5940 C C . ALA B 1 248 ? -2.34 35.406 9.008 1 97.12 248 ALA B C 1
ATOM 5942 O O . ALA B 1 248 ? -1.386 34.688 8.758 1 97.12 248 ALA B O 1
ATOM 5943 N N . PRO B 1 249 ? -2.354 36.656 8.477 1 96.62 249 PRO B N 1
ATOM 5944 C CA . PRO B 1 249 ? -1.293 37.094 7.559 1 96.62 249 PRO B CA 1
ATOM 5945 C C . PRO B 1 249 ? 0.096 37 8.188 1 96.62 249 PRO B C 1
ATOM 5947 O O . PRO B 1 249 ? 1.031 36.5 7.566 1 96.62 249 PRO B O 1
ATOM 5950 N N . ASP B 1 250 ? 0.241 37.469 9.414 1 96 250 ASP B N 1
ATOM 5951 C CA . ASP B 1 250 ? 1.54 37.469 10.078 1 96 250 ASP B CA 1
ATOM 5952 C C . ASP B 1 250 ? 2.004 36.062 10.398 1 96 250 ASP B C 1
ATOM 5954 O O . ASP B 1 250 ? 3.195 35.75 10.312 1 96 250 ASP B O 1
ATOM 5958 N N . LEU B 1 251 ? 1.096 35.188 10.805 1 96.12 251 LEU B N 1
ATOM 5959 C CA . LEU B 1 251 ? 1.435 33.781 11.094 1 96.12 251 LEU B CA 1
ATOM 5960 C C . LEU B 1 251 ? 1.914 33.062 9.828 1 96.12 251 LEU B C 1
ATOM 5962 O O . LEU B 1 251 ? 2.875 32.312 9.875 1 96.12 251 LEU B O 1
ATOM 5966 N N . ILE B 1 252 ? 1.202 33.344 8.672 1 96.69 252 ILE B N 1
ATOM 5967 C CA . ILE B 1 252 ? 1.611 32.75 7.398 1 96.69 252 ILE B CA 1
ATOM 5968 C C . ILE B 1 252 ? 3.012 33.25 7.035 1 96.69 252 ILE B C 1
ATOM 5970 O O . ILE B 1 252 ? 3.91 32.438 6.773 1 96.69 252 ILE B O 1
ATOM 5974 N N . ALA B 1 253 ? 3.225 34.531 7.105 1 97.44 253 ALA B N 1
ATOM 5975 C CA . ALA B 1 253 ? 4.492 35.156 6.699 1 97.44 253 ALA B CA 1
ATOM 5976 C C . ALA B 1 253 ? 5.641 34.656 7.578 1 97.44 253 ALA B C 1
ATOM 5978 O O . ALA B 1 253 ? 6.703 34.281 7.074 1 97.44 253 ALA B O 1
ATOM 5979 N N . SER B 1 254 ? 5.398 34.625 8.852 1 96.38 254 SER B N 1
ATOM 5980 C CA . SER B 1 254 ? 6.445 34.219 9.797 1 96.38 254 SER B CA 1
ATOM 5981 C C . SER B 1 254 ? 6.801 32.75 9.664 1 96.38 254 SER B C 1
ATOM 5983 O O . SER B 1 254 ? 7.973 32.375 9.758 1 96.38 254 SER B O 1
ATOM 5985 N N . THR B 1 255 ? 5.809 31.922 9.508 1 95.94 255 THR B N 1
ATOM 5986 C CA . THR B 1 255 ? 6.062 30.5 9.352 1 95.94 255 THR B CA 1
ATOM 5987 C C . THR B 1 255 ? 6.844 30.219 8.062 1 95.94 255 THR B C 1
ATOM 5989 O O . THR B 1 255 ? 7.793 29.438 8.062 1 95.94 255 THR B O 1
ATOM 5992 N N . TRP B 1 256 ? 6.48 30.922 7.004 1 96.94 256 TRP B N 1
ATOM 5993 C CA . TRP B 1 256 ? 7.203 30.75 5.746 1 96.94 256 TRP B CA 1
ATOM 5994 C C . TRP B 1 256 ? 8.625 31.281 5.859 1 96.94 256 TRP B C 1
ATOM 5996 O O . TRP B 1 256 ? 9.562 30.703 5.297 1 96.94 256 TRP B O 1
ATOM 6006 N N . THR B 1 257 ? 8.789 32.406 6.52 1 96.88 257 THR B N 1
ATOM 6007 C CA . THR B 1 257 ? 10.133 32.938 6.746 1 96.88 257 THR B CA 1
ATOM 6008 C C . THR B 1 257 ? 11 31.891 7.449 1 96.88 257 THR B C 1
ATOM 6010 O O . THR B 1 257 ? 12.133 31.625 7.031 1 96.88 257 THR B O 1
ATOM 6013 N N . SER B 1 258 ? 10.422 31.297 8.438 1 96.06 258 SER B N 1
ATOM 6014 C CA . SER B 1 258 ? 11.141 30.234 9.148 1 96.06 258 SER B CA 1
ATOM 6015 C C . SER B 1 258 ? 11.469 29.078 8.219 1 96.06 258 SER B C 1
ATOM 6017 O O . SER B 1 258 ? 12.602 28.594 8.195 1 96.06 258 SER B O 1
ATOM 6019 N N . LEU B 1 259 ? 10.531 28.594 7.453 1 96.62 259 LEU B N 1
ATOM 6020 C CA . LEU B 1 259 ? 10.742 27.5 6.523 1 96.62 259 LEU B CA 1
ATOM 6021 C C . LEU B 1 259 ? 11.844 27.828 5.523 1 96.62 259 LEU B C 1
ATOM 6023 O O . LEU B 1 259 ? 12.664 26.969 5.188 1 96.62 259 LEU B O 1
ATOM 6027 N N . GLY B 1 260 ? 11.844 29.078 5.074 1 96.5 260 GLY B N 1
ATOM 6028 C CA . GLY B 1 260 ? 12.898 29.516 4.172 1 96.5 260 GLY B CA 1
ATOM 6029 C C . GLY B 1 260 ? 14.289 29.422 4.785 1 96.5 260 GLY B C 1
ATOM 6030 O O . GLY B 1 260 ? 15.25 29.062 4.105 1 96.5 260 GLY B O 1
ATOM 6031 N N . GLU B 1 261 ? 14.344 29.734 6.074 1 96.5 261 GLU B N 1
ATOM 6032 C CA . GLU B 1 261 ? 15.625 29.688 6.777 1 96.5 261 GLU B CA 1
ATOM 6033 C C . GLU B 1 261 ? 16.109 28.25 6.934 1 96.5 261 GLU B C 1
ATOM 6035 O O . GLU B 1 261 ? 17.328 27.984 6.93 1 96.5 261 GLU B O 1
ATOM 6040 N N . TRP B 1 262 ? 15.211 27.344 6.977 1 97.38 262 TRP B N 1
ATOM 6041 C CA . TRP B 1 262 ? 15.547 25.969 7.27 1 97.38 262 TRP B CA 1
ATOM 6042 C C . TRP B 1 262 ? 15.672 25.156 5.984 1 97.38 262 TRP B C 1
ATOM 6044 O O . TRP B 1 262 ? 16.141 24.016 6.004 1 97.38 262 TRP B O 1
ATOM 6054 N N . TYR B 1 263 ? 15.211 25.656 4.871 1 97.75 263 TYR B N 1
ATOM 6055 C CA . TYR B 1 263 ? 15.188 24.938 3.605 1 97.75 263 TYR B CA 1
ATOM 6056 C C . TYR B 1 263 ? 16.516 25.062 2.883 1 97.75 263 TYR B C 1
ATOM 6058 O O . TYR B 1 263 ? 17.109 26.141 2.838 1 97.75 263 TYR B O 1
ATOM 6066 N N . HIS B 1 264 ? 17.062 24 2.422 1 97.81 264 HIS B N 1
ATOM 6067 C CA . HIS B 1 264 ? 18.234 23.953 1.561 1 97.81 264 HIS B CA 1
ATOM 6068 C C . HIS B 1 264 ? 17.859 23.672 0.115 1 97.81 264 HIS B C 1
ATOM 6070 O O . HIS B 1 264 ? 17.688 22.5 -0.265 1 97.81 264 HIS B O 1
ATOM 6076 N N . ALA B 1 265 ? 17.859 24.625 -0.715 1 96.44 265 ALA B N 1
ATOM 6077 C CA . ALA B 1 265 ? 17.297 24.562 -2.061 1 96.44 265 ALA B CA 1
ATOM 6078 C C . ALA B 1 265 ? 18.062 23.562 -2.922 1 96.44 265 ALA B C 1
ATOM 6080 O O . ALA B 1 265 ? 17.5 22.938 -3.826 1 96.44 265 ALA B O 1
ATOM 6081 N N . ASP B 1 266 ? 19.344 23.344 -2.654 1 94.75 266 ASP B N 1
ATOM 6082 C CA . ASP B 1 266 ? 20.125 22.391 -3.434 1 94.75 266 ASP B CA 1
ATOM 6083 C C . ASP B 1 266 ? 19.812 20.953 -3.027 1 94.75 266 ASP B C 1
ATOM 6085 O O . ASP B 1 266 ? 19.719 20.062 -3.881 1 94.75 266 ASP B O 1
ATOM 6089 N N . LEU B 1 267 ? 19.688 20.766 -1.753 1 96.38 267 LEU B N 1
ATOM 6090 C CA . LEU B 1 267 ? 19.344 19.422 -1.26 1 96.38 267 LEU B CA 1
ATOM 6091 C C . LEU B 1 267 ? 17.859 19.156 -1.421 1 96.38 267 LEU B C 1
ATOM 6093 O O . LEU B 1 267 ? 17.422 18 -1.34 1 96.38 267 LEU B O 1
ATOM 6097 N N . LYS B 1 268 ? 17.078 20.234 -1.537 1 96.31 268 LYS B N 1
ATOM 6098 C CA . LYS B 1 268 ? 15.625 20.188 -1.619 1 96.31 268 LYS B CA 1
ATOM 6099 C C . LYS B 1 268 ? 15.031 19.531 -0.382 1 96.31 268 LYS B C 1
ATOM 6101 O O . LYS B 1 268 ? 14.148 18.672 -0.494 1 96.31 268 LYS B O 1
ATOM 6106 N N . ASN B 1 269 ? 15.57 19.828 0.716 1 97.5 269 ASN B N 1
ATOM 6107 C CA . ASN B 1 269 ? 15.102 19.328 2.002 1 97.5 269 ASN B CA 1
ATOM 6108 C C . ASN B 1 269 ? 15.047 20.422 3.053 1 97.5 269 ASN B C 1
ATOM 6110 O O . ASN B 1 269 ? 15.742 21.438 2.936 1 97.5 269 ASN B O 1
ATOM 6114 N N . LEU B 1 270 ? 14.18 20.219 4.02 1 97.81 270 LEU B N 1
ATOM 6115 C CA . LEU B 1 270 ? 14.227 20.984 5.258 1 97.81 270 LEU B CA 1
ATOM 6116 C C . LEU B 1 270 ? 15.227 20.375 6.238 1 97.81 270 LEU B C 1
ATOM 6118 O O . LEU B 1 270 ? 15.281 19.156 6.402 1 97.81 270 LEU B O 1
ATOM 6122 N N . ALA B 1 271 ? 16.016 21.25 6.824 1 97.88 271 ALA B N 1
ATOM 6123 C CA . ALA B 1 271 ? 16.922 20.766 7.875 1 97.88 271 ALA B CA 1
ATOM 6124 C C . ALA B 1 271 ? 16.125 20.234 9.07 1 97.88 271 ALA B C 1
ATOM 6126 O O . ALA B 1 271 ? 15.031 20.703 9.367 1 97.88 271 ALA B O 1
ATOM 6127 N N . ALA B 1 272 ? 16.688 19.172 9.703 1 97.56 272 ALA B N 1
ATOM 6128 C CA . ALA B 1 272 ? 16.172 18.797 11.023 1 97.56 272 ALA B CA 1
ATOM 6129 C C . ALA B 1 272 ? 16.297 19.969 12 1 97.56 272 ALA B C 1
ATOM 6131 O O . ALA B 1 272 ? 17.062 20.906 11.773 1 97.56 272 ALA B O 1
ATOM 6132 N N . PRO B 1 273 ? 15.625 19.938 13.164 1 97.75 273 PRO B N 1
ATOM 6133 C CA . PRO B 1 273 ? 14.734 18.859 13.609 1 97.75 273 PRO B CA 1
ATOM 6134 C C . PRO B 1 273 ? 13.391 18.875 12.883 1 97.75 273 PRO B C 1
ATOM 6136 O O . PRO B 1 273 ? 13.008 19.906 12.305 1 97.75 273 PRO B O 1
ATOM 6139 N N . ILE B 1 274 ? 12.742 17.781 12.797 1 96.5 274 ILE B N 1
ATOM 6140 C CA . ILE B 1 274 ? 11.406 17.609 12.227 1 96.5 274 ILE B CA 1
ATOM 6141 C C . ILE B 1 274 ? 10.453 17.078 13.289 1 96.5 274 ILE B C 1
ATOM 6143 O O . ILE B 1 274 ? 10.648 15.984 13.812 1 96.5 274 ILE B O 1
ATOM 6147 N N . SER B 1 275 ? 9.461 17.812 13.578 1 92.94 275 SER B N 1
ATOM 6148 C CA . SER B 1 275 ? 8.547 17.438 14.656 1 92.94 275 SER B CA 1
ATOM 6149 C C . SER B 1 275 ? 7.598 16.328 14.219 1 92.94 275 SER B C 1
ATOM 6151 O O . SER B 1 275 ? 7.191 15.492 15.031 1 92.94 275 SER B O 1
ATOM 6153 N N . ARG B 1 276 ? 7.184 16.344 12.945 1 90.19 276 ARG B N 1
ATOM 6154 C CA . ARG B 1 276 ? 6.305 15.32 12.383 1 90.19 276 ARG B CA 1
ATOM 6155 C C . ARG B 1 276 ? 6.668 15.031 10.93 1 90.19 276 ARG B C 1
ATOM 6157 O O . ARG B 1 276 ? 6.09 15.617 10.008 1 90.19 276 ARG B O 1
ATOM 6164 N N . GLY B 1 277 ? 7.555 14.078 10.828 1 87.88 277 GLY B N 1
ATOM 6165 C CA . GLY B 1 277 ? 8.031 13.75 9.492 1 87.88 277 GLY B CA 1
ATOM 6166 C C . GLY B 1 277 ? 7.539 12.398 9 1 87.88 277 GLY B C 1
ATOM 6167 O O . GLY B 1 277 ? 7.406 11.461 9.789 1 87.88 277 GLY B O 1
ATOM 6168 N N . PHE B 1 278 ? 6.973 12.242 7.742 1 88.25 278 PHE B N 1
ATOM 6169 C CA . PHE B 1 278 ? 6.531 10.969 7.176 1 88.25 278 PHE B CA 1
ATOM 6170 C C . PHE B 1 278 ? 7.5 10.492 6.105 1 88.25 278 PHE B C 1
ATOM 6172 O O . PHE B 1 278 ? 7.094 9.859 5.125 1 88.25 278 PHE B O 1
ATOM 6179 N N . GLY B 1 279 ? 8.789 10.836 6.289 1 90.94 279 GLY B N 1
ATOM 6180 C CA . GLY B 1 279 ? 9.883 10.461 5.402 1 90.94 279 GLY B CA 1
ATOM 6181 C C . GLY B 1 279 ? 11.195 11.133 5.754 1 90.94 279 GLY B C 1
ATOM 6182 O O . GLY B 1 279 ? 11.227 12.07 6.551 1 90.94 279 GLY B O 1
ATOM 6183 N N . TYR B 1 280 ? 12.25 10.656 5.152 1 93.44 280 TYR B N 1
ATOM 6184 C CA . TYR B 1 280 ? 13.586 11.109 5.531 1 93.44 280 TYR B CA 1
ATOM 6185 C C . TYR B 1 280 ? 14.203 11.961 4.426 1 93.44 280 TYR B C 1
ATOM 6187 O O . TYR B 1 280 ? 15.234 12.602 4.637 1 93.44 280 TYR B O 1
ATOM 6195 N N . ASP B 1 281 ? 13.555 11.984 3.309 1 95.5 281 ASP B N 1
ATOM 6196 C CA . ASP B 1 281 ? 14 12.727 2.133 1 95.5 281 ASP B CA 1
ATOM 6197 C C . ASP B 1 281 ? 12.812 13.312 1.375 1 95.5 281 ASP B C 1
ATOM 6199 O O . ASP B 1 281 ? 12.047 12.578 0.739 1 95.5 281 ASP B O 1
ATOM 6203 N N . LEU B 1 282 ? 12.672 14.578 1.372 1 96.25 282 LEU B N 1
ATOM 6204 C CA . LEU B 1 282 ? 11.516 15.258 0.807 1 96.25 282 LEU B CA 1
ATOM 6205 C C . LEU B 1 282 ? 11.422 15.016 -0.698 1 96.25 282 LEU B C 1
ATOM 6207 O O . LEU B 1 282 ? 10.375 15.242 -1.306 1 96.25 282 LEU B O 1
ATOM 6211 N N . THR B 1 283 ? 12.477 14.578 -1.302 1 95.12 283 THR B N 1
ATOM 6212 C CA . THR B 1 283 ? 12.461 14.375 -2.746 1 95.12 283 THR B CA 1
ATOM 6213 C C . THR B 1 283 ? 11.773 13.055 -3.1 1 95.12 283 THR B C 1
ATOM 6215 O O . THR B 1 283 ? 11.438 12.82 -4.262 1 95.12 283 THR B O 1
ATOM 6218 N N . ARG B 1 284 ? 11.461 12.234 -2.068 1 94 284 ARG B N 1
ATOM 6219 C CA . ARG B 1 284 ? 11.133 10.844 -2.387 1 94 284 ARG B CA 1
ATOM 6220 C C . ARG B 1 284 ? 9.75 10.477 -1.865 1 94 284 ARG B C 1
ATOM 6222 O O . ARG B 1 284 ? 9.383 9.297 -1.845 1 94 284 ARG B O 1
ATOM 6229 N N . TYR B 1 285 ? 8.961 11.398 -1.477 1 94.62 285 TYR B N 1
ATOM 6230 C CA . TYR B 1 285 ? 7.586 11.109 -1.092 1 94.62 285 TYR B CA 1
ATOM 6231 C C . TYR B 1 285 ? 6.711 12.344 -1.243 1 94.62 285 TYR B C 1
ATOM 6233 O O . TYR B 1 285 ? 7.211 13.469 -1.265 1 94.62 285 TYR B O 1
ATOM 6241 N N . MET B 1 286 ? 5.461 12.156 -1.398 1 95.38 286 MET B N 1
ATOM 6242 C CA . MET B 1 286 ? 4.508 13.242 -1.608 1 95.38 286 MET B CA 1
ATOM 6243 C C . MET B 1 286 ? 4.184 13.945 -0.294 1 95.38 286 MET B C 1
ATOM 6245 O O . MET B 1 286 ? 3.984 13.289 0.731 1 95.38 286 MET B O 1
ATOM 6249 N N . HIS B 1 287 ? 4.203 15.281 -0.294 1 96.19 287 HIS B N 1
ATOM 6250 C CA . HIS B 1 287 ? 3.902 16.062 0.899 1 96.19 287 HIS B CA 1
ATOM 6251 C C . HIS B 1 287 ? 3.463 17.469 0.536 1 96.19 287 HIS B C 1
ATOM 6253 O O . HIS B 1 287 ? 3.783 17.969 -0.548 1 96.19 287 HIS B O 1
ATOM 6259 N N . SER B 1 288 ? 2.871 18.141 1.456 1 95.75 288 SER B N 1
ATOM 6260 C CA . SER B 1 288 ? 2.229 19.422 1.212 1 95.75 288 SER B CA 1
ATOM 6261 C C . SER B 1 288 ? 3.26 20.531 0.969 1 95.75 288 SER B C 1
ATOM 6263 O O . SER B 1 288 ? 3.033 21.438 0.165 1 95.75 288 SER B O 1
ATOM 6265 N N . PHE B 1 289 ? 4.379 20.516 1.718 1 97.06 289 PHE B N 1
ATOM 6266 C CA . PHE B 1 289 ? 5.422 21.516 1.524 1 97.06 289 PHE B CA 1
ATOM 6267 C C . PHE B 1 289 ? 5.863 21.578 0.067 1 97.06 289 PHE B C 1
ATOM 6269 O O . PHE B 1 289 ? 5.969 22.656 -0.519 1 97.06 289 PHE B O 1
ATOM 6276 N N . GLY B 1 290 ? 6.062 20.375 -0.528 1 97.25 290 GLY B N 1
ATOM 6277 C CA . GLY B 1 290 ? 6.422 20.312 -1.936 1 97.25 290 GLY B CA 1
ATOM 6278 C C . GLY B 1 290 ? 5.336 20.828 -2.855 1 97.25 290 GLY B C 1
ATOM 6279 O O . GLY B 1 290 ? 5.633 21.453 -3.879 1 97.25 290 GLY B O 1
ATOM 6280 N N . LEU B 1 291 ? 4.066 20.656 -2.51 1 97.56 291 LEU B N 1
ATOM 6281 C CA . LEU B 1 291 ? 2.959 21.172 -3.309 1 97.56 291 LEU B CA 1
ATOM 6282 C C . LEU B 1 291 ? 2.926 22.703 -3.281 1 97.56 291 LEU B C 1
ATOM 6284 O O . LEU B 1 291 ? 2.652 23.344 -4.301 1 97.56 291 LEU B O 1
ATOM 6288 N N . TYR B 1 292 ? 3.221 23.266 -2.139 1 97.19 292 TYR B N 1
ATOM 6289 C CA . TYR B 1 292 ? 3.283 24.719 -2.051 1 97.19 292 TYR B CA 1
ATOM 6290 C C . TYR B 1 292 ? 4.43 25.266 -2.891 1 97.19 292 TYR B C 1
ATOM 6292 O O . TYR B 1 292 ? 4.281 26.297 -3.566 1 97.19 292 TYR B O 1
ATOM 6300 N N . LEU B 1 293 ? 5.574 24.578 -2.795 1 97.5 293 LEU B N 1
ATOM 6301 C CA . LEU B 1 293 ? 6.703 25.047 -3.598 1 97.5 293 LEU B CA 1
ATOM 6302 C C . LEU B 1 293 ? 6.395 24.922 -5.086 1 97.5 293 LEU B C 1
ATOM 6304 O O . LEU B 1 293 ? 6.75 25.797 -5.871 1 97.5 293 LEU B O 1
ATOM 6308 N N . TRP B 1 294 ? 5.766 23.781 -5.445 1 97 294 TRP B N 1
ATOM 6309 C CA . TRP B 1 294 ? 5.297 23.594 -6.816 1 97 294 TRP B CA 1
ATOM 6310 C C . TRP B 1 294 ? 4.383 24.75 -7.242 1 97 294 TRP B C 1
ATOM 6312 O O . TRP B 1 294 ? 4.574 25.328 -8.305 1 97 294 TRP B O 1
ATOM 6322 N N . ASP B 1 295 ? 3.494 25.141 -6.426 1 96.81 295 ASP B N 1
ATOM 6323 C CA . ASP B 1 295 ? 2.525 26.203 -6.684 1 96.81 295 ASP B CA 1
ATOM 6324 C C . ASP B 1 295 ? 3.219 27.547 -6.832 1 96.81 295 ASP B C 1
ATOM 6326 O O . ASP B 1 295 ? 2.951 28.297 -7.785 1 96.81 295 ASP B O 1
ATOM 6330 N N . MET B 1 296 ? 4.152 27.828 -5.945 1 95.56 296 MET B N 1
ATOM 6331 C CA . MET B 1 296 ? 4.746 29.156 -5.848 1 95.56 296 MET B CA 1
ATOM 6332 C C . MET B 1 296 ? 5.875 29.328 -6.859 1 95.56 296 MET B C 1
ATOM 6334 O O . MET B 1 296 ? 6.105 30.438 -7.355 1 95.56 296 MET B O 1
ATOM 6338 N N . ALA B 1 297 ? 6.547 28.203 -7.152 1 95.12 297 ALA B N 1
ATOM 6339 C CA . ALA B 1 297 ? 7.805 28.375 -7.879 1 95.12 297 ALA B CA 1
ATOM 6340 C C . ALA B 1 297 ? 7.895 27.406 -9.055 1 95.12 297 ALA B C 1
ATOM 6342 O O . ALA B 1 297 ? 8.867 27.438 -9.812 1 95.12 297 ALA B O 1
ATOM 6343 N N . GLY B 1 298 ? 6.918 26.594 -9.258 1 95.62 298 GLY B N 1
ATOM 6344 C CA . GLY B 1 298 ? 6.934 25.641 -10.359 1 95.62 298 GLY B CA 1
ATOM 6345 C C . GLY B 1 298 ? 7.414 24.266 -9.961 1 95.62 298 GLY B C 1
ATOM 6346 O O . GLY B 1 298 ? 8.172 24.125 -9 1 95.62 298 GLY B O 1
ATOM 6347 N N . HIS B 1 299 ? 6.98 23.297 -10.75 1 95.38 299 HIS B N 1
ATOM 6348 C CA . HIS B 1 299 ? 7.289 21.891 -10.5 1 95.38 299 HIS B CA 1
ATOM 6349 C C . HIS B 1 299 ? 8.797 21.656 -10.43 1 95.38 299 HIS B C 1
ATOM 6351 O O . HIS B 1 299 ? 9.273 20.891 -9.594 1 95.38 299 HIS B O 1
ATOM 6357 N N . GLU B 1 300 ? 9.602 22.344 -11.195 1 93.31 300 GLU B N 1
ATOM 6358 C CA . GLU B 1 300 ? 11.047 22.156 -11.281 1 93.31 300 GLU B CA 1
ATOM 6359 C C . GLU B 1 300 ? 11.734 22.594 -10 1 93.31 300 GLU B C 1
ATOM 6361 O O . GLU B 1 300 ? 12.844 22.141 -9.695 1 93.31 300 GLU B O 1
ATOM 6366 N N . ASN B 1 301 ? 11.023 23.484 -9.266 1 94.5 301 ASN B N 1
ATOM 6367 C CA . ASN B 1 301 ? 11.609 23.984 -8.031 1 94.5 301 ASN B CA 1
ATOM 6368 C C . ASN B 1 301 ? 11.039 23.266 -6.809 1 94.5 301 ASN B C 1
ATOM 6370 O O . ASN B 1 301 ? 11.477 23.516 -5.684 1 94.5 301 ASN B O 1
ATOM 6374 N N . SER B 1 302 ? 10.031 22.406 -7.016 1 95.69 302 SER B N 1
ATOM 6375 C CA . SER B 1 302 ? 9.555 21.578 -5.922 1 95.69 302 SER B CA 1
ATOM 6376 C C . SER B 1 302 ? 10.57 20.484 -5.586 1 95.69 302 SER B C 1
ATOM 6378 O O . SER B 1 302 ? 11.453 20.172 -6.387 1 95.69 302 SER B O 1
ATOM 6380 N N . PRO B 1 303 ? 10.469 19.891 -4.434 1 95.75 303 PRO B N 1
ATOM 6381 C CA . PRO B 1 303 ? 11.438 18.859 -4.074 1 95.75 303 PRO B CA 1
ATOM 6382 C C . PRO B 1 303 ? 11.188 17.531 -4.793 1 95.75 303 PRO B C 1
ATOM 6384 O O . PRO B 1 303 ? 12.062 16.672 -4.828 1 95.75 303 PRO B O 1
ATOM 6387 N N . PHE B 1 304 ? 10.086 17.344 -5.434 1 93.88 304 PHE B N 1
ATOM 6388 C CA . PHE B 1 304 ? 9.703 16.031 -5.957 1 93.88 304 PHE B CA 1
ATOM 6389 C C . PHE B 1 304 ? 10.57 15.648 -7.148 1 93.88 304 PHE B C 1
ATOM 6391 O O . PHE B 1 304 ? 10.914 16.5 -7.973 1 93.88 304 PHE B O 1
ATOM 6398 N N . TYR B 1 305 ? 10.852 14.367 -7.219 1 88.75 305 TYR B N 1
ATOM 6399 C CA . TYR B 1 305 ? 11.438 13.859 -8.453 1 88.75 305 TYR B CA 1
ATOM 6400 C C . TYR B 1 305 ? 10.594 14.242 -9.664 1 88.75 305 TYR B C 1
ATOM 6402 O O . TYR B 1 305 ? 9.367 14.203 -9.609 1 88.75 305 TYR B O 1
ATOM 6410 N N . GLN B 1 306 ? 11.281 14.633 -10.711 1 87.75 306 GLN B N 1
ATOM 6411 C CA . GLN B 1 306 ? 10.602 15.062 -11.93 1 87.75 306 GLN B CA 1
ATOM 6412 C C . GLN B 1 306 ? 10.141 13.867 -12.758 1 87.75 306 GLN B C 1
ATOM 6414 O O . GLN B 1 306 ? 10.766 13.523 -13.758 1 87.75 306 GLN B O 1
ATOM 6419 N N . LEU B 1 307 ? 9.055 13.289 -12.328 1 88.31 307 LEU B N 1
ATOM 6420 C CA . LEU B 1 307 ? 8.477 12.141 -13.008 1 88.31 307 LEU B CA 1
ATOM 6421 C C . LEU B 1 307 ? 7.332 12.562 -13.922 1 88.31 307 LEU B C 1
ATOM 6423 O O . LEU B 1 307 ? 6.66 13.562 -13.656 1 88.31 307 LEU B O 1
ATOM 6427 N N . GLU B 1 308 ? 7.207 11.812 -14.992 1 84.5 308 GLU B N 1
ATOM 6428 C CA . GLU B 1 308 ? 6.074 12.062 -15.875 1 84.5 308 GLU B CA 1
ATOM 6429 C C . GLU B 1 308 ? 4.75 11.781 -15.164 1 84.5 308 GLU B C 1
ATOM 6431 O O . GLU B 1 308 ? 3.752 12.461 -15.414 1 84.5 308 GLU B O 1
ATOM 6436 N N . HIS B 1 309 ? 4.793 10.766 -14.328 1 87.06 309 HIS B N 1
ATOM 6437 C CA . HIS B 1 309 ? 3.629 10.391 -13.539 1 87.06 309 HIS B CA 1
ATOM 6438 C C . HIS B 1 309 ? 3.977 10.289 -12.055 1 87.06 309 HIS B C 1
ATOM 6440 O O . HIS B 1 309 ? 5.047 9.789 -11.695 1 87.06 309 HIS B O 1
ATOM 6446 N N . VAL B 1 310 ? 3.055 10.734 -11.203 1 90.19 310 VAL B N 1
ATOM 6447 C CA . VAL B 1 310 ? 3.338 10.797 -9.773 1 90.19 310 VAL B CA 1
ATOM 6448 C C . VAL B 1 310 ? 3.074 9.438 -9.133 1 90.19 310 VAL B C 1
ATOM 6450 O O . VAL B 1 310 ? 3.402 9.219 -7.961 1 90.19 310 VAL B O 1
ATOM 6453 N N . ASN B 1 311 ? 2.615 8.461 -9.93 1 89.38 311 ASN B N 1
ATOM 6454 C CA . ASN B 1 311 ? 2.117 7.184 -9.43 1 89.38 311 ASN B CA 1
ATOM 6455 C C . ASN B 1 311 ? 3.154 6.473 -8.57 1 89.38 311 ASN B C 1
ATOM 6457 O O . ASN B 1 311 ? 2.814 5.867 -7.555 1 89.38 311 ASN B O 1
ATOM 6461 N N . PRO B 1 312 ? 4.457 6.598 -8.906 1 92.88 312 PRO B N 1
ATOM 6462 C CA . PRO B 1 312 ? 5.43 5.84 -8.125 1 92.88 312 PRO B CA 1
ATOM 6463 C C . PRO B 1 312 ? 5.754 6.496 -6.789 1 92.88 312 PRO B C 1
ATOM 6465 O O . PRO B 1 312 ? 6.406 5.887 -5.938 1 92.88 312 PRO B O 1
ATOM 6468 N N . ILE B 1 313 ? 5.383 7.742 -6.582 1 93.38 313 ILE B N 1
ATOM 6469 C CA . ILE B 1 313 ? 5.789 8.484 -5.395 1 93.38 313 ILE B CA 1
ATOM 6470 C C . ILE B 1 313 ? 4.984 8 -4.188 1 93.38 313 ILE B C 1
ATOM 6472 O O . ILE B 1 313 ? 3.754 8.062 -4.195 1 93.38 313 ILE B O 1
ATOM 6476 N N . PRO B 1 314 ? 5.672 7.523 -3.146 1 93 314 PRO B N 1
ATOM 6477 C CA . PRO B 1 314 ? 4.945 7.117 -1.94 1 93 314 PRO B CA 1
ATOM 6478 C C . PRO B 1 314 ? 4.137 8.258 -1.328 1 93 314 PRO B C 1
ATOM 6480 O O . PRO B 1 314 ? 4.441 9.43 -1.559 1 93 314 PRO B O 1
ATOM 6483 N N . ARG B 1 315 ? 3.07 7.871 -0.576 1 92.88 315 ARG B N 1
ATOM 6484 C CA . ARG B 1 315 ? 2.146 8.812 0.046 1 92.88 315 ARG B CA 1
ATOM 6485 C C . ARG B 1 315 ? 1.48 9.695 -1.002 1 92.88 315 ARG B C 1
ATOM 6487 O O . ARG B 1 315 ? 1.253 10.883 -0.764 1 92.88 315 ARG B O 1
ATOM 6494 N N . VAL B 1 316 ? 1.2 9.117 -2.123 1 92 316 VAL B N 1
ATOM 6495 C CA . VAL B 1 316 ? 0.62 9.859 -3.238 1 92 316 VAL B CA 1
ATOM 6496 C C . VAL B 1 316 ? -0.784 10.336 -2.867 1 92 316 VAL B C 1
ATOM 6498 O O . VAL B 1 316 ? -1.312 11.273 -3.475 1 92 316 VAL B O 1
ATOM 6501 N N . THR B 1 317 ? -1.385 9.781 -1.803 1 91.88 317 THR B N 1
ATOM 6502 C CA . THR B 1 317 ? -2.688 10.211 -1.311 1 91.88 317 THR B CA 1
ATOM 6503 C C . THR B 1 317 ? -2.678 11.703 -0.99 1 91.88 317 THR B C 1
ATOM 6505 O O . THR B 1 317 ? -3.691 12.383 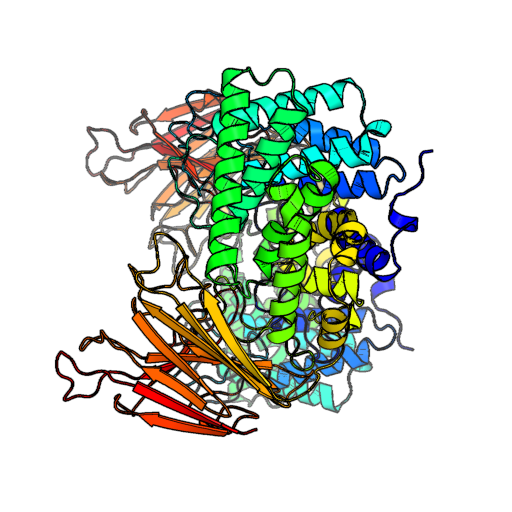-1.157 1 91.88 317 THR B O 1
ATOM 6508 N N . ASP B 1 318 ? -1.518 12.18 -0.575 1 93.5 318 ASP B N 1
ATOM 6509 C CA . ASP B 1 318 ? -1.387 13.594 -0.229 1 93.5 318 ASP B CA 1
ATOM 6510 C C . ASP B 1 318 ? -1.492 14.477 -1.472 1 93.5 318 ASP B C 1
ATOM 6512 O O . ASP B 1 318 ? -1.671 15.688 -1.363 1 93.5 318 ASP B O 1
ATOM 6516 N N . PHE B 1 319 ? -1.478 13.859 -2.643 1 95.38 319 PHE B N 1
ATOM 6517 C CA . PHE B 1 319 ? -1.626 14.641 -3.863 1 95.38 319 PHE B CA 1
ATOM 6518 C C . PHE B 1 319 ? -3.029 15.227 -3.963 1 95.38 319 PHE B C 1
ATOM 6520 O O . PHE B 1 319 ? -3.254 16.188 -4.699 1 95.38 319 PHE B O 1
ATOM 6527 N N . ALA B 1 320 ? -3.994 14.711 -3.199 1 96.38 320 ALA B N 1
ATOM 6528 C CA . ALA B 1 320 ? -5.344 15.266 -3.15 1 96.38 320 ALA B CA 1
ATOM 6529 C C . ALA B 1 320 ? -5.332 16.672 -2.557 1 96.38 320 ALA B C 1
ATOM 6531 O O . ALA B 1 320 ? -6.227 17.469 -2.828 1 96.38 320 ALA B O 1
ATOM 6532 N N . ASN B 1 321 ? -4.312 17 -1.76 1 95.94 321 ASN B N 1
ATOM 6533 C CA . ASN B 1 321 ? -4.195 18.312 -1.146 1 95.94 321 ASN B CA 1
ATOM 6534 C C . ASN B 1 321 ? -3.953 19.406 -2.189 1 95.94 321 ASN B C 1
ATOM 6536 O O . ASN B 1 321 ? -4.09 20.594 -1.897 1 95.94 321 ASN B O 1
ATOM 6540 N N . THR B 1 322 ? -3.623 18.984 -3.447 1 96.5 322 THR B N 1
ATOM 6541 C CA . THR B 1 322 ? -3.402 19.953 -4.523 1 96.5 322 THR B CA 1
ATOM 6542 C C . THR B 1 322 ? -4.645 20.812 -4.75 1 96.5 322 THR B C 1
ATOM 6544 O O . THR B 1 322 ? -4.539 21.969 -5.129 1 96.5 322 THR B O 1
ATOM 6547 N N . MET B 1 323 ? -5.855 20.266 -4.508 1 96.88 323 MET B N 1
ATOM 6548 C CA . MET B 1 323 ? -7.098 21 -4.75 1 96.88 323 MET B CA 1
ATOM 6549 C C . MET B 1 323 ? -7.188 22.234 -3.855 1 96.88 323 MET B C 1
ATOM 6551 O O . MET B 1 323 ? -7.383 23.344 -4.348 1 96.88 323 MET B O 1
ATOM 6555 N N . MET B 1 324 ? -6.914 22 -2.58 1 95.25 324 MET B N 1
ATOM 6556 C CA . MET B 1 324 ? -6.984 23.109 -1.637 1 95.25 324 MET B CA 1
ATOM 6557 C C . MET B 1 324 ? -5.801 24.062 -1.82 1 95.25 324 MET B C 1
ATOM 6559 O O . MET B 1 324 ? -5.945 25.281 -1.69 1 95.25 324 MET B O 1
ATOM 6563 N N . THR B 1 325 ? -4.609 23.484 -2.105 1 96.19 325 THR B N 1
ATOM 6564 C CA . THR B 1 325 ? -3.428 24.312 -2.338 1 96.19 325 THR B CA 1
ATOM 6565 C C . THR B 1 325 ? -3.654 25.266 -3.51 1 96.19 325 THR B C 1
ATOM 6567 O O . THR B 1 325 ? -3.35 26.453 -3.418 1 96.19 325 THR B O 1
ATOM 6570 N N . ALA B 1 326 ? -4.234 24.766 -4.559 1 96.5 326 ALA B N 1
ATOM 6571 C CA . ALA B 1 326 ? -4.492 25.578 -5.742 1 96.5 326 ALA B CA 1
ATOM 6572 C C . ALA B 1 326 ? -5.562 26.625 -5.457 1 96.5 326 ALA B C 1
ATOM 6574 O O . ALA B 1 326 ? -5.414 27.797 -5.84 1 96.5 326 ALA B O 1
ATOM 6575 N N . LEU B 1 327 ? -6.617 26.281 -4.789 1 95.62 327 LEU B N 1
ATOM 6576 C CA . LEU B 1 327 ? -7.746 27.172 -4.523 1 95.62 327 LEU B CA 1
ATOM 6577 C C . LEU B 1 327 ? -7.309 28.375 -3.691 1 95.62 327 LEU B C 1
ATOM 6579 O O . LEU B 1 327 ? -7.82 29.484 -3.877 1 95.62 327 LEU B O 1
ATOM 6583 N N . TYR B 1 328 ? -6.277 28.188 -2.85 1 94.12 328 TYR B N 1
ATOM 6584 C CA . TYR B 1 328 ? -5.918 29.281 -1.952 1 94.12 328 TYR B CA 1
ATOM 6585 C C . TYR B 1 328 ? -4.527 29.812 -2.271 1 94.12 328 TYR B C 1
ATOM 6587 O O . TYR B 1 328 ? -3.93 30.531 -1.465 1 94.12 328 TYR B O 1
ATOM 6595 N N . SER B 1 329 ? -4.055 29.422 -3.396 1 92.5 329 SER B N 1
ATOM 6596 C CA . SER B 1 329 ? -2.729 29.844 -3.834 1 92.5 329 SER B CA 1
ATOM 6597 C C . SER B 1 329 ? -2.602 31.359 -3.814 1 92.5 329 SER B C 1
ATOM 6599 O O . SER B 1 329 ? -1.659 31.906 -3.234 1 92.5 329 SER B O 1
ATOM 6601 N N . SER B 1 330 ? -3.635 32.094 -4.383 1 91.44 330 SER B N 1
ATOM 6602 C CA . SER B 1 330 ? -3.582 33.562 -4.492 1 91.44 330 SER B CA 1
ATOM 6603 C C . SER B 1 330 ? -3.572 34.219 -3.117 1 91.44 330 SER B C 1
ATOM 6605 O O . SER B 1 330 ? -2.805 35.125 -2.873 1 91.44 330 SER B O 1
ATOM 6607 N N . THR B 1 331 ? -4.426 33.719 -2.244 1 92.31 331 THR B N 1
ATOM 6608 C CA . THR B 1 331 ? -4.504 34.281 -0.895 1 92.31 331 THR B CA 1
ATOM 6609 C C . THR B 1 331 ? -3.221 33.969 -0.119 1 92.31 331 THR B C 1
ATOM 6611 O O . THR B 1 331 ? -2.666 34.875 0.531 1 92.31 331 THR B O 1
ATOM 6614 N N . MET B 1 332 ? -2.758 32.781 -0.186 1 92.25 332 MET B N 1
ATOM 6615 C CA . MET B 1 332 ? -1.564 32.344 0.533 1 92.25 332 MET B CA 1
ATOM 6616 C C . MET B 1 332 ? -0.329 33.094 0.038 1 92.25 332 MET B C 1
ATOM 6618 O O . MET B 1 332 ? 0.453 33.625 0.839 1 92.25 332 MET B O 1
ATOM 6622 N N . ASN B 1 333 ? -0.163 33.188 -1.224 1 92.69 333 ASN B N 1
ATOM 6623 C CA . ASN B 1 333 ? 1.069 33.688 -1.831 1 92.69 333 ASN B CA 1
ATOM 6624 C C . ASN B 1 333 ? 1.263 35.156 -1.578 1 92.69 333 ASN B C 1
ATOM 6626 O O . ASN B 1 333 ? 2.393 35.656 -1.56 1 92.69 333 ASN B O 1
ATOM 6630 N N . GLN B 1 334 ? 0.166 35.875 -1.362 1 94 334 GLN B N 1
ATOM 6631 C CA . GLN B 1 334 ? 0.287 37.312 -1.127 1 94 334 GLN B CA 1
ATOM 6632 C C . GLN B 1 334 ? 0.966 37.594 0.21 1 94 334 GLN B C 1
ATOM 6634 O O . GLN B 1 334 ? 1.521 38.656 0.415 1 94 334 GLN B O 1
ATOM 6639 N N . TYR B 1 335 ? 0.949 36.594 1.097 1 95.69 335 TYR B N 1
ATOM 6640 C CA . TYR B 1 335 ? 1.513 36.812 2.426 1 95.69 335 TYR B CA 1
ATOM 6641 C C . TYR B 1 335 ? 2.902 36.188 2.533 1 95.69 335 TYR B C 1
ATOM 6643 O O . TYR B 1 335 ? 3.566 36.312 3.564 1 95.69 335 TYR B O 1
ATOM 6651 N N . VAL B 1 336 ? 3.418 35.5 1.552 1 96.38 336 VAL B N 1
ATOM 6652 C CA . VAL B 1 336 ? 4.746 34.906 1.55 1 96.38 336 VAL B CA 1
ATOM 6653 C C . VAL B 1 336 ? 5.789 35.969 1.191 1 96.38 336 VAL B C 1
ATOM 6655 O O . VAL B 1 336 ? 5.742 36.562 0.107 1 96.38 336 VAL B O 1
ATOM 6658 N N . PRO B 1 337 ? 6.746 36.219 2.072 1 96.31 337 PRO B N 1
ATOM 6659 C CA . PRO B 1 337 ? 7.758 37.219 1.776 1 96.31 337 PRO B CA 1
ATOM 6660 C C . PRO B 1 337 ? 8.602 36.875 0.551 1 96.31 337 PRO B C 1
ATOM 6662 O O . PRO B 1 337 ? 8.922 35.719 0.327 1 96.31 337 PRO B O 1
ATOM 6665 N N . ALA B 1 338 ? 9.023 37.844 -0.186 1 94.56 338 ALA B N 1
ATOM 6666 C CA . ALA B 1 338 ? 9.789 37.688 -1.421 1 94.56 338 ALA B CA 1
ATOM 6667 C C . ALA B 1 338 ? 11.117 37 -1.158 1 94.56 338 ALA B C 1
ATOM 6669 O O . ALA B 1 338 ? 11.586 36.219 -1.99 1 94.56 338 ALA B O 1
ATOM 6670 N N . ASP B 1 339 ? 11.688 37.25 -0.039 1 94.56 339 ASP B N 1
ATOM 6671 C CA . ASP B 1 339 ? 12.969 36.625 0.303 1 94.56 339 ASP B CA 1
ATOM 6672 C C . ASP B 1 339 ? 12.828 35.125 0.437 1 94.56 339 ASP B C 1
ATOM 6674 O O . ASP B 1 339 ? 13.766 34.375 0.134 1 94.56 339 ASP B O 1
ATOM 6678 N N . VAL B 1 340 ? 11.711 34.719 0.908 1 95.75 340 VAL B N 1
ATOM 6679 C CA . VAL B 1 340 ? 11.445 33.281 1.041 1 95.75 340 VAL B CA 1
ATOM 6680 C C . VAL B 1 340 ? 11.422 32.625 -0.339 1 95.75 340 VAL B C 1
ATOM 6682 O O . VAL B 1 340 ? 12 31.562 -0.536 1 95.75 340 VAL B O 1
ATOM 6685 N N . LEU B 1 341 ? 10.758 33.25 -1.287 1 94.56 341 LEU B N 1
ATOM 6686 C CA . LEU B 1 341 ? 10.695 32.719 -2.648 1 94.56 341 LEU B CA 1
ATOM 6687 C C . LEU B 1 341 ? 12.086 32.594 -3.252 1 94.56 341 LEU B C 1
ATOM 6689 O O . LEU B 1 341 ? 12.375 31.641 -3.965 1 94.56 341 LEU B O 1
ATOM 6693 N N . ALA B 1 342 ? 12.906 33.562 -2.988 1 95.44 342 ALA B N 1
ATOM 6694 C CA . ALA B 1 342 ? 14.281 33.531 -3.473 1 95.44 342 ALA B CA 1
ATOM 6695 C C . ALA B 1 342 ? 15.039 32.344 -2.871 1 95.44 342 ALA B C 1
ATOM 6697 O O . ALA B 1 342 ? 15.773 31.641 -3.572 1 95.44 342 ALA B O 1
ATOM 6698 N N . GLU B 1 343 ? 14.82 32.125 -1.576 1 94.38 343 GLU B N 1
ATOM 6699 C CA . GLU B 1 343 ? 15.492 31.031 -0.867 1 94.38 343 GLU B CA 1
ATOM 6700 C C . GLU B 1 343 ? 15.047 29.672 -1.394 1 94.38 343 GLU B C 1
ATOM 6702 O O . GLU B 1 343 ? 15.828 28.719 -1.403 1 94.38 343 GLU B O 1
ATOM 6707 N N . ILE B 1 344 ? 13.797 29.562 -1.764 1 93.88 344 ILE B N 1
ATOM 6708 C CA . ILE B 1 344 ? 13.219 28.328 -2.277 1 93.88 344 ILE B CA 1
ATOM 6709 C C . ILE B 1 344 ? 13.844 27.984 -3.629 1 93.88 344 ILE B C 1
ATOM 6711 O O . ILE B 1 344 ? 14.086 26.812 -3.928 1 93.88 344 ILE B O 1
ATOM 6715 N N . LYS B 1 345 ? 14.211 28.953 -4.348 1 95.06 345 LYS B N 1
ATOM 6716 C CA . LYS B 1 345 ? 14.688 28.75 -5.715 1 95.06 345 LYS B CA 1
ATOM 6717 C C . LYS B 1 345 ? 16.203 28.516 -5.742 1 95.06 345 LYS B C 1
ATOM 6719 O O . LYS B 1 345 ? 16.703 27.812 -6.613 1 95.06 345 LYS B O 1
ATOM 6724 N N . GLN B 1 346 ? 16.844 29.203 -4.762 1 95.56 346 GLN B N 1
ATOM 6725 C CA . GLN B 1 346 ? 18.297 29.125 -4.77 1 95.56 346 GLN B CA 1
ATOM 6726 C C . GLN B 1 346 ? 18.859 29.203 -3.354 1 95.56 346 GLN B C 1
ATOM 6728 O O . GLN B 1 346 ? 18.5 30.094 -2.584 1 95.56 346 GLN B O 1
ATOM 6733 N N . PHE B 1 347 ? 19.688 28.234 -3.068 1 95.94 347 PHE B N 1
ATOM 6734 C CA . PHE B 1 347 ? 20.359 28.281 -1.775 1 95.94 347 PHE B CA 1
ATOM 6735 C C . PHE B 1 347 ? 21.234 29.531 -1.671 1 95.94 347 PHE B C 1
ATOM 6737 O O . PHE B 1 347 ? 22.109 29.766 -2.518 1 95.94 347 PHE B O 1
ATOM 6744 N N . SER B 1 348 ? 21.062 30.344 -0.663 1 94.75 348 SER B N 1
ATOM 6745 C CA . SER B 1 348 ? 21.672 31.672 -0.608 1 94.75 348 SER B CA 1
ATOM 6746 C C . SER B 1 348 ? 23.031 31.625 0.091 1 94.75 348 SER B C 1
ATOM 6748 O O . SER B 1 348 ? 23.719 32.656 0.163 1 94.75 348 SER B O 1
ATOM 6750 N N . GLY B 1 349 ? 23.438 30.516 0.72 1 95.62 349 GLY B N 1
ATOM 6751 C CA . GLY B 1 349 ? 24.766 30.438 1.307 1 95.62 349 GLY B CA 1
ATOM 6752 C C . GLY B 1 349 ? 24.766 29.906 2.73 1 95.62 349 GLY B C 1
ATOM 6753 O O . GLY B 1 349 ? 23.688 29.703 3.314 1 95.62 349 GLY B O 1
ATOM 6754 N N . GLU B 1 350 ? 25.953 29.75 3.254 1 97.75 350 GLU B N 1
ATOM 6755 C CA . GLU B 1 350 ? 26.156 29.156 4.574 1 97.75 350 GLU B CA 1
ATOM 6756 C C . GLU B 1 350 ? 25.5 30.016 5.66 1 97.75 350 GLU B C 1
ATOM 6758 O O . GLU B 1 350 ? 25.609 31.234 5.645 1 97.75 350 GLU B O 1
ATOM 6763 N N . ARG B 1 351 ? 24.781 29.328 6.574 1 98 351 ARG B N 1
ATOM 6764 C CA . ARG B 1 351 ? 24.125 30.047 7.672 1 98 351 ARG B CA 1
ATOM 6765 C C . ARG B 1 351 ? 23.844 29.109 8.844 1 98 351 ARG B C 1
ATOM 6767 O O . ARG B 1 351 ? 23.797 27.891 8.672 1 98 351 ARG B O 1
ATOM 6774 N N . SER B 1 352 ? 23.734 29.656 9.969 1 98.38 352 SER B N 1
ATOM 6775 C CA . SER B 1 352 ? 23.234 29 11.172 1 98.38 352 SER B CA 1
ATOM 6776 C C . SER B 1 352 ? 21.875 29.547 11.578 1 98.38 352 SER B C 1
ATOM 6778 O O . SER B 1 352 ? 21.609 30.75 11.453 1 98.38 352 SER B O 1
ATOM 6780 N N . VAL B 1 353 ? 21.047 28.656 11.953 1 97.94 353 VAL B N 1
ATOM 6781 C CA . VAL B 1 353 ? 19.688 29.047 12.344 1 97.94 353 VAL B CA 1
ATOM 6782 C C . VAL B 1 353 ? 19.406 28.547 13.766 1 97.94 353 VAL B C 1
ATOM 6784 O O . VAL B 1 353 ? 19.797 27.438 14.141 1 97.94 353 VAL B O 1
ATOM 6787 N N . ASN B 1 354 ? 18.828 29.391 14.578 1 97.94 354 ASN B N 1
ATOM 6788 C CA . ASN B 1 354 ? 18.359 29.062 15.922 1 97.94 354 ASN B CA 1
ATOM 6789 C C . ASN B 1 354 ? 16.875 29.391 16.094 1 97.94 354 ASN B C 1
ATOM 6791 O O . ASN B 1 354 ? 16.391 30.391 15.555 1 97.94 354 ASN B O 1
ATOM 6795 N N . ALA B 1 355 ? 16.188 28.562 16.766 1 97.81 355 ALA B N 1
ATOM 6796 C CA . ALA B 1 355 ? 14.781 28.781 17.062 1 97.81 355 ALA B CA 1
ATOM 6797 C C . ALA B 1 355 ? 14.383 28.078 18.359 1 97.81 355 ALA B C 1
ATOM 6799 O O . ALA B 1 355 ? 15.195 27.375 18.969 1 97.81 355 ALA B O 1
ATOM 6800 N N . THR B 1 356 ? 13.227 28.406 18.875 1 97.56 356 THR B N 1
ATOM 6801 C CA . THR B 1 356 ? 12.633 27.719 20.016 1 97.56 356 THR B CA 1
ATOM 6802 C C . THR B 1 356 ? 11.219 27.25 19.703 1 97.56 356 THR B C 1
ATOM 6804 O O . THR B 1 356 ? 10.586 27.75 18.766 1 97.56 356 THR B O 1
ATOM 6807 N N . ALA B 1 357 ? 10.836 26.266 20.359 1 95.25 357 ALA B N 1
ATOM 6808 C CA . ALA B 1 357 ? 9.484 25.734 20.234 1 95.25 357 ALA B CA 1
ATOM 6809 C C . ALA B 1 357 ? 9.008 25.125 21.547 1 95.25 357 ALA B C 1
ATOM 6811 O O . ALA B 1 357 ? 9.805 24.891 22.453 1 95.25 357 ALA B O 1
ATOM 6812 N N . PHE B 1 358 ? 7.727 24.906 21.609 1 93.75 358 PHE B N 1
ATOM 6813 C CA . PHE B 1 358 ? 7.152 24.297 22.812 1 93.75 358 PHE B CA 1
ATOM 6814 C C . PHE B 1 358 ? 5.852 23.578 22.469 1 93.75 358 PHE B C 1
ATOM 6816 O O . PHE B 1 358 ? 4.961 24.156 21.844 1 93.75 358 PHE B O 1
ATOM 6823 N N . VAL B 1 359 ? 5.789 22.344 22.828 1 90.38 359 VAL B N 1
ATOM 6824 C CA . VAL B 1 359 ? 4.574 21.547 22.672 1 90.38 359 VAL B CA 1
ATOM 6825 C C . VAL B 1 359 ? 3.914 21.359 24.047 1 90.38 359 VAL B C 1
ATOM 6827 O O . VAL B 1 359 ? 4.371 20.547 24.859 1 90.38 359 VAL B O 1
ATOM 6830 N N . ALA B 1 360 ? 2.791 21.906 24.125 1 84.19 360 ALA B N 1
ATOM 6831 C CA . ALA B 1 360 ? 2.084 21.859 25.406 1 84.19 360 ALA B CA 1
ATOM 6832 C C . ALA B 1 360 ? 1.762 20.422 25.812 1 84.19 360 ALA B C 1
ATOM 6834 O O . ALA B 1 360 ? 1.45 19.594 24.969 1 84.19 360 ALA B O 1
ATOM 6835 N N . ALA B 1 361 ? 1.767 20.109 27.031 1 83.25 361 ALA B N 1
ATOM 6836 C CA . ALA B 1 361 ? 1.427 18.844 27.672 1 83.25 361 ALA B CA 1
ATOM 6837 C C . ALA B 1 361 ? 2.486 17.781 27.375 1 83.25 361 ALA B C 1
ATOM 6839 O O . ALA B 1 361 ? 2.443 16.672 27.938 1 83.25 361 ALA B O 1
ATOM 6840 N N . LYS B 1 362 ? 3.406 18.078 26.484 1 89.94 362 LYS B N 1
ATOM 6841 C CA . LYS B 1 362 ? 4.438 17.094 26.141 1 89.94 362 LYS B CA 1
ATOM 6842 C C . LYS B 1 362 ? 5.809 17.547 26.641 1 89.94 362 LYS B C 1
ATOM 6844 O O . LYS B 1 362 ? 6.551 16.75 27.219 1 89.94 362 LYS B O 1
ATOM 6849 N N . ASP B 1 363 ? 6.121 18.797 26.469 1 93.56 363 ASP B N 1
ATOM 6850 C CA . ASP B 1 363 ? 7.441 19.328 26.797 1 93.56 363 ASP B CA 1
ATOM 6851 C C . ASP B 1 363 ? 7.52 19.703 28.281 1 93.56 363 ASP B C 1
ATOM 6853 O O . ASP B 1 363 ? 6.57 20.266 28.828 1 93.56 363 ASP B O 1
ATOM 6857 N N . LEU B 1 364 ? 8.586 19.375 28.859 1 95.88 364 LEU B N 1
ATOM 6858 C CA . LEU B 1 364 ? 8.859 19.797 30.234 1 95.88 364 LEU B CA 1
ATOM 6859 C C . LEU B 1 364 ? 9.68 21.078 30.25 1 95.88 364 LEU B C 1
ATOM 6861 O O . LEU B 1 364 ? 9.727 21.781 31.281 1 95.88 364 LEU B O 1
ATOM 6865 N N . VAL B 1 365 ? 10.383 21.359 29.172 1 95.88 365 VAL B N 1
ATOM 6866 C CA . VAL B 1 365 ? 11.172 22.562 28.984 1 95.88 365 VAL B CA 1
ATOM 6867 C C . VAL B 1 365 ? 11.039 23.062 27.547 1 95.88 365 VAL B C 1
ATOM 6869 O O . VAL B 1 365 ? 10.562 22.328 26.672 1 95.88 365 VAL B O 1
ATOM 6872 N N . THR B 1 366 ? 11.43 24.297 27.344 1 96.62 366 THR B N 1
ATOM 6873 C CA . THR B 1 366 ? 11.484 24.844 26 1 96.62 366 THR B CA 1
ATOM 6874 C C . THR B 1 366 ? 12.461 24.062 25.125 1 96.62 366 THR B C 1
ATOM 6876 O O . THR B 1 366 ? 13.562 23.719 25.578 1 96.62 366 THR B O 1
ATOM 6879 N N . GLN B 1 367 ? 12.016 23.734 23.922 1 97.31 367 GLN B N 1
ATOM 6880 C CA . GLN B 1 367 ? 12.906 23.109 22.953 1 97.31 367 GLN B CA 1
ATOM 6881 C C . GLN B 1 367 ? 13.844 24.125 22.328 1 97.31 367 GLN B C 1
ATOM 6883 O O . GLN B 1 367 ? 13.414 25.219 21.953 1 97.31 367 GLN B O 1
ATOM 6888 N N . ASN B 1 368 ? 15.102 23.812 22.219 1 98.25 368 ASN B N 1
ATOM 6889 C CA . ASN B 1 368 ? 16.078 24.656 21.547 1 98.25 368 ASN B CA 1
ATOM 6890 C C . ASN B 1 368 ? 16.547 24.031 20.234 1 98.25 368 ASN B C 1
ATOM 6892 O O . ASN B 1 368 ? 17.203 22.984 20.234 1 98.25 368 ASN B O 1
ATOM 6896 N N . LEU B 1 369 ? 16.219 24.656 19.125 1 98.56 369 LEU B N 1
ATOM 6897 C CA . LEU B 1 369 ? 16.531 24.156 17.797 1 98.56 369 LEU B CA 1
ATOM 6898 C C . LEU B 1 369 ? 17.766 24.844 17.234 1 98.56 369 LEU B C 1
ATOM 6900 O O . LEU B 1 369 ? 17.922 26.062 17.375 1 98.56 369 LEU B O 1
ATOM 6904 N N . THR B 1 370 ? 18.656 24.078 16.641 1 98.81 370 THR B N 1
ATOM 6905 C CA . THR B 1 370 ? 19.859 24.594 15.984 1 98.81 370 THR B CA 1
ATOM 6906 C C . THR B 1 370 ? 20.062 23.922 14.633 1 98.81 370 THR B C 1
ATOM 6908 O O . THR B 1 370 ? 19.797 22.719 14.484 1 98.81 370 THR B O 1
ATOM 6911 N N . ALA B 1 371 ? 20.516 24.703 13.664 1 98.75 371 ALA B N 1
ATOM 6912 C CA . ALA B 1 371 ? 20.875 24.109 12.383 1 98.75 371 ALA B CA 1
ATOM 6913 C C . ALA B 1 371 ? 22.047 24.859 11.742 1 98.75 371 ALA B C 1
ATOM 6915 O O . ALA B 1 371 ? 22.281 26.031 12.047 1 98.75 371 ALA B O 1
ATOM 6916 N N . TRP B 1 372 ? 22.812 24.172 11.055 1 98.88 372 TRP B N 1
ATOM 6917 C CA . TRP B 1 372 ? 23.875 24.688 10.203 1 98.88 372 TRP B CA 1
ATOM 6918 C C . TRP B 1 372 ? 23.719 24.188 8.766 1 98.88 372 TRP B C 1
ATOM 6920 O O . TRP B 1 372 ? 23.625 22.984 8.531 1 98.88 372 TRP B O 1
ATOM 6930 N N . LEU B 1 373 ? 23.5 25.125 7.816 1 98.62 373 LEU B N 1
ATOM 6931 C CA . LEU B 1 373 ? 23.391 24.812 6.398 1 98.62 373 LEU B CA 1
ATOM 6932 C C . LEU B 1 373 ? 24.578 25.344 5.621 1 98.62 373 LEU B C 1
ATOM 6934 O O . LEU B 1 373 ? 24.984 26.5 5.816 1 98.62 373 LEU B O 1
ATOM 6938 N N . SER B 1 374 ? 25.125 24.531 4.844 1 97.81 374 SER B N 1
ATOM 6939 C CA . SER B 1 374 ? 26.25 24.891 3.994 1 97.81 374 SER B CA 1
ATOM 6940 C C . SER B 1 374 ? 26.172 24.203 2.641 1 97.81 374 SER B C 1
ATOM 6942 O O . SER B 1 374 ? 25.156 23.578 2.32 1 97.81 374 SER B O 1
ATOM 6944 N N . ASP B 1 375 ? 27.219 24.484 1.809 1 94.12 375 ASP B N 1
ATOM 6945 C CA . ASP B 1 375 ? 27.219 23.891 0.477 1 94.12 375 ASP B CA 1
ATOM 6946 C C . ASP B 1 375 ? 27.125 22.359 0.558 1 94.12 375 ASP B C 1
ATOM 6948 O O . ASP B 1 375 ? 28.031 21.719 1.089 1 94.12 375 ASP B O 1
ATOM 6952 N N . ASN B 1 376 ? 26.047 21.781 0.17 1 91 376 ASN B N 1
ATOM 6953 C CA . ASN B 1 376 ? 25.797 20.359 -0.043 1 91 376 ASN B CA 1
ATOM 6954 C C . ASN B 1 376 ? 25.578 19.625 1.274 1 91 376 ASN B C 1
ATOM 6956 O O . ASN B 1 376 ? 25.672 18.406 1.334 1 91 376 ASN B O 1
ATOM 6960 N N . ILE B 1 377 ? 25.406 20.344 2.389 1 97.25 377 ILE B N 1
ATOM 6961 C CA . ILE B 1 377 ? 25.219 19.656 3.662 1 97.25 377 ILE B CA 1
ATOM 6962 C C . ILE B 1 377 ? 24.344 20.5 4.582 1 97.25 377 ILE B C 1
ATOM 6964 O O . ILE B 1 377 ? 24.391 21.734 4.527 1 97.25 377 ILE B O 1
ATOM 6968 N N . THR B 1 378 ? 23.531 19.859 5.316 1 98.38 378 THR B N 1
ATOM 6969 C CA . THR B 1 378 ? 22.734 20.469 6.383 1 98.38 378 THR B CA 1
ATOM 6970 C C . THR B 1 378 ? 22.812 19.625 7.652 1 98.38 378 THR B C 1
ATOM 6972 O O . THR B 1 378 ? 22.719 18.391 7.59 1 98.38 378 THR B O 1
ATOM 6975 N N . ILE B 1 379 ? 23.047 20.219 8.797 1 98.88 379 ILE B N 1
ATOM 6976 C CA . ILE B 1 379 ? 22.984 19.594 10.117 1 98.88 379 ILE B CA 1
ATOM 6977 C C . ILE B 1 379 ? 21.953 20.328 10.984 1 98.88 379 ILE B C 1
ATOM 6979 O O . ILE B 1 379 ? 21.984 21.547 11.07 1 98.88 379 ILE B O 1
ATOM 6983 N N . GLY B 1 380 ? 21 19.672 11.477 1 98.81 380 GLY B N 1
ATOM 6984 C CA . GLY B 1 380 ? 20 20.266 12.344 1 98.81 380 GLY B CA 1
ATOM 6985 C C . GLY B 1 380 ? 19.672 19.406 13.555 1 98.81 380 GLY B C 1
ATOM 6986 O O . GLY B 1 380 ? 19.875 18.188 13.539 1 98.81 380 GLY B O 1
ATOM 6987 N N . ALA B 1 381 ? 19.172 20.031 14.617 1 98.75 381 ALA B N 1
ATOM 6988 C CA . ALA B 1 381 ? 18.969 19.297 15.867 1 98.75 381 ALA B CA 1
ATOM 6989 C C . ALA B 1 381 ? 18.047 20.078 16.797 1 98.75 381 ALA B C 1
ATOM 6991 O O . ALA B 1 381 ? 17.719 21.234 16.547 1 98.75 381 ALA B O 1
ATOM 6992 N N . VAL B 1 382 ? 17.609 19.359 17.797 1 98.5 382 VAL B N 1
ATOM 6993 C CA . VAL B 1 382 ? 16.828 19.984 18.875 1 98.5 382 VAL B CA 1
ATOM 6994 C C . VAL B 1 382 ? 17.203 19.359 20.219 1 98.5 382 VAL B C 1
ATOM 6996 O O . VAL B 1 382 ? 17.422 18.156 20.297 1 98.5 382 VAL B O 1
ATOM 6999 N N . SER B 1 383 ? 17.359 20.188 21.234 1 98.38 383 SER B N 1
ATOM 7000 C CA . SER B 1 383 ? 17.406 19.719 22.609 1 98.38 383 SER B CA 1
ATOM 7001 C C . SER B 1 383 ? 16.047 19.797 23.281 1 98.38 383 SER B C 1
ATOM 7003 O O . SER B 1 383 ? 15.359 20.828 23.188 1 98.38 383 SER B O 1
ATOM 7005 N N . PHE B 1 384 ? 15.68 18.688 23.922 1 97.62 384 PHE B N 1
ATOM 7006 C CA . PHE B 1 384 ? 14.328 18.625 24.453 1 97.62 384 PHE B CA 1
ATOM 7007 C C . PHE B 1 384 ? 14.281 17.75 25.703 1 97.62 384 PHE B C 1
ATOM 7009 O O . PHE B 1 384 ? 15.219 17 25.969 1 97.62 384 PHE B O 1
ATOM 7016 N N . SER B 1 385 ? 13.312 17.938 26.531 1 97.44 385 SER B N 1
ATOM 7017 C CA . SER B 1 385 ? 12.883 17.078 27.625 1 97.44 385 SER B CA 1
ATOM 7018 C C . SER B 1 385 ? 11.359 16.938 27.656 1 97.44 385 SER B C 1
ATOM 7020 O O . SER B 1 385 ? 10.641 17.922 27.766 1 97.44 385 SER B O 1
ATOM 7022 N N . GLN B 1 386 ? 10.875 15.672 27.5 1 95.38 386 GLN B N 1
ATOM 7023 C CA . GLN B 1 386 ? 9.445 15.414 27.359 1 95.38 386 GLN B CA 1
ATOM 7024 C C . GLN B 1 386 ? 8.961 14.391 28.391 1 95.38 386 GLN B C 1
ATOM 7026 O O . GLN B 1 386 ? 9.766 13.773 29.078 1 95.38 386 GLN B O 1
ATOM 7031 N N . VAL B 1 387 ? 7.711 14.203 28.422 1 93.69 387 VAL B N 1
ATOM 7032 C CA . VAL B 1 387 ? 7.09 13.359 29.438 1 93.69 387 VAL B CA 1
ATOM 7033 C C . VAL B 1 387 ? 7.332 11.891 29.109 1 93.69 387 VAL B C 1
ATOM 7035 O O . VAL B 1 387 ? 7.238 11.031 29.984 1 93.69 387 VAL B O 1
ATOM 7038 N N . ALA B 1 388 ? 7.668 11.602 27.859 1 90.94 388 ALA B N 1
ATOM 7039 C CA . ALA B 1 388 ? 7.957 10.242 27.438 1 90.94 388 ALA B CA 1
ATOM 7040 C C . ALA B 1 388 ? 8.844 10.234 26.188 1 90.94 388 ALA B C 1
ATOM 7042 O O . ALA B 1 388 ? 8.969 11.258 25.5 1 90.94 388 ALA B O 1
ATOM 7043 N N . ALA B 1 389 ? 9.461 9.078 25.953 1 88.12 389 ALA B N 1
ATOM 7044 C CA . ALA B 1 389 ? 10.297 8.938 24.766 1 88.12 389 ALA B CA 1
ATOM 7045 C C . ALA B 1 389 ? 9.445 8.938 23.484 1 88.12 389 ALA B C 1
ATOM 7047 O O . ALA B 1 389 ? 8.258 8.625 23.531 1 88.12 389 ALA B O 1
ATOM 7048 N N . GLY B 1 390 ? 10.117 9.328 22.391 1 85.38 390 GLY B N 1
ATOM 7049 C CA . GLY B 1 390 ? 9.469 9.164 21.109 1 85.38 390 GLY B CA 1
ATOM 7050 C C . GLY B 1 390 ? 8.992 10.469 20.5 1 85.38 390 GLY B C 1
ATOM 7051 O O . GLY B 1 390 ? 8.445 10.484 19.406 1 85.38 390 GLY B O 1
ATOM 7052 N N . GLY B 1 391 ? 9.203 11.562 21.188 1 81.56 391 GLY B N 1
ATOM 7053 C CA . GLY B 1 391 ? 8.773 12.852 20.656 1 81.56 391 GLY B CA 1
ATOM 7054 C C . GLY B 1 391 ? 7.34 13.195 21.016 1 81.56 391 GLY B C 1
ATOM 7055 O O . GLY B 1 391 ? 6.672 12.438 21.734 1 81.56 391 GLY B O 1
ATOM 7056 N N . PRO B 1 392 ? 6.883 14.305 20.562 1 78.31 392 PRO B N 1
ATOM 7057 C CA . PRO B 1 392 ? 5.555 14.789 20.953 1 78.31 392 PRO B CA 1
ATOM 7058 C C . PRO B 1 392 ? 4.426 13.961 20.344 1 78.31 392 PRO B C 1
ATOM 7060 O O . PRO B 1 392 ? 3.293 14 20.844 1 78.31 392 PRO B O 1
ATOM 7063 N N . TYR B 1 393 ? 4.695 13.172 19.375 1 80.5 393 TYR B N 1
ATOM 7064 C CA . TYR B 1 393 ? 3.648 12.422 18.688 1 80.5 393 TYR B CA 1
ATOM 7065 C C . TYR B 1 393 ? 3.969 10.93 18.672 1 80.5 393 TYR B C 1
ATOM 7067 O O . TYR B 1 393 ? 3.439 10.164 19.469 1 80.5 393 TYR B O 1
ATOM 7075 N N . THR B 1 394 ? 4.934 10.547 17.75 1 82.62 394 THR B N 1
ATOM 7076 C CA . THR B 1 394 ? 5.422 9.172 17.766 1 82.62 394 THR B CA 1
ATOM 7077 C C . THR B 1 394 ? 6.883 9.109 17.328 1 82.62 394 THR B C 1
ATOM 7079 O O . THR B 1 394 ? 7.375 10.023 16.656 1 82.62 394 THR B O 1
ATOM 7082 N N . GLU B 1 395 ? 7.48 8.062 17.703 1 85.81 395 GLU B N 1
ATOM 7083 C CA . GLU B 1 395 ? 8.898 7.883 17.438 1 85.81 395 GLU B CA 1
ATOM 7084 C C . GLU B 1 395 ? 9.172 7.797 15.938 1 85.81 395 GLU B C 1
ATOM 7086 O O . GLU B 1 395 ? 10.211 8.25 15.461 1 85.81 395 GLU B O 1
ATOM 7091 N N . SER B 1 396 ? 8.281 7.336 15.219 1 89.5 396 SER B N 1
ATOM 7092 C CA . SER B 1 396 ? 8.523 7.047 13.812 1 89.5 396 SER B CA 1
ATOM 7093 C C . SER B 1 396 ? 8.523 8.32 12.977 1 89.5 396 SER B C 1
ATOM 7095 O O . SER B 1 396 ? 9.094 8.359 11.883 1 89.5 396 SER B O 1
ATOM 7097 N N . ILE B 1 397 ? 7.926 9.383 13.539 1 93.06 397 ILE B N 1
ATOM 7098 C CA . ILE B 1 397 ? 7.781 10.555 12.688 1 93.06 397 ILE B CA 1
ATOM 7099 C C . ILE B 1 397 ? 8.555 11.727 13.281 1 93.06 397 ILE B C 1
ATOM 7101 O O . ILE B 1 397 ? 8.562 12.82 12.719 1 93.06 397 ILE B O 1
ATOM 7105 N N . TYR B 1 398 ? 9.203 11.516 14.438 1 95.69 398 TYR B N 1
ATOM 7106 C CA . TYR B 1 398 ? 9.977 12.555 15.094 1 95.69 398 TYR B CA 1
ATOM 7107 C C . TYR B 1 398 ? 11.469 12.398 14.789 1 95.69 398 TYR B C 1
ATOM 7109 O O . TYR B 1 398 ? 12.062 11.359 15.086 1 95.69 398 TYR B O 1
ATOM 7117 N N . ILE B 1 399 ? 12.102 13.453 14.133 1 97.38 399 ILE B N 1
ATOM 7118 C CA . ILE B 1 399 ? 13.531 13.461 13.844 1 97.38 399 ILE B CA 1
ATOM 7119 C C . ILE B 1 399 ? 14.211 14.602 14.602 1 97.38 399 ILE B C 1
ATOM 7121 O O . ILE B 1 399 ? 14.281 15.727 14.102 1 97.38 399 ILE B O 1
ATOM 7125 N N . PRO B 1 400 ? 14.773 14.312 15.734 1 98.12 400 PRO B N 1
ATOM 7126 C CA . PRO B 1 400 ? 15.312 15.391 16.578 1 98.12 400 PRO B CA 1
ATOM 7127 C C . PRO B 1 400 ? 16.688 15.883 16.094 1 98.12 400 PRO B C 1
ATOM 7129 O O . PRO B 1 400 ? 17.141 16.953 16.516 1 98.12 400 PRO B O 1
ATOM 7132 N N . GLY B 1 401 ? 17.344 15.133 15.297 1 98.62 401 GLY B N 1
ATOM 7133 C CA . GLY B 1 401 ? 18.625 15.5 14.719 1 98.62 401 GLY B CA 1
ATOM 7134 C C . GLY B 1 401 ? 18.938 14.766 13.43 1 98.62 401 GLY B C 1
ATOM 7135 O O . GLY B 1 401 ? 18.578 13.594 13.273 1 98.62 401 GLY B O 1
ATOM 7136 N N . ALA B 1 402 ? 19.594 15.508 12.547 1 98.75 402 ALA B N 1
ATOM 7137 C CA . ALA B 1 402 ? 19.969 14.836 11.297 1 98.75 402 ALA B CA 1
ATOM 7138 C C . ALA B 1 402 ? 21.125 15.555 10.609 1 98.75 402 ALA B C 1
ATOM 7140 O O . ALA B 1 402 ? 21.328 16.75 10.805 1 98.75 402 ALA B O 1
ATOM 7141 N N . ILE B 1 403 ? 21.875 14.812 9.898 1 98.88 403 ILE B N 1
ATOM 7142 C CA . ILE B 1 403 ? 22.812 15.289 8.883 1 98.88 403 ILE B CA 1
ATOM 7143 C C . ILE B 1 403 ? 22.312 14.875 7.496 1 98.88 403 ILE B C 1
ATOM 7145 O O . ILE B 1 403 ? 22.031 13.695 7.262 1 98.88 403 ILE B O 1
ATOM 7149 N N . GLN B 1 404 ? 22.156 15.812 6.609 1 98.44 404 GLN B N 1
ATOM 7150 C CA . GLN B 1 404 ? 21.812 15.523 5.227 1 98.44 404 GLN B CA 1
ATOM 7151 C C . GLN B 1 404 ? 22.859 16.062 4.266 1 98.44 404 GLN B C 1
ATOM 7153 O O . GLN B 1 404 ? 23.406 17.141 4.484 1 98.44 404 GLN B O 1
ATOM 7158 N N . TRP B 1 405 ? 23.156 15.328 3.195 1 98.06 405 TRP B N 1
ATOM 7159 C CA . TRP B 1 405 ? 24.172 15.773 2.238 1 98.06 405 TRP B CA 1
ATOM 7160 C C . TRP B 1 405 ? 23.906 15.172 0.86 1 98.06 405 TRP B C 1
ATOM 7162 O O . TRP B 1 405 ? 23.109 14.25 0.718 1 98.06 405 TRP B O 1
ATOM 7172 N N . HIS B 1 406 ? 24.438 15.781 -0.14 1 95.94 406 HIS B N 1
ATOM 7173 C CA . HIS B 1 406 ? 24.5 15.133 -1.446 1 95.94 406 HIS B CA 1
ATOM 7174 C C . HIS B 1 406 ? 25.547 14.031 -1.477 1 95.94 406 HIS B C 1
ATOM 7176 O O . HIS B 1 406 ? 26.719 14.281 -1.193 1 95.94 406 HIS B O 1
ATOM 7182 N N . THR B 1 407 ? 25.141 12.859 -1.81 1 94.94 407 THR B N 1
ATOM 7183 C CA . THR B 1 407 ? 26.062 11.727 -1.76 1 94.94 407 THR B CA 1
ATOM 7184 C C . THR B 1 407 ? 27 11.734 -2.963 1 94.94 407 THR B C 1
ATOM 7186 O O . THR B 1 407 ? 28.031 11.055 -2.957 1 94.94 407 THR B O 1
ATOM 7189 N N . GLY B 1 408 ? 26.656 12.5 -3.988 1 88 408 GLY B N 1
ATOM 7190 C CA . GLY B 1 408 ? 27.375 12.477 -5.246 1 88 408 GLY B CA 1
ATOM 7191 C C . GLY B 1 408 ? 26.938 11.352 -6.168 1 88 408 GLY B C 1
ATOM 7192 O O . GLY B 1 408 ? 27.484 11.18 -7.258 1 88 408 GLY B O 1
ATOM 7193 N N . GLY B 1 409 ? 25.969 10.57 -5.695 1 78.56 409 GLY B N 1
ATOM 7194 C CA . GLY B 1 409 ? 25.453 9.484 -6.516 1 78.56 409 GLY B CA 1
ATOM 7195 C C . GLY B 1 409 ? 24.484 9.953 -7.582 1 78.56 409 GLY B C 1
ATOM 7196 O O . GLY B 1 409 ? 24.422 11.148 -7.891 1 78.56 409 GLY B O 1
ATOM 7197 N N . LEU B 1 410 ? 23.844 9 -8.156 1 69.5 410 LEU B N 1
ATOM 7198 C CA . LEU B 1 410 ? 22.906 9.273 -9.25 1 69.5 410 LEU B CA 1
ATOM 7199 C C . LEU B 1 410 ? 21.797 10.211 -8.805 1 69.5 410 LEU B C 1
ATOM 7201 O O . LEU B 1 410 ? 21.422 10.203 -7.629 1 69.5 410 LEU B O 1
ATOM 7205 N N . ASP B 1 411 ? 21.359 11.164 -9.68 1 71.81 411 ASP B N 1
ATOM 7206 C CA . ASP B 1 411 ? 20.219 12.055 -9.586 1 71.81 411 ASP B CA 1
ATOM 7207 C C . ASP B 1 411 ? 20.266 12.883 -8.297 1 71.81 411 ASP B C 1
ATOM 7209 O O . ASP B 1 411 ? 19.25 13.07 -7.637 1 71.81 411 ASP B O 1
ATOM 7213 N N . ASN B 1 412 ? 21.438 13.211 -7.867 1 80.88 412 ASN B N 1
ATOM 7214 C CA . ASN B 1 412 ? 21.594 14.062 -6.695 1 80.88 412 ASN B CA 1
ATOM 7215 C C . ASN B 1 412 ? 20.969 13.438 -5.453 1 80.88 412 ASN B C 1
ATOM 7217 O O . ASN B 1 412 ? 20.234 14.094 -4.719 1 80.88 412 ASN B O 1
ATOM 7221 N N . GLU B 1 413 ? 21.297 12.156 -5.309 1 89.31 413 GLU B N 1
ATOM 7222 C CA . GLU B 1 413 ? 20.844 11.414 -4.137 1 89.31 413 GLU B CA 1
ATOM 7223 C C . GLU B 1 413 ? 21.156 12.164 -2.846 1 89.31 413 GLU B C 1
ATOM 7225 O O . GLU B 1 413 ? 22.266 12.68 -2.686 1 89.31 413 GLU B O 1
ATOM 7230 N N . VAL B 1 414 ? 20.172 12.281 -1.976 1 95.5 414 VAL B N 1
ATOM 7231 C CA . VAL B 1 414 ? 20.375 12.891 -0.664 1 95.5 414 VAL B CA 1
ATOM 7232 C C . VAL B 1 414 ? 20.609 11.797 0.382 1 95.5 414 VAL B C 1
ATOM 7234 O O . VAL B 1 414 ? 19.781 10.883 0.522 1 95.5 414 VAL B O 1
ATOM 7237 N N . GLY B 1 415 ? 21.781 11.844 1.036 1 96.81 415 GLY B N 1
ATOM 7238 C CA . GLY B 1 415 ? 22.031 11.016 2.207 1 96.81 415 GLY B CA 1
ATOM 7239 C C . GLY B 1 415 ? 21.5 11.633 3.49 1 96.81 415 GLY B C 1
ATOM 7240 O O . GLY B 1 415 ? 21.25 12.836 3.557 1 96.81 415 GLY B O 1
ATOM 7241 N N . TYR B 1 416 ? 21.297 10.797 4.465 1 98.06 416 TYR B N 1
ATOM 7242 C CA . TYR B 1 416 ? 20.906 1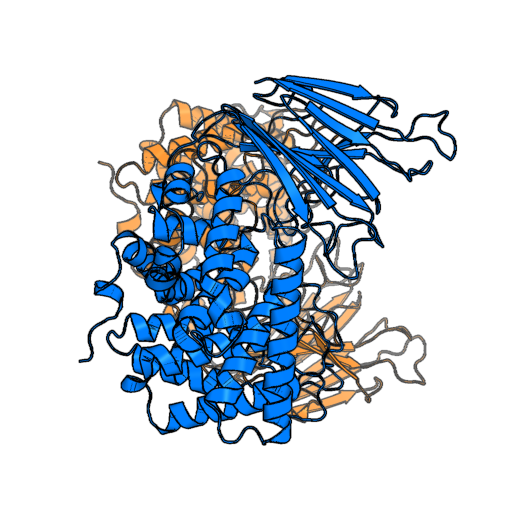1.312 5.77 1 98.06 416 TYR B CA 1
ATOM 7243 C C . TYR B 1 416 ? 21.453 10.438 6.895 1 98.06 416 TYR B C 1
ATOM 7245 O O . TYR B 1 416 ? 21.688 9.242 6.699 1 98.06 416 TYR B O 1
ATOM 7253 N N . ILE B 1 417 ? 21.734 10.977 7.973 1 98.75 417 ILE B N 1
ATOM 7254 C CA . ILE B 1 417 ? 21.969 10.383 9.281 1 98.75 417 ILE B CA 1
ATOM 7255 C C . ILE B 1 417 ? 20.984 10.961 10.297 1 98.75 417 ILE B C 1
ATOM 7257 O O . ILE B 1 417 ? 21.125 12.117 10.711 1 98.75 417 ILE B O 1
ATOM 7261 N N . ASN B 1 418 ? 20.016 10.203 10.641 1 98.5 418 ASN B N 1
ATOM 7262 C CA . ASN B 1 418 ? 19 10.664 11.586 1 98.5 418 ASN B CA 1
ATOM 7263 C C . ASN B 1 418 ? 19.297 10.164 13 1 98.5 418 ASN B C 1
ATOM 7265 O O . ASN B 1 418 ? 19.719 9.023 13.188 1 98.5 418 ASN B O 1
ATOM 7269 N N . VAL B 1 419 ? 19.078 11.016 13.93 1 98.56 419 VAL B N 1
ATOM 7270 C CA . VAL B 1 419 ? 19.094 10.586 15.328 1 98.56 419 VAL B CA 1
ATOM 7271 C C . VAL B 1 419 ? 17.75 9.969 15.703 1 98.56 419 VAL B C 1
ATOM 7273 O O . VAL B 1 419 ? 16.703 10.586 15.492 1 98.56 419 VAL B O 1
ATOM 7276 N N . TYR B 1 420 ? 17.781 8.719 16.172 1 97.69 420 TYR B N 1
ATOM 7277 C CA . TYR B 1 420 ? 16.547 8.062 16.609 1 97.69 420 TYR B CA 1
ATOM 7278 C C . TYR B 1 420 ? 16.125 8.562 17.984 1 97.69 420 TYR B C 1
ATOM 7280 O O . TYR B 1 420 ? 16.938 8.625 18.906 1 97.69 420 TYR B O 1
ATOM 7288 N N . PRO B 1 421 ? 14.875 8.93 18.141 1 97 421 PRO B N 1
ATOM 7289 C CA . PRO B 1 421 ? 14.414 9.547 19.391 1 97 421 PRO B CA 1
ATOM 7290 C C . PRO B 1 421 ? 13.984 8.531 20.438 1 97 421 PRO B C 1
ATOM 7292 O O . PRO B 1 421 ? 12.828 8.531 20.875 1 97 421 PRO B O 1
ATOM 7295 N N . ASN B 1 422 ? 14.852 7.754 20.984 1 95.62 422 ASN B N 1
ATOM 7296 C CA . ASN B 1 422 ? 14.492 6.645 21.859 1 95.62 422 ASN B CA 1
ATOM 7297 C C . ASN B 1 422 ? 14.625 7.023 23.328 1 95.62 422 ASN B C 1
ATOM 7299 O O . ASN B 1 422 ? 14.641 6.152 24.203 1 95.62 422 ASN B O 1
ATOM 7303 N N . GLU B 1 423 ? 14.836 8.359 23.703 1 96.38 423 GLU B N 1
ATOM 7304 C CA . GLU B 1 423 ? 14.883 8.859 25.062 1 96.38 423 GLU B CA 1
ATOM 7305 C C . GLU B 1 423 ? 13.914 10.023 25.25 1 96.38 423 GLU B C 1
ATOM 7307 O O . GLU B 1 423 ? 13.664 10.789 24.328 1 96.38 423 GLU B O 1
ATOM 7312 N N . ALA B 1 424 ? 13.398 10.148 26.469 1 96.38 424 ALA B N 1
ATOM 7313 C CA . ALA B 1 424 ? 12.469 11.234 26.781 1 96.38 424 ALA B CA 1
ATOM 7314 C C . ALA B 1 424 ? 13.18 12.578 26.766 1 96.38 424 ALA B C 1
ATOM 7316 O O . ALA B 1 424 ? 12.555 13.617 26.547 1 96.38 424 ALA B O 1
ATOM 7317 N N . SER B 1 425 ? 14.445 12.516 27.031 1 97.12 425 SER B N 1
ATOM 7318 C CA . SER B 1 425 ? 15.266 13.727 27.031 1 97.12 425 SER B CA 1
ATOM 7319 C C . SER B 1 425 ? 16.578 13.516 26.281 1 97.12 425 SER B C 1
ATOM 7321 O O . SER B 1 425 ? 17.297 12.555 26.547 1 97.12 425 SER B O 1
ATOM 7323 N N . MET B 1 426 ? 16.812 14.383 25.359 1 98.25 426 MET B N 1
ATOM 7324 C CA . MET B 1 426 ? 18.078 14.375 24.609 1 98.25 426 MET B CA 1
ATOM 7325 C C . MET B 1 426 ? 18.578 15.797 24.391 1 98.25 426 MET B C 1
ATOM 7327 O O . MET B 1 426 ? 17.797 16.719 24.156 1 98.25 426 MET B O 1
ATOM 7331 N N . HIS B 1 427 ? 19.844 15.953 24.609 1 98.56 427 HIS B N 1
ATOM 7332 C CA . HIS B 1 427 ? 20.516 17.219 24.297 1 98.56 427 HIS B CA 1
ATOM 7333 C C . HIS B 1 427 ? 21.312 17.094 23 1 98.56 427 HIS B C 1
ATOM 7335 O O . HIS B 1 427 ? 22.453 16.625 23 1 98.56 427 HIS B O 1
ATOM 7341 N N . ILE B 1 428 ? 20.766 17.547 21.922 1 98.88 428 ILE B N 1
ATOM 7342 C CA . ILE B 1 428 ? 21.359 17.469 20.594 1 98.88 428 ILE B CA 1
ATOM 7343 C C . ILE B 1 428 ? 21.625 18.859 20.047 1 98.88 428 ILE B C 1
ATOM 7345 O O . ILE B 1 428 ? 20.734 19.703 20.031 1 98.88 428 ILE B O 1
ATOM 7349 N N . VAL B 1 429 ? 22.781 19.094 19.594 1 98.81 429 VAL B N 1
ATOM 7350 C CA . VAL B 1 429 ? 23.156 20.422 19.109 1 98.81 429 VAL B CA 1
ATOM 7351 C C . VAL B 1 429 ? 23.875 20.312 17.766 1 98.81 429 VAL B C 1
ATOM 7353 O O . VAL B 1 429 ? 24.734 19.438 17.594 1 98.81 429 VAL B O 1
ATOM 7356 N N . ALA B 1 430 ? 23.484 21.141 16.844 1 98.88 430 ALA B N 1
ATOM 7357 C CA . ALA B 1 430 ? 24.125 21.234 15.539 1 98.88 430 ALA B CA 1
ATOM 7358 C C . ALA B 1 430 ? 24.953 22.5 15.422 1 98.88 430 ALA B C 1
ATOM 7360 O O . ALA B 1 430 ? 24.562 23.562 15.898 1 98.88 430 ALA B O 1
ATOM 7361 N N . SER B 1 431 ? 26.078 22.422 14.969 1 98.62 431 SER B N 1
ATOM 7362 C CA . SER B 1 431 ? 26.969 23.516 14.602 1 98.62 431 SER B CA 1
ATOM 7363 C C . SER B 1 431 ? 27.75 23.203 13.336 1 98.62 431 SER B C 1
ATOM 7365 O O . SER B 1 431 ? 27.516 22.172 12.703 1 98.62 431 SER B O 1
ATOM 7367 N N . ALA B 1 432 ? 28.609 24.094 12.891 1 98.56 432 ALA B N 1
ATOM 7368 C CA . ALA B 1 432 ? 29.344 23.891 11.648 1 98.56 432 ALA B CA 1
ATOM 7369 C C . ALA B 1 432 ? 30.125 22.562 11.688 1 98.56 432 ALA B C 1
ATOM 7371 O O . ALA B 1 432 ? 30.984 22.375 12.539 1 98.56 432 ALA B O 1
ATOM 7372 N N . ASN B 1 433 ? 29.766 21.609 10.859 1 98.62 433 ASN B N 1
ATOM 7373 C CA . ASN B 1 433 ? 30.391 20.328 10.617 1 98.62 433 ASN B CA 1
ATOM 7374 C C . ASN B 1 433 ? 30.25 19.391 11.82 1 98.62 433 ASN B C 1
ATOM 7376 O O . ASN B 1 433 ? 31 18.422 11.945 1 98.62 433 ASN B O 1
ATOM 7380 N N . LEU B 1 434 ? 29.297 19.719 12.68 1 98.81 434 LEU B N 1
ATOM 7381 C CA . LEU B 1 434 ? 29.281 18.938 13.914 1 98.81 434 LEU B CA 1
ATOM 7382 C C . LEU B 1 434 ? 27.859 18.688 14.398 1 98.81 434 LEU B C 1
ATOM 7384 O O . LEU B 1 434 ? 27.062 19.625 14.492 1 98.81 434 LEU B O 1
ATOM 7388 N N . LEU B 1 435 ? 27.5 17.469 14.656 1 98.94 435 LEU B N 1
ATOM 7389 C CA . LEU B 1 435 ? 26.312 17.047 15.383 1 98.94 435 LEU B CA 1
ATOM 7390 C C . LEU B 1 435 ? 26.672 16.391 16.703 1 98.94 435 LEU B C 1
ATOM 7392 O O . LEU B 1 435 ? 27.391 15.383 16.719 1 98.94 435 LEU B O 1
ATOM 7396 N N . ASN B 1 436 ? 26.234 16.938 17.781 1 98.88 436 ASN B N 1
ATOM 7397 C CA . ASN B 1 436 ? 26.516 16.391 19.109 1 98.88 436 ASN B CA 1
ATOM 7398 C C . ASN B 1 436 ? 25.25 15.875 19.766 1 98.88 436 ASN B C 1
ATOM 7400 O O . ASN B 1 436 ? 24.266 16.609 19.906 1 98.88 436 ASN B O 1
ATOM 7404 N N . VAL B 1 437 ? 25.25 14.625 20.219 1 98.88 437 VAL B N 1
ATOM 7405 C CA . VAL B 1 437 ? 24.125 14 20.891 1 98.88 437 VAL B CA 1
ATOM 7406 C C . VAL B 1 437 ? 24.516 13.602 22.312 1 98.88 437 VAL B C 1
ATOM 7408 O O . VAL B 1 437 ? 25.469 12.852 22.516 1 98.88 437 VAL B O 1
ATOM 7411 N N . SER B 1 438 ? 23.844 14.062 23.281 1 98.56 438 SER B N 1
ATOM 7412 C CA . SER B 1 438 ? 24.062 13.688 24.672 1 98.56 438 SER B CA 1
ATOM 7413 C C . SER B 1 438 ? 22.781 13.234 25.344 1 98.56 438 SER B C 1
ATOM 7415 O O . SER B 1 438 ? 21.688 13.711 25 1 98.56 438 SER B O 1
ATOM 7417 N N . LEU B 1 439 ? 22.906 12.328 26.312 1 98.25 439 LEU B N 1
ATOM 7418 C CA . LEU B 1 439 ? 21.766 11.781 27.031 1 98.25 439 LEU B CA 1
ATOM 7419 C C . LEU B 1 439 ? 21.812 12.164 28.516 1 98.25 439 LEU B C 1
ATOM 7421 O O . LEU B 1 439 ? 22.391 11.43 29.328 1 98.25 439 LEU B O 1
ATOM 7425 N N . PRO B 1 440 ? 21.094 13.188 28.844 1 97.25 440 PRO B N 1
ATOM 7426 C CA . PRO B 1 440 ? 21.188 13.672 30.219 1 97.25 440 PRO B CA 1
ATOM 7427 C C . PRO B 1 440 ? 20.609 12.688 31.234 1 97.25 440 PRO B C 1
ATOM 7429 O O . PRO B 1 440 ? 21.016 12.672 32.406 1 97.25 440 PRO B O 1
ATOM 7432 N N . ASP B 1 441 ? 19.641 11.844 30.797 1 96.5 441 ASP B N 1
ATOM 7433 C CA . ASP B 1 441 ? 18.953 10.938 31.719 1 96.5 441 ASP B CA 1
ATOM 7434 C C . ASP B 1 441 ? 19.234 9.477 31.359 1 96.5 441 ASP B C 1
ATOM 7436 O O . ASP B 1 441 ? 18.344 8.625 31.469 1 96.5 441 ASP B O 1
ATOM 7440 N N . ALA B 1 442 ? 20.406 9.219 30.875 1 97.19 442 ALA B N 1
ATOM 7441 C CA . ALA B 1 442 ? 20.766 7.883 30.406 1 97.19 442 ALA B CA 1
ATOM 7442 C C . ALA B 1 442 ? 20.703 6.871 31.547 1 97.19 442 ALA B C 1
ATOM 7444 O O . ALA B 1 442 ? 20.906 7.223 32.719 1 97.19 442 ALA B O 1
ATOM 7445 N N . THR B 1 443 ? 20.375 5.664 31.266 1 97.12 443 THR B N 1
ATOM 7446 C CA . THR B 1 443 ? 20.531 4.473 32.094 1 97.12 443 THR B CA 1
ATOM 7447 C C . THR B 1 443 ? 21.516 3.498 31.453 1 97.12 443 THR B C 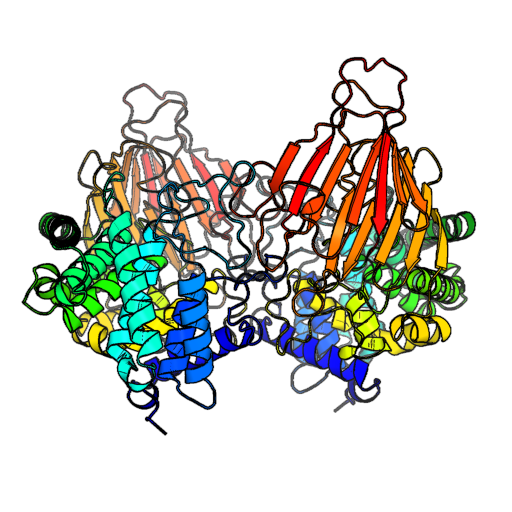1
ATOM 7449 O O . THR B 1 443 ? 22 3.734 30.344 1 97.12 443 THR B O 1
ATOM 7452 N N . ALA B 1 444 ? 21.734 2.432 32.156 1 96.56 444 ALA B N 1
ATOM 7453 C CA . ALA B 1 444 ? 22.688 1.44 31.641 1 96.56 444 ALA B CA 1
ATOM 7454 C C . ALA B 1 444 ? 22.172 0.798 30.359 1 96.56 444 ALA B C 1
ATOM 7456 O O . ALA B 1 444 ? 22.953 0.29 29.562 1 96.56 444 ALA B O 1
ATOM 7457 N N . GLY B 1 445 ? 20.828 0.822 30.172 1 96.81 445 GLY B N 1
ATOM 7458 C CA . GLY B 1 445 ? 20.219 0.205 29 1 96.81 445 GLY B CA 1
ATOM 7459 C C . GLY B 1 445 ? 20 1.181 27.859 1 96.81 445 GLY B C 1
ATOM 7460 O O . GLY B 1 445 ? 19.531 0.793 26.781 1 96.81 445 GLY B O 1
ATOM 7461 N N . SER B 1 446 ? 20.391 2.477 28.031 1 97.62 446 SER B N 1
ATOM 7462 C CA . SER B 1 446 ? 20.203 3.484 26.984 1 97.62 446 SER B CA 1
ATOM 7463 C C . SER B 1 446 ? 21.125 3.24 25.797 1 97.62 446 SER B C 1
ATOM 7465 O O . SER B 1 446 ? 22.172 2.609 25.938 1 97.62 446 SER B O 1
ATOM 7467 N N . THR B 1 447 ? 20.688 3.643 24.641 1 98.25 447 THR B N 1
ATOM 7468 C CA . THR B 1 447 ? 21.516 3.619 23.438 1 98.25 447 THR B CA 1
ATOM 7469 C C . THR B 1 447 ? 21.406 4.941 22.688 1 98.25 447 THR B C 1
ATOM 7471 O O . THR B 1 447 ? 20.453 5.691 22.875 1 98.25 447 THR B O 1
ATOM 7474 N N . ILE B 1 448 ? 22.438 5.312 21.984 1 98.62 448 ILE B N 1
ATOM 7475 C CA . ILE B 1 448 ? 22.375 6.352 20.953 1 98.62 448 ILE B CA 1
ATOM 7476 C C . ILE B 1 448 ? 22.375 5.707 19.562 1 98.62 448 ILE B C 1
ATOM 7478 O O . ILE B 1 448 ? 23.312 4.977 19.219 1 98.62 448 ILE B O 1
ATOM 7482 N N . GLN B 1 449 ? 21.359 5.973 18.812 1 98.5 449 GLN B N 1
ATOM 7483 C CA . GLN B 1 449 ? 21.188 5.309 17.531 1 98.5 449 GLN B CA 1
ATOM 7484 C C . GLN B 1 449 ? 21.156 6.324 16.391 1 98.5 449 GLN B C 1
ATOM 7486 O O . GLN B 1 449 ? 20.516 7.379 16.516 1 98.5 449 GLN B O 1
ATOM 7491 N N . PHE B 1 450 ? 21.828 6.027 15.336 1 98.81 450 PHE B N 1
ATOM 7492 C CA . PHE B 1 450 ? 21.828 6.797 14.102 1 98.81 450 PHE B CA 1
ATOM 7493 C C . PHE B 1 450 ? 21.281 5.961 12.945 1 98.81 450 PHE B C 1
ATOM 7495 O O . PHE B 1 450 ? 21.75 4.844 12.711 1 98.81 450 PHE B O 1
ATOM 7502 N N . GLN B 1 451 ? 20.328 6.484 12.242 1 98.38 451 GLN B N 1
ATOM 7503 C CA . GLN B 1 451 ? 19.781 5.848 11.055 1 98.38 451 GLN B CA 1
ATOM 7504 C C . GLN B 1 451 ? 20.406 6.422 9.781 1 98.38 451 GLN B C 1
ATOM 7506 O O . GLN B 1 451 ? 20.109 7.551 9.391 1 98.38 451 GLN B O 1
ATOM 7511 N N . VAL B 1 452 ? 21.219 5.645 9.172 1 98.62 452 VAL B N 1
ATOM 7512 C CA . VAL B 1 452 ? 21.969 6.082 8 1 98.62 452 VAL B CA 1
ATOM 7513 C C . VAL B 1 452 ? 21.234 5.645 6.73 1 98.62 452 VAL B C 1
ATOM 7515 O O . VAL B 1 452 ? 20.75 4.512 6.645 1 98.62 452 VAL B O 1
ATOM 7518 N N . VAL B 1 453 ? 21.234 6.477 5.777 1 97.12 453 VAL B N 1
ATOM 7519 C CA . VAL B 1 453 ? 20.516 6.258 4.523 1 97.12 453 VAL B CA 1
ATOM 7520 C C . VAL B 1 453 ? 20.922 4.91 3.928 1 97.12 453 VAL B C 1
ATOM 7522 O O . VAL B 1 453 ? 22.078 4.516 3.996 1 97.12 453 VAL B O 1
ATOM 7525 N N . ALA B 1 454 ? 19.938 4.168 3.453 1 96.38 454 ALA B N 1
ATOM 7526 C CA . ALA B 1 454 ? 20.219 3.088 2.51 1 96.38 454 ALA B CA 1
ATOM 7527 C C . ALA B 1 454 ? 20.547 3.645 1.128 1 96.38 454 ALA B C 1
ATOM 7529 O O . ALA B 1 454 ? 19.672 4.102 0.404 1 96.38 454 ALA B O 1
ATOM 7530 N N . PHE B 1 455 ? 21.797 3.596 0.788 1 94.81 455 PHE B N 1
ATOM 7531 C CA . PHE B 1 455 ? 22.266 4.254 -0.42 1 94.81 455 PHE B CA 1
ATOM 7532 C C . PHE B 1 455 ? 21.656 3.617 -1.664 1 94.81 455 PHE B C 1
ATOM 7534 O O . PHE B 1 455 ? 21.469 2.402 -1.714 1 94.81 455 PHE B O 1
ATOM 7541 N N . ALA B 1 456 ? 21.453 4.395 -2.689 1 92.06 456 ALA B N 1
ATOM 7542 C CA . ALA B 1 456 ? 20.75 3.994 -3.902 1 92.06 456 ALA B CA 1
ATOM 7543 C C . ALA B 1 456 ? 21.531 2.914 -4.656 1 92.06 456 ALA B C 1
ATOM 7545 O O . ALA B 1 456 ? 20.938 2.092 -5.355 1 92.06 456 ALA B O 1
ATOM 7546 N N . ASP B 1 457 ? 22.859 2.947 -4.496 1 92.25 457 ASP B N 1
ATOM 7547 C CA . ASP B 1 457 ? 23.656 1.954 -5.219 1 92.25 457 ASP B CA 1
ATOM 7548 C C . ASP B 1 457 ? 23.703 0.629 -4.457 1 92.25 457 ASP B C 1
ATOM 7550 O O . ASP B 1 457 ? 24.312 -0.335 -4.914 1 92.25 457 ASP B O 1
ATOM 7554 N N . GLY B 1 458 ? 23.109 0.596 -3.252 1 92.75 458 GLY B N 1
ATOM 7555 C CA . GLY B 1 458 ? 22.906 -0.634 -2.508 1 92.75 458 GLY B CA 1
ATOM 7556 C C . GLY B 1 458 ? 24.141 -1.118 -1.78 1 92.75 458 GLY B C 1
ATOM 7557 O O . GLY B 1 458 ? 24.172 -2.246 -1.284 1 92.75 458 GLY B O 1
ATOM 7558 N N . HIS B 1 459 ? 25.203 -0.31 -1.682 1 93.69 459 HIS B N 1
ATOM 7559 C CA . HIS B 1 459 ? 26.391 -0.812 -1.015 1 93.69 459 HIS B CA 1
ATOM 7560 C C . HIS B 1 459 ? 26.172 -0.959 0.486 1 93.69 459 HIS B C 1
ATOM 7562 O O . HIS B 1 459 ? 25.344 -0.247 1.066 1 93.69 459 HIS B O 1
ATOM 7568 N N . THR B 1 460 ? 26.875 -1.858 1.056 1 96.81 460 THR B N 1
ATOM 7569 C CA . THR B 1 460 ? 26.781 -2.137 2.484 1 96.81 460 THR B CA 1
ATOM 7570 C C . THR B 1 460 ? 27.406 -1.006 3.295 1 96.81 460 THR B C 1
ATOM 7572 O O . THR B 1 460 ? 28.5 -0.527 2.965 1 96.81 460 THR B O 1
ATOM 7575 N N . PHE B 1 461 ? 26.719 -0.563 4.23 1 98.06 461 PHE B N 1
ATOM 7576 C CA . PHE B 1 461 ? 27.25 0.326 5.25 1 98.06 461 PHE B CA 1
ATOM 7577 C C . PHE B 1 461 ? 27.672 -0.462 6.488 1 98.06 461 PHE B C 1
ATOM 7579 O O . PHE B 1 461 ? 26.828 -0.853 7.293 1 98.06 461 PHE B O 1
ATOM 7586 N N . ALA B 1 462 ? 28.984 -0.694 6.641 1 97.06 462 ALA B N 1
ATOM 7587 C CA . ALA B 1 462 ? 29.5 -1.478 7.766 1 97.06 462 ALA B CA 1
ATOM 7588 C C . ALA B 1 462 ? 30.141 -0.576 8.82 1 97.06 462 ALA B C 1
ATOM 7590 O O . ALA B 1 462 ? 30.266 -0.965 9.977 1 97.06 462 ALA B O 1
ATOM 7591 N N . SER B 1 463 ? 30.578 0.586 8.391 1 97.75 463 SER B N 1
ATOM 7592 C CA . SER B 1 463 ? 31.203 1.564 9.273 1 97.75 463 SER B CA 1
ATOM 7593 C C . SER B 1 463 ? 31.047 2.982 8.734 1 97.75 463 SER B C 1
ATOM 7595 O O . SER B 1 463 ? 30.562 3.174 7.613 1 97.75 463 SER B O 1
ATOM 7597 N N . TRP B 1 464 ? 31.438 3.932 9.484 1 98.44 464 TRP B N 1
ATOM 7598 C CA . TRP B 1 464 ? 31.312 5.336 9.102 1 98.44 464 TRP B CA 1
ATOM 7599 C C . TRP B 1 464 ? 32.125 5.633 7.848 1 98.44 464 TRP B C 1
ATOM 7601 O O . TRP B 1 464 ? 31.875 6.617 7.152 1 98.44 464 TRP B O 1
ATOM 7611 N N . ASP B 1 465 ? 33.125 4.773 7.488 1 97.75 465 ASP B N 1
ATOM 7612 C CA . ASP B 1 465 ? 33.938 4.945 6.289 1 97.75 465 ASP B CA 1
ATOM 7613 C C . ASP B 1 465 ? 33.125 4.691 5.027 1 97.75 465 ASP B C 1
ATOM 7615 O O . ASP B 1 465 ? 33.531 5.043 3.924 1 97.75 465 ASP B O 1
ATOM 7619 N N . ASP B 1 466 ? 31.922 4.137 5.227 1 97.62 466 ASP B N 1
ATOM 7620 C CA . ASP B 1 466 ? 31.109 3.738 4.082 1 97.62 466 ASP B CA 1
ATOM 7621 C C . ASP B 1 466 ? 30.062 4.797 3.764 1 97.62 466 ASP B C 1
ATOM 7623 O O . ASP B 1 466 ? 29.188 4.578 2.924 1 97.62 466 ASP B O 1
ATOM 7627 N N . ALA B 1 467 ? 30.047 5.961 4.441 1 97.44 467 ALA B N 1
ATOM 7628 C CA . ALA B 1 467 ? 29.125 7.051 4.164 1 97.44 467 ALA B CA 1
ATOM 7629 C C . ALA B 1 467 ? 29.516 7.805 2.896 1 97.44 467 ALA B C 1
ATOM 7631 O O . ALA B 1 467 ? 30.188 8.844 2.969 1 97.44 467 ALA B O 1
ATOM 7632 N N . THR B 1 468 ? 29.016 7.312 1.804 1 95.25 468 THR B N 1
ATOM 7633 C CA . THR B 1 468 ? 29.391 7.859 0.505 1 95.25 468 THR B CA 1
ATOM 7634 C C . THR B 1 468 ? 29.141 9.359 0.458 1 95.25 468 THR B C 1
ATOM 7636 O O . THR B 1 468 ? 28.047 9.828 0.77 1 95.25 468 THR B O 1
ATOM 7639 N N . GLY B 1 469 ? 30.172 10.109 0.126 1 95.75 469 GLY B N 1
ATOM 7640 C CA . GLY B 1 469 ? 30.062 11.547 -0.047 1 95.75 469 GLY B CA 1
ATOM 7641 C C . GLY B 1 469 ? 30.25 12.32 1.248 1 95.75 469 GLY B C 1
ATOM 7642 O O . GLY B 1 469 ? 30.188 13.555 1.256 1 95.75 469 GLY B O 1
ATOM 7643 N N . LEU B 1 470 ? 30.453 11.602 2.398 1 97.81 470 LEU B N 1
ATOM 7644 C CA . LEU B 1 470 ? 30.578 12.234 3.709 1 97.81 470 LEU B CA 1
ATOM 7645 C C . LEU B 1 470 ? 31.688 11.586 4.527 1 97.81 470 LEU B C 1
ATOM 7647 O O . LEU B 1 470 ? 31.688 10.367 4.73 1 97.81 470 LEU B O 1
ATOM 7651 N N . LEU B 1 471 ? 32.688 12.352 4.953 1 98.06 471 LEU B N 1
ATOM 7652 C CA . LEU B 1 471 ? 33.656 11.891 5.934 1 98.06 471 LEU B CA 1
ATOM 7653 C C . LEU B 1 471 ? 33.156 12.086 7.355 1 98.06 471 LEU B C 1
ATOM 7655 O O . LEU B 1 471 ? 32.781 13.203 7.738 1 98.06 471 LEU B O 1
ATOM 7659 N N . VAL B 1 472 ? 33.094 11.039 8.094 1 98.75 472 VAL B N 1
ATOM 7660 C CA . VAL B 1 472 ? 32.531 11.094 9.438 1 98.75 472 VAL B CA 1
ATOM 7661 C C . VAL B 1 472 ? 33.594 10.68 10.453 1 98.75 472 VAL B C 1
ATOM 7663 O O . VAL B 1 472 ? 34.219 9.609 10.336 1 98.75 472 VAL B O 1
ATOM 7666 N N . GLN B 1 473 ? 33.875 11.492 11.383 1 98.5 473 GLN B N 1
ATOM 7667 C CA . GLN B 1 473 ? 34.688 11.18 12.547 1 98.5 473 GLN B CA 1
ATOM 7668 C C . GLN B 1 473 ? 33.844 11.203 13.82 1 98.5 473 GLN B C 1
ATOM 7670 O O . GLN B 1 473 ? 33.375 12.258 14.242 1 98.5 473 GLN B O 1
ATOM 7675 N N . ALA B 1 474 ? 33.75 10.047 14.43 1 98.56 474 ALA B N 1
ATOM 7676 C CA . ALA B 1 474 ? 32.938 9.938 15.648 1 98.56 474 ALA B CA 1
ATOM 7677 C C . ALA B 1 474 ? 33.812 9.938 16.891 1 98.56 474 ALA B C 1
ATOM 7679 O O . ALA B 1 474 ? 34.906 9.344 16.891 1 98.56 474 ALA B O 1
ATOM 7680 N N . SER B 1 475 ? 33.406 10.625 17.891 1 98.56 475 SER B N 1
ATOM 7681 C CA . SER B 1 475 ? 34.031 10.617 19.203 1 98.56 475 SER B CA 1
ATOM 7682 C C . SER B 1 475 ? 33 10.727 20.312 1 98.56 475 SER B C 1
ATOM 7684 O O . SER B 1 475 ? 31.844 11.086 20.062 1 98.56 475 SER B O 1
ATOM 7686 N N . GLY B 1 476 ? 33.312 10.305 21.531 1 98.19 476 GLY B N 1
ATOM 7687 C CA . GLY B 1 476 ? 32.375 10.43 22.625 1 98.19 476 GLY B CA 1
ATOM 7688 C C . GLY B 1 476 ? 32.719 9.586 23.828 1 98.19 476 GLY B C 1
ATOM 7689 O O . GLY B 1 476 ? 33.844 9.055 23.906 1 98.19 476 GLY B O 1
ATOM 7690 N N . THR B 1 477 ? 31.812 9.562 24.781 1 98.12 477 THR B N 1
ATOM 7691 C CA . THR B 1 477 ? 32.062 8.828 26.016 1 98.12 477 THR B CA 1
ATOM 7692 C C . THR B 1 477 ? 31.141 7.598 26.094 1 98.12 477 THR B C 1
ATOM 7694 O O . THR B 1 477 ? 31.188 6.844 27.062 1 98.12 477 THR B O 1
ATOM 7697 N N . ALA B 1 478 ? 30.328 7.379 25.078 1 97.62 478 ALA B N 1
ATOM 7698 C CA . ALA B 1 478 ? 29.641 6.098 24.953 1 97.62 478 ALA B CA 1
ATOM 7699 C C . ALA B 1 478 ? 30.609 4.988 24.562 1 97.62 478 ALA B C 1
ATOM 7701 O O . ALA B 1 478 ? 31.797 5.238 24.375 1 97.62 478 ALA B O 1
ATOM 7702 N N . ASP B 1 479 ? 30.109 3.764 24.562 1 97.56 479 ASP B N 1
ATOM 7703 C CA . ASP B 1 479 ? 30.922 2.691 24 1 97.56 479 ASP B CA 1
ATOM 7704 C C . ASP B 1 479 ? 31.156 2.904 22.5 1 97.56 479 ASP B C 1
ATOM 7706 O O . ASP B 1 479 ? 30.219 2.834 21.703 1 97.56 479 ASP B O 1
ATOM 7710 N N . MET B 1 480 ? 32.344 3.105 22.109 1 97.56 480 MET B N 1
ATOM 7711 C CA . MET B 1 480 ? 32.625 3.498 20.734 1 97.56 480 MET B CA 1
ATOM 7712 C C . MET B 1 480 ? 32.656 2.281 19.812 1 97.56 480 MET B C 1
ATOM 7714 O O . MET B 1 480 ? 32.812 2.42 18.594 1 97.56 480 MET B O 1
ATOM 7718 N N . ASN B 1 481 ? 32.531 1.08 20.422 1 96.94 481 ASN B N 1
ATOM 7719 C CA . ASN B 1 481 ? 32.281 -0.122 19.625 1 96.94 481 ASN B CA 1
ATOM 7720 C C . ASN B 1 481 ? 30.828 -0.294 19.266 1 96.94 481 ASN B C 1
ATOM 7722 O O . ASN B 1 481 ? 30.109 -1.058 19.922 1 96.94 481 ASN B O 1
ATOM 7726 N N . TYR B 1 482 ? 30.422 0.277 18.219 1 97.81 482 TYR B N 1
ATOM 7727 C CA . TYR B 1 482 ? 29.016 0.287 17.828 1 97.81 482 TYR B CA 1
ATOM 7728 C C . TYR B 1 482 ? 28.672 -0.934 16.984 1 97.81 482 TYR B C 1
ATOM 7730 O O . TYR B 1 482 ? 29.562 -1.634 16.5 1 97.81 482 TYR B O 1
ATOM 7738 N N . THR B 1 483 ? 27.391 -1.271 16.875 1 98 483 THR B N 1
ATOM 7739 C CA . THR B 1 483 ? 26.859 -2.295 15.984 1 98 483 THR B CA 1
ATOM 7740 C C . THR B 1 483 ? 26.125 -1.661 14.805 1 98 483 THR B C 1
ATOM 7742 O O . THR B 1 483 ? 25.641 -0.527 14.906 1 98 483 THR B O 1
ATOM 7745 N N . VAL B 1 484 ? 26.125 -2.328 13.695 1 98.44 484 VAL B N 1
ATOM 7746 C CA . VAL B 1 484 ? 25.422 -1.881 12.492 1 98.44 484 VAL B CA 1
ATOM 7747 C C . VAL B 1 484 ? 24.484 -2.98 12 1 98.44 484 VAL B C 1
ATOM 7749 O O . VAL B 1 484 ? 24.859 -4.152 11.953 1 98.44 484 VAL B O 1
ATOM 7752 N N . GLY B 1 485 ? 23.219 -2.615 11.75 1 98.56 485 GLY B N 1
ATOM 7753 C CA . GLY B 1 485 ? 22.25 -3.508 11.148 1 98.56 485 GLY B CA 1
ATOM 7754 C C . GLY B 1 485 ? 21.375 -2.824 10.117 1 98.56 485 GLY B C 1
ATOM 7755 O O . GLY B 1 485 ? 21.078 -1.634 10.234 1 98.56 485 GLY B O 1
ATOM 7756 N N . PHE B 1 486 ? 20.984 -3.58 9.109 1 98.5 486 PHE B N 1
ATOM 7757 C CA . PHE B 1 486 ? 20.109 -3.061 8.062 1 98.5 486 PHE B CA 1
ATOM 7758 C C . PHE B 1 486 ? 18.641 -3.184 8.461 1 98.5 486 PHE B C 1
ATOM 7760 O O . PHE B 1 486 ? 18.203 -4.242 8.922 1 98.5 486 PHE B O 1
ATOM 7767 N N . ALA B 1 487 ? 17.938 -2.115 8.406 1 97.94 487 ALA B N 1
ATOM 7768 C CA . ALA B 1 487 ? 16.484 -2.098 8.57 1 97.94 487 ALA B CA 1
ATOM 7769 C C . ALA B 1 487 ? 15.781 -2.086 7.215 1 97.94 487 ALA B C 1
ATOM 7771 O O . ALA B 1 487 ? 15.336 -1.034 6.754 1 97.94 487 ALA B O 1
ATOM 7772 N N . GLY B 1 488 ? 15.68 -3.254 6.668 1 96.56 488 GLY B N 1
ATOM 7773 C CA . GLY B 1 488 ? 15.148 -3.383 5.32 1 96.56 488 GLY B CA 1
ATOM 7774 C C . GLY B 1 488 ? 13.727 -3.928 5.289 1 96.56 488 GLY B C 1
ATOM 7775 O O . GLY B 1 488 ? 13.266 -4.527 6.266 1 96.56 488 GLY B O 1
ATOM 7776 N N . SER B 1 489 ? 13.055 -3.719 4.148 1 94.81 489 SER B N 1
ATOM 7777 C CA . SER B 1 489 ? 11.703 -4.215 3.93 1 94.81 489 SER B CA 1
ATOM 7778 C C . SER B 1 489 ? 11.672 -5.738 3.881 1 94.81 489 SER B C 1
ATOM 7780 O O . SER B 1 489 ? 10.633 -6.352 4.129 1 94.81 489 SER B O 1
ATOM 7782 N N . LEU B 1 490 ? 12.805 -6.371 3.621 1 94.62 490 LEU B N 1
ATOM 7783 C CA . LEU B 1 490 ? 12.875 -7.824 3.539 1 94.62 490 LEU B CA 1
ATOM 7784 C C . LEU B 1 490 ? 13.766 -8.391 4.641 1 94.62 490 LEU B C 1
ATOM 7786 O O . LEU B 1 490 ? 14.32 -9.484 4.496 1 94.62 490 LEU B O 1
ATOM 7790 N N . GLY B 1 491 ? 13.938 -7.555 5.625 1 95.19 491 GLY B N 1
ATOM 7791 C CA . GLY B 1 491 ? 14.68 -8.039 6.781 1 95.19 491 GLY B CA 1
ATOM 7792 C C . GLY B 1 491 ? 15.953 -7.262 7.051 1 95.19 491 GLY B C 1
ATOM 7793 O O . GLY B 1 491 ? 16.141 -6.168 6.516 1 95.19 491 GLY B O 1
ATOM 7794 N N . GLY B 1 492 ? 16.797 -7.863 7.855 1 97 492 GLY B N 1
ATOM 7795 C CA . GLY B 1 492 ? 18.016 -7.27 8.391 1 97 492 GLY B CA 1
ATOM 7796 C C . GLY B 1 492 ? 18.047 -7.254 9.906 1 97 492 GLY B C 1
ATOM 7797 O O . GLY B 1 492 ? 17.062 -7.582 10.562 1 97 492 GLY B O 1
ATOM 7798 N N . THR B 1 493 ? 19.141 -6.906 10.422 1 98.06 493 THR B N 1
ATOM 7799 C CA . THR B 1 493 ? 19.328 -7.031 11.859 1 98.06 493 THR B CA 1
ATOM 7800 C C . THR B 1 493 ? 19.125 -5.684 12.555 1 98.06 493 THR B C 1
ATOM 7802 O O . THR B 1 493 ? 19.25 -5.586 13.773 1 98.06 493 THR B O 1
ATOM 7805 N N . GLY B 1 494 ? 18.828 -4.664 11.703 1 97.75 494 GLY B N 1
ATOM 7806 C CA . GLY B 1 494 ? 18.75 -3.32 12.25 1 97.75 494 GLY B CA 1
ATOM 7807 C C . GLY B 1 494 ? 17.328 -2.861 12.508 1 97.75 494 GLY B C 1
ATOM 7808 O O . GLY B 1 494 ? 17.078 -1.671 12.719 1 97.75 494 GLY B O 1
ATOM 7809 N N . GLY B 1 495 ? 16.406 -3.746 12.453 1 96.12 495 GLY B N 1
ATOM 7810 C CA . GLY B 1 495 ? 15.008 -3.373 12.609 1 96.12 495 GLY B CA 1
ATOM 7811 C C . GLY B 1 495 ? 14.242 -3.404 11.297 1 96.12 495 GLY B C 1
ATOM 7812 O O . GLY B 1 495 ? 14.492 -4.258 10.445 1 96.12 495 GLY B O 1
ATOM 7813 N N . SER B 1 496 ? 13.234 -2.537 11.188 1 95.94 496 SER B N 1
ATOM 7814 C CA . SER B 1 496 ? 12.375 -2.424 10.016 1 95.94 496 SER B CA 1
ATOM 7815 C C . SER B 1 496 ? 12.359 -0.998 9.477 1 95.94 496 SER B C 1
ATOM 7817 O O . SER B 1 496 ? 12.711 -0.055 10.188 1 95.94 496 SER B O 1
ATOM 7819 N N . PRO B 1 497 ? 12.008 -0.887 8.203 1 95.56 497 PRO B N 1
ATOM 7820 C CA . PRO B 1 497 ? 11.906 0.47 7.66 1 95.56 497 PRO B CA 1
ATOM 7821 C C . PRO B 1 497 ? 10.992 1.373 8.484 1 95.56 497 PRO B C 1
ATOM 7823 O O . PRO B 1 497 ? 10.102 0.882 9.18 1 95.56 497 PRO B O 1
ATOM 7826 N N . ILE B 1 498 ? 11.203 2.641 8.445 1 94.38 498 ILE B N 1
ATOM 7827 C CA . ILE B 1 498 ? 10.352 3.646 9.07 1 94.38 498 ILE B CA 1
ATOM 7828 C C . ILE B 1 498 ? 9.766 4.562 8 1 94.38 498 ILE B C 1
ATOM 7830 O O . ILE B 1 498 ? 10.5 5.113 7.176 1 94.38 498 ILE B O 1
ATOM 7834 N N . GLU B 1 499 ? 8.484 4.672 7.98 1 91.44 499 GLU B N 1
ATOM 7835 C CA . GLU B 1 499 ? 7.781 5.484 6.996 1 91.44 499 GLU B CA 1
ATOM 7836 C C . GLU B 1 499 ? 8.25 5.172 5.578 1 91.44 499 GLU B C 1
ATOM 7838 O O . GLU B 1 499 ? 8.586 6.082 4.816 1 91.44 499 GLU B O 1
ATOM 7843 N N . GLU B 1 500 ? 8.469 3.932 5.266 1 88.81 500 GLU B N 1
ATOM 7844 C CA . GLU B 1 500 ? 8.742 3.379 3.943 1 88.81 500 GLU B CA 1
ATOM 7845 C C . GLU B 1 500 ? 10.203 3.568 3.559 1 88.81 500 GLU B C 1
ATOM 7847 O O . GLU B 1 500 ? 10.602 3.264 2.432 1 88.81 500 GLU B O 1
ATOM 7852 N N . PHE B 1 501 ? 11.008 4.043 4.52 1 95.5 501 PHE B N 1
ATOM 7853 C CA . PHE B 1 501 ? 12.414 4.262 4.211 1 95.5 501 PHE B CA 1
ATOM 7854 C C . PHE B 1 501 ? 13.289 3.217 4.898 1 95.5 501 PHE B C 1
ATOM 7856 O O . PHE B 1 501 ? 13.172 3.002 6.105 1 95.5 501 PHE B O 1
ATOM 7863 N N . GLU B 1 502 ? 14.062 2.584 4.141 1 96.75 502 GLU B N 1
ATOM 7864 C CA . GLU B 1 502 ? 15.094 1.69 4.664 1 96.75 502 GLU B CA 1
ATOM 7865 C C . GLU B 1 502 ? 16.312 2.473 5.137 1 96.75 502 GLU B C 1
ATOM 7867 O O . GLU B 1 502 ? 16.562 3.586 4.672 1 96.75 502 GLU B O 1
ATOM 7872 N N . PHE B 1 503 ? 17.047 1.898 6.074 1 97.94 503 PHE B N 1
ATOM 7873 C CA . PHE B 1 503 ? 18.234 2.574 6.586 1 97.94 503 PHE B CA 1
ATOM 7874 C C . PHE B 1 503 ? 19.172 1.581 7.254 1 97.94 503 PHE B C 1
ATOM 7876 O O . PHE B 1 503 ? 18.797 0.43 7.496 1 97.94 503 PHE B O 1
ATOM 7883 N N . TRP B 1 504 ? 20.375 1.962 7.461 1 98.69 504 TRP B N 1
ATOM 7884 C CA . TRP B 1 504 ? 21.328 1.266 8.32 1 98.69 504 TRP B CA 1
ATOM 7885 C C . TRP B 1 504 ? 21.328 1.852 9.727 1 98.69 504 TRP B C 1
ATOM 7887 O O . TRP B 1 504 ? 21.562 3.049 9.906 1 98.69 504 TRP B O 1
ATOM 7897 N N . ASN B 1 505 ? 21.047 1.003 10.688 1 98.75 505 ASN B N 1
ATOM 7898 C CA . ASN B 1 505 ? 20.984 1.44 12.078 1 98.75 505 ASN B CA 1
ATOM 7899 C C . ASN B 1 505 ? 22.328 1.282 12.781 1 98.75 505 ASN B C 1
ATOM 7901 O O . ASN B 1 505 ? 22.828 0.166 12.93 1 98.75 505 ASN B O 1
ATOM 7905 N N . VAL B 1 506 ? 22.938 2.365 13.172 1 98.81 506 VAL B N 1
ATOM 7906 C CA . VAL B 1 506 ? 24.156 2.379 13.961 1 98.81 506 VAL B CA 1
ATOM 7907 C C . VAL B 1 506 ? 23.828 2.594 15.438 1 98.81 506 VAL B C 1
ATOM 7909 O O . VAL B 1 506 ? 23.234 3.613 15.805 1 98.81 506 VAL B O 1
ATOM 7912 N N . THR B 1 507 ? 24.25 1.686 16.297 1 98.75 507 THR B N 1
ATOM 7913 C CA . THR B 1 507 ? 23.828 1.748 17.688 1 98.75 507 THR B CA 1
ATOM 7914 C C . THR B 1 507 ? 25.047 1.795 18.609 1 98.75 507 THR B C 1
ATOM 7916 O O . THR B 1 507 ? 25.875 0.881 18.609 1 98.75 507 THR B O 1
ATOM 7919 N N . TYR B 1 508 ? 25.203 2.869 19.359 1 98.69 508 TYR B N 1
ATOM 7920 C CA . TYR B 1 508 ? 26.156 2.996 20.453 1 98.69 508 TYR B CA 1
ATOM 7921 C C . TYR B 1 508 ? 25.516 2.66 21.797 1 98.69 508 TYR B C 1
ATOM 7923 O O . TYR B 1 508 ? 24.453 3.184 22.125 1 98.69 508 TYR B O 1
ATOM 7931 N N . SER B 1 509 ? 26.156 1.812 22.547 1 98.38 509 SER B N 1
ATOM 7932 C CA . SER B 1 509 ? 25.688 1.467 23.875 1 98.38 509 SER B CA 1
ATOM 7933 C C . SER B 1 509 ? 26.406 2.27 24.953 1 98.38 509 SER B C 1
ATOM 7935 O O . SER B 1 509 ? 27.328 3.039 24.641 1 98.38 509 SER B O 1
ATOM 7937 N N . MET B 1 510 ? 25.938 2.105 26.141 1 98 510 MET B N 1
ATOM 7938 C CA . MET B 1 510 ? 26.625 2.758 27.234 1 98 510 MET B CA 1
ATOM 7939 C C . MET B 1 510 ? 27.953 2.064 27.547 1 98 510 MET B C 1
ATOM 7941 O O . MET B 1 510 ? 28.078 0.855 27.344 1 98 510 MET B O 1
ATOM 7945 N N . PRO B 1 511 ? 28.922 2.844 27.984 1 96.62 511 PRO B N 1
ATOM 7946 C CA . PRO B 1 511 ? 30.188 2.211 28.312 1 96.62 511 PRO B CA 1
ATOM 7947 C C . PRO B 1 511 ? 30.094 1.252 29.5 1 96.62 511 PRO B C 1
ATOM 7949 O O . PRO B 1 511 ? 29.172 1.362 30.297 1 96.62 511 PRO B O 1
ATOM 7952 N N . SER B 1 512 ? 31.047 0.389 29.609 1 95.56 512 SER B N 1
ATOM 7953 C CA . SER B 1 512 ? 31 -0.648 30.625 1 95.56 512 SER B CA 1
ATOM 7954 C C . SER B 1 512 ? 31.078 -0.046 32.031 1 95.56 512 SER B C 1
ATOM 7956 O O . SER B 1 512 ? 30.609 -0.643 33 1 95.56 512 SER B O 1
ATOM 7958 N N . ASP B 1 513 ? 31.656 1.108 32.219 1 95.94 513 ASP B N 1
ATOM 7959 C CA . ASP B 1 513 ? 31.828 1.738 33.531 1 95.94 513 ASP B CA 1
ATOM 7960 C C . ASP B 1 513 ? 30.766 2.809 33.75 1 95.94 513 ASP B C 1
ATOM 7962 O O . ASP B 1 513 ? 30.953 3.717 34.562 1 95.94 513 ASP B O 1
ATOM 7966 N N . PHE B 1 514 ? 29.719 2.699 32.969 1 97.31 514 PHE B N 1
ATOM 7967 C CA . PHE B 1 514 ? 28.625 3.656 33.125 1 97.31 514 PHE B CA 1
ATOM 7968 C C . PHE B 1 514 ? 28.125 3.689 34.562 1 97.31 514 PHE B C 1
ATOM 7970 O O . PHE B 1 514 ? 27.938 2.643 35.188 1 97.31 514 PHE B O 1
ATOM 7977 N N . GLU B 1 515 ? 27.859 4.883 35.125 1 96.5 515 GLU B N 1
ATOM 7978 C CA . GLU B 1 515 ? 27.25 5.094 36.438 1 96.5 515 GLU B CA 1
ATOM 7979 C C . GLU B 1 515 ? 26.062 6.039 36.344 1 96.5 515 GLU B C 1
ATOM 7981 O O . GLU B 1 515 ? 26.047 6.941 35.5 1 96.5 515 GLU B O 1
ATOM 7986 N N . ALA B 1 516 ? 25.172 5.762 37.281 1 93.69 516 ALA B N 1
ATOM 7987 C CA . ALA B 1 516 ? 24.016 6.656 37.344 1 93.69 516 ALA B CA 1
ATOM 7988 C C . ALA B 1 516 ? 24.469 8.109 37.469 1 93.69 516 ALA B C 1
ATOM 7990 O O . ALA B 1 516 ? 25.344 8.43 38.281 1 93.69 516 ALA B O 1
ATOM 7991 N N . GLY B 1 517 ? 23.891 8.93 36.594 1 94.62 517 GLY B N 1
ATOM 7992 C CA . GLY B 1 517 ? 24.266 10.336 36.625 1 94.62 517 GLY B CA 1
ATOM 7993 C C . GLY B 1 517 ? 25.188 10.727 35.5 1 94.62 517 GLY B C 1
ATOM 7994 O O . GLY B 1 517 ? 25.344 11.906 35.156 1 94.62 517 GLY B O 1
ATOM 7995 N N . ASP B 1 518 ? 25.859 9.727 34.906 1 96.69 518 ASP B N 1
ATOM 7996 C CA . ASP B 1 518 ? 26.672 10 33.719 1 96.69 518 ASP B CA 1
ATOM 7997 C C . ASP B 1 518 ? 25.828 10.57 32.594 1 96.69 518 ASP B C 1
ATOM 7999 O O . ASP B 1 518 ? 24.625 10.281 32.5 1 96.69 518 ASP B O 1
ATOM 8003 N N . VAL B 1 519 ? 26.438 11.391 31.75 1 98.06 519 VAL B N 1
ATOM 8004 C CA . VAL B 1 519 ? 25.781 11.938 30.562 1 98.06 519 VAL B CA 1
ATOM 8005 C C . VAL B 1 519 ? 26.578 11.555 29.328 1 98.06 519 VAL B C 1
ATOM 8007 O O . VAL B 1 519 ? 27.328 12.375 28.781 1 98.06 519 VAL B O 1
ATOM 8010 N N . PRO B 1 520 ? 26.453 10.312 28.922 1 98.12 520 PRO B N 1
ATOM 8011 C CA . PRO B 1 520 ? 27.172 9.875 27.719 1 98.12 520 PRO B CA 1
ATOM 8012 C C . PRO B 1 520 ? 26.812 10.703 26.484 1 98.12 520 PRO B C 1
ATOM 8014 O O . PRO B 1 520 ? 25.703 11.203 26.375 1 98.12 520 PRO B O 1
ATOM 8017 N N . TRP B 1 521 ? 27.766 10.852 25.594 1 98.5 521 TRP B N 1
ATOM 8018 C CA . TRP B 1 521 ? 27.547 11.648 24.391 1 98.5 521 TRP B CA 1
ATOM 8019 C C . TRP B 1 521 ? 28.328 11.078 23.219 1 98.5 521 TRP B C 1
ATOM 8021 O O . TRP B 1 521 ? 29.266 10.297 23.391 1 98.5 521 TRP B O 1
ATOM 8031 N N . ILE B 1 522 ? 27.906 11.328 22.016 1 98.75 522 ILE B N 1
ATOM 8032 C CA . ILE B 1 522 ? 28.562 11.047 20.75 1 98.75 522 ILE B CA 1
ATOM 8033 C C . ILE B 1 522 ? 28.578 12.305 19.875 1 98.75 522 ILE B C 1
ATOM 8035 O O . ILE B 1 522 ? 27.547 12.953 19.703 1 98.75 522 ILE B O 1
ATOM 8039 N N . ALA B 1 523 ? 29.688 12.664 19.375 1 98.81 523 ALA B N 1
ATOM 8040 C CA . ALA B 1 523 ? 29.844 13.742 18.406 1 98.81 523 ALA B CA 1
ATOM 8041 C C . ALA B 1 523 ? 30.219 13.203 17.031 1 98.81 523 ALA B C 1
ATOM 8043 O O . ALA B 1 523 ? 31.125 12.359 16.922 1 98.81 523 ALA B O 1
ATOM 8044 N N . LEU B 1 524 ? 29.516 13.586 16.031 1 98.88 524 LEU B N 1
ATOM 8045 C CA . LEU B 1 524 ? 29.875 13.305 14.648 1 98.88 524 LEU B CA 1
ATOM 8046 C C . LEU B 1 524 ? 30.422 14.547 13.961 1 98.88 524 LEU B C 1
ATOM 8048 O O . LEU B 1 524 ? 29.672 15.469 13.641 1 98.88 524 LEU B O 1
ATOM 8052 N N . GLU B 1 525 ? 31.688 14.578 13.805 1 98.81 525 GLU B N 1
ATOM 8053 C CA . GLU B 1 525 ? 32.312 15.594 12.961 1 98.81 525 GLU B CA 1
ATOM 8054 C C . GLU B 1 525 ? 32.312 15.164 11.5 1 98.81 525 GLU B C 1
ATOM 8056 O O . GLU B 1 525 ? 32.75 14.055 11.172 1 98.81 525 GLU B O 1
ATOM 8061 N N . VAL B 1 526 ? 31.844 16.109 10.641 1 98.62 526 VAL B N 1
ATOM 8062 C CA . VAL B 1 526 ? 31.641 15.664 9.273 1 98.62 526 VAL B CA 1
ATOM 8063 C C . VAL B 1 526 ? 32.188 16.688 8.297 1 98.62 526 VAL B C 1
ATOM 8065 O O . VAL B 1 526 ? 32.344 17.875 8.641 1 98.62 526 VAL B O 1
ATOM 8068 N N . SER B 1 527 ? 32.562 16.25 7.109 1 95.75 527 SER B N 1
ATOM 8069 C CA . SER B 1 527 ? 32.969 17.094 5.996 1 95.75 527 SER B CA 1
ATOM 8070 C C . SER B 1 527 ? 32.656 16.438 4.656 1 95.75 527 SER B C 1
ATOM 8072 O O . SER B 1 527 ? 32.531 15.219 4.57 1 95.75 527 SER B O 1
ATOM 8074 N N . THR B 1 528 ? 32.375 17.25 3.684 1 92.94 528 THR B N 1
ATOM 8075 C CA . THR B 1 528 ? 32.094 16.75 2.348 1 92.94 528 THR B CA 1
ATOM 8076 C C . THR B 1 528 ? 33.25 17.016 1.395 1 92.94 528 THR B C 1
ATOM 8078 O O . THR B 1 528 ? 34.031 17.953 1.6 1 92.94 528 THR B O 1
#

pLDDT: mean 92.69, std 9.27, range [40.38, 98.94]

Secondary structure (DSSP, 8-state):
-PPPSGGGS-HHHHHHHHHHHHHHHTTEETTTTEEEPTTS-STT-EESHHHHHHHHHHHHH--TTHHHHHHHHHHHHHHTB---TTSTTTT-B-SSTTPPPSBTTB---BTTTB-HHHHHHHHHHHHHHHHH-GGGS-HHHHHHHHHHHHHHHHHTT---S----HHHHHHHHHHHHHHHHH-TTS-HHHHHHHHHHHHHHHHHHHHHHHHHSS-TTTT-GGGGHHHHHHHHHIIIIIGGGSHHHHHHHHHHHHHHHHHHHHEETTTTEEPSPBSS-S-S-GGGS--HHHHHHHHHH-GGGSSS---S-STTSTTGGGGGGHHHHHHTHHHHHTTS-HHHHHHHHS----EEEEEEE--TTTBSS-EEEEEEEETTEEEEEEEEEBSSTT-SS-TTT-B-EEEEEE-S-GGGPEEEEEEP--SSEEEEEEETTEEEEE-TT--TT-EEEEEEE--TT-----SGGG-TT-EEEEEESS-S--EEEEEBTTB-SS---BTTB-EEEEEEEPPTT--TT---EEEEEEE-/-PPPSGGGS-HHHHHHHHHHHHHHHTTEETTTTEEEPTTS-STT-EESHHHHHHHHHHHHH--TTHHHHHHHHHHHHHHTB---TTSTTTT-B-SSTTPPPSBTTB---BTTTB-HHHHHHHHHHHHHHHHH-GGGS-HHHHHHHHHHHHHHHHHTT-TTS----HHHHHHHHHHHHHHHHH-TTS-HHHHHHHHHHHHHHHHHHHHHHHHHSS-TTTT-GGGGHHHHHHHHHIIIIIGGGSHHHHHHHHHHHHHHHHHHHHEETTTTEEPSPBSS-S-S-GGGS--HHHHHHHHHH-GGGSSS---S-STTSTTGGGGGGHHHHHHTHHHHHTTS-HHHHHHHHS----EEEEEEE--TTTBSS-EEEEEEEETTEEEEEEEEEBSSTT-SS-TTT-B-EEEEEE-S-GGGPEEEEEEP--SSEEEEEEETTEEEEE-TT--TT-EEEEEEE--TT-----SGGG-TT-EEEEEESS-S--EEEEEBTTB-SS---BTTB-EEEEEEEPPTT--TT---EEEEEEE-